Protein 6VK6 (pdb70)

Sequence (1070 aa):
DALKVNRAPVGVEPQEVHKWLQSFNWDFKENRTKYPTKYHMANETKEQFKVIAKEYARMMEAAKDERQFGTLLDGLTRLGAGNKVHPRWGETMKVISNFLEVGEYNAIAASAMLWDSSATTAAEQKNGYLAQVLDEIRHTHQCAFINHYYSKHYHDPAGHNDARRTRAIGPLWKGMKRVFADGFISGDAVECSSVNLQLVGEACFTNPLIVAVTEWASANGDEITPTVFLSVETDELRHMANGYQTVVSIANDPASAKFLNTDLNNAFWTQQKYFTPVLGYLFEYGSKFKVEPWVKTWNRWVYEDWGGIWWIGRLGKYGVESSPASLRDAKKRDAYWAHHDLALAAYAMWPLGFARLALPDEEDQAWFEANYPGWADHYGKIFNEWKKLGYEDPKSGFIPYQWLLANGHDVYIDRVSQVPFIPSSLAKGTGSLRVHEEFNGKKHSLTDDWGERQWLIEPERYECHNVFEQYEGRELSEVIAEGHGVRSDGKTLIAQPHTRGDNLWTLEDIKRAGCVFPDPLAKFVTKRGLTDPE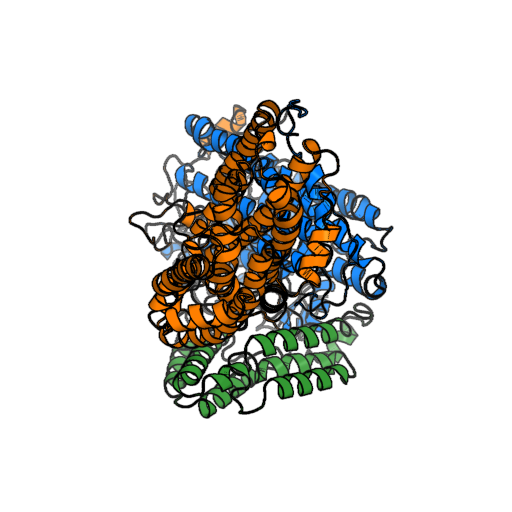RAAIIAAAVPDHALDTQRKYHYFIQPRWKRLSEYEQLSCYAQPNPDWIAGGLDWGDWTQKFHGGRPSWGNESTELRTTDWYRHRDPARRWHHPYVKDKSEEARYTQRFLAAYSSEGSIRTIDPYWRDEILNKYFGALLYSEYGLFNAHSSVGRDCLSDTIRQTAVFAALDKVDNAQMIQMERLFIAKLVPGFDASSTDVPKKIWTTDPIYSSGARATVQEIWQGVQDWNEILWAGHAVYDATFGQFARREFFQRLATVYGDTLTPFFTAQSQTYFQTTRRGAIDDLFVYCLANDSEFGAHNRRTFLNAWTEHYLASSVAALKDFVGLYAKVEKVAGATDRAGVSEALQRVFGDWKIDYYADKIGFRVDVDQKVDAVLAGYKNAKREPIHDNSIRTEWEAKIAKLTSVDQATKFIQDFRLAYTSPFRKSYDIDVDYQYIERKIEEKLSVLKTEKLPVADLITKATTGEDAAAVEATWIAKIKAAKSKYEAERIHIEFRQLYKPPVLPVNVFLRTDAALGTVLMEIIRNTDYYGTPLEGLRKERGVKVLHLQA

Structure (mmCIF, N/CA/C/O backbone):
data_6VK6
#
_entry.id   6VK6
#
_cell.length_a   63.071
_cell.length_b   292.634
_cell.length_c   141.786
_cell.angle_alpha   90.000
_cell.angle_beta   90.000
_cell.angle_gamma   90.000
#
_symmetry.space_group_name_H-M   'C 2 2 21'
#
loop_
_entity.id
_entity.type
_entity.pdbx_description
1 polymer 'Methane monooxygenase component A alpha chain'
2 polymer 'Methane monooxygenase'
3 polymer 'Methane monooxygenase'
4 non-polymer 'FE (III) ION'
5 non-polymer 1,2-ETHANEDIOL
6 non-polymer 'CHLORIDE ION'
7 water water
#
loop_
_atom_site.group_PDB
_atom_site.id
_atom_site.type_symbol
_atom_site.label_atom_id
_atom_site.label_alt_id
_atom_site.label_comp_id
_atom_site.label_asym_id
_atom_site.label_entity_id
_atom_site.label_seq_id
_atom_site.pdbx_PDB_ins_code
_atom_site.Cartn_x
_atom_site.Cartn_y
_atom_site.Cartn_z
_atom_site.occupancy
_atom_site.B_iso_or_equiv
_atom_site.auth_seq_id
_atom_site.auth_comp_id
_atom_site.auth_asym_id
_atom_site.auth_atom_id
_atom_site.pdbx_PDB_model_num
ATOM 1 N N . ASP A 1 12 ? 51.11459 -0.57280 35.40962 1.000 46.62323 12 ASP A N 1
ATOM 2 C CA . ASP A 1 12 ? 50.17730 -1.63585 35.75960 1.000 42.05249 12 ASP A CA 1
ATOM 3 C C . ASP A 1 12 ? 49.12012 -1.14002 36.74938 1.000 37.96222 12 ASP A C 1
ATOM 4 O O . ASP A 1 12 ? 48.80394 0.05193 36.78707 1.000 33.01597 12 ASP A O 1
ATOM 12 N N . ALA A 1 13 ? 48.55556 -2.06141 37.53017 1.000 33.00667 13 ALA A N 1
ATOM 13 C CA . ALA A 1 13 ? 47.49818 -1.71060 38.46948 1.000 32.63079 13 ALA A CA 1
ATOM 14 C C . ALA A 1 13 ? 48.02075 -1.02870 39.72714 1.000 25.75884 13 ALA A C 1
ATOM 15 O O . ALA A 1 13 ? 47.21227 -0.53389 40.52089 1.000 23.42757 13 ALA A O 1
ATOM 22 N N . LEU A 1 14 ? 49.33710 -0.98935 39.92759 1.000 25.35084 14 LEU A N 1
ATOM 23 C CA . LEU A 1 14 ? 49.93948 -0.31594 41.07223 1.000 23.11489 14 LEU A CA 1
ATOM 24 C C . LEU A 1 14 ? 50.75784 0.90856 40.69531 1.000 28.74526 14 LEU A C 1
ATOM 25 O O . LEU A 1 14 ? 50.76074 1.89381 41.43608 1.000 27.58442 14 LEU A O 1
ATOM 41 N N . LYS A 1 15 ? 51.44726 0.88316 39.56026 1.000 28.21409 15 LYS A N 1
ATOM 42 C CA . LYS A 1 15 ? 52.41090 1.91532 39.20849 1.000 34.17732 15 LYS A CA 1
ATOM 43 C C . LYS A 1 15 ? 51.85125 2.79060 38.09935 1.000 29.22137 15 LYS A C 1
ATOM 44 O O . LYS A 1 15 ? 51.33873 2.28223 37.09758 1.000 25.21573 15 LYS A O 1
ATOM 63 N N . VAL A 1 16 ? 51.95613 4.10604 38.28690 1.000 23.27127 16 VAL A N 1
ATOM 64 C CA . VAL A 1 16 ? 51.50890 5.07259 37.29483 1.000 20.48938 16 VAL A CA 1
ATOM 65 C C . VAL A 1 16 ? 52.13110 6.41096 37.65401 1.000 20.16339 16 VAL A C 1
ATOM 66 O O . VAL A 1 16 ? 52.39473 6.69190 38.82590 1.000 23.44974 16 VAL A O 1
ATOM 79 N N . ASN A 1 17 ? 52.37787 7.23528 36.63956 1.000 21.88303 17 ASN A N 1
ATOM 80 C CA . ASN A 1 17 ? 52.80992 8.60826 36.87119 1.000 19.52612 17 ASN A CA 1
ATOM 81 C C . ASN A 1 17 ? 51.62364 9.42086 37.38041 1.000 20.36798 17 ASN A C 1
ATOM 82 O O . ASN A 1 17 ? 50.61109 9.54781 36.68472 1.000 20.97139 17 ASN A O 1
ATOM 93 N N . ARG A 1 18 ? 51.73975 9.96664 38.59501 1.000 20.52255 18 ARG A N 1
ATOM 94 C CA . ARG A 1 18 ? 50.67148 10.75656 39.20060 1.000 19.20694 18 ARG A CA 1
ATOM 95 C C . ARG A 1 18 ? 50.96972 12.25661 39.19119 1.000 22.10716 18 ARG A C 1
ATOM 96 O O . ARG A 1 18 ? 50.37112 13.01046 39.96492 1.000 21.40602 18 ARG A O 1
ATOM 117 N N . ALA A 1 19 ? 51.87219 12.70787 38.32788 1.000 21.62448 19 ALA A N 1
ATOM 118 C CA . ALA A 1 19 ? 52.04636 14.14006 38.14472 1.000 21.78490 19 ALA A CA 1
ATOM 119 C C . ALA A 1 19 ? 50.74282 14.74202 37.62368 1.000 21.70308 19 ALA A C 1
ATOM 120 O O . ALA A 1 19 ? 50.06469 14.12769 36.78848 1.000 22.67773 19 ALA A O 1
ATOM 127 N N . PRO A 1 20 ? 50.35364 15.92737 38.09593 1.000 19.38267 20 PRO A N 1
ATOM 128 C CA . PRO A 1 20 ? 49.10862 16.54445 37.60969 1.000 18.47195 20 PRO A CA 1
ATOM 129 C C . PRO A 1 20 ? 49.28811 17.05897 36.18834 1.000 20.85736 20 PRO A C 1
ATOM 130 O O . PRO A 1 20 ? 50.17417 17.87270 35.91935 1.000 21.29929 20 PRO A O 1
ATOM 141 N N . VAL A 1 21 ? 48.43942 16.57731 35.28224 1.000 17.68382 21 VAL A N 1
ATOM 142 C CA . VAL A 1 21 ? 48.45338 17.00886 33.89155 1.000 19.20495 21 VAL A CA 1
ATOM 143 C C . VAL A 1 21 ? 47.01992 17.21630 33.42365 1.000 20.01369 21 VAL A C 1
ATOM 144 O O . VAL A 1 21 ? 46.08675 16.56593 33.90369 1.000 18.44815 21 VAL A O 1
ATOM 157 N N . GLY A 1 22 ? 46.85347 18.13352 32.47399 1.000 21.00899 22 GLY A N 1
ATOM 158 C CA . GLY A 1 22 ? 45.60968 18.25481 31.74201 1.000 18.82750 22 GLY A CA 1
ATOM 159 C C . GLY A 1 22 ? 45.88100 18.11368 30.25825 1.000 20.21792 22 GLY A C 1
ATOM 160 O O . GLY A 1 22 ? 46.83916 17.44112 29.86764 1.000 21.63505 22 GLY A O 1
ATOM 164 N N . VAL A 1 23 ? 45.06139 18.74136 29.41901 1.000 17.80372 23 VAL A N 1
ATOM 165 C CA . VAL A 1 23 ? 45.29114 18.77480 27.97828 1.000 17.32767 23 VAL A CA 1
ATOM 166 C C . VAL A 1 23 ? 45.00191 20.20010 27.52304 1.000 15.88310 23 VAL A C 1
ATOM 167 O O . VAL A 1 23 ? 43.85626 20.65658 27.60203 1.000 18.60715 23 VAL A O 1
ATOM 180 N N . GLU A 1 24 ? 46.02683 20.89703 27.04045 1.000 19.23870 24 GLU A N 1
ATOM 181 C CA . GLU A 1 24 ? 45.86923 22.28148 26.62996 1.000 21.01332 24 GLU A CA 1
ATOM 182 C C . GLU A 1 24 ? 45.21688 22.37070 25.25514 1.000 19.90039 24 GLU A C 1
ATOM 183 O O . GLU A 1 24 ? 45.25997 21.41902 24.46963 1.000 19.51214 24 GLU A O 1
ATOM 195 N N . PRO A 1 25 ? 44.62135 23.52207 24.92750 1.000 19.22068 25 PRO A N 1
ATOM 196 C CA . PRO A 1 25 ? 43.87014 23.60643 23.66184 1.000 21.34136 25 PRO A CA 1
ATOM 197 C C . PRO A 1 25 ? 44.71007 23.31490 22.43233 1.000 20.08033 25 PRO A C 1
ATOM 198 O O . PRO A 1 25 ? 44.22139 22.67185 21.49620 1.000 20.81659 25 PRO A O 1
ATOM 209 N N . GLN A 1 26 ? 45.96566 23.76571 22.40521 1.000 17.76016 26 GLN A N 1
ATOM 210 C CA . GLN A 1 26 ? 46.80842 23.53028 21.23793 1.000 20.00161 26 GLN A CA 1
ATOM 211 C C . GLN A 1 26 ? 47.15529 22.05482 21.06255 1.000 20.01238 26 GLN A C 1
ATOM 212 O O . GLN A 1 26 ? 47.41097 21.62424 19.93205 1.000 21.92472 26 GLN A O 1
ATOM 226 N N . GLU A 1 27 ? 47.14393 21.26722 22.14283 1.000 20.56464 27 GLU A N 1
ATOM 227 C CA . GLU A 1 27 ? 47.38771 19.83375 22.00783 1.000 19.40254 27 GLU A CA 1
ATOM 228 C C . GLU A 1 27 ? 46.25536 19.14899 21.24670 1.000 18.09440 27 GLU A C 1
ATOM 229 O O . GLU A 1 27 ? 46.49478 18.19772 20.49117 1.000 20.16347 27 GLU A O 1
ATOM 241 N N . VAL A 1 28 ? 45.01441 19.60754 21.44618 1.000 18.41975 28 VAL A N 1
ATOM 242 C CA . VAL A 1 28 ? 43.89227 19.08620 20.67132 1.000 17.32356 28 VAL A CA 1
ATOM 243 C C . VAL A 1 28 ? 43.92870 19.63804 19.25214 1.000 17.58418 28 VAL A C 1
ATOM 244 O O . VAL A 1 28 ? 43.68444 18.91597 18.27685 1.000 17.63846 28 VAL A O 1
ATOM 257 N N . HIS A 1 29 ? 44.20565 20.93491 19.11500 1.000 19.06818 29 HIS A N 1
ATOM 258 C CA . HIS A 1 29 ? 44.11624 21.56769 17.80629 1.000 18.10837 29 HIS A CA 1
ATOM 259 C C . HIS A 1 29 ? 45.07570 20.93136 16.81049 1.000 20.18213 29 HIS A C 1
ATOM 260 O O . HIS A 1 29 ? 44.78959 20.90310 15.60745 1.000 19.94246 29 HIS A O 1
ATOM 274 N N . LYS A 1 30 ? 46.21109 20.41680 17.29606 1.000 19.07486 30 LYS A N 1
ATOM 275 C CA . LYS A 1 30 ? 47.18651 19.73647 16.44778 1.000 22.56975 30 LYS A CA 1
ATOM 276 C C . LYS A 1 30 ? 46.54980 18.65430 15.59137 1.000 18.85742 30 LYS A C 1
ATOM 277 O O . LYS A 1 30 ? 47.02690 18.37904 14.48435 1.000 20.39158 30 LYS A O 1
ATOM 296 N N . TRP A 1 31 ? 45.46809 18.04815 16.07071 1.000 18.83220 31 TRP A N 1
ATOM 297 C CA . TRP A 1 31 ? 44.83726 16.90913 15.41883 1.000 19.33878 31 TRP A CA 1
ATOM 298 C C . TRP A 1 31 ? 43.60790 17.28562 14.60839 1.000 16.52431 31 TRP A C 1
ATOM 299 O O . TRP A 1 31 ? 43.03792 16.41840 13.93833 1.000 17.93448 31 TRP A O 1
ATOM 320 N N . LEU A 1 32 ? 43.21673 18.56080 14.61279 1.000 17.37783 32 LEU A N 1
ATOM 321 C CA . LEU A 1 32 ? 41.96885 18.95733 13.96979 1.000 15.76235 32 LEU A CA 1
ATOM 322 C C . LEU A 1 32 ? 42.02130 18.74954 12.46186 1.000 15.57993 32 LEU A C 1
ATOM 323 O O . LEU A 1 32 ? 41.03449 18.31136 11.86035 1.000 17.50454 32 LEU A O 1
ATOM 339 N N . GLN A 1 33 ? 43.15703 19.05646 11.83092 1.000 16.60559 33 GLN A N 1
ATOM 340 C CA . GLN A 1 33 ? 43.25347 18.88887 10.38333 1.000 16.12270 33 GLN A CA 1
ATOM 341 C C . GLN A 1 33 ? 42.92678 17.45831 9.96998 1.000 21.73765 33 GLN A C 1
ATOM 342 O O . GLN A 1 33 ? 42.32845 17.24339 8.90876 1.000 18.33271 33 GLN A O 1
ATOM 356 N N . SER A 1 34 ? 43.25798 16.47692 10.81319 1.000 18.93179 34 SER A N 1
ATOM 357 C CA . SER A 1 34 ? 43.00952 15.07363 10.50553 1.000 16.66473 34 SER A CA 1
ATOM 358 C C . SER A 1 34 ? 41.55328 14.66130 10.69639 1.000 18.59030 34 SER A C 1
ATOM 359 O O . SER A 1 34 ? 41.21698 13.50754 10.39967 1.000 19.08462 34 SER A O 1
ATOM 367 N N . PHE A 1 35 ? 40.68235 15.56559 11.16728 1.000 16.62182 35 PHE A N 1
ATOM 368 C CA . PHE A 1 35 ? 39.29912 15.17462 11.42633 1.000 15.53532 35 PHE A CA 1
ATOM 369 C C . PHE A 1 35 ? 38.47702 15.06342 10.13405 1.000 17.64978 35 PHE A C 1
ATOM 370 O O . PHE A 1 35 ? 37.47165 14.34708 10.10719 1.000 19.40261 35 PHE A O 1
ATOM 387 N N . ASN A 1 36 ? 38.83035 15.80131 9.07979 1.000 18.62659 36 ASN A N 1
ATOM 388 C CA . ASN A 1 36 ? 38.12340 15.65812 7.80698 1.000 18.49751 36 ASN A CA 1
ATOM 389 C C . ASN A 1 36 ? 38.62493 14.40140 7.09157 1.000 19.28790 36 ASN A C 1
ATOM 390 O O . ASN A 1 36 ? 39.71909 13.90341 7.36618 1.000 21.96180 36 ASN A O 1
ATOM 401 N N . TRP A 1 37 ? 37.79422 13.85805 6.19972 1.000 17.91171 37 TRP A N 1
ATOM 402 C CA . TRP A 1 37 ? 38.15258 12.64827 5.46575 1.000 16.94233 37 TRP A CA 1
ATOM 403 C C . TRP A 1 37 ? 37.70783 12.76725 4.01508 1.000 19.24752 37 TRP A C 1
ATOM 404 O O . TRP A 1 37 ? 36.86560 13.59682 3.66512 1.000 18.50055 37 TRP A O 1
ATOM 425 N N . ASP A 1 38 ? 38.28932 11.91601 3.17259 1.000 19.85017 38 ASP A N 1
ATOM 426 C CA . ASP A 1 38 ? 38.07910 11.98517 1.73364 1.000 18.78767 38 ASP A CA 1
ATOM 427 C C . ASP A 1 38 ? 36.84721 11.19143 1.32132 1.000 22.41755 38 ASP A C 1
ATOM 428 O O . ASP A 1 38 ? 36.70050 10.02102 1.68573 1.000 22.52811 38 ASP A O 1
ATOM 437 N N . PHE A 1 39 ? 35.96815 11.83275 0.55657 1.000 17.56510 39 PHE A N 1
ATOM 438 C CA . PHE A 1 39 ? 34.88491 11.13975 -0.12905 1.000 17.66471 39 PHE A CA 1
ATOM 439 C C . PHE A 1 39 ? 34.45237 11.99888 -1.30916 1.000 23.80522 39 PHE A C 1
ATOM 440 O O . PHE A 1 39 ? 34.66025 13.21431 -1.32650 1.000 19.56050 39 PHE A O 1
ATOM 457 N N . LYS A 1 40 ? 33.86503 11.33521 -2.30758 1.000 23.28035 40 LYS A N 1
ATOM 458 C CA . LYS A 1 40 ? 33.66807 11.96420 -3.61264 1.000 24.79879 40 LYS A CA 1
ATOM 459 C C . LYS A 1 40 ? 32.84406 13.24128 -3.51234 1.000 24.87937 40 LYS A C 1
ATOM 460 O O . LYS A 1 40 ? 33.12294 14.22195 -4.21429 1.000 24.19882 40 LYS A O 1
ATOM 479 N N . GLU A 1 41 ? 31.81172 13.23954 -2.67344 1.000 20.55992 41 GLU A N 1
ATOM 480 C CA . GLU A 1 41 ? 30.89033 14.36043 -2.56098 1.000 21.95531 41 GLU A CA 1
ATOM 481 C C . GLU A 1 41 ? 31.36483 15.43251 -1.58516 1.000 18.27800 41 GLU A C 1
ATOM 482 O O . GLU A 1 41 ? 30.61090 16.36960 -1.29937 1.000 19.47688 41 GLU A O 1
ATOM 494 N N . ASN A 1 42 ? 32.58676 15.32296 -1.06513 1.000 19.68161 42 ASN A N 1
ATOM 495 C CA . ASN A 1 42 ? 33.05993 16.24426 -0.03220 1.000 16.21221 42 ASN A CA 1
ATOM 496 C C . ASN A 1 42 ? 33.62643 17.49441 -0.70007 1.000 19.66813 42 ASN A C 1
ATOM 497 O O . ASN A 1 42 ? 34.83729 17.66738 -0.86165 1.000 20.82860 42 ASN A O 1
ATOM 508 N N . ARG A 1 43 ? 32.71120 18.38713 -1.07656 1.000 19.64123 43 ARG A N 1
ATOM 509 C CA . ARG A 1 43 ? 33.04887 19.63954 -1.73330 1.000 20.26126 43 ARG A CA 1
ATOM 510 C C . ARG A 1 43 ? 31.93521 20.64289 -1.47102 1.000 21.24113 43 ARG A C 1
ATOM 511 O O . ARG A 1 43 ? 30.80830 20.27353 -1.12980 1.000 19.71556 43 ARG A O 1
ATOM 532 N N . THR A 1 44 ? 32.25447 21.92129 -1.65944 1.000 17.26372 44 THR A N 1
ATOM 533 C CA . THR A 1 44 ? 31.31062 22.96751 -1.29542 1.000 16.15769 44 THR A CA 1
ATOM 534 C C . THR A 1 44 ? 30.03234 22.87702 -2.12191 1.000 15.95242 44 THR A C 1
ATOM 535 O O . THR A 1 44 ? 30.04001 22.46655 -3.28652 1.000 18.35573 44 THR A O 1
ATOM 546 N N . LYS A 1 45 ? 28.92742 23.30421 -1.50982 1.000 16.90665 45 LYS A N 1
ATOM 547 C CA . LYS A 1 45 ? 27.62608 23.31259 -2.15914 1.000 19.18165 45 LYS A CA 1
ATOM 548 C C . LYS A 1 45 ? 27.35117 24.58729 -2.94751 1.000 18.45641 45 LYS A C 1
ATOM 549 O O . LYS A 1 45 ? 26.39239 24.61919 -3.72525 1.000 17.56599 45 LYS A O 1
ATOM 568 N N . TYR A 1 46 ? 28.14356 25.61761 -2.76862 1.000 17.28869 46 TYR A N 1
ATOM 569 C CA . TYR A 1 46 ? 27.81914 26.94552 -3.26957 1.000 17.16476 46 TYR A CA 1
ATOM 570 C C . TYR A 1 46 ? 28.54555 27.23547 -4.57410 1.000 19.09447 46 TYR A C 1
ATOM 571 O O . TYR A 1 46 ? 29.62205 26.69030 -4.83082 1.000 21.08144 46 TYR A O 1
ATOM 589 N N . PRO A 1 47 ? 27.95527 28.07306 -5.42693 1.000 17.23806 47 PRO A N 1
ATOM 590 C CA . PRO A 1 47 ? 28.61503 28.41519 -6.69662 1.000 17.90385 47 PRO A CA 1
ATOM 591 C C . PRO A 1 47 ? 29.87723 29.22635 -6.44467 1.000 18.16669 47 PRO A C 1
ATOM 592 O O . PRO A 1 47 ? 29.86995 30.18272 -5.66492 1.000 17.22138 47 PRO A O 1
ATOM 603 N N . THR A 1 48 ? 30.96435 28.84418 -7.11415 1.000 17.67250 48 THR A N 1
ATOM 604 C CA . THR A 1 48 ? 32.23041 29.53505 -6.91398 1.000 16.36728 48 THR A CA 1
ATOM 605 C C . THR A 1 48 ? 33.16146 29.28564 -8.08983 1.000 18.01700 48 THR A C 1
ATOM 606 O O . THR A 1 48 ? 33.15566 28.21021 -8.69587 1.000 19.40565 48 THR A O 1
ATOM 617 N N . LYS A 1 49 ? 33.97058 30.29558 -8.39125 1.000 17.55773 49 LYS A N 1
ATOM 618 C CA . LYS A 1 49 ? 34.99490 30.18069 -9.41327 1.000 17.32560 49 LYS A CA 1
ATOM 619 C C . LYS A 1 49 ? 36.29161 29.59848 -8.87903 1.000 17.49574 49 LYS A C 1
ATOM 620 O O . LYS A 1 49 ? 37.19629 29.31003 -9.67030 1.000 19.31841 49 LYS A O 1
ATOM 639 N N . TYR A 1 50 ? 36.40527 29.42321 -7.56806 1.000 19.26899 50 TYR A N 1
ATOM 640 C CA . TYR A 1 50 ? 37.68202 29.14558 -6.94473 1.000 20.82636 50 TYR A CA 1
ATOM 641 C C . TYR A 1 50 ? 37.62186 27.85480 -6.13913 1.000 20.13168 50 TYR A C 1
ATOM 642 O O . TYR A 1 50 ? 36.54470 27.36810 -5.78557 1.000 20.87398 50 TYR A O 1
ATOM 660 N N . HIS A 1 51 ? 38.79999 27.31346 -5.82798 1.000 18.64973 51 HIS A N 1
ATOM 661 C CA . HIS A 1 51 ? 38.90767 26.15798 -4.94755 1.000 20.91264 51 HIS A CA 1
ATOM 662 C C . HIS A 1 51 ? 39.87359 26.47441 -3.81588 1.000 20.73271 51 HIS A C 1
ATOM 663 O O . HIS A 1 51 ? 41.06313 26.69369 -4.06199 1.000 20.30133 51 HIS A O 1
ATOM 677 N N . MET A 1 52 ? 39.37482 26.47290 -2.58169 1.000 18.62958 52 MET A N 1
ATOM 678 C CA . MET A 1 52 ? 40.22806 26.67859 -1.41822 1.000 19.29542 52 MET A CA 1
ATOM 679 C C . MET A 1 52 ? 41.01981 25.41083 -1.11998 1.000 19.26439 52 MET A C 1
ATOM 680 O O . MET A 1 52 ? 40.44590 24.32577 -0.99563 1.000 22.47913 52 MET A O 1
ATOM 694 N N . ALA A 1 53 ? 42.33507 25.55813 -0.97472 1.000 18.50840 53 ALA A N 1
ATOM 695 C CA . ALA A 1 53 ? 43.22449 24.40363 -0.91265 1.000 20.01008 53 ALA A CA 1
ATOM 696 C C . ALA A 1 53 ? 43.00703 23.57759 0.35142 1.000 19.68102 53 ALA A C 1
ATOM 697 O O . ALA A 1 53 ? 42.80321 24.11430 1.44461 1.000 21.19293 53 ALA A O 1
ATOM 704 N N . ASN A 1 54 ? 43.09300 22.25066 0.19298 1.000 20.01501 54 ASN A N 1
ATOM 705 C CA . ASN A 1 54 ? 42.75889 21.33051 1.27334 1.000 21.89004 54 ASN A CA 1
ATOM 706 C C . ASN A 1 54 ? 43.74128 21.38055 2.44390 1.000 25.68736 54 ASN A C 1
ATOM 707 O O . ASN A 1 54 ? 43.41372 20.87169 3.52087 1.000 28.76521 54 ASN A O 1
ATOM 718 N N . GLU A 1 55 ? 44.93201 21.95792 2.27551 1.000 22.53870 55 GLU A N 1
ATOM 719 C CA . GLU A 1 55 ? 45.93733 21.94656 3.33583 1.000 29.88131 55 GLU A CA 1
ATOM 720 C C . GLU A 1 55 ? 46.05001 23.27773 4.07599 1.000 30.14853 55 GLU A C 1
ATOM 721 O O . GLU A 1 55 ? 46.96568 23.45017 4.88690 1.000 25.45350 55 GLU A O 1
ATOM 733 N N . THR A 1 56 ? 45.12962 24.20679 3.83841 1.000 22.98235 56 THR A N 1
ATOM 734 C CA . THR A 1 56 ? 45.20458 25.51993 4.46423 1.000 19.97246 56 THR A CA 1
ATOM 735 C C . THR A 1 56 ? 45.13738 25.41252 5.98425 1.000 25.45929 56 THR A C 1
ATOM 736 O O . THR A 1 56 ? 44.36203 24.62760 6.53744 1.000 22.54696 56 THR A O 1
ATOM 747 N N . LYS A 1 57 ? 45.96535 26.21303 6.65403 1.000 22.86515 57 LYS A N 1
ATOM 748 C CA . LYS A 1 57 ? 46.02832 26.27199 8.10679 1.000 22.58793 57 LYS A CA 1
ATOM 749 C C . LYS A 1 57 ? 45.29411 27.51258 8.60861 1.000 29.40703 57 LYS A C 1
ATOM 750 O O . LYS A 1 57 ? 44.89848 28.38638 7.83562 1.000 34.59979 57 LYS A O 1
ATOM 769 N N . GLU A 1 58 ? 45.13660 27.60376 9.92544 1.000 24.33985 58 GLU A N 1
ATOM 770 C CA . GLU A 1 58 ? 44.56838 28.79995 10.52790 1.000 21.36055 58 GLU A CA 1
ATOM 771 C C . GLU A 1 58 ? 45.53900 29.38550 11.54786 1.000 24.99154 58 GLU A C 1
ATOM 772 O O . GLU A 1 58 ? 46.37312 28.68414 12.12577 1.000 26.87965 58 GLU A O 1
ATOM 784 N N . GLN A 1 59 ? 45.39871 30.69052 11.78631 1.000 23.96163 59 GLN A N 1
ATOM 785 C CA . GLN A 1 59 ? 46.37561 31.39956 12.60633 1.000 25.20828 59 GLN A CA 1
ATOM 786 C C . GLN A 1 59 ? 46.16777 31.16414 14.10023 1.000 27.12478 59 GLN A C 1
ATOM 787 O O . GLN A 1 59 ? 47.14418 31.05664 14.84902 1.000 27.59987 59 GLN A O 1
ATOM 801 N N . PHE A 1 60 ? 44.92211 31.08330 14.55784 1.000 29.15417 60 PHE A N 1
ATOM 802 C CA . PHE A 1 60 ? 44.60232 30.96673 15.97811 1.000 37.74013 60 PHE A CA 1
ATOM 803 C C . PHE A 1 60 ? 44.13762 29.54715 16.27770 1.000 34.85254 60 PHE A C 1
ATOM 804 O O . PHE A 1 60 ? 43.30005 28.99672 15.55718 1.000 41.22498 60 PHE A O 1
ATOM 821 N N . LYS A 1 61 ? 44.70541 28.94663 17.32435 1.000 36.65494 61 LYS A N 1
ATOM 822 C CA . LYS A 1 61 ? 44.51540 27.51726 17.57938 1.000 37.51449 61 LYS A CA 1
ATOM 823 C C . LYS A 1 61 ? 43.37327 27.26825 18.57151 1.000 21.07644 61 LYS A C 1
ATOM 824 O O . LYS A 1 61 ? 43.55684 26.65396 19.62050 1.000 40.34478 61 LYS A O 1
ATOM 843 N N . VAL A 1 62 ? 42.16974 27.71522 18.22115 1.000 27.59385 62 VAL A N 1
ATOM 844 C CA . VAL A 1 62 ? 41.06878 27.78208 19.18093 1.000 27.47980 62 VAL A CA 1
ATOM 845 C C . VAL A 1 62 ? 40.14985 26.57381 19.02659 1.000 24.29889 62 VAL A C 1
ATOM 846 O O . VAL A 1 62 ? 39.59204 26.34035 17.94760 1.000 32.40213 62 VAL A O 1
ATOM 859 N N . ILE A 1 63 ? 39.96404 25.82948 20.11213 1.000 20.27660 63 ILE A N 1
ATOM 860 C CA . ILE A 1 63 ? 38.96381 24.77384 20.17163 1.000 18.54163 63 ILE A CA 1
ATOM 861 C C . ILE A 1 63 ? 37.72761 25.29633 20.89640 1.000 17.08815 63 ILE A C 1
ATOM 862 O O . ILE A 1 63 ? 37.74646 26.35755 21.51886 1.000 16.90172 63 ILE A O 1
ATOM 878 N N . ALA A 1 64 ? 36.64203 24.52065 20.85260 1.000 16.55684 64 ALA A N 1
ATOM 879 C CA . ALA A 1 64 ? 35.34655 25.02540 21.30158 1.000 15.53393 64 ALA A CA 1
ATOM 880 C C . ALA A 1 64 ? 35.36101 25.40273 22.78079 1.000 15.41544 64 ALA A C 1
ATOM 881 O O . ALA A 1 64 ? 34.81985 26.44506 23.16904 1.000 17.34522 64 ALA A O 1
ATOM 888 N N . LYS A 1 65 ? 35.93538 24.54634 23.63253 1.000 15.91835 65 LYS A N 1
ATOM 889 C CA . LYS A 1 65 ? 35.93945 24.85050 25.06214 1.000 16.35525 65 LYS A CA 1
ATOM 890 C C . LYS A 1 65 ? 36.69444 26.14453 25.34391 1.000 17.24486 65 LYS A C 1
ATOM 891 O O . LYS A 1 65 ? 36.28157 26.94616 26.19007 1.000 16.19960 65 LYS A O 1
ATOM 910 N N . GLU A 1 66 ? 37.82226 26.34915 24.66084 1.000 15.72986 66 GLU A N 1
ATOM 911 C CA . GLU A 1 66 ? 38.62680 27.54666 24.88134 1.000 16.28710 66 GLU A CA 1
ATOM 912 C C . GLU A 1 66 ? 37.95991 28.77600 24.27615 1.000 16.24795 66 GLU A C 1
ATOM 913 O O . GLU A 1 66 ? 38.04249 29.87290 24.84636 1.000 17.38111 66 GLU A O 1
ATOM 925 N N . TYR A 1 67 ? 37.29775 28.61062 23.12431 1.000 14.89348 67 TYR A N 1
ATOM 926 C CA . TYR A 1 67 ? 36.48863 29.68906 22.56457 1.000 15.37845 67 TYR A CA 1
ATOM 927 C C . TYR A 1 67 ? 35.52667 30.22987 23.62108 1.000 16.28074 67 TYR A C 1
ATOM 928 O O . TYR A 1 67 ? 35.44964 31.44133 23.86716 1.000 15.80972 67 TYR A O 1
ATOM 946 N N . ALA A 1 68 ? 34.77924 29.33047 24.25853 1.000 15.79266 68 ALA A N 1
ATOM 947 C CA . ALA A 1 68 ? 33.78261 29.75446 25.23083 1.000 17.27050 68 ALA A CA 1
ATOM 948 C C . ALA A 1 68 ? 34.43713 30.39790 26.44223 1.000 16.02310 68 ALA A C 1
ATOM 949 O O . ALA A 1 68 ? 33.96074 31.42378 26.94027 1.000 16.88982 68 ALA A O 1
ATOM 956 N N . ARG A 1 69 ? 35.52857 29.81208 26.93476 1.000 16.30513 69 ARG A N 1
ATOM 957 C CA . ARG A 1 69 ? 36.19468 30.38140 28.09871 1.000 15.77923 69 ARG A CA 1
ATOM 958 C C . ARG A 1 69 ? 36.62257 31.81819 27.83038 1.000 15.50604 69 ARG A C 1
ATOM 959 O O . ARG A 1 69 ? 36.39423 32.71311 28.65092 1.000 17.65199 69 ARG A O 1
ATOM 980 N N A MET A 1 70 ? 37.21801 32.07168 26.66211 0.549 15.50719 70 MET A N 1
ATOM 981 N N B MET A 1 70 ? 37.26939 32.04958 26.68492 0.451 16.19078 70 MET A N 1
ATOM 982 C CA A MET A 1 70 ? 37.77161 33.39805 26.40652 0.549 15.67565 70 MET A CA 1
ATOM 983 C CA B MET A 1 70 ? 37.75744 33.38328 26.35690 0.451 15.95732 70 MET A CA 1
ATOM 984 C C A MET A 1 70 ? 36.67743 34.43942 26.18275 0.549 15.91708 70 MET A C 1
ATOM 985 C C B MET A 1 70 ? 36.61524 34.38647 26.29403 0.451 14.88169 70 MET A C 1
ATOM 986 O O A MET A 1 70 ? 36.82668 35.59343 26.60200 0.549 17.39734 70 MET A O 1
ATOM 987 O O B MET A 1 70 ? 36.67317 35.45523 26.91390 0.451 15.23500 70 MET A O 1
ATOM 1014 N N . GLU A 1 71 ? 35.56645 34.06066 25.54084 1.000 14.77821 71 GLU A N 1
ATOM 1015 C CA . GLU A 1 71 ? 34.50596 35.03432 25.29556 1.000 14.70148 71 GLU A CA 1
ATOM 1016 C C . GLU A 1 71 ? 33.66891 35.28484 26.54524 1.000 16.65419 71 GLU A C 1
ATOM 1017 O O . GLU A 1 71 ? 33.25205 36.42236 26.79826 1.000 16.75108 71 GLU A O 1
ATOM 1030 N N . ALA A 1 72 ? 33.41225 34.24093 27.33933 1.000 16.01617 72 ALA A N 1
ATOM 1031 C CA . ALA A 1 72 ? 32.64311 34.42915 28.56438 1.000 15.36957 72 ALA A CA 1
ATOM 1032 C C . ALA A 1 72 ? 33.35085 35.39376 29.50698 1.000 16.50202 72 ALA A C 1
ATOM 1033 O O . ALA A 1 72 ? 32.70467 36.21531 30.16614 1.000 18.63249 72 ALA A O 1
ATOM 1040 N N . ALA A 1 73 ? 34.68300 35.32182 29.56686 1.000 16.54117 73 ALA A N 1
ATOM 1041 C CA . ALA A 1 73 ? 35.43071 36.20638 30.45638 1.000 16.93563 73 ALA A CA 1
ATOM 1042 C C . ALA A 1 73 ? 35.28568 37.66254 30.03278 1.000 17.81684 73 ALA A C 1
ATOM 1043 O O . ALA A 1 73 ? 35.16287 38.55451 30.88148 1.000 18.57391 73 ALA A O 1
ATOM 1050 N N . LYS A 1 74 ? 35.29568 37.92379 28.72525 1.000 16.76771 74 LYS A N 1
ATOM 1051 C CA . LYS A 1 74 ? 35.06898 39.28037 28.24155 1.000 16.46858 74 LYS A CA 1
ATOM 1052 C C . LYS A 1 74 ? 33.65939 39.75040 28.57638 1.000 17.55276 74 LYS A C 1
ATOM 1053 O O . LYS A 1 74 ? 33.45752 40.90424 28.97714 1.000 17.90447 74 LYS A O 1
ATOM 1072 N N . ASP A 1 75 ? 32.67023 38.86569 28.41412 1.000 16.18558 75 ASP A N 1
ATOM 1073 C CA . ASP A 1 75 ? 31.28711 39.23655 28.68391 1.000 17.77365 75 ASP A CA 1
ATOM 1074 C C . ASP A 1 75 ? 31.10212 39.67181 30.13224 1.000 15.41119 75 ASP A C 1
ATOM 1075 O O . ASP A 1 75 ? 30.36478 40.62484 30.41443 1.000 16.96471 75 ASP A O 1
ATOM 1084 N N . GLU A 1 76 ? 31.69956 38.93593 31.07554 1.000 16.79802 76 GLU A N 1
ATOM 1085 C CA . GLU A 1 76 ? 31.44373 39.22972 32.48241 1.000 17.13595 76 GLU A CA 1
ATOM 1086 C C . GLU A 1 76 ? 31.92246 40.63101 32.83700 1.000 19.18985 76 GLU A C 1
ATOM 1087 O O . GLU A 1 76 ? 31.26793 41.34290 33.60828 1.000 18.42293 76 GLU A O 1
ATOM 1099 N N . ARG A 1 77 ? 33.06874 41.04342 32.28876 1.000 15.99072 77 ARG A N 1
ATOM 1100 C CA . ARG A 1 77 ? 33.57788 42.38408 32.55887 1.000 15.13486 77 ARG A CA 1
ATOM 1101 C C . ARG A 1 77 ? 32.66514 43.43990 31.94847 1.000 16.72069 77 ARG A C 1
ATOM 1102 O O . ARG A 1 77 ? 32.31173 44.42480 32.60867 1.000 17.19223 77 ARG A O 1
ATOM 1123 N N . GLN A 1 78 ? 32.24175 43.21698 30.70375 1.000 15.72913 78 GLN A N 1
ATOM 1124 C CA . GLN A 1 78 ? 31.34797 44.13899 30.01307 1.000 15.62930 78 GLN A CA 1
ATOM 1125 C C . GLN A 1 78 ? 30.01113 44.27924 30.72902 1.000 15.54365 78 GLN A C 1
ATOM 1126 O O . GLN A 1 78 ? 29.54411 45.39890 30.97270 1.000 15.24475 78 GLN A O 1
ATOM 1140 N N . PHE A 1 79 ? 29.35151 43.16065 31.03958 1.000 15.46769 79 PHE A N 1
ATOM 1141 C CA . PHE A 1 79 ? 28.03365 43.26831 31.66013 1.000 16.72356 79 PHE A CA 1
ATOM 1142 C C . PHE A 1 79 ? 28.11426 43.79925 33.08494 1.000 17.06645 79 PHE A C 1
ATOM 1143 O O . PHE A 1 79 ? 27.17075 44.44390 33.55337 1.000 20.16100 79 PHE A O 1
ATOM 1160 N N . GLY A 1 80 ? 29.21906 43.54893 33.78754 1.000 17.01501 80 GLY A N 1
ATOM 1161 C CA . GLY A 1 80 ? 29.41278 44.20194 35.07248 1.000 18.67024 80 GLY A CA 1
ATOM 1162 C C . GLY A 1 80 ? 29.40147 45.71171 34.95101 1.000 18.48010 80 GLY A C 1
ATOM 1163 O O . GLY A 1 80 ? 28.65743 46.40322 35.65109 1.000 21.27455 80 GLY A O 1
ATOM 1167 N N . THR A 1 81 ? 30.22440 46.24816 34.04905 1.000 16.29633 81 THR A N 1
ATOM 1168 C CA . THR A 1 81 ? 30.27282 47.69238 33.86116 1.000 17.57136 81 THR A CA 1
ATOM 1169 C C . THR A 1 81 ? 28.89715 48.25253 33.52762 1.000 20.14946 81 THR A C 1
ATOM 1170 O O . THR A 1 81 ? 28.47884 49.27495 34.08154 1.000 18.65458 81 THR A O 1
ATOM 1181 N N . LEU A 1 82 ? 28.18624 47.60534 32.60444 1.000 16.78505 82 LEU A N 1
ATOM 1182 C CA . LEU A 1 82 ? 26.91946 48.16042 32.14918 1.000 18.30138 82 LEU A CA 1
ATOM 1183 C C . LEU A 1 82 ? 25.86831 48.08784 33.24282 1.000 17.41113 82 LEU A C 1
ATOM 1184 O O . LEU A 1 82 ? 25.21102 49.08514 33.56391 1.000 16.68525 82 LEU A O 1
ATOM 1200 N N . LEU A 1 83 ? 25.67444 46.90357 33.80623 1.000 18.19298 83 LEU A N 1
ATOM 1201 C CA . LEU A 1 83 ? 24.51446 46.66059 34.64465 1.000 18.94166 83 LEU A CA 1
ATOM 1202 C C . LEU A 1 83 ? 24.73483 47.06995 36.08729 1.000 19.30303 83 LEU A C 1
ATOM 1203 O O . LEU A 1 83 ? 23.75707 47.32793 36.79529 1.000 20.44440 83 LEU A O 1
ATOM 1219 N N . ASP A 1 84 ? 25.98965 47.13214 36.52999 1.000 18.31061 84 ASP A N 1
ATOM 1220 C CA . ASP A 1 84 ? 26.33258 47.55161 37.88275 1.000 20.30209 84 ASP A CA 1
ATOM 1221 C C . ASP A 1 84 ? 26.78862 49.01002 37.86542 1.000 20.56900 84 ASP A C 1
ATOM 1222 O O . ASP A 1 84 ? 26.03325 49.89153 38.28433 1.000 20.50549 84 ASP A O 1
ATOM 1231 N N . GLY A 1 85 ? 27.97369 49.28673 37.31521 1.000 20.08774 85 GLY A N 1
ATOM 1232 C CA . GLY A 1 85 ? 28.57300 50.60682 37.48130 1.000 17.09016 85 GLY A CA 1
ATOM 1233 C C . GLY A 1 85 ? 27.84550 51.72662 36.75433 1.000 17.31266 85 GLY A C 1
ATOM 1234 O O . GLY A 1 85 ? 27.54669 52.76926 37.34462 1.000 18.88236 85 GLY A O 1
ATOM 1238 N N . LEU A 1 86 ? 27.59269 51.55870 35.45516 1.000 17.63755 86 LEU A N 1
ATOM 1239 C CA . LEU A 1 86 ? 26.99135 52.65946 34.70450 1.000 17.05739 86 LEU A CA 1
ATOM 1240 C C . LEU A 1 86 ? 25.56514 52.94724 35.15936 1.000 17.80141 86 LEU A C 1
ATOM 1241 O O . LEU A 1 86 ? 25.13520 54.10591 35.15132 1.000 19.00375 86 LEU A O 1
ATOM 1257 N N . THR A 1 87 ? 24.81631 51.91739 35.55379 1.000 18.72182 87 THR A N 1
ATOM 1258 C CA . THR A 1 87 ? 23.46673 52.14377 36.06229 1.000 17.50793 87 THR A CA 1
ATOM 1259 C C . THR A 1 87 ? 23.50274 52.95160 37.35508 1.000 17.89548 87 THR A C 1
ATOM 1260 O O . THR A 1 87 ? 22.71012 53.88377 37.53105 1.000 19.45370 87 THR A O 1
ATOM 1271 N N . ARG A 1 88 ? 24.45598 52.65258 38.24157 1.000 17.22128 88 ARG A N 1
ATOM 1272 C CA . ARG A 1 88 ? 24.60253 53.42357 39.47353 1.000 17.13163 88 ARG A CA 1
ATOM 1273 C C . ARG A 1 88 ? 24.92648 54.88647 39.19014 1.000 19.28941 88 ARG A C 1
ATOM 1274 O O . ARG A 1 88 ? 24.47124 55.77323 39.92299 1.000 19.55704 88 ARG A O 1
ATOM 1295 N N . LEU A 1 89 ? 25.68039 55.16246 38.12473 1.000 17.63399 89 LEU A N 1
ATOM 1296 C CA . LEU A 1 89 ? 26.01285 56.52960 37.75049 1.000 16.65300 89 LEU A CA 1
ATOM 1297 C C . LEU A 1 89 ? 24.90149 57.22959 36.97629 1.000 21.81810 89 LEU A C 1
ATOM 1298 O O . LEU A 1 89 ? 25.01227 58.43419 36.72133 1.000 20.95937 89 LEU A O 1
ATOM 1314 N N . GLY A 1 90 ? 23.84858 56.51684 36.58394 1.000 18.08053 90 GLY A N 1
ATOM 1315 C CA . GLY A 1 90 ? 22.85314 57.11056 35.70785 1.000 19.61899 90 GLY A CA 1
ATOM 1316 C C . GLY A 1 90 ? 23.41954 57.50778 34.36574 1.000 20.15530 90 GLY A C 1
ATOM 1317 O O . GLY A 1 90 ? 22.95115 58.47642 33.75547 1.000 19.22917 90 GLY A O 1
ATOM 1321 N N . ALA A 1 91 ? 24.42683 56.77540 33.88706 1.000 16.98102 91 ALA A N 1
ATOM 1322 C CA . ALA A 1 91 ? 25.16391 57.19883 32.70650 1.000 17.93928 91 ALA A CA 1
ATOM 1323 C C . ALA A 1 91 ? 24.32307 57.12736 31.44422 1.000 19.24425 91 ALA A C 1
ATOM 1324 O O . ALA A 1 91 ? 24.62283 57.82941 30.47346 1.000 18.47777 91 ALA A O 1
ATOM 1331 N N . GLY A 1 92 ? 23.27950 56.30000 31.43346 1.000 17.38270 92 GLY A N 1
ATOM 1332 C CA . GLY A 1 92 ? 22.48001 56.15364 30.23479 1.000 20.17039 92 GLY A CA 1
ATOM 1333 C C . GLY A 1 92 ? 21.77160 57.41733 29.81129 1.000 19.63773 92 GLY A C 1
ATOM 1334 O O . GLY A 1 92 ? 21.34360 57.51548 28.65563 1.000 22.49665 92 GLY A O 1
ATOM 1338 N N . ASN A 1 93 ? 21.62521 58.38397 30.71749 1.000 18.39868 93 ASN A N 1
ATOM 1339 C CA . ASN A 1 93 ? 20.98199 59.64610 30.37688 1.000 18.95396 93 ASN A CA 1
ATOM 1340 C C . ASN A 1 93 ? 21.93530 60.83382 30.48002 1.000 20.91044 93 ASN A C 1
ATOM 1341 O O . ASN A 1 93 ? 21.48471 61.98039 30.56528 1.000 20.40499 93 ASN A O 1
ATOM 1352 N N . LYS A 1 94 ? 23.24617 60.57972 30.46321 1.000 16.49936 94 LYS A N 1
ATOM 1353 C CA . LYS A 1 94 ? 24.27627 61.61398 30.49039 1.000 16.88987 94 LYS A CA 1
ATOM 1354 C C . LYS A 1 94 ? 24.97150 61.75442 29.14197 1.000 16.26251 94 LYS A C 1
ATOM 1355 O O . LYS A 1 94 ? 26.07785 62.29730 29.05781 1.000 17.66205 94 LYS A O 1
ATOM 1374 N N . VAL A 1 95 ? 24.29641 61.32434 28.08484 1.000 15.53067 95 VAL A N 1
ATOM 1375 C CA . VAL A 1 95 ? 24.78121 61.38565 26.71649 1.000 18.44035 95 VAL A CA 1
ATOM 1376 C C . VAL A 1 95 ? 24.19682 62.62098 26.05741 1.000 17.92052 95 VAL A C 1
ATOM 1377 O O . VAL A 1 95 ? 23.00497 62.91439 26.21418 1.000 17.21649 95 VAL A O 1
ATOM 1390 N N . HIS A 1 96 ? 25.01698 63.32962 25.29329 1.000 15.67901 96 HIS A N 1
ATOM 1391 C CA . HIS A 1 96 ? 24.47760 64.42140 24.50627 1.000 16.29881 96 HIS A CA 1
ATOM 1392 C C . HIS A 1 96 ? 23.37003 63.87574 23.60650 1.000 15.38406 96 HIS A C 1
ATOM 1393 O O . HIS A 1 96 ? 23.56499 62.83727 22.95639 1.000 17.06791 96 HIS A O 1
ATOM 1407 N N . PRO A 1 97 ? 22.20879 64.53285 23.53442 1.000 16.48453 97 PRO A N 1
ATOM 1408 C CA . PRO A 1 97 ? 21.11649 63.96437 22.72376 1.000 15.52630 97 PRO A CA 1
ATOM 1409 C C . PRO A 1 97 ? 21.49936 63.65526 21.28754 1.000 15.08250 97 PRO A C 1
ATOM 1410 O O . PRO A 1 97 ? 21.03069 62.65124 20.74202 1.000 15.85493 97 PRO A O 1
ATOM 1421 N N . ARG A 1 98 ? 22.32475 64.47704 20.63992 1.000 16.95684 98 ARG A N 1
ATOM 1422 C CA . ARG A 1 98 ? 22.65687 64.17187 19.25227 1.000 15.07214 98 ARG A CA 1
ATOM 1423 C C . ARG A 1 98 ? 23.29418 62.79653 19.13729 1.000 16.40844 98 ARG A C 1
ATOM 1424 O O . ARG A 1 98 ? 22.99111 62.03375 18.21112 1.000 17.58556 98 ARG A O 1
ATOM 1445 N N . TRP A 1 99 ? 24.20126 62.47480 20.06040 1.000 15.01242 99 TRP A N 1
ATOM 1446 C CA . TRP A 1 99 ? 24.91321 61.20916 19.99407 1.000 14.94862 99 TRP A CA 1
ATOM 1447 C C . TRP A 1 99 ? 24.02469 60.04176 20.41190 1.000 14.86834 99 TRP A C 1
ATOM 1448 O O . TRP A 1 99 ? 24.11008 58.95286 19.83135 1.000 14.79249 99 TRP A O 1
ATOM 1469 N N . GLY A 1 100 ? 23.18651 60.23976 21.43101 1.000 14.89490 100 GLY A N 1
ATOM 1470 C CA . GLY A 1 100 ? 22.24451 59.20347 21.80609 1.000 15.50095 100 GLY A CA 1
ATOM 1471 C C . GLY A 1 100 ? 21.32325 58.83034 20.66816 1.000 19.24107 100 GLY A C 1
ATOM 1472 O O . GLY A 1 100 ? 20.94654 57.66529 20.52536 1.000 16.17376 100 GLY A O 1
ATOM 1476 N N . GLU A 1 101 ? 20.96596 59.80615 19.83615 1.000 14.99438 101 GLU A N 1
ATOM 1477 C CA . GLU A 1 101 ? 20.16877 59.53471 18.64737 1.000 18.32745 101 GLU A CA 1
ATOM 1478 C C . GLU A 1 101 ? 20.98651 58.80909 17.58907 1.000 17.64670 101 GLU A C 1
ATOM 1479 O O . GLU A 1 101 ? 20.50405 57.85093 16.97271 1.000 16.17905 101 GLU A O 1
ATOM 1491 N N . THR A 1 102 ? 22.22531 59.24810 17.36838 1.000 14.72714 102 THR A N 1
ATOM 1492 C CA . THR A 1 102 ? 23.09514 58.58970 16.40043 1.000 14.92564 102 THR A CA 1
ATOM 1493 C C . THR A 1 102 ? 23.27050 57.11517 16.72590 1.000 14.62424 102 THR A C 1
ATOM 1494 O O . THR A 1 102 ? 23.33084 56.27590 15.82023 1.000 15.95279 102 THR A O 1
ATOM 1505 N N . MET A 1 103 ? 23.33378 56.77271 18.01263 1.000 15.01097 103 MET A N 1
ATOM 1506 C CA . MET A 1 103 ? 23.52826 55.37758 18.38651 1.000 14.81355 103 MET A CA 1
ATOM 1507 C C . MET A 1 103 ? 22.31388 54.50804 18.07710 1.000 16.39775 103 MET A C 1
ATOM 1508 O O . MET A 1 103 ? 22.46826 53.28705 17.96353 1.000 15.75516 103 MET A O 1
ATOM 1522 N N . LYS A 1 104 ? 21.11818 55.09260 17.92826 1.000 16.09421 104 LYS A N 1
ATOM 1523 C CA . LYS A 1 104 ? 19.99395 54.30896 17.42357 1.000 14.47843 104 LYS A CA 1
ATOM 1524 C C . LYS A 1 104 ? 20.35092 53.69476 16.07762 1.000 14.76579 104 LYS A C 1
ATOM 1525 O O . LYS A 1 104 ? 20.10634 52.50562 15.83193 1.000 15.32267 104 LYS A O 1
ATOM 1544 N N . VAL A 1 105 ? 20.96093 54.49952 15.20687 1.000 14.47036 105 VAL A N 1
ATOM 1545 C CA . VAL A 1 105 ? 21.29698 54.08668 13.84952 1.000 15.47883 105 VAL A CA 1
ATOM 1546 C C . VAL A 1 105 ? 22.57295 53.25904 13.83082 1.000 15.81031 105 VAL A C 1
ATOM 1547 O O . VAL A 1 105 ? 22.61517 52.18153 13.22466 1.000 16.49651 105 VAL A O 1
ATOM 1560 N N . ILE A 1 106 ? 23.63736 53.74682 14.47507 1.000 15.50050 106 ILE A N 1
ATOM 1561 C CA . ILE A 1 106 ? 24.91694 53.04391 14.40182 1.000 15.38485 106 ILE A CA 1
ATOM 1562 C C . ILE A 1 106 ? 24.77031 51.61752 14.91385 1.000 16.68586 106 ILE A C 1
ATOM 1563 O O . ILE A 1 106 ? 25.18767 50.65584 14.25620 1.000 17.08573 106 ILE A O 1
ATOM 1579 N N . SER A 1 107 ? 24.18503 51.45456 16.10165 1.000 14.93648 107 SER A N 1
ATOM 1580 C CA . SER A 1 107 ? 24.13701 50.12288 16.69113 1.000 14.35539 107 SER A CA 1
ATOM 1581 C C . SER A 1 107 ? 23.20801 49.20630 15.90411 1.000 17.72713 107 SER A C 1
ATOM 1582 O O . SER A 1 107 ? 23.55763 48.05210 15.63578 1.000 17.63120 107 SER A O 1
ATOM 1590 N N . ASN A 1 108 ? 22.04011 49.70475 15.48794 1.000 15.68192 108 ASN A N 1
ATOM 1591 C CA . ASN A 1 108 ? 21.11969 48.81146 14.79650 1.000 15.64843 108 ASN A CA 1
ATOM 1592 C C . ASN A 1 108 ? 21.59141 48.50777 13.37993 1.000 14.49969 108 ASN A C 1
ATOM 1593 O O . ASN A 1 108 ? 21.43792 47.37697 12.90169 1.000 16.09213 108 ASN A O 1
ATOM 1604 N N . PHE A 1 109 ? 22.15307 49.49742 12.68048 1.000 14.55058 109 PHE A N 1
ATOM 1605 C CA . PHE A 1 109 ? 22.66632 49.21458 11.34382 1.000 15.02925 109 PHE A CA 1
ATOM 1606 C C . PHE A 1 109 ? 23.85872 48.26076 11.41029 1.000 17.51120 109 PHE A C 1
ATOM 1607 O O . PHE A 1 109 ? 23.95402 47.32327 10.61077 1.000 18.08129 109 PHE A O 1
ATOM 1624 N N . LEU A 1 110 ? 24.78618 48.47813 12.35066 1.000 15.62077 110 LEU A N 1
ATOM 1625 C CA . LEU A 1 110 ? 25.89173 47.53280 12.48565 1.000 15.26737 110 LEU A CA 1
ATOM 1626 C C . LEU A 1 110 ? 25.38192 46.14871 12.86222 1.000 16.12784 110 LEU A C 1
ATOM 1627 O O . LEU A 1 110 ? 25.96569 45.13847 12.45458 1.000 16.58599 110 LEU A O 1
ATOM 1643 N N . GLU A 1 111 ? 24.29091 46.08873 13.63222 1.000 16.54522 111 GLU A N 1
ATOM 1644 C CA . GLU A 1 111 ? 23.71852 44.80714 14.02593 1.000 15.11342 111 GLU A CA 1
ATOM 1645 C C . GLU A 1 111 ? 23.41935 43.93351 12.81441 1.000 16.94944 111 GLU A C 1
ATOM 1646 O O . GLU A 1 111 ? 23.63222 42.71774 12.85628 1.000 16.15471 111 GLU A O 1
ATOM 1658 N N . VAL A 1 112 ? 22.91114 44.52398 11.72689 1.000 16.65678 112 VAL A N 1
ATOM 1659 C CA . VAL A 1 112 ? 22.59419 43.67835 10.57706 1.000 17.46918 112 VAL A CA 1
ATOM 1660 C C . VAL A 1 112 ? 23.87053 43.13560 9.94259 1.000 17.04570 112 VAL A C 1
ATOM 1661 O O . VAL A 1 112 ? 23.88634 42.01248 9.42394 1.000 16.25231 112 VAL A O 1
ATOM 1674 N N . GLY A 1 113 ? 24.95185 43.91701 9.95829 1.000 15.77367 113 GLY A N 1
ATOM 1675 C CA . GLY A 1 113 ? 26.22502 43.39520 9.49512 1.000 16.42605 113 GLY A CA 1
ATOM 1676 C C . GLY A 1 113 ? 26.72014 42.25210 10.35918 1.000 16.44879 113 GLY A C 1
ATOM 1677 O O . GLY A 1 113 ? 27.18977 41.23143 9.84918 1.000 17.66179 113 GLY A O 1
ATOM 1681 N N . GLU A 1 114 ? 26.62656 42.40570 11.68090 1.000 15.88300 114 GLU A N 1
ATOM 1682 C CA . GLU A 1 114 ? 26.97817 41.29248 12.55104 1.000 15.56682 114 GLU A CA 1
ATOM 1683 C C . GLU A 1 114 ? 26.13464 40.07824 12.20284 1.000 14.59133 114 GLU A C 1
ATOM 1684 O O . GLU A 1 114 ? 26.65098 38.96196 12.06390 1.000 15.78528 114 GLU A O 1
ATOM 1696 N N . TYR A 1 115 ? 24.83376 40.29061 12.01644 1.000 14.21115 115 TYR A N 1
ATOM 1697 C CA . TYR A 1 115 ? 23.93645 39.16977 11.79155 1.000 14.19627 115 TYR A CA 1
ATOM 1698 C C . TYR A 1 115 ? 24.23305 38.46693 10.47330 1.000 16.35632 115 TYR A C 1
ATOM 1699 O O . TYR A 1 115 ? 24.37793 37.24052 10.43482 1.000 14.83271 115 TYR A O 1
ATOM 1717 N N . ASN A 1 116 ? 24.29862 39.21667 9.37281 1.000 15.42846 116 ASN A N 1
ATOM 1718 C CA . ASN A 1 116 ? 24.57065 38.57687 8.08777 1.000 14.31135 116 ASN A CA 1
ATOM 1719 C C . ASN A 1 116 ? 25.96889 37.96879 8.04131 1.000 16.28683 116 ASN A C 1
ATOM 1720 O O . ASN A 1 116 ? 26.19344 37.00560 7.30045 1.000 15.96570 116 ASN A O 1
ATOM 1731 N N . ALA A 1 117 ? 26.91233 38.49780 8.82671 1.000 14.34057 117 ALA A N 1
ATOM 1732 C CA . ALA A 1 117 ? 28.25073 37.91368 8.86618 1.000 16.22746 117 ALA A CA 1
ATOM 1733 C C . ALA A 1 117 ? 28.24385 36.50834 9.46409 1.000 14.69805 117 ALA A C 1
ATOM 1734 O O . ALA A 1 117 ? 29.14919 35.71444 9.17880 1.000 16.33890 117 ALA A O 1
ATOM 1741 N N . ILE A 1 118 ? 27.25293 36.18324 10.30056 1.000 15.17358 118 ILE A N 1
ATOM 1742 C CA . ILE A 1 118 ? 27.10263 34.80654 10.76955 1.000 16.12458 118 ILE A CA 1
ATOM 1743 C C . ILE A 1 118 ? 26.91742 33.88208 9.57255 1.000 16.27764 118 ILE A C 1
ATOM 1744 O O . ILE A 1 118 ? 27.61469 32.87212 9.41219 1.000 15.51099 118 ILE A O 1
ATOM 1760 N N . ALA A 1 119 ? 25.92385 34.21106 8.74365 1.000 15.88711 119 ALA A N 1
ATOM 1761 C CA . ALA A 1 119 ? 25.59225 33.40614 7.57708 1.000 15.22519 119 ALA A CA 1
ATOM 1762 C C . ALA A 1 119 ? 26.72924 33.40179 6.56881 1.000 16.15279 119 ALA A C 1
ATOM 1763 O O . ALA A 1 119 ? 27.03355 32.36309 5.97264 1.000 14.92591 119 ALA A O 1
ATOM 1770 N N . ALA A 1 120 ? 27.36550 34.55542 6.35783 1.000 15.76314 120 ALA A N 1
ATOM 1771 C CA . ALA A 1 120 ? 28.49048 34.61037 5.43272 1.000 16.98727 120 ALA A CA 1
ATOM 1772 C C . ALA A 1 120 ? 29.61790 33.70185 5.89524 1.000 16.18768 120 ALA A C 1
ATOM 1773 O O . ALA A 1 120 ? 30.21442 32.97347 5.09266 1.000 17.45311 120 ALA A O 1
ATOM 1780 N N . SER A 1 121 ? 29.94199 33.75321 7.18709 1.000 16.71268 121 SER A N 1
ATOM 1781 C CA . SER A 1 121 ? 31.02669 32.93511 7.71198 1.000 15.24886 121 SER A CA 1
ATOM 1782 C C . SER A 1 121 ? 30.69129 31.45172 7.62819 1.000 16.08101 121 SER A C 1
ATOM 1783 O O . SER A 1 121 ? 31.59153 30.63173 7.41711 1.000 15.14895 121 SER A O 1
ATOM 1791 N N . ALA A 1 122 ? 29.40830 31.09244 7.75190 1.000 16.47545 122 ALA A N 1
ATOM 1792 C CA . ALA A 1 122 ? 29.01171 29.69589 7.58656 1.000 16.41445 122 ALA A CA 1
ATOM 1793 C C . ALA A 1 122 ? 29.17106 29.24983 6.13755 1.000 17.64193 122 ALA A C 1
ATOM 1794 O O . ALA A 1 122 ? 29.59633 28.11971 5.87106 1.000 16.70990 122 ALA A O 1
ATOM 1801 N N . MET A 1 123 ? 28.83281 30.12664 5.19099 1.000 16.31740 123 MET A N 1
ATOM 1802 C CA . MET A 1 123 ? 29.05667 29.83051 3.78001 1.000 16.00128 123 MET A CA 1
ATOM 1803 C C . MET A 1 123 ? 30.53978 29.64854 3.48853 1.000 16.47756 123 MET A C 1
ATOM 1804 O O . MET A 1 123 ? 30.91993 28.81643 2.65669 1.000 16.54777 123 MET A O 1
ATOM 1818 N N . LEU A 1 124 ? 31.39737 30.41784 4.15696 1.000 16.18605 124 LEU A N 1
ATOM 1819 C CA . LEU A 1 124 ? 32.83367 30.25441 3.95489 1.000 16.84061 124 LEU A CA 1
ATOM 1820 C C . LEU A 1 124 ? 33.33423 28.95596 4.58246 1.000 17.25855 124 LEU A C 1
ATOM 1821 O O . LEU A 1 124 ? 34.17884 28.26734 4.00200 1.000 16.74455 124 LEU A O 1
ATOM 1837 N N . TRP A 1 125 ? 32.82548 28.61070 5.76948 1.000 15.59128 125 TRP A N 1
ATOM 1838 C CA . TRP A 1 125 ? 33.04384 27.28439 6.35530 1.000 17.93776 125 TRP A CA 1
ATOM 1839 C C . TRP A 1 125 ? 32.66612 26.18253 5.37130 1.000 18.40177 125 TRP A C 1
ATOM 1840 O O . TRP A 1 125 ? 33.41778 25.21444 5.20465 1.000 16.70621 125 TRP A O 1
ATOM 1861 N N . ASP A 1 126 ? 31.56405 26.35789 4.63704 1.000 15.58555 126 ASP A N 1
ATOM 1862 C CA . ASP A 1 126 ? 31.19385 25.37664 3.62107 1.000 17.12281 126 ASP A CA 1
ATOM 1863 C C . ASP A 1 126 ? 32.17038 25.38199 2.44973 1.000 20.18128 126 ASP A C 1
ATOM 1864 O O . ASP A 1 126 ? 32.43696 24.32824 1.85675 1.000 18.85541 126 ASP A O 1
ATOM 1873 N N A SER A 1 127 ? 32.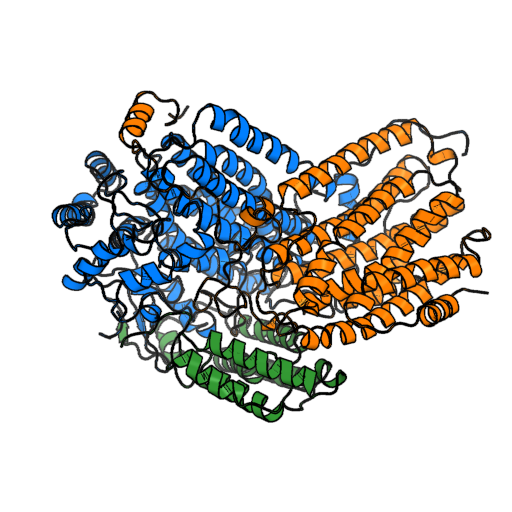70959 26.55783 2.10661 0.426 17.84926 127 SER A N 1
ATOM 1874 N N B SER A 1 127 ? 32.70171 26.55040 2.09895 0.574 17.81053 127 SER A N 1
ATOM 1875 C CA A SER A 1 127 ? 33.58406 26.69454 0.94404 0.426 16.39961 127 SER A CA 1
ATOM 1876 C CA B SER A 1 127 ? 33.58211 26.65135 0.94225 0.574 15.58413 127 SER A CA 1
ATOM 1877 C C A SER A 1 127 ? 34.95014 26.06543 1.18433 0.426 18.85335 127 SER A C 1
ATOM 1878 C C B SER A 1 127 ? 34.92932 25.99415 1.19708 0.574 18.96582 127 SER A C 1
ATOM 1879 O O A SER A 1 127 ? 35.58563 25.59003 0.23559 0.426 17.06050 127 SER A O 1
ATOM 1880 O O B SER A 1 127 ? 35.53027 25.43392 0.27252 0.574 20.08975 127 SER A O 1
ATOM 1895 N N . ALA A 1 128 ? 35.41382 26.05211 2.43039 1.000 17.15547 128 ALA A N 1
ATOM 1896 C CA . ALA A 1 128 ? 36.71633 25.50121 2.75811 1.000 15.36524 128 ALA A CA 1
ATOM 1897 C C . ALA A 1 128 ? 36.67366 23.98047 2.81200 1.000 18.88092 128 ALA A C 1
ATOM 1898 O O . ALA A 1 128 ? 35.64574 23.37705 3.13070 1.000 20.04777 128 ALA A O 1
ATOM 1906 N N A THR A 1 129 ? 37.79571 23.35653 2.47546 0.608 21.07794 129 THR A N 1
ATOM 1907 N N B THR A 1 129 ? 37.83127 23.36627 2.51510 0.392 20.59011 129 THR A N 1
ATOM 1908 C CA A THR A 1 129 ? 37.94085 21.92657 2.70812 0.608 20.75956 129 THR A CA 1
ATOM 1909 C CA B THR A 1 129 ? 38.01944 21.92318 2.60940 0.392 19.71373 129 THR A CA 1
ATOM 1910 C C A THR A 1 129 ? 38.77388 21.63009 3.94647 0.608 19.38143 129 THR A C 1
ATOM 1911 C C B THR A 1 129 ? 38.98456 21.49639 3.70660 0.392 16.85080 129 THR A C 1
ATOM 1912 O O A THR A 1 129 ? 38.43634 20.72072 4.71016 0.608 19.49646 129 THR A O 1
ATOM 1913 O O B THR A 1 129 ? 38.96856 20.32489 4.09677 0.392 20.34073 129 THR A O 1
ATOM 1934 N N . ALA A 1 130 ? 39.83363 22.39936 4.18682 1.000 16.43432 130 ALA A N 1
ATOM 1935 C CA . ALA A 1 130 ? 40.70299 22.11891 5.32024 1.000 16.82897 130 ALA A CA 1
ATOM 1936 C C . ALA A 1 130 ? 39.93696 22.32827 6.62001 1.000 19.18052 130 ALA A C 1
ATOM 1937 O O . ALA A 1 130 ? 39.29486 23.36639 6.81129 1.000 16.91063 130 ALA A O 1
ATOM 1945 N N . ALA A 1 131 ? 40.02607 21.35174 7.52568 1.000 17.84354 131 ALA A N 1
ATOM 1946 C CA . ALA A 1 131 ? 39.34346 21.47835 8.80940 1.000 18.35821 131 ALA A CA 1
ATOM 1947 C C . ALA A 1 131 ? 39.80502 22.71698 9.56824 1.000 16.50022 131 ALA A C 1
ATOM 1948 O O . ALA A 1 131 ? 39.00485 23.35843 10.26272 1.000 16.64719 131 ALA A O 1
ATOM 1955 N N . GLU A 1 132 ? 41.09252 23.06827 9.46065 1.000 18.77250 132 GLU A N 1
ATOM 1956 C CA . GLU A 1 132 ? 41.58539 24.24688 10.16913 1.000 17.83395 132 GLU A CA 1
ATOM 1957 C C . GLU A 1 132 ? 40.96594 25.52432 9.61507 1.000 18.71905 132 GLU A C 1
ATOM 1958 O O . GLU A 1 132 ? 40.60803 26.42958 10.37702 1.000 17.34886 132 GLU A O 1
ATOM 1970 N N . GLN A 1 133 ? 40.85907 25.62960 8.28918 1.000 16.35445 133 GLN A N 1
ATOM 1971 C CA . GLN A 1 133 ? 40.23573 26.80963 7.70187 1.000 19.12335 133 GLN A CA 1
ATOM 1972 C C . GLN A 1 133 ? 38.74878 26.85315 8.02943 1.000 18.68178 133 GLN A C 1
ATOM 1973 O O . GLN A 1 133 ? 38.21215 27.91950 8.35766 1.000 16.57908 133 GLN A O 1
ATOM 1987 N N . LYS A 1 134 ? 38.07091 25.70230 7.97236 1.000 16.24143 134 LYS A N 1
ATOM 1988 C CA . LYS A 1 134 ? 36.68650 25.65036 8.42805 1.000 16.72800 134 LYS A CA 1
ATOM 1989 C C . LYS A 1 134 ? 36.57242 26.17447 9.85442 1.000 17.48604 134 LYS A C 1
ATOM 1990 O O . LYS A 1 134 ? 35.64466 26.92303 10.18474 1.000 16.97759 134 LYS A O 1
ATOM 2009 N N . ASN A 1 135 ? 37.51520 25.78692 10.71550 1.000 15.22829 135 ASN A N 1
ATOM 2010 C CA . ASN A 1 135 ? 37.43094 26.13097 12.12943 1.000 15.82419 135 ASN A CA 1
ATOM 2011 C C . ASN A 1 135 ? 37.63382 27.62289 12.34950 1.000 18.58794 135 ASN A C 1
ATOM 2012 O O . ASN A 1 135 ? 37.00142 28.21664 13.23112 1.000 17.46213 135 ASN A O 1
ATOM 2023 N N . GLY A 1 136 ? 38.50437 28.24672 11.55647 1.000 16.84052 136 GLY A N 1
ATOM 2024 C CA . GLY A 1 136 ? 38.65998 29.68649 11.64865 1.000 16.59714 136 GLY A CA 1
ATOM 2025 C C . GLY A 1 136 ? 37.39723 30.42524 11.25941 1.000 17.92751 136 GLY A C 1
ATOM 2026 O O . GLY A 1 136 ? 36.99541 31.38458 11.92223 1.000 16.44337 136 GLY A O 1
ATOM 2030 N N . TYR A 1 137 ? 36.74437 29.98702 10.18405 1.000 15.31026 137 TYR A N 1
ATOM 2031 C CA . TYR A 1 137 ? 35.47637 30.60382 9.82372 1.000 16.43573 137 TYR A CA 1
ATOM 2032 C C . TYR A 1 137 ? 34.42363 30.34137 10.89733 1.000 17.37965 137 TYR A C 1
ATOM 2033 O O . TYR A 1 137 ? 33.59464 31.21179 11.18776 1.000 16.18235 137 TYR A O 1
ATOM 2051 N N . LEU A 1 138 ? 34.45542 29.15164 11.51195 1.000 15.96774 138 LEU A N 1
ATOM 2052 C CA . LEU A 1 138 ? 33.48610 28.82239 12.55450 1.000 17.19411 138 LEU A CA 1
ATOM 2053 C C . LEU A 1 138 ? 33.62457 29.74351 13.75844 1.000 14.95673 138 LEU A C 1
ATOM 2054 O O . LEU A 1 138 ? 32.61791 30.17532 14.33460 1.000 15.95680 138 LEU A O 1
ATOM 2070 N N . ALA A 1 139 ? 34.85861 30.03210 14.18137 1.000 17.32527 139 ALA A N 1
ATOM 2071 C CA . ALA A 1 139 ? 35.03323 30.97499 15.28108 1.000 16.28690 139 ALA A CA 1
ATOM 2072 C C . ALA A 1 139 ? 34.34557 32.29405 14.95932 1.000 18.27269 139 ALA A C 1
ATOM 2073 O O . ALA A 1 139 ? 33.70245 32.90018 15.82494 1.000 17.30058 139 ALA A O 1
ATOM 2080 N N . GLN A 1 140 ? 34.45875 32.74328 13.70723 1.000 14.59431 140 GLN A N 1
ATOM 2081 C CA . GLN A 1 140 ? 33.81025 33.98723 13.31134 1.000 15.75226 140 GLN A CA 1
ATOM 2082 C C . GLN A 1 140 ? 32.29202 33.84698 13.31135 1.000 16.63068 140 GLN A C 1
ATOM 2083 O O . GLN A 1 140 ? 31.58449 34.76560 13.74084 1.000 16.67520 140 GLN A O 1
ATOM 2097 N N . VAL A 1 141 ? 31.76638 32.70980 12.84502 1.000 16.00679 141 VAL A N 1
ATOM 2098 C CA . VAL A 1 141 ? 30.32904 32.46243 12.95385 1.000 14.38770 141 VAL A CA 1
ATOM 2099 C C . VAL A 1 141 ? 29.85569 32.75520 14.37560 1.000 14.88271 141 VAL A C 1
ATOM 2100 O O . VAL A 1 141 ? 28.87338 33.47606 14.59381 1.000 16.25574 141 VAL A O 1
ATOM 2113 N N . LEU A 1 142 ? 30.54560 32.17483 15.36230 1.000 16.94529 142 LEU A N 1
ATOM 2114 C CA . LEU A 1 142 ? 30.14603 32.34253 16.75532 1.000 16.05651 142 LEU A CA 1
ATOM 2115 C C . LEU A 1 142 ? 30.33543 33.78176 17.21736 1.000 16.57300 142 LEU A C 1
ATOM 2116 O O . LEU A 1 142 ? 29.47558 34.33039 17.91783 1.000 15.62405 142 LEU A O 1
ATOM 2132 N N . ASP A 1 143 ? 31.45192 34.40970 16.83361 1.000 15.32266 143 ASP A N 1
ATOM 2133 C CA . ASP A 1 143 ? 31.68850 35.79042 17.23913 1.000 15.17003 143 ASP A CA 1
ATOM 2134 C C . ASP A 1 143 ? 30.60726 36.71960 16.69900 1.000 14.34122 143 ASP A C 1
ATOM 2135 O O . ASP A 1 143 ? 30.23069 37.69577 17.35592 1.000 15.59930 143 ASP A O 1
ATOM 2144 N N . GLU A 1 144 ? 30.14048 36.47658 15.47055 1.000 14.87435 144 GLU A N 1
ATOM 2145 C CA . GLU A 1 144 ? 29.16906 37.39810 14.88733 1.000 14.28896 144 GLU A CA 1
ATOM 2146 C C . GLU A 1 144 ? 27.79920 37.24929 15.54347 1.000 16.42920 144 GLU A C 1
ATOM 2147 O O . GLU A 1 144 ? 27.03127 38.21807 15.58734 1.000 14.21382 144 GLU A O 1
ATOM 2159 N N . ILE A 1 145 ? 27.47874 36.06423 16.07645 1.000 15.09510 145 ILE A N 1
ATOM 2160 C CA . ILE A 1 145 ? 26.31871 35.95282 16.95760 1.000 14.19210 145 ILE A CA 1
ATOM 2161 C C . ILE A 1 145 ? 26.52606 36.82300 18.19127 1.000 14.20109 145 ILE A C 1
ATOM 2162 O O . ILE A 1 145 ? 25.64300 37.58906 18.59425 1.000 14.18520 145 ILE A O 1
ATOM 2178 N N . ARG A 1 146 ? 27.69936 36.70200 18.81696 1.000 14.23866 146 ARG A N 1
ATOM 2179 C CA . ARG A 1 146 ? 28.01184 37.51924 19.98351 1.000 14.26447 146 ARG A CA 1
ATOM 2180 C C . ARG A 1 146 ? 27.78393 38.99103 19.67681 1.000 14.26077 146 ARG A C 1
ATOM 2181 O O . ARG A 1 146 ? 27.13534 39.70972 20.44413 1.000 14.93244 146 ARG A O 1
ATOM 2202 N N . HIS A 1 147 ? 28.29540 39.44666 18.53270 1.000 14.26803 147 HIS A N 1
ATOM 2203 C CA . HIS A 1 147 ? 28.20992 40.86073 18.20001 1.000 17.71280 147 HIS A CA 1
ATOM 2204 C C . HIS A 1 147 ? 26.78622 41.28866 17.87394 1.000 15.20457 147 HIS A C 1
ATOM 2205 O O . HIS A 1 147 ? 26.41340 42.43292 18.15923 1.000 14.24008 147 HIS A O 1
ATOM 2219 N N . THR A 1 148 ? 25.98956 40.41341 17.24858 1.000 14.19953 148 THR A N 1
ATOM 2220 C CA . THR A 1 148 ? 24.58162 40.73653 17.03920 1.000 14.17275 148 THR A CA 1
ATOM 2221 C C . THR A 1 148 ? 23.92173 41.06507 18.36961 1.000 14.17516 148 THR A C 1
ATOM 2222 O O . THR A 1 148 ? 23.23903 42.08550 18.50925 1.000 14.99521 148 THR A O 1
ATOM 2233 N N . HIS A 1 149 ? 24.14576 40.21269 19.37130 1.000 14.18241 149 HIS A N 1
ATOM 2234 C CA . HIS A 1 149 ? 23.52390 40.40323 20.67605 1.000 14.19877 149 HIS A CA 1
ATOM 2235 C C . HIS A 1 149 ? 24.13179 41.58107 21.42119 1.000 14.97403 149 HIS A C 1
ATOM 2236 O O . HIS A 1 149 ? 23.44184 42.21636 22.22440 1.000 15.38542 149 HIS A O 1
ATOM 2250 N N . GLN A 1 150 ? 25.38886 41.92191 21.13055 1.000 15.38477 150 GLN A N 1
ATOM 2251 C CA . GLN A 1 150 ? 26.00825 43.08958 21.75181 1.000 16.40218 150 GLN A CA 1
ATOM 2252 C C . GLN A 1 150 ? 25.43062 44.39420 21.20584 1.000 16.00630 150 GLN A C 1
ATOM 2253 O O . GLN A 1 150 ? 25.14961 45.32325 21.97186 1.000 16.09872 150 GLN A O 1
ATOM 2267 N N . CYS A 1 151 ? 25.27955 44.50119 19.88197 1.000 16.09205 151 CYS A N 1
ATOM 2268 C CA . CYS A 1 151 ? 24.61316 45.67459 19.32120 1.000 15.50915 151 CYS A CA 1
ATOM 2269 C C . CYS A 1 151 ? 23.18161 45.76674 19.83019 1.000 15.54396 151 CYS A C 1
ATOM 2270 O O . CYS A 1 151 ? 22.70456 46.85089 20.18964 1.000 15.63478 151 CYS A O 1
ATOM 2278 N N . ALA A 1 152 ? 22.47956 44.63234 19.87333 1.000 14.30290 152 ALA A N 1
ATOM 2279 C CA . ALA A 1 152 ? 21.14235 44.62481 20.44721 1.000 15.03453 152 ALA A CA 1
ATOM 2280 C C . ALA A 1 152 ? 21.18168 45.13485 21.87762 1.000 14.40722 152 ALA A C 1
ATOM 2281 O O . ALA A 1 152 ? 20.33133 45.93334 22.28793 1.000 15.44789 152 ALA A O 1
ATOM 2288 N N . PHE A 1 153 ? 22.18820 44.70612 22.64199 1.000 14.30289 153 PHE A N 1
ATOM 2289 C CA . PHE A 1 153 ? 22.24322 45.07704 24.04904 1.000 14.49635 153 PHE A CA 1
ATOM 2290 C C . PHE A 1 153 ? 22.42547 46.58040 24.22372 1.000 16.23514 153 PHE A C 1
ATOM 2291 O O . PHE A 1 153 ? 21.84339 47.17449 25.13860 1.000 14.45413 153 PHE A O 1
ATOM 2308 N N . ILE A 1 154 ? 23.22400 47.21496 23.35836 1.000 14.89743 154 ILE A N 1
ATOM 2309 C CA . ILE A 1 154 ? 23.38408 48.66633 23.43386 1.000 14.53490 154 ILE A CA 1
ATOM 2310 C C . ILE A 1 154 ? 22.02390 49.35028 23.33693 1.000 14.97542 154 ILE A C 1
ATOM 2311 O O . ILE A 1 154 ? 21.67805 50.20714 24.15748 1.000 15.80981 154 ILE A O 1
ATOM 2327 N N . ASN A 1 155 ? 21.23222 48.98720 22.32356 1.000 14.66516 155 ASN A N 1
ATOM 2328 C CA . ASN A 1 155 ? 19.93815 49.64108 22.14430 1.000 14.41447 155 ASN A CA 1
ATOM 2329 C C . ASN A 1 155 ? 18.94432 49.22397 23.22322 1.000 15.13095 155 ASN A C 1
ATOM 2330 O O . ASN A 1 155 ? 18.07620 50.01513 23.60344 1.000 14.79127 155 ASN A O 1
ATOM 2341 N N . HIS A 1 156 ? 19.05844 47.99058 23.71897 1.000 14.42625 156 HIS A N 1
ATOM 2342 C CA . HIS A 1 156 ? 18.26577 47.53442 24.85837 1.000 16.33377 156 HIS A CA 1
ATOM 2343 C C . HIS A 1 156 ? 18.56116 48.36641 26.10102 1.000 17.87224 156 HIS A C 1
ATOM 2344 O O . HIS A 1 156 ? 17.63972 48.77050 26.82159 1.000 15.85460 156 HIS A O 1
ATOM 2358 N N . TYR A 1 157 ? 19.84206 48.64132 26.35674 1.000 15.92393 157 TYR A N 1
ATOM 2359 C CA . TYR A 1 157 ? 20.23357 49.43281 27.51877 1.000 14.64116 157 TYR A CA 1
ATOM 2360 C C . TYR A 1 157 ? 19.78524 50.88461 27.36847 1.000 15.32880 157 TYR A C 1
ATOM 2361 O O . TYR A 1 157 ? 19.22383 51.47588 28.29883 1.000 16.10113 157 TYR A O 1
ATOM 2379 N N . TYR A 1 158 ? 20.00388 51.47348 26.19422 1.000 14.64523 158 TYR A N 1
ATOM 2380 C CA . TYR A 1 158 ? 19.49388 52.81708 25.95130 1.000 16.08844 158 TYR A CA 1
ATOM 2381 C C . TYR A 1 158 ? 17.97292 52.87091 26.11416 1.000 14.71499 158 TYR A C 1
ATOM 2382 O O . TYR A 1 158 ? 17.43658 53.84685 26.65223 1.000 16.15509 158 TYR A O 1
ATOM 2400 N N . SER A 1 159 ? 17.25726 51.84100 25.64293 1.000 15.74200 159 SER A N 1
ATOM 2401 C CA . SER A 1 159 ? 15.80252 51.83391 25.79371 1.000 16.38867 159 SER A CA 1
ATOM 2402 C C . SER A 1 159 ? 15.40343 51.95369 27.25800 1.000 15.23455 159 SER A C 1
ATOM 2403 O O . SER A 1 159 ? 14.38258 52.57061 27.58851 1.000 16.12113 159 SER A O 1
ATOM 2411 N N . LYS A 1 160 ? 16.18888 51.34847 28.14841 1.000 16.00350 160 LYS A N 1
ATOM 2412 C CA . LYS A 1 160 ? 15.84228 51.34047 29.56113 1.000 15.77311 160 LYS A CA 1
ATOM 2413 C C . LYS A 1 160 ? 16.25799 52.61730 30.28221 1.000 20.00475 160 LYS A C 1
ATOM 2414 O O . LYS A 1 160 ? 15.59390 53.01376 31.24667 1.000 18.53082 160 LYS A O 1
ATOM 2433 N N . HIS A 1 161 ? 17.33486 53.27594 29.84472 1.000 16.30362 161 HIS A N 1
ATOM 2434 C CA . HIS A 1 161 ? 17.99263 54.27324 30.67551 1.000 15.60361 161 HIS A CA 1
ATOM 2435 C C . HIS A 1 161 ? 18.16187 55.65502 30.05578 1.000 15.09263 161 HIS A C 1
ATOM 2436 O O . HIS A 1 161 ? 18.57278 56.57748 30.76826 1.000 19.01867 161 HIS A O 1
ATOM 2450 N N . TYR A 1 162 ? 17.85305 55.83520 28.77794 1.000 15.20929 162 TYR A N 1
ATOM 2451 C CA . TYR A 1 162 ? 18.05061 57.09306 28.06279 1.000 17.96569 162 TYR A CA 1
ATOM 2452 C C . TYR A 1 162 ? 16.71641 57.80718 27.88269 1.000 15.06622 162 TYR A C 1
ATOM 2453 O O . TYR A 1 162 ? 15.65380 57.18273 27.86512 1.000 17.20245 162 TYR A O 1
ATOM 2471 N N . HIS A 1 163 ? 16.77914 59.13827 27.76957 1.000 15.13150 163 HIS A N 1
ATOM 2472 C CA . HIS A 1 163 ? 15.55111 59.92354 27.82481 1.000 15.20475 163 HIS A CA 1
ATOM 2473 C C . HIS A 1 163 ? 14.63590 59.69867 26.62658 1.000 17.36165 163 HIS A C 1
ATOM 2474 O O . HIS A 1 163 ? 13.44720 60.03161 26.70975 1.000 17.85249 163 HIS A O 1
ATOM 2488 N N . ASP A 1 164 ? 15.14619 59.17704 25.50932 1.000 16.76620 164 ASP A N 1
ATOM 2489 C CA . ASP A 1 164 ? 14.28692 58.85842 24.36999 1.000 14.98810 164 ASP A CA 1
ATOM 2490 C C . ASP A 1 164 ? 14.43748 57.41028 23.93309 1.000 14.88906 164 ASP A C 1
ATOM 2491 O O . ASP A 1 164 ? 15.27213 57.09299 23.06950 1.000 15.09085 164 ASP A O 1
ATOM 2500 N N . PRO A 1 165 ? 13.61030 56.50534 24.46051 1.000 14.89519 165 PRO A N 1
ATOM 2501 C CA . PRO A 1 165 ? 13.71276 55.09353 24.06213 1.000 16.38294 165 PRO A CA 1
ATOM 2502 C C . PRO A 1 165 ? 13.14445 54.78929 22.68749 1.000 15.84163 165 PRO A C 1
ATOM 2503 O O . PRO A 1 165 ? 13.45087 53.72322 22.13517 1.000 16.33218 165 PRO A O 1
ATOM 2514 N N . ALA A 1 166 ? 12.32148 55.66695 22.12192 1.000 15.93543 166 ALA A N 1
ATOM 2515 C CA . ALA A 1 166 ? 11.69888 55.36879 20.83961 1.000 14.77835 166 ALA A CA 1
ATOM 2516 C C . ALA A 1 166 ? 12.76333 55.32236 19.75204 1.000 15.19296 166 ALA A C 1
ATOM 2517 O O . ALA A 1 166 ? 13.61158 56.21292 19.66027 1.000 17.62174 166 ALA A O 1
ATOM 2524 N N . GLY A 1 167 ? 12.73040 54.28332 18.93039 1.000 14.75570 167 GLY A N 1
ATOM 2525 C CA . GLY A 1 167 ? 13.76548 54.08635 17.92896 1.000 15.69096 167 GLY A CA 1
ATOM 2526 C C . GLY A 1 167 ? 14.96336 53.28595 18.40657 1.000 18.35970 167 GLY A C 1
ATOM 2527 O O . GLY A 1 167 ? 15.53488 52.51525 17.63237 1.000 23.39025 167 GLY A O 1
ATOM 2531 N N . HIS A 1 168 ? 15.37825 53.47954 19.66466 1.000 14.54575 168 HIS A N 1
ATOM 2532 C CA . HIS A 1 168 ? 16.21756 52.47325 20.30663 1.000 14.50471 168 HIS A CA 1
ATOM 2533 C C . HIS A 1 168 ? 15.44215 51.18018 20.52067 1.000 15.13519 168 HIS A C 1
ATOM 2534 O O . HIS A 1 168 ? 16.03264 50.09432 20.56104 1.000 17.46125 168 HIS A O 1
ATOM 2548 N N . ASN A 1 169 ? 14.12278 51.27489 20.65814 1.000 14.52907 169 ASN A N 1
ATOM 2549 C CA . ASN A 1 169 ? 13.31393 50.15281 21.10483 1.000 14.53485 169 ASN A CA 1
ATOM 2550 C C . ASN A 1 169 ? 12.59711 49.41692 19.97970 1.000 16.17395 169 ASN A C 1
ATOM 2551 O O . ASN A 1 169 ? 11.89021 48.44445 20.26023 1.000 16.00360 169 ASN A O 1
ATOM 2562 N N . ASP A 1 170 ? 12.75925 49.83880 18.71729 1.000 14.93448 170 ASP A N 1
ATOM 2563 C CA . ASP A 1 170 ? 11.98007 49.17834 17.66129 1.000 16.13184 170 ASP A CA 1
ATOM 2564 C C . ASP A 1 170 ? 12.61648 49.27553 16.27778 1.000 15.64348 170 ASP A C 1
ATOM 2565 O O . ASP A 1 170 ? 11.90353 49.07171 15.28922 1.000 15.65871 170 ASP A O 1
ATOM 2574 N N . ALA A 1 171 ? 13.92218 49.52734 16.16756 1.000 15.96561 171 ALA A N 1
ATOM 2575 C CA . ALA A 1 171 ? 14.52520 49.74216 14.85667 1.000 14.90549 171 ALA A CA 1
ATOM 2576 C C . ALA A 1 171 ? 14.39598 48.52423 13.94535 1.000 15.88342 171 ALA A C 1
ATOM 2577 O O . ALA A 1 171 ? 14.38329 48.68049 12.72107 1.000 15.14100 171 ALA A O 1
ATOM 2584 N N . ARG A 1 172 ? 14.29927 47.30779 14.49824 1.000 15.20853 172 ARG A N 1
ATOM 2585 C CA . ARG A 1 172 ? 14.19423 46.14519 13.61506 1.000 14.59711 172 ARG A CA 1
ATOM 2586 C C . ARG A 1 172 ? 12.94260 46.18906 12.74533 1.000 16.95989 172 ARG A C 1
ATOM 2587 O O . ARG A 1 172 ? 12.87185 45.46907 11.74229 1.000 17.98260 172 ARG A O 1
ATOM 2608 N N . ARG A 1 173 ? 11.95194 47.00429 13.09651 1.000 15.91763 173 ARG A N 1
ATOM 2609 C CA . ARG A 1 173 ? 10.89007 47.30887 12.14433 1.000 17.20401 173 ARG A CA 1
ATOM 2610 C C . ARG A 1 173 ? 10.93165 48.73705 11.61370 1.000 14.52858 173 ARG A C 1
ATOM 2611 O O . ARG A 1 173 ? 10.68698 48.94480 10.42700 1.000 16.16690 173 ARG A O 1
ATOM 2632 N N . THR A 1 174 ? 11.28263 49.73773 12.42517 1.000 14.52480 174 THR A N 1
ATOM 2633 C CA . THR A 1 174 ? 11.18748 51.11505 11.93783 1.000 14.56884 174 THR A CA 1
ATOM 2634 C C . THR A 1 174 ? 12.28123 51.47746 10.93602 1.000 16.34841 174 THR A C 1
ATOM 2635 O O . THR A 1 174 ? 12.10132 52.43498 10.17374 1.000 16.16224 174 THR A O 1
ATOM 2646 N N . ARG A 1 175 ? 13.38579 50.72417 10.88733 1.000 15.48693 175 ARG A N 1
ATOM 2647 C CA . ARG A 1 175 ? 14.40914 50.99614 9.88125 1.000 14.47821 175 ARG A CA 1
ATOM 2648 C C . ARG A 1 175 ? 13.86987 50.81698 8.47007 1.000 14.71602 175 ARG A C 1
ATOM 2649 O O . ARG A 1 175 ? 14.39175 51.41669 7.52271 1.000 15.88621 175 ARG A O 1
ATOM 2670 N N . ALA A 1 176 ? 12.84002 49.98482 8.30829 1.000 14.71967 176 ALA A N 1
ATOM 2671 C CA . ALA A 1 176 ? 12.30532 49.68925 6.98584 1.000 16.43665 176 ALA A CA 1
ATOM 2672 C C . ALA A 1 176 ? 11.63288 50.89114 6.33937 1.000 20.28095 176 ALA A C 1
ATOM 2673 O O . ALA A 1 176 ? 11.39412 50.86659 5.12824 1.000 17.91028 176 ALA A O 1
ATOM 2680 N N . ILE A 1 177 ? 11.33891 51.94378 7.10209 1.000 15.65075 177 ILE A N 1
ATOM 2681 C CA . ILE A 1 177 ? 10.65448 53.09108 6.51850 1.000 14.77062 177 ILE A CA 1
ATOM 2682 C C . ILE A 1 177 ? 11.57648 53.86556 5.58453 1.000 17.48315 177 ILE A C 1
ATOM 2683 O O . ILE A 1 177 ? 11.12623 54.39985 4.56393 1.000 17.93798 177 ILE A O 1
ATOM 2699 N N . GLY A 1 178 ? 12.86947 53.93240 5.89822 1.000 16.75495 178 GLY A N 1
ATOM 2700 C CA . GLY A 1 178 ? 13.72321 54.95768 5.34574 1.000 17.17594 178 GLY A CA 1
ATOM 2701 C C . GLY A 1 178 ? 14.76174 54.51289 4.34064 1.000 16.95942 178 GLY A C 1
ATOM 2702 O O . GLY A 1 178 ? 15.16030 53.34617 4.27368 1.000 18.34828 178 GLY A O 1
ATOM 2706 N N . PRO A 1 179 ? 15.25213 55.47427 3.55686 1.000 17.86529 179 PRO A N 1
ATOM 2707 C CA . PRO A 1 179 ? 16.17115 55.13841 2.45998 1.000 15.89279 179 PRO A CA 1
ATOM 2708 C C . PRO A 1 179 ? 17.60288 54.79864 2.85803 1.000 16.13275 179 PRO A C 1
ATOM 2709 O O . PRO A 1 179 ? 18.27383 54.08039 2.11000 1.000 19.15078 179 PRO A O 1
ATOM 2720 N N . LEU A 1 180 ? 18.10742 55.28980 3.99357 1.000 16.41797 180 LEU A N 1
ATOM 2721 C CA . LEU A 1 180 ? 19.48783 54.95711 4.33930 1.000 16.73403 180 LEU A CA 1
ATOM 2722 C C . LEU A 1 180 ? 19.63667 53.49194 4.73099 1.000 14.64269 180 LEU A C 1
ATOM 2723 O O . LEU A 1 180 ? 20.73431 52.93405 4.61175 1.000 16.38770 180 LEU A O 1
ATOM 2739 N N . TRP A 1 181 ? 18.55216 52.85796 5.18350 1.000 15.55594 181 TRP A N 1
ATOM 2740 C CA . TRP A 1 181 ? 18.59983 51.43867 5.51878 1.000 15.27370 181 TRP A CA 1
ATOM 2741 C C . TRP A 1 181 ? 18.86546 50.57903 4.29020 1.000 16.45301 181 TRP A C 1
ATOM 2742 O O . TRP A 1 181 ? 19.57614 49.57390 4.37799 1.000 15.91240 181 TRP A O 1
ATOM 2763 N N . LYS A 1 182 ? 18.32216 50.95862 3.13056 1.000 17.38065 182 LYS A N 1
ATOM 2764 C CA . LYS A 1 182 ? 18.52343 50.13770 1.93833 1.000 15.71008 182 LYS A CA 1
ATOM 2765 C C . LYS A 1 182 ? 20.00235 50.02306 1.58321 1.000 14.70838 182 LYS A C 1
ATOM 2766 O O . LYS A 1 182 ? 20.47707 48.94877 1.19559 1.000 15.80355 182 LYS A O 1
ATOM 2785 N N . GLY A 1 183 ? 20.74294 51.12601 1.68822 1.000 15.45859 183 GLY A N 1
ATOM 2786 C CA . GLY A 1 183 ? 22.16404 51.07727 1.40423 1.000 17.48224 183 GLY A CA 1
ATOM 2787 C C . GLY A 1 183 ? 22.94526 50.26005 2.41123 1.000 15.25118 183 GLY A C 1
ATOM 2788 O O . GLY A 1 183 ? 23.92975 49.60671 2.05290 1.000 16.97291 183 GLY A O 1
ATOM 2792 N N . MET A 1 184 ? 22.53232 50.28861 3.68140 1.000 15.57807 184 MET A N 1
ATOM 2793 C CA . MET A 1 184 ? 23.20055 49.45114 4.67072 1.000 17.41382 184 MET A CA 1
ATOM 2794 C C . MET A 1 184 ? 23.01994 47.97987 4.33339 1.000 14.75638 184 MET A C 1
ATOM 2795 O O . MET A 1 184 ? 23.93094 47.16683 4.53767 1.000 16.32319 184 MET A O 1
ATOM 2809 N N . LYS A 1 185 ? 21.83860 47.61329 3.83482 1.000 15.09845 185 LYS A N 1
ATOM 2810 C CA . LYS A 1 185 ? 21.60515 46.22334 3.47256 1.000 14.98230 185 LYS A CA 1
ATOM 2811 C C . LYS A 1 185 ? 22.50749 45.78826 2.32888 1.000 18.17977 185 LYS A C 1
ATOM 2812 O O . LYS A 1 185 ? 22.92273 44.62705 2.28161 1.000 18.21631 185 LYS A O 1
ATOM 2831 N N . ARG A 1 186 ? 22.84368 46.69597 1.41050 1.000 16.61724 186 ARG A N 1
ATOM 2832 C CA . ARG A 1 186 ? 23.72612 46.30154 0.31640 1.000 16.95700 186 ARG A CA 1
ATOM 2833 C C . ARG A 1 186 ? 25.12016 45.96524 0.84229 1.000 16.56065 186 ARG A C 1
ATOM 2834 O O . ARG A 1 186 ? 25.67104 44.90605 0.52273 1.000 21.45023 186 ARG A O 1
ATOM 2855 N N . VAL A 1 187 ? 25.69998 46.83396 1.67822 1.000 15.16124 187 VAL A N 1
ATOM 2856 C CA . VAL A 1 187 ? 27.09599 46.62236 2.05871 1.000 17.92841 187 VAL A CA 1
ATOM 2857 C C . VAL A 1 187 ? 27.23200 45.53514 3.11793 1.000 20.16015 187 VAL A C 1
ATOM 2858 O O . VAL A 1 187 ? 28.14940 44.70940 3.05730 1.000 18.15519 187 VAL A O 1
ATOM 2871 N N . PHE A 1 188 ? 26.34428 45.52721 4.11204 1.000 16.89901 188 PHE A N 1
ATOM 2872 C CA . PHE A 1 188 ? 26.53150 44.71916 5.31192 1.000 17.33939 188 PHE A CA 1
ATOM 2873 C C . PHE A 1 188 ? 25.47322 43.63171 5.48474 1.000 17.35170 188 PHE A C 1
ATOM 2874 O O . PHE A 1 188 ? 25.43803 42.97724 6.53078 1.000 18.62031 188 PHE A O 1
ATOM 2891 N N . ALA A 1 189 ? 24.62162 43.39954 4.49122 1.000 17.36418 189 ALA A N 1
ATOM 2892 C CA . ALA A 1 189 ? 23.73321 42.24480 4.54518 1.000 16.56018 189 ALA A CA 1
ATOM 2893 C C . ALA A 1 189 ? 23.90402 41.44707 3.25741 1.000 17.35334 189 ALA A C 1
ATOM 2894 O O . ALA A 1 189 ? 24.58661 40.41813 3.24063 1.000 17.87286 189 ALA A O 1
ATOM 2901 N N . ASP A 1 190 ? 23.33164 41.94353 2.16080 1.000 15.53704 190 ASP A N 1
ATOM 2902 C CA . ASP A 1 190 ? 23.36025 41.19342 0.90930 1.000 16.56214 190 ASP A CA 1
ATOM 2903 C C . ASP A 1 190 ? 24.77688 41.04941 0.36430 1.000 19.03964 190 ASP A C 1
ATOM 2904 O O . ASP A 1 190 ? 25.13453 39.99404 -0.17115 1.000 17.50162 190 ASP A O 1
ATOM 2913 N N . GLY A 1 191 ? 25.59498 42.09628 0.47673 1.000 17.66213 191 GLY A N 1
ATOM 2914 C CA . GLY A 1 191 ? 26.96197 42.00684 -0.00376 1.000 19.30178 191 GLY A CA 1
ATOM 2915 C C . GLY A 1 191 ? 27.78891 40.97094 0.72217 1.000 16.86157 191 GLY A C 1
ATOM 2916 O O . GLY A 1 191 ? 28.78654 40.48333 0.17649 1.000 19.12288 191 GLY A O 1
ATOM 2920 N N . PHE A 1 192 ? 27.39903 40.62481 1.94593 1.000 16.59178 192 PHE A N 1
ATOM 2921 C CA . PHE A 1 192 ? 28.12798 39.62123 2.69571 1.000 20.67263 192 PHE A CA 1
ATOM 2922 C C . PHE A 1 192 ? 27.75580 38.19844 2.28842 1.000 19.06862 192 PHE A C 1
ATOM 2923 O O . PHE A 1 192 ? 28.55089 37.28024 2.52204 1.000 17.00086 192 PHE A O 1
ATOM 2940 N N . ILE A 1 193 ? 26.57287 37.98509 1.69822 1.000 15.93814 193 ILE A N 1
ATOM 2941 C CA . ILE A 1 193 ? 26.09022 36.61891 1.53742 1.000 16.80815 193 ILE A CA 1
ATOM 2942 C C . ILE A 1 193 ? 25.66169 36.21244 0.13339 1.000 16.24831 193 ILE A C 1
ATOM 2943 O O . ILE A 1 193 ? 25.42394 35.02450 -0.11822 1.000 16.21846 193 ILE A O 1
ATOM 2959 N N . SER A 1 194 ? 25.56826 37.16639 -0.78941 1.000 15.62424 194 SER A N 1
ATOM 2960 C CA . SER A 1 194 ? 24.97771 36.91201 -2.10379 1.000 15.72091 194 SER A CA 1
ATOM 2961 C C . SER A 1 194 ? 26.02701 37.03619 -3.20233 1.000 17.04119 194 SER A C 1
ATOM 2962 O O . SER A 1 194 ? 26.28841 38.12974 -3.71392 1.000 21.04066 194 SER A O 1
ATOM 2970 N N . GLY A 1 195 ? 26.59308 35.90426 -3.57755 1.000 17.11643 195 GLY A N 1
ATOM 2971 C CA . GLY A 1 195 ? 27.59583 35.84902 -4.62039 1.000 16.28470 195 GLY A CA 1
ATOM 2972 C C . GLY A 1 195 ? 28.54703 34.69646 -4.36583 1.000 16.52106 195 GLY A C 1
ATOM 2973 O O . GLY A 1 195 ? 28.35999 33.89518 -3.45383 1.000 19.01541 195 GLY A O 1
ATOM 2977 N N . ASP A 1 196 ? 29.56200 34.61624 -5.22585 1.000 17.13146 196 ASP A N 1
ATOM 2978 C CA . ASP A 1 196 ? 30.69955 33.73506 -4.98642 1.000 16.83404 196 ASP A CA 1
ATOM 2979 C C . ASP A 1 196 ? 31.19129 33.93312 -3.55981 1.000 18.02900 196 ASP A C 1
ATOM 2980 O O . ASP A 1 196 ? 31.34841 35.06577 -3.09425 1.000 17.70008 196 ASP A O 1
ATOM 2989 N N . ALA A 1 197 ? 31.40319 32.82284 -2.85156 1.000 17.75177 197 ALA A N 1
ATOM 2990 C CA . ALA A 1 197 ? 31.87257 32.91894 -1.47359 1.000 19.96524 197 ALA A CA 1
ATOM 2991 C C . ALA A 1 197 ? 33.12423 33.78072 -1.37284 1.000 16.66656 197 ALA A C 1
ATOM 2992 O O . ALA A 1 197 ? 33.32488 34.48585 -0.37673 1.000 17.87814 197 ALA A O 1
ATOM 2999 N N . VAL A 1 198 ? 33.98826 33.73217 -2.39028 1.000 16.22686 198 VAL A N 1
ATOM 3000 C CA . VAL A 1 198 ? 35.20311 34.53935 -2.35346 1.000 15.46381 198 VAL A CA 1
ATOM 3001 C C . VAL A 1 198 ? 34.87379 36.01742 -2.51566 1.000 18.39208 198 VAL A C 1
ATOM 3002 O O . VAL A 1 198 ? 35.48956 36.87291 -1.86978 1.000 17.92144 198 VAL A O 1
ATOM 3015 N N . GLU A 1 199 ? 33.92200 36.34887 -3.39553 1.000 17.02574 199 GLU A N 1
ATOM 3016 C CA . GLU A 1 199 ? 33.46698 37.73484 -3.47840 1.000 18.04031 199 GLU A CA 1
ATOM 3017 C C . GLU A 1 199 ? 32.88506 38.17710 -2.14323 1.000 19.57379 199 GLU A C 1
ATOM 3018 O O . GLU A 1 199 ? 33.13578 39.29686 -1.68296 1.000 18.30502 199 GLU A O 1
ATOM 3030 N N . CYS A 1 200 ? 32.11611 37.30075 -1.49628 1.000 17.46374 200 CYS A N 1
ATOM 3031 C CA . CYS A 1 200 ? 31.54385 37.64834 -0.20051 1.000 15.03223 200 CYS A CA 1
ATOM 3032 C C . CYS A 1 200 ? 32.63717 37.81825 0.84767 1.000 16.87479 200 CYS A C 1
ATOM 3033 O O . CYS A 1 200 ? 32.55546 38.71694 1.69551 1.000 18.06852 200 CYS A O 1
ATOM 3041 N N A SER A 1 201 ? 33.67258 36.97953 0.79900 0.850 18.81987 201 SER A N 1
ATOM 3042 N N B SER A 1 201 ? 33.65692 36.96113 0.80700 0.150 17.63853 201 SER A N 1
ATOM 3043 C CA A SER A 1 201 ? 34.77288 37.10710 1.74997 0.850 16.78347 201 SER A CA 1
ATOM 3044 C CA B SER A 1 201 ? 34.77546 37.10076 1.73048 0.150 18.18633 201 SER A CA 1
ATOM 3045 C C A SER A 1 201 ? 35.52167 38.42362 1.57060 0.850 18.08906 201 SER A C 1
ATOM 3046 C C B SER A 1 201 ? 35.44344 38.45910 1.57325 0.150 18.54546 201 SER A C 1
ATOM 3047 O O A SER A 1 201 ? 35.99748 39.01067 2.54854 0.850 18.43472 201 SER A O 1
ATOM 3048 O O B SER A 1 201 ? 35.76078 39.12138 2.56768 0.150 19.49219 201 SER A O 1
ATOM 3063 N N . VAL A 1 202 ? 35.66093 38.90157 0.33293 1.000 19.92319 202 VAL A N 1
ATOM 3064 C CA . VAL A 1 202 ? 36.31486 40.19375 0.14893 1.000 19.64357 202 VAL A CA 1
ATOM 3065 C C . VAL A 1 202 ? 35.41912 41.32989 0.64600 1.000 17.26554 202 VAL A C 1
ATOM 3066 O O . VAL A 1 202 ? 35.89945 42.27883 1.27827 1.000 20.99824 202 VAL A O 1
ATOM 3080 N N . ASN A 1 203 ? 34.10054 41.23142 0.42304 1.000 17.50706 203 ASN A N 1
ATOM 3081 C CA . ASN A 1 203 ? 33.18557 42.23360 0.97014 1.000 16.69483 203 ASN A CA 1
ATOM 3082 C C . ASN A 1 203 ? 33.20985 42.23225 2.49682 1.000 16.88832 203 ASN A C 1
ATOM 3083 O O . ASN A 1 203 ? 33.23127 43.29645 3.12850 1.000 18.51475 203 ASN A O 1
ATOM 3094 N N . LEU A 1 204 ? 33.21616 41.04578 3.10773 1.000 17.10581 204 LEU A N 1
ATOM 3095 C CA . LEU A 1 204 ? 33.12462 40.94519 4.56100 1.000 16.49594 204 LEU A CA 1
ATOM 3096 C C . LEU A 1 204 ? 34.47453 41.14740 5.24640 1.000 19.15066 204 LEU A C 1
ATOM 3097 O O . LEU A 1 204 ? 34.64812 42.08886 6.02718 1.000 20.07208 204 LEU A O 1
ATOM 3113 N N . GLN A 1 205 ? 35.43337 40.25693 4.98835 1.000 15.70584 205 GLN A N 1
ATOM 3114 C CA . GLN A 1 205 ? 36.67613 40.21396 5.75143 1.000 18.15795 205 GLN A CA 1
ATOM 3115 C C . GLN A 1 205 ? 37.76029 41.12761 5.19798 1.000 17.86084 205 GLN A C 1
ATOM 3116 O O . GLN A 1 205 ? 38.39307 41.87152 5.95593 1.000 18.67119 205 GLN A O 1
ATOM 3130 N N . LEU A 1 206 ? 38.00603 41.06704 3.89114 1.000 17.78047 206 LEU A N 1
ATOM 3131 C CA . LEU A 1 206 ? 39.15030 41.78577 3.34654 1.000 17.38573 206 LEU A CA 1
ATOM 3132 C C . LEU A 1 206 ? 38.88424 43.28314 3.26224 1.000 21.27553 206 LEU A C 1
ATOM 3133 O O . LEU A 1 206 ? 39.79805 44.08703 3.47181 1.000 20.79772 206 LEU A O 1
ATOM 3149 N N . VAL A 1 207 ? 37.64952 43.67939 2.96134 1.000 19.71912 207 VAL A N 1
ATOM 3150 C CA . VAL A 1 207 ? 37.26639 45.08861 2.90680 1.000 19.33244 207 VAL A CA 1
ATOM 3151 C C . VAL A 1 207 ? 36.42474 45.48435 4.11632 1.000 19.27944 207 VAL A C 1
ATOM 3152 O O . VAL A 1 207 ? 36.83339 46.32562 4.91829 1.000 19.38527 207 VAL A O 1
ATOM 3165 N N . GLY A 1 208 ? 35.23796 44.89065 4.25967 1.000 19.35651 208 GLY A N 1
ATOM 3166 C CA . GLY A 1 208 ? 34.33314 45.31123 5.31793 1.000 20.01523 208 GLY A CA 1
ATOM 3167 C C . GLY A 1 208 ? 35.01034 45.40801 6.66852 1.000 25.21731 208 GLY A C 1
ATOM 3168 O O . GLY A 1 208 ? 34.95768 46.44639 7.33219 1.000 23.99305 208 GLY A O 1
ATOM 3172 N N . GLU A 1 209 ? 35.68092 44.33195 7.08696 1.000 17.62046 209 GLU A N 1
ATOM 3173 C CA . GLU A 1 209 ? 36.28795 44.30109 8.41586 1.000 17.75157 209 GL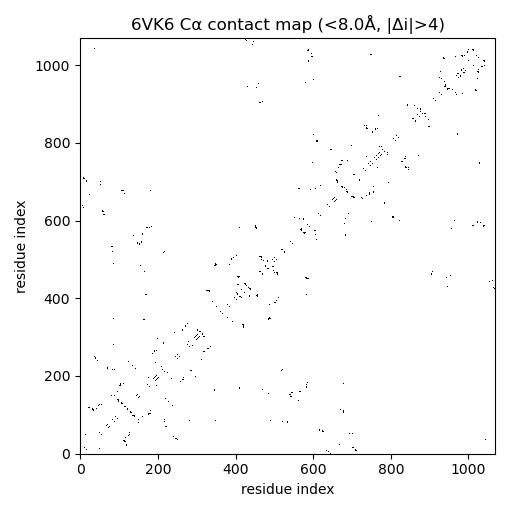U A CA 1
ATOM 3174 C C . GLU A 1 209 ? 37.67575 44.94076 8.44063 1.000 19.64280 209 GLU A C 1
ATOM 3175 O O . GLU A 1 209 ? 37.93548 45.82105 9.26674 1.000 20.89035 209 GLU A O 1
ATOM 3187 N N . ALA A 1 210 ? 38.58410 44.51862 7.55503 1.000 19.46409 210 ALA A N 1
ATOM 3188 C CA . ALA A 1 210 ? 39.94796 45.04525 7.60985 1.000 17.96098 210 ALA A CA 1
ATOM 3189 C C . ALA A 1 210 ? 39.99529 46.53195 7.26597 1.000 21.02629 210 ALA A C 1
ATOM 3190 O O . ALA A 1 210 ? 40.79970 47.27894 7.83836 1.000 22.96396 210 ALA A O 1
ATOM 3197 N N . CYS A 1 211 ? 39.14779 46.98705 6.33494 1.000 16.59226 211 CYS A N 1
ATOM 3198 C CA . CYS A 1 211 ? 39.18100 48.40008 5.95982 1.000 17.40803 211 CYS A CA 1
ATOM 3199 C C . CYS A 1 211 ? 38.30774 49.25452 6.88038 1.000 20.01706 211 CYS A C 1
ATOM 3200 O O . CYS A 1 211 ? 38.75625 50.29734 7.37015 1.000 21.93757 211 CYS A O 1
ATOM 3208 N N . PHE A 1 212 ? 37.06226 48.83560 7.13948 1.000 20.86298 212 PHE A N 1
ATOM 3209 C CA . PHE A 1 212 ? 36.09237 49.69765 7.81816 1.000 17.58762 212 PHE A CA 1
ATOM 3210 C C . PHE A 1 212 ? 35.77930 49.29960 9.25545 1.000 21.38571 212 PHE A C 1
ATOM 3211 O O . PHE A 1 212 ? 35.97861 50.11545 10.16021 1.000 21.12984 212 PHE A O 1
ATOM 3228 N N . THR A 1 213 ? 35.28185 48.08151 9.50399 1.000 21.10330 213 THR A N 1
ATOM 3229 C CA . THR A 1 213 ? 34.77655 47.74052 10.83595 1.000 20.47514 213 THR A CA 1
ATOM 3230 C C . THR A 1 213 ? 35.86453 47.84360 11.89808 1.000 21.31567 213 THR A C 1
ATOM 3231 O O . THR A 1 213 ? 35.62385 48.34542 13.00277 1.000 22.40150 213 THR A O 1
ATOM 3242 N N . ASN A 1 214 ? 37.05295 47.31669 11.60718 1.000 19.91198 214 ASN A N 1
ATOM 3243 C CA . ASN A 1 214 ? 38.11064 47.29830 12.61890 1.000 17.36642 214 ASN A CA 1
ATOM 3244 C C . ASN A 1 214 ? 38.39260 48.69521 13.15625 1.000 21.80107 214 ASN A C 1
ATOM 3245 O O . ASN A 1 214 ? 38.28432 48.90225 14.37665 1.000 22.86863 214 ASN A O 1
ATOM 3256 N N . PRO A 1 215 ? 38.72150 49.69219 12.32819 1.000 18.18472 215 PRO A N 1
ATOM 3257 C CA . PRO A 1 215 ? 38.89810 51.04381 12.88791 1.000 20.07876 215 PRO A CA 1
ATOM 3258 C C . PRO A 1 215 ? 37.59158 51.72052 13.26724 1.000 19.09400 215 PRO A C 1
ATOM 3259 O O . PRO A 1 215 ? 37.58219 52.53810 14.19608 1.000 19.41448 215 PRO A O 1
ATOM 3270 N N . LEU A 1 216 ? 36.48987 51.41007 12.57766 1.000 20.88430 216 LEU A N 1
ATOM 3271 C CA . LEU A 1 216 ? 35.23013 52.09321 12.85217 1.000 19.61104 216 LEU A CA 1
ATOM 3272 C C . LEU A 1 216 ? 34.73601 51.80477 14.26150 1.000 19.66370 216 LEU A C 1
ATOM 3273 O O . LEU A 1 216 ? 34.28458 52.71540 14.96628 1.000 20.78722 216 LEU A O 1
ATOM 3289 N N . ILE A 1 217 ? 34.78400 50.53881 14.67829 1.000 17.67900 217 ILE A N 1
ATOM 3290 C CA . ILE A 1 217 ? 34.30762 50.17767 16.01041 1.000 18.83264 217 ILE A CA 1
ATOM 3291 C C . ILE A 1 217 ? 35.03801 50.99458 17.06625 1.000 21.57586 217 ILE A C 1
ATOM 3292 O O . ILE A 1 217 ? 34.41979 51.53042 17.99410 1.000 21.90333 217 ILE A O 1
ATOM 3308 N N . VAL A 1 218 ? 36.35504 51.15242 16.90817 1.000 17.96805 218 VAL A N 1
ATOM 3309 C CA . VAL A 1 218 ? 37.13789 51.94833 17.84988 1.000 19.36699 218 VAL A CA 1
ATOM 3310 C C . VAL A 1 218 ? 36.77402 53.42687 17.74697 1.000 18.64094 218 VAL A C 1
ATOM 3311 O O . VAL A 1 218 ? 36.61055 54.11073 18.76311 1.000 20.17731 218 VAL A O 1
ATOM 3324 N N . ALA A 1 219 ? 36.68037 53.95199 16.52333 1.000 17.38543 219 ALA A N 1
ATOM 3325 C CA . ALA A 1 219 ? 36.34005 55.36310 16.36296 1.000 18.46903 219 ALA A CA 1
ATOM 3326 C C . ALA A 1 219 ? 34.97950 55.67416 16.97587 1.000 17.39353 219 ALA A C 1
ATOM 3327 O O . ALA A 1 219 ? 34.80023 56.72546 17.60348 1.000 16.95137 219 ALA A O 1
ATOM 3334 N N . VAL A 1 220 ? 34.00455 54.77865 16.80405 1.000 18.57175 220 VAL A N 1
ATOM 3335 C CA . VAL A 1 220 ? 32.69918 55.00801 17.41727 1.000 18.17292 220 VAL A CA 1
ATOM 3336 C C . VAL A 1 220 ? 32.85375 55.19889 18.91946 1.000 18.25233 220 VAL A C 1
ATOM 3337 O O . VAL A 1 220 ? 32.19016 56.05280 19.52042 1.000 17.97721 220 VAL A O 1
ATOM 3350 N N . THR A 1 221 ? 33.73835 54.41934 19.55208 1.000 17.20165 221 THR A N 1
ATOM 3351 C CA . THR A 1 221 ? 33.89928 54.56455 20.99676 1.000 17.29298 221 THR A CA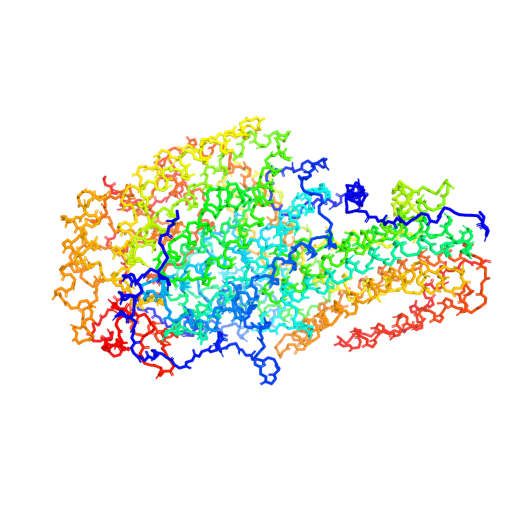 1
ATOM 3352 C C . THR A 1 221 ? 34.50439 55.91692 21.35673 1.000 18.93790 221 THR A C 1
ATOM 3353 O O . THR A 1 221 ? 34.21858 56.45238 22.43232 1.000 17.43178 221 THR A O 1
ATOM 3364 N N . GLU A 1 222 ? 35.33546 56.48016 20.47580 1.000 17.38613 222 GLU A N 1
ATOM 3365 C CA . GLU A 1 222 ? 35.95322 57.77340 20.75664 1.000 16.64800 222 GLU A CA 1
ATOM 3366 C C . GLU A 1 222 ? 34.94428 58.90377 20.62217 1.000 15.34339 222 GLU A C 1
ATOM 3367 O O . GLU A 1 222 ? 34.91286 59.82259 21.45215 1.000 16.90746 222 GLU A O 1
ATOM 3379 N N . TRP A 1 223 ? 34.12121 58.86451 19.57606 1.000 15.25430 223 TRP A N 1
ATOM 3380 C CA . TRP A 1 223 ? 33.04681 59.83943 19.45941 1.000 15.23535 223 TRP A CA 1
ATOM 3381 C C . TRP A 1 223 ? 32.04294 59.67821 20.59359 1.000 15.18816 223 TRP A C 1
ATOM 3382 O O . TRP A 1 223 ? 31.54390 60.66998 21.13515 1.000 15.85974 223 TRP A O 1
ATOM 3403 N N . ALA A 1 224 ? 31.74749 58.43233 20.97509 1.000 15.62110 224 ALA A N 1
ATOM 3404 C CA . ALA A 1 224 ? 30.80874 58.18788 22.06590 1.000 15.07170 224 ALA A CA 1
ATOM 3405 C C . ALA A 1 224 ? 31.31050 58.79516 23.36977 1.000 15.18303 224 ALA A C 1
ATOM 3406 O O . ALA A 1 224 ? 30.59988 59.57068 24.02172 1.000 15.65144 224 ALA A O 1
ATOM 3413 N N . SER A 1 225 ? 32.53798 58.46025 23.77279 1.000 15.25345 225 SER A N 1
ATOM 3414 C CA . SER A 1 225 ? 33.03360 58.96636 25.05004 1.000 16.62363 225 SER A CA 1
ATOM 3415 C C . SER A 1 225 ? 33.14959 60.48714 25.03087 1.000 17.58344 225 SER A C 1
ATOM 3416 O O . SER A 1 225 ? 32.86038 61.14999 26.03363 1.000 17.53326 225 SER A O 1
ATOM 3424 N N . ALA A 1 226 ? 33.53314 61.06392 23.88887 1.000 15.48973 226 ALA A N 1
ATOM 3425 C CA . ALA A 1 226 ? 33.58951 62.51906 23.79042 1.000 17.60070 226 ALA A CA 1
ATOM 3426 C C . ALA A 1 226 ? 32.22703 63.15633 24.03695 1.000 15.72230 226 ALA A C 1
ATOM 3427 O O . ALA A 1 226 ? 32.14846 64.28007 24.54792 1.000 16.34830 226 ALA A O 1
ATOM 3434 N N . ASN A 1 227 ? 31.14743 62.46114 23.67873 1.000 15.73274 227 ASN A N 1
ATOM 3435 C CA . ASN A 1 227 ? 29.79364 62.98987 23.76346 1.000 15.38932 227 ASN A CA 1
ATOM 3436 C C . ASN A 1 227 ? 29.00879 62.42739 24.94418 1.000 15.36572 227 ASN A C 1
ATOM 3437 O O . ASN A 1 227 ? 27.78099 62.56401 24.98774 1.000 16.93930 227 ASN A O 1
ATOM 3448 N N . GLY A 1 228 ? 29.69778 61.81577 25.90893 1.000 15.40597 228 GLY A N 1
ATOM 3449 C CA . GLY A 1 228 ? 29.10215 61.42597 27.17068 1.000 15.42023 228 GLY A CA 1
ATOM 3450 C C . GLY A 1 228 ? 28.60060 59.99919 27.25929 1.000 17.46141 228 GLY A C 1
ATOM 3451 O O . GLY A 1 228 ? 28.03768 59.62537 28.29669 1.000 18.75421 228 GLY A O 1
ATOM 3455 N N . ASP A 1 229 ? 28.79807 59.19096 26.22080 1.000 16.49801 229 ASP A N 1
ATOM 3456 C CA . ASP A 1 229 ? 28.28430 57.82460 26.13845 1.000 15.62279 229 ASP A CA 1
ATOM 3457 C C . ASP A 1 229 ? 29.39141 56.86102 26.54500 1.000 16.26374 229 ASP A C 1
ATOM 3458 O O . ASP A 1 229 ? 30.37825 56.69682 25.82364 1.000 16.17333 229 ASP A O 1
ATOM 3467 N N . GLU A 1 230 ? 29.22374 56.22071 27.69854 1.000 16.10292 230 GLU A N 1
ATOM 3468 C CA . GLU A 1 230 ? 30.14885 55.19718 28.16593 1.000 16.40670 230 GLU A CA 1
ATOM 3469 C C . GLU A 1 230 ? 29.59505 53.79380 27.98241 1.000 18.14355 230 GLU A C 1
ATOM 3470 O O . GLU A 1 230 ? 30.29514 52.81648 28.27116 1.000 16.66344 230 GLU A O 1
ATOM 3482 N N . ILE A 1 231 ? 28.35968 53.68760 27.49427 1.000 16.11433 231 ILE A N 1
ATOM 3483 C CA . ILE A 1 231 ? 27.76444 52.39798 27.16248 1.000 19.07681 231 ILE A CA 1
ATOM 3484 C C . ILE A 1 231 ? 28.46727 51.79471 25.95713 1.000 17.15450 231 ILE A C 1
ATOM 3485 O O . ILE A 1 231 ? 28.93659 50.65049 25.98460 1.000 16.65888 231 ILE A O 1
ATOM 3501 N N . THR A 1 232 ? 28.52066 52.55668 24.86920 1.000 15.00333 232 THR A N 1
ATOM 3502 C CA . THR A 1 232 ? 29.08973 52.04983 23.62754 1.000 15.42570 232 THR A CA 1
ATOM 3503 C C . THR A 1 232 ? 30.56268 51.69471 23.75219 1.000 19.53382 232 THR A C 1
ATOM 3504 O O . THR A 1 232 ? 30.95941 50.64922 23.21240 1.000 17.30688 232 THR A O 1
ATOM 3515 N N . PRO A 1 233 ? 31.41293 52.48240 24.41890 1.000 15.87119 233 PRO A N 1
ATOM 3516 C CA . PRO A 1 233 ? 32.80124 52.02049 24.60878 1.000 16.65335 233 PRO A CA 1
ATOM 3517 C C . PRO A 1 233 ? 32.88977 50.68849 25.33475 1.000 14.94799 233 PRO A C 1
ATOM 3518 O O . PRO A 1 233 ? 33.70650 49.83243 24.97131 1.000 17.15104 233 PRO A O 1
ATOM 3529 N N . THR A 1 234 ? 32.05955 50.49122 26.35974 1.000 15.22602 234 THR A N 1
ATOM 3530 C CA . THR A 1 234 ? 32.08598 49.24129 27.11017 1.000 16.65500 234 THR A CA 1
ATOM 3531 C C . THR A 1 234 ? 31.84394 48.04529 26.20083 1.000 18.24269 234 THR A C 1
ATOM 3532 O O . THR A 1 234 ? 32.53748 47.02616 26.30327 1.000 16.92796 234 THR A O 1
ATOM 3543 N N . VAL A 1 235 ? 30.87163 48.15725 25.29844 1.000 15.33025 235 VAL A N 1
ATOM 3544 C CA . VAL A 1 235 ? 30.51193 47.04380 24.43011 1.000 18.38311 235 VAL A CA 1
ATOM 3545 C C . VAL A 1 235 ? 31.43912 46.97428 23.22131 1.000 15.21967 235 VAL A C 1
ATOM 3546 O O . VAL A 1 235 ? 32.01882 45.92302 22.92809 1.000 14.94549 235 VAL A O 1
ATOM 3559 N N . PHE A 1 236 ? 31.60221 48.08959 22.50449 1.000 15.79871 236 PHE A N 1
ATOM 3560 C CA . PHE A 1 236 ? 32.36335 48.04200 21.25900 1.000 17.68118 236 PHE A CA 1
ATOM 3561 C C . PHE A 1 236 ? 33.84279 47.74233 21.49251 1.000 16.62412 236 PHE A C 1
ATOM 3562 O O . PHE A 1 236 ? 34.47941 47.10497 20.64526 1.000 18.29787 236 PHE A O 1
ATOM 3579 N N . LEU A 1 237 ? 34.42124 48.18738 22.61229 1.000 16.40711 237 LEU A N 1
ATOM 3580 C CA . LEU A 1 237 ? 35.81357 47.82592 22.86201 1.000 17.75368 237 LEU A CA 1
ATOM 3581 C C . LEU A 1 237 ? 35.96097 46.32675 23.07794 1.000 21.96762 237 LEU A C 1
ATOM 3582 O O . LEU A 1 237 ? 37.03419 45.77274 22.81840 1.000 21.21961 237 LEU A O 1
ATOM 3598 N N . SER A 1 238 ? 34.89812 45.65755 23.52865 1.000 21.23415 238 SER A N 1
ATOM 3599 C CA . SER A 1 238 ? 34.94167 44.20588 23.65095 1.000 16.70840 238 SER A CA 1
ATOM 3600 C C . SER A 1 238 ? 34.73850 43.53396 22.29675 1.000 17.57690 238 SER A C 1
ATOM 3601 O O . SER A 1 238 ? 35.44147 42.57234 21.97008 1.000 20.49212 238 SER A O 1
ATOM 3609 N N . VAL A 1 239 ? 33.78953 44.03097 21.49699 1.000 17.79962 239 VAL A N 1
ATOM 3610 C CA . VAL A 1 239 ? 33.63618 43.55309 20.12380 1.000 16.85663 239 VAL A CA 1
ATOM 3611 C C . VAL A 1 239 ? 34.97636 43.58991 19.40238 1.000 21.23108 239 VAL A C 1
ATOM 3612 O O . VAL A 1 239 ? 35.34274 42.65440 18.67899 1.000 20.74202 239 VAL A O 1
ATOM 3625 N N . GLU A 1 240 ? 35.73458 44.67179 19.59789 1.000 16.74940 240 GLU A N 1
ATOM 3626 C CA . GLU A 1 240 ? 36.95176 44.87734 18.82326 1.000 21.15207 240 GLU A CA 1
ATOM 3627 C C . GLU A 1 240 ? 37.98253 43.79093 19.08337 1.000 19.87609 240 GLU A C 1
ATOM 3628 O O . GLU A 1 240 ? 38.79363 43.48548 18.20045 1.000 20.48288 240 GLU A O 1
ATOM 3640 N N . THR A 1 241 ? 37.98433 43.21024 20.28700 1.000 18.48214 241 THR A N 1
ATOM 3641 C CA . THR A 1 241 ? 38.97133 42.18495 20.60060 1.000 20.46609 241 THR A CA 1
ATOM 3642 C C . THR A 1 241 ? 38.79538 40.93100 19.75122 1.000 20.83220 241 THR A C 1
ATOM 3643 O O . THR A 1 241 ? 39.72055 40.11578 19.67758 1.000 22.11475 241 THR A O 1
ATOM 3654 N N . ASP A 1 242 ? 37.63215 40.75018 19.12327 1.000 19.05490 242 ASP A N 1
ATOM 3655 C CA . ASP A 1 242 ? 37.38176 39.58519 18.28626 1.000 18.64387 242 ASP A CA 1
ATOM 3656 C C . ASP A 1 242 ? 37.77679 39.79770 16.82678 1.000 19.05141 242 ASP A C 1
ATOM 3657 O O . ASP A 1 242 ? 37.86655 38.81928 16.07474 1.000 19.42615 242 ASP A O 1
ATOM 3666 N N . GLU A 1 243 ? 38.01122 41.04331 16.40501 1.000 17.72823 243 GLU A N 1
ATOM 3667 C CA . GLU A 1 243 ? 38.02294 41.33825 14.97657 1.000 18.43510 243 GLU A CA 1
ATOM 3668 C C . GLU A 1 243 ? 39.28522 40.85000 14.27911 1.000 20.93143 243 GLU A C 1
ATOM 3669 O O . GLU A 1 243 ? 39.23987 40.53354 13.08486 1.000 19.23368 243 GLU A O 1
ATOM 3681 N N . LEU A 1 244 ? 40.41863 40.80418 14.98155 1.000 19.81966 244 LEU A N 1
ATOM 3682 C CA . LEU A 1 244 ? 41.65686 40.39883 14.32577 1.000 22.84684 244 LEU A CA 1
ATOM 3683 C C . LEU A 1 244 ? 41.55094 38.98183 13.78062 1.000 25.14413 244 LEU A C 1
ATOM 3684 O O . LEU A 1 244 ? 42.11052 38.68206 12.71985 1.000 21.21821 244 LEU A O 1
ATOM 3700 N N . ARG A 1 245 ? 40.82877 38.10432 14.48555 1.000 21.33233 245 ARG A N 1
ATOM 3701 C CA . ARG A 1 245 ? 40.59809 36.75620 13.98467 1.000 21.99025 245 ARG A CA 1
ATOM 3702 C C . ARG A 1 245 ? 39.83570 36.76555 12.66850 1.000 20.18864 245 ARG A C 1
ATOM 3703 O O . ARG A 1 245 ? 40.04902 35.88771 11.82224 1.000 20.59088 245 ARG A O 1
ATOM 3724 N N . HIS A 1 246 ? 38.92482 37.72262 12.48840 1.000 18.78702 246 HIS A N 1
ATOM 3725 C CA . HIS A 1 246 ? 38.13560 37.76589 11.26414 1.000 15.57798 246 HIS A CA 1
ATOM 3726 C C . HIS A 1 246 ? 38.95249 38.32913 10.11148 1.000 17.48542 246 HIS A C 1
ATOM 3727 O O . HIS A 1 246 ? 38.84915 37.84904 8.97759 1.000 18.10847 246 HIS A O 1
ATOM 3741 N N . MET A 1 247 ? 39.75426 39.35880 10.37915 1.000 17.75113 247 MET A N 1
ATOM 3742 C CA . MET A 1 247 ? 40.68289 39.84602 9.36780 1.000 19.63824 247 MET A CA 1
ATOM 3743 C C . MET A 1 247 ? 41.62951 38.73790 8.93248 1.000 21.06754 247 MET A C 1
ATOM 3744 O O . MET A 1 247 ? 41.94023 38.61102 7.74304 1.000 20.64920 247 MET A O 1
ATOM 3758 N N . ALA A 1 248 ? 42.06140 37.90022 9.87799 1.000 18.77474 248 ALA A N 1
ATOM 3759 C CA . ALA A 1 248 ? 42.91194 36.76546 9.53411 1.000 19.74877 248 ALA A CA 1
ATOM 3760 C C . ALA A 1 248 ? 42.17061 35.76537 8.65242 1.000 20.34045 248 ALA A C 1
ATOM 3761 O O . ALA A 1 248 ? 42.76591 35.17975 7.73971 1.000 20.97944 248 ALA A O 1
ATOM 3768 N N . ASN A 1 249 ? 40.87270 35.55296 8.90615 1.000 17.31548 249 ASN A N 1
ATOM 3769 C CA . ASN A 1 249 ? 40.08605 34.69962 8.01902 1.000 16.13896 249 ASN A CA 1
ATOM 3770 C C . ASN A 1 249 ? 40.13526 35.21299 6.58605 1.000 18.12654 249 ASN A C 1
ATOM 3771 O O . ASN A 1 249 ? 40.22938 34.42681 5.63572 1.000 20.91296 249 ASN A O 1
ATOM 3782 N N . GLY A 1 250 ? 40.04334 36.53161 6.41041 1.000 18.13530 250 GLY A N 1
ATOM 3783 C CA . GLY A 1 250 ? 40.10879 37.08977 5.07161 1.000 18.32825 250 GLY A CA 1
ATOM 3784 C C . GLY A 1 250 ? 41.46736 36.87823 4.43505 1.000 17.97147 250 GLY A C 1
ATOM 3785 O O . GLY A 1 250 ? 41.56329 36.52716 3.25565 1.000 19.45326 250 GLY A O 1
ATOM 3789 N N . TYR A 1 251 ? 42.53246 37.08213 5.21300 1.000 18.59547 251 TYR A N 1
ATOM 3790 C CA . TYR A 1 251 ? 43.88418 36.79404 4.74388 1.000 22.14840 251 TYR A CA 1
ATOM 3791 C C . TYR A 1 251 ? 43.99174 35.34559 4.29242 1.000 22.30082 251 TYR A C 1
ATOM 3792 O O . TYR A 1 251 ? 44.50234 35.05557 3.20277 1.000 21.45862 251 TYR A O 1
ATOM 3810 N N . GLN A 1 252 ? 43.48034 34.42047 5.10886 1.000 19.00682 252 GLN A N 1
ATOM 3811 C CA . GLN A 1 252 ? 43.57380 33.00273 4.78222 1.000 20.61286 252 GLN A CA 1
ATOM 3812 C C . GLN A 1 252 ? 42.68762 32.62120 3.59978 1.000 21.88077 252 GLN A C 1
ATOM 3813 O O . GLN A 1 252 ? 43.01196 31.66820 2.88282 1.000 21.97916 252 GLN A O 1
ATOM 3827 N N . THR A 1 253 ? 41.58034 33.33462 3.36432 1.000 19.95121 253 THR A N 1
ATOM 3828 C CA . THR A 1 253 ? 40.83908 33.10257 2.12756 1.000 17.89814 253 THR A CA 1
ATOM 3829 C C . THR A 1 253 ? 41.76354 33.27628 0.92819 1.000 17.85770 253 THR A C 1
ATOM 3830 O O . THR A 1 253 ? 41.81531 32.42529 0.03072 1.000 18.59589 253 THR A O 1
ATOM 3841 N N . VAL A 1 254 ? 42.51433 34.38061 0.91144 1.000 17.66307 254 VAL A N 1
ATOM 3842 C CA . VAL A 1 254 ? 43.40511 34.67034 -0.20682 1.000 16.04642 254 VAL A CA 1
ATOM 3843 C C . VAL A 1 254 ? 44.53324 33.64999 -0.27449 1.000 22.22004 254 VAL A C 1
ATOM 3844 O O . VAL A 1 254 ? 44.88628 33.16988 -1.35804 1.000 21.05558 254 VAL A O 1
ATOM 3857 N N . VAL A 1 255 ? 45.12226 33.30704 0.87300 1.000 19.23858 255 VAL A N 1
ATOM 3858 C CA . VAL A 1 255 ? 46.15584 32.27715 0.88700 1.000 23.65984 255 VAL A CA 1
ATOM 3859 C C . VAL A 1 255 ? 45.62238 30.98294 0.29086 1.000 22.41518 255 VAL A C 1
ATOM 3860 O O . VAL A 1 255 ? 46.30597 30.30993 -0.49137 1.000 21.68734 255 VAL A O 1
ATOM 3873 N N . SER A 1 256 ? 44.39444 30.60845 0.65882 1.000 20.10630 256 SER A N 1
ATOM 3874 C CA . SER A 1 256 ? 43.86125 29.30102 0.29925 1.000 18.97405 256 SER A CA 1
ATOM 3875 C C . SER A 1 256 ? 43.59702 29.15233 -1.19435 1.000 21.98168 256 SER A C 1
ATOM 3876 O O . SER A 1 256 ? 43.54985 28.01823 -1.68278 1.000 20.64642 256 SER A O 1
ATOM 3884 N N . ILE A 1 257 ? 43.43699 30.25321 -1.93008 1.000 18.08007 257 ILE A N 1
ATOM 3885 C CA . ILE A 1 257 ? 43.18599 30.20298 -3.36842 1.000 18.26300 257 ILE A CA 1
ATOM 3886 C C . ILE A 1 257 ? 44.39677 30.61356 -4.19856 1.000 24.53024 257 ILE A C 1
ATOM 3887 O O . ILE A 1 257 ? 44.30472 30.63424 -5.43683 1.000 22.50425 257 ILE A O 1
ATOM 3903 N N . ALA A 1 258 ? 45.53296 30.92110 -3.56761 1.000 22.86530 258 ALA A N 1
ATOM 3904 C CA . ALA A 1 258 ? 46.63397 31.54341 -4.29891 1.000 25.95701 258 ALA A CA 1
ATOM 3905 C C . ALA A 1 258 ? 47.21283 30.62894 -5.37238 1.000 32.15489 258 ALA A C 1
ATOM 3906 O O . ALA A 1 258 ? 47.74740 31.11811 -6.37411 1.000 29.56758 258 ALA A O 1
ATOM 3913 N N . ASN A 1 259 ? 47.14181 29.31630 -5.18103 1.000 25.05929 259 ASN A N 1
ATOM 3914 C CA . ASN A 1 259 ? 47.64556 28.37177 -6.16923 1.000 28.72991 259 ASN A CA 1
ATOM 3915 C C . ASN A 1 259 ? 46.58165 27.92112 -7.16426 1.000 30.89831 259 ASN A C 1
ATOM 3916 O O . ASN A 1 259 ? 46.87966 27.09820 -8.03382 1.000 31.15296 259 ASN A O 1
ATOM 3927 N N . ASP A 1 260 ? 45.36148 28.42044 -7.05768 1.000 25.39516 260 ASP A N 1
ATOM 3928 C CA . ASP A 1 260 ? 44.34655 28.15345 -8.07311 1.000 21.90695 260 ASP A CA 1
ATOM 3929 C C . ASP A 1 260 ? 44.53837 29.12740 -9.22890 1.000 21.26118 260 ASP A C 1
ATOM 3930 O O . ASP A 1 260 ? 44.60546 30.33995 -9.00118 1.000 22.43860 260 ASP A O 1
ATOM 3939 N N . PRO A 1 261 ? 44.66245 28.64576 -10.47513 1.000 24.36783 261 PRO A N 1
ATOM 3940 C CA . PRO A 1 261 ? 44.77360 29.58550 -11.60282 1.000 27.96432 261 PRO A CA 1
ATOM 3941 C C . PRO A 1 261 ? 43.62989 30.59235 -11.63332 1.000 24.48035 261 PRO A C 1
ATOM 3942 O O . PRO A 1 261 ? 43.76653 31.68789 -12.18844 1.000 25.16210 261 PRO A O 1
ATOM 3953 N N . ALA A 1 262 ? 42.49589 30.23354 -11.02558 1.000 22.58790 262 ALA A N 1
ATOM 3954 C CA . ALA A 1 262 ? 41.35104 31.13744 -11.01122 1.000 22.14470 262 ALA A CA 1
ATOM 3955 C C . ALA A 1 262 ? 41.64786 32.42925 -10.25667 1.000 25.25712 262 ALA A C 1
ATOM 3956 O O . ALA A 1 262 ? 41.02777 33.46205 -10.53265 1.000 26.87334 262 ALA A O 1
ATOM 3963 N N . SER A 1 263 ? 42.56354 32.39269 -9.28677 1.000 21.92951 263 SER A N 1
ATOM 3964 C CA . SER A 1 263 ? 42.86811 33.59569 -8.51470 1.000 19.22150 263 SER A CA 1
ATOM 3965 C C . SER A 1 263 ? 43.44497 34.68691 -9.41145 1.000 23.78737 263 SER A C 1
ATOM 3966 O O . SER A 1 263 ? 42.99545 35.83799 -9.37495 1.000 21.63836 263 SER A O 1
ATOM 3974 N N . ALA A 1 264 ? 44.41794 34.33572 -10.25592 1.000 25.20670 264 ALA A N 1
ATOM 3975 C CA . ALA A 1 264 ? 44.97744 35.31933 -11.17741 1.000 24.18604 264 ALA A CA 1
ATOM 3976 C C . ALA A 1 264 ? 43.93418 35.83461 -12.16285 1.000 22.35481 264 ALA A C 1
ATOM 3977 O O . ALA A 1 264 ? 44.00294 36.99499 -12.58603 1.000 26.06226 264 ALA A O 1
ATOM 3984 N N . LYS A 1 265 ? 42.96644 34.99568 -12.54485 1.000 21.60078 265 LYS A N 1
ATOM 3985 C CA . LYS A 1 265 ? 41.95537 35.44235 -13.49570 1.000 21.90579 265 LYS A CA 1
ATOM 3986 C C . LYS A 1 265 ? 40.96151 36.40772 -12.85588 1.000 21.95803 265 LYS A C 1
ATOM 3987 O O . LYS A 1 265 ? 40.50603 37.35705 -13.50504 1.000 22.48280 265 LYS A O 1
ATOM 4006 N N . PHE A 1 266 ? 40.58859 36.16900 -11.59435 1.000 19.94667 266 PHE A N 1
ATOM 4007 C CA . PHE A 1 266 ? 39.34631 36.69286 -11.04987 1.000 17.30887 266 PHE A CA 1
ATOM 4008 C C . PHE A 1 266 ? 39.47838 37.48281 -9.75710 1.000 21.50626 266 PHE A C 1
ATOM 4009 O O . PHE A 1 266 ? 38.62087 38.33604 -9.50216 1.000 20.55302 266 PHE A O 1
ATOM 4026 N N . LEU A 1 267 ? 40.48418 37.22054 -8.92348 1.000 18.75027 267 LEU A N 1
ATOM 4027 C CA . LEU A 1 267 ? 40.43954 37.72083 -7.55294 1.000 16.47544 267 LEU A CA 1
ATOM 4028 C C . LEU A 1 267 ? 40.44682 39.24217 -7.50622 1.000 17.69978 267 LEU A C 1
ATOM 4029 O O . LEU A 1 267 ? 39.68496 39.84947 -6.74466 1.000 18.37122 267 LEU A O 1
ATOM 4045 N N . ASN A 1 268 ? 41.30167 39.88211 -8.30029 1.000 19.94570 268 ASN A N 1
ATOM 4046 C CA . ASN A 1 268 ? 41.39618 41.33576 -8.22019 1.000 19.07555 268 ASN A CA 1
ATOM 4047 C C . ASN A 1 268 ? 40.13444 42.01418 -8.73093 1.000 19.20805 268 ASN A C 1
ATOM 4048 O O . ASN A 1 268 ? 39.81423 43.12416 -8.29344 1.000 19.46650 268 ASN A O 1
ATOM 4059 N N . THR A 1 269 ? 39.38858 41.35577 -9.61800 1.000 18.79939 269 THR A N 1
ATOM 4060 C CA . THR A 1 269 ? 38.08963 41.88117 -10.02131 1.000 17.22662 269 THR A CA 1
ATOM 4061 C C . THR A 1 269 ? 37.09144 41.80682 -8.87343 1.000 17.51891 269 THR A C 1
ATOM 4062 O O . THR A 1 269 ? 36.40179 42.78861 -8.57570 1.000 19.15112 269 THR A O 1
ATOM 4073 N N . ASP A 1 270 ? 36.99036 40.64614 -8.21731 1.000 18.61398 270 ASP A N 1
ATOM 4074 C CA . ASP A 1 270 ? 36.07812 40.54141 -7.08332 1.000 17.03268 270 ASP A CA 1
ATOM 4075 C C . ASP A 1 270 ? 36.46330 41.53763 -5.99205 1.000 18.65871 270 ASP A C 1
ATOM 4076 O O . ASP A 1 270 ? 35.59480 42.18189 -5.39218 1.000 18.51526 270 ASP A O 1
ATOM 4085 N N . LEU A 1 271 ? 37.76648 41.69550 -5.74043 1.000 18.27520 271 LEU A N 1
ATOM 4086 C CA . LEU A 1 271 ? 38.22019 42.61791 -4.70259 1.000 16.37458 271 LEU A CA 1
ATOM 4087 C C . LEU A 1 271 ? 37.89412 44.06460 -5.06069 1.000 15.93576 271 LEU A C 1
ATOM 4088 O O . LEU A 1 271 ? 37.39605 44.82398 -4.22303 1.000 17.45746 271 LEU A O 1
ATOM 4104 N N . ASN A 1 272 ? 38.16687 44.47220 -6.29978 1.000 18.60153 272 ASN A N 1
ATOM 4105 C CA . ASN A 1 272 ? 37.84527 45.84394 -6.67734 1.000 19.85140 272 ASN A CA 1
ATOM 4106 C C . ASN A 1 272 ? 36.34678 46.11068 -6.58831 1.000 20.26027 272 ASN A C 1
ATOM 4107 O O . ASN A 1 272 ? 35.92494 47.17003 -6.10761 1.000 17.48266 272 ASN A O 1
ATOM 4118 N N . ASN A 1 273 ? 35.52251 45.17639 -7.06969 1.000 17.85668 273 ASN A N 1
ATOM 4119 C CA . ASN A 1 273 ? 34.07818 45.36826 -6.98293 1.000 16.72175 273 ASN A CA 1
ATOM 4120 C C . ASN A 1 273 ? 33.62919 45.48037 -5.53085 1.000 17.03881 273 ASN A C 1
ATOM 4121 O O . ASN A 1 273 ? 32.78101 46.31574 -5.19650 1.000 17.07251 273 ASN A O 1
ATOM 4132 N N . ALA A 1 274 ? 34.19499 44.64809 -4.65271 1.000 16.61367 274 ALA A N 1
ATOM 4133 C CA . ALA A 1 274 ? 33.82157 44.68243 -3.24347 1.000 17.79699 274 ALA A CA 1
ATOM 4134 C C . ALA A 1 274 ? 34.30584 45.96020 -2.58024 1.000 18.91002 274 ALA A C 1
ATOM 4135 O O . ALA A 1 274 ? 33.58169 46.56499 -1.77630 1.000 16.79237 274 ALA A O 1
ATOM 4142 N N . PHE A 1 275 ? 35.52444 46.39424 -2.90313 1.000 16.90468 275 PHE A N 1
ATOM 4143 C CA . PHE A 1 275 ? 35.98995 47.64775 -2.33462 1.000 15.81219 275 PHE A CA 1
ATOM 4144 C C . PHE A 1 275 ? 35.05426 48.79090 -2.71281 1.000 19.18663 275 PHE A C 1
ATOM 4145 O O . PHE A 1 275 ? 34.65089 49.58958 -1.85919 1.000 18.17476 275 PHE A O 1
ATOM 4162 N N . TRP A 1 276 ? 34.70931 48.89920 -4.00027 1.000 16.90039 276 TRP A N 1
ATOM 4163 C CA . TRP A 1 276 ? 33.80735 49.96598 -4.41675 1.000 16.49150 276 TRP A CA 1
ATOM 4164 C C . TRP A 1 276 ? 32.46713 49.86030 -3.69459 1.000 16.79145 276 TRP A C 1
ATOM 4165 O O . TRP A 1 276 ? 31.92432 50.86811 -3.21990 1.000 16.27347 276 TRP A O 1
ATOM 4186 N N . THR A 1 277 ? 31.93051 48.63899 -3.59315 1.000 16.76337 277 THR A N 1
ATOM 4187 C CA . THR A 1 277 ? 30.67043 48.40719 -2.89506 1.000 16.96851 277 THR A CA 1
ATOM 4188 C C . THR A 1 277 ? 30.71066 48.97282 -1.48211 1.000 15.31507 277 THR A C 1
ATOM 4189 O O . THR A 1 277 ? 29.83748 49.75050 -1.08302 1.000 17.37682 277 THR A O 1
ATOM 4200 N N . GLN A 1 278 ? 31.71817 48.58350 -0.70274 1.000 15.47435 278 GLN A N 1
ATOM 4201 C CA . GLN A 1 278 ? 31.74826 48.98514 0.69885 1.000 16.01635 278 GLN A CA 1
ATOM 4202 C C . GLN A 1 278 ? 31.92193 50.49153 0.83613 1.000 19.13968 278 GLN A C 1
ATOM 4203 O O . GLN A 1 278 ? 31.20485 51.14134 1.60698 1.000 17.55208 278 GLN A O 1
ATOM 4217 N N . GLN A 1 279 ? 32.86979 51.06983 0.09594 1.000 17.48741 279 GLN A N 1
ATOM 4218 C CA . GLN A 1 279 ? 33.15312 52.49024 0.26586 1.000 17.11757 279 GLN A CA 1
ATOM 4219 C C . GLN A 1 279 ? 32.00634 53.36282 -0.23188 1.000 16.32403 279 GLN A C 1
ATOM 4220 O O . GLN A 1 279 ? 31.81078 54.46826 0.28199 1.000 15.82821 279 GLN A O 1
ATOM 4234 N N . LYS A 1 280 ? 31.24344 52.89683 -1.22372 1.000 15.38295 280 LYS A N 1
ATOM 4235 C CA . LYS A 1 280 ? 30.16218 53.71712 -1.76607 1.000 15.70514 280 LYS A CA 1
ATOM 4236 C C . LYS A 1 280 ? 29.17274 54.12007 -0.68134 1.000 15.32724 280 LYS A C 1
ATOM 4237 O O . LYS A 1 280 ? 28.63245 55.23306 -0.71806 1.000 17.33782 280 LYS A O 1
ATOM 4256 N N . TYR A 1 281 ? 28.92836 53.23709 0.28894 1.000 15.95692 281 TYR A N 1
ATOM 4257 C CA . TYR A 1 281 ? 28.04559 53.54322 1.40665 1.000 14.99787 281 TYR A CA 1
ATOM 4258 C C . TYR A 1 281 ? 28.79306 54.21113 2.55891 1.000 17.14940 281 TYR A C 1
ATOM 4259 O O . TYR A 1 281 ? 28.36482 55.25808 3.05358 1.000 16.84337 281 TYR A O 1
ATOM 4277 N N . PHE A 1 282 ? 29.91112 53.62534 3.00023 1.000 15.74261 282 PHE A N 1
ATOM 4278 C CA . PHE A 1 282 ? 30.53366 54.10274 4.23396 1.000 15.98204 282 PHE A CA 1
ATOM 4279 C C . PHE A 1 282 ? 31.18474 55.46915 4.06963 1.000 17.37959 282 PHE A C 1
ATOM 4280 O O . PHE A 1 282 ? 31.22090 56.24695 5.02895 1.000 18.53170 282 PHE A O 1
ATOM 4297 N N . THR A 1 283 ? 31.69778 55.78999 2.88405 1.000 15.25222 283 THR A N 1
ATOM 4298 C CA . THR A 1 283 ? 32.32351 57.09788 2.70087 1.000 18.00528 283 THR A CA 1
ATOM 4299 C C . THR A 1 283 ? 31.35126 58.22528 3.00812 1.000 21.75927 283 THR A C 1
ATOM 4300 O O . THR A 1 283 ? 31.67717 59.08562 3.84399 1.000 20.07821 283 THR A O 1
ATOM 4311 N N . PRO A 1 284 ? 30.15494 58.27165 2.41493 1.000 17.70257 284 PRO A N 1
ATOM 4312 C CA . PRO A 1 284 ? 29.20417 59.32749 2.80452 1.000 16.06905 284 PRO A CA 1
ATOM 4313 C C . PRO A 1 284 ? 28.54681 59.10803 4.15678 1.000 17.95805 284 PRO A C 1
ATOM 4314 O O . PRO A 1 284 ? 28.34956 60.07341 4.90606 1.000 18.29965 284 PRO A O 1
ATOM 4325 N N . VAL A 1 285 ? 28.18928 57.87248 4.49920 1.000 15.81427 285 VAL A N 1
ATOM 4326 C CA . VAL A 1 285 ? 27.31043 57.68715 5.64936 1.000 15.88260 285 VAL A CA 1
ATOM 4327 C C . VAL A 1 285 ? 28.06147 57.84772 6.96481 1.000 18.14046 285 VAL A C 1
ATOM 4328 O O . VAL A 1 285 ? 27.54540 58.45270 7.90972 1.000 16.19237 285 VAL A O 1
ATOM 4341 N N . LEU A 1 286 ? 29.27653 57.30947 7.06577 1.000 16.56972 286 LEU A N 1
ATOM 4342 C CA . LEU A 1 286 ? 29.98710 57.40254 8.33717 1.000 18.96387 286 LEU A CA 1
ATOM 4343 C C . LEU A 1 286 ? 30.34392 58.84577 8.66394 1.000 17.95243 286 LEU A C 1
ATOM 4344 O O . LEU A 1 286 ? 30.22412 59.27721 9.81646 1.000 18.91276 286 LEU A O 1
ATOM 4360 N N . GLY A 1 287 ? 30.79314 59.60783 7.66945 1.000 16.32200 287 GLY A N 1
ATOM 4361 C CA . GLY A 1 287 ? 31.12203 60.99762 7.92690 1.000 16.60829 287 GLY A CA 1
ATOM 4362 C C . GLY A 1 287 ? 29.90867 61.80176 8.34657 1.000 16.87935 287 GLY A C 1
ATOM 4363 O O . GLY A 1 287 ? 30.00820 62.70174 9.18602 1.000 17.05283 287 GLY A O 1
ATOM 4367 N N . TYR A 1 288 ? 28.74999 61.49220 7.75815 1.000 16.29265 288 TYR A N 1
ATOM 4368 C CA . TYR A 1 288 ? 27.50758 62.15184 8.14428 1.000 15.09146 288 TYR A CA 1
ATOM 4369 C C . TYR A 1 288 ? 27.15885 61.83891 9.59885 1.000 16.62758 288 TYR A C 1
ATOM 4370 O O . TYR A 1 288 ? 26.93620 62.75052 10.40372 1.000 15.83920 288 TYR A O 1
ATOM 4388 N N . LEU A 1 289 ? 27.14672 60.55579 9.96719 1.000 16.07002 289 LEU A N 1
ATOM 4389 C CA . LEU A 1 289 ? 26.77662 60.19402 11.33512 1.000 16.76489 289 LEU A CA 1
ATOM 4390 C C . LEU A 1 289 ? 27.73486 60.80997 12.35342 1.000 17.01885 289 LEU A C 1
ATOM 4391 O O . LEU A 1 289 ? 27.29848 61.35446 13.37576 1.000 17.13549 289 LEU A O 1
ATOM 4407 N N . PHE A 1 290 ? 29.04459 60.74205 12.09510 1.000 15.00905 290 PHE A N 1
ATOM 4408 C CA . PHE A 1 290 ? 30.01872 61.28171 13.04373 1.000 15.15635 290 PHE A CA 1
ATOM 4409 C C . PHE A 1 290 ? 29.87952 62.80082 13.18008 1.000 17.96150 290 PHE A C 1
ATOM 4410 O O . PHE A 1 290 ? 29.73367 63.33302 14.28647 1.000 17.04923 290 PHE A O 1
ATOM 4427 N N . GLU A 1 291 ? 29.93644 63.52513 12.05767 1.000 16.15866 291 GLU A N 1
ATOM 4428 C CA . GLU A 1 291 ? 30.06968 64.97978 12.12444 1.000 15.75600 291 GLU A CA 1
ATOM 4429 C C . GLU A 1 291 ? 28.74717 65.68271 12.41327 1.000 18.55277 291 GLU A C 1
ATOM 4430 O O . GLU A 1 291 ? 28.72835 66.70294 13.11055 1.000 18.57667 291 GLU A O 1
ATOM 4442 N N . TYR A 1 292 ? 27.63949 65.16950 11.89038 1.000 15.22751 292 TYR A N 1
ATOM 4443 C CA . TYR A 1 292 ? 26.34543 65.79903 12.11569 1.000 15.21682 292 TYR A CA 1
ATOM 4444 C C . TYR A 1 292 ? 25.59742 65.19740 13.29327 1.000 15.62179 292 TYR A C 1
ATOM 4445 O O . TYR A 1 292 ? 24.72609 65.86627 13.86379 1.000 17.13783 292 TYR A O 1
ATOM 4463 N N . GLY A 1 293 ? 25.94125 63.97126 13.68188 1.000 17.59034 293 GLY A N 1
ATOM 4464 C CA . GLY A 1 293 ? 25.30012 63.29428 14.78981 1.000 17.73192 293 GLY A CA 1
ATOM 4465 C C . GLY A 1 293 ? 26.04111 63.43310 16.10224 1.000 18.52236 293 GLY A C 1
ATOM 4466 O O . GLY A 1 293 ? 25.84496 62.63125 17.02079 1.000 18.29574 293 GLY A O 1
ATOM 4470 N N . SER A 1 294 ? 26.88577 64.45548 16.20292 1.000 16.24697 294 SER A N 1
ATOM 4471 C CA . SER A 1 294 ? 27.67912 64.70714 17.39169 1.000 15.22005 294 SER A CA 1
ATOM 4472 C C . SER A 1 294 ? 27.57440 66.17717 17.76693 1.000 17.56345 294 SER A C 1
ATOM 4473 O O . SER A 1 294 ? 27.26057 67.03095 16.93503 1.000 18.44933 294 SER A O 1
ATOM 4481 N N . LYS A 1 295 ? 27.83804 66.46811 19.03862 1.000 16.86851 295 LYS A N 1
ATOM 4482 C CA . LYS A 1 295 ? 28.17170 67.82996 19.43932 1.000 16.63362 295 LYS A CA 1
ATOM 4483 C C . LYS A 1 295 ? 29.68827 68.00601 19.45166 1.000 20.30932 295 LYS A C 1
ATOM 4484 O O . LYS A 1 295 ? 30.24078 68.81443 18.69890 1.000 20.95860 295 LYS A O 1
ATOM 4503 N N . PHE A 1 296 ? 30.36916 67.23560 20.29153 1.000 16.65709 296 PHE A N 1
ATOM 4504 C CA . PHE A 1 296 ? 31.81391 67.32617 20.43990 1.000 15.71000 296 PHE A CA 1
ATOM 4505 C C . PHE A 1 296 ? 32.48030 66.50720 19.34880 1.000 18.33293 296 PHE A C 1
ATOM 4506 O O . PHE A 1 296 ? 32.09225 65.36534 19.09057 1.000 17.82468 296 PHE A O 1
ATOM 4523 N N . LYS A 1 297 ? 33.44664 67.12000 18.67298 1.000 17.35564 297 LYS A N 1
ATOM 4524 C CA . LYS A 1 297 ? 34.06454 66.55114 17.48524 1.000 19.13085 297 LYS A CA 1
ATOM 4525 C C . LYS A 1 297 ? 35.40949 65.92700 17.83617 1.000 20.69066 297 LYS A C 1
ATOM 4526 O O . LYS A 1 297 ? 36.17650 66.48580 18.62510 1.000 23.77274 297 LYS A O 1
ATOM 4545 N N . VAL A 1 298 ? 35.70571 64.78200 17.22969 1.000 16.86891 298 VAL A N 1
ATOM 4546 C CA . VAL A 1 298 ? 36.97840 64.09574 17.44907 1.000 15.79496 298 VAL A CA 1
ATOM 4547 C C . VAL A 1 298 ? 37.99859 64.43354 16.36482 1.000 18.82753 298 VAL A C 1
ATOM 4548 O O . VAL A 1 298 ? 39.13420 64.80101 16.66238 1.000 21.34689 298 VAL A O 1
ATOM 4561 N N . GLU A 1 299 ? 37.61408 64.31242 15.10756 1.000 20.52585 299 GLU A N 1
ATOM 4562 C CA . GLU A 1 299 ? 38.52501 64.47276 13.98131 1.000 18.92738 299 GLU A CA 1
ATOM 4563 C C . GLU A 1 299 ? 37.67770 64.63712 12.72533 1.000 18.65405 299 GLU A C 1
ATOM 4564 O O . GLU A 1 299 ? 36.63481 63.98439 12.59978 1.000 19.06239 299 GLU A O 1
ATOM 4576 N N . PRO A 1 300 ? 38.08248 65.46776 11.76621 1.000 18.24898 300 PRO A N 1
ATOM 4577 C CA . PRO A 1 300 ? 37.31396 65.55504 10.51643 1.000 17.21579 300 PRO A CA 1
ATOM 4578 C C . PRO A 1 300 ? 37.39438 64.25648 9.72816 1.000 18.94165 300 PRO A C 1
ATOM 4579 O O . PRO A 1 300 ? 38.46525 63.66191 9.58148 1.000 18.28022 300 PRO A O 1
ATOM 4590 N N . TRP A 1 301 ? 36.24337 63.84524 9.18913 1.000 18.12180 301 TRP A N 1
ATOM 4591 C CA . TRP A 1 301 ? 36.13443 62.57291 8.47992 1.000 17.56454 301 TRP A CA 1
ATOM 4592 C C . TRP A 1 301 ? 37.08416 62.49635 7.28780 1.000 20.23771 301 TRP A C 1
ATOM 4593 O O . TRP A 1 301 ? 37.61179 61.42066 6.98240 1.000 17.69991 301 TRP A O 1
ATOM 4614 N N . VAL A 1 302 ? 37.32353 63.61741 6.60625 1.000 18.77186 302 VAL A N 1
ATOM 4615 C CA . VAL A 1 302 ? 38.22917 63.59106 5.45751 1.000 18.90392 302 VAL A CA 1
ATOM 4616 C C . VAL A 1 302 ? 39.60969 63.09091 5.87226 1.000 21.87007 302 VAL A C 1
ATOM 4617 O O . VAL A 1 302 ? 40.24771 62.31893 5.14508 1.000 21.91955 302 VAL A O 1
ATOM 4630 N N . LYS A 1 303 ? 40.09155 63.51069 7.04521 1.000 19.03830 303 LYS A N 1
ATOM 4631 C CA . LYS A 1 303 ? 41.39117 63.03331 7.51108 1.000 19.98939 303 LYS A CA 1
ATOM 4632 C C . LYS A 1 303 ? 41.32579 61.56543 7.91101 1.000 18.47566 303 LYS A C 1
ATOM 4633 O O . LYS A 1 303 ? 42.22433 60.78238 7.57663 1.000 20.14473 303 LYS A O 1
ATOM 4652 N N . THR A 1 304 ? 40.26268 61.17622 8.61776 1.000 18.83294 304 THR A N 1
ATOM 4653 C CA . THR A 1 304 ? 40.10809 59.79367 9.05391 1.000 18.44362 304 THR A CA 1
ATOM 4654 C C . THR A 1 304 ? 40.07211 58.84685 7.86663 1.000 21.72836 304 THR A C 1
ATOM 4655 O O . THR A 1 304 ? 40.71248 57.78910 7.87690 1.000 19.88968 304 THR A O 1
ATOM 4666 N N . TRP A 1 305 ? 39.28604 59.19749 6.85079 1.000 19.62735 305 TRP A N 1
ATOM 4667 C CA . TRP A 1 305 ? 39.13322 58.33497 5.68698 1.000 20.56723 305 TRP A CA 1
ATOM 4668 C C . TRP A 1 305 ? 40.47945 58.06793 5.03588 1.000 19.56275 305 TRP A C 1
ATOM 4669 O O . TRP A 1 305 ? 40.81106 56.92072 4.71108 1.000 18.84475 305 TRP A O 1
ATOM 4690 N N . ASN A 1 306 ? 41.27023 59.12133 4.83263 1.000 17.94877 306 ASN A N 1
ATOM 4691 C CA . ASN A 1 306 ? 42.56203 58.94036 4.18641 1.000 19.05509 306 ASN A CA 1
ATOM 4692 C C . ASN A 1 306 ? 43.44890 58.00690 4.99765 1.000 21.70482 306 ASN A C 1
ATOM 4693 O O . ASN A 1 306 ? 44.14274 57.15437 4.43397 1.000 21.78720 306 ASN A O 1
ATOM 4704 N N . ARG A 1 307 ? 43.42737 58.13496 6.32442 1.000 18.98934 307 ARG A N 1
ATOM 4705 C CA . ARG A 1 307 ? 44.25569 57.25845 7.14542 1.000 20.33619 307 ARG A CA 1
ATOM 4706 C C . ARG A 1 307 ? 43.75581 55.81764 7.09077 1.000 19.43556 307 ARG A C 1
ATOM 4707 O O . ARG A 1 307 ? 44.54456 54.88738 6.88155 1.000 21.23259 307 ARG A O 1
ATOM 4728 N N . TRP A 1 308 ? 42.44835 55.61146 7.26953 1.000 18.34037 308 TRP A N 1
ATOM 4729 C CA . TRP A 1 308 ? 41.91374 54.25413 7.28929 1.000 17.01467 308 TRP A CA 1
ATOM 4730 C C . TRP A 1 308 ? 42.06350 53.57697 5.93165 1.000 19.09261 308 TRP A C 1
ATOM 4731 O O . TRP A 1 308 ? 42.56216 52.44998 5.82842 1.000 18.89091 308 TRP A O 1
ATOM 4752 N N . VAL A 1 309 ? 41.55202 54.21997 4.88659 1.000 19.34801 309 VAL A N 1
ATOM 4753 C CA . VAL A 1 309 ? 41.34879 53.55209 3.60566 1.000 21.40685 309 VAL A CA 1
ATOM 4754 C C . VAL A 1 309 ? 42.59047 53.62731 2.73441 1.000 24.16714 309 VAL A C 1
ATOM 4755 O O . VAL A 1 309 ? 43.03452 52.62513 2.16904 1.000 22.34190 309 VAL A O 1
ATOM 4768 N N . TYR A 1 310 ? 43.15549 54.81987 2.59106 1.000 21.86094 310 TYR A N 1
ATOM 4769 C CA . TYR A 1 310 ? 44.23948 55.00061 1.63756 1.000 23.94908 310 TYR A CA 1
ATOM 4770 C C . TYR A 1 310 ? 45.56740 54.53861 2.21958 1.000 26.70275 310 TYR A C 1
ATOM 4771 O O . TYR A 1 310 ? 46.32268 53.81633 1.56116 1.000 30.60686 310 TYR A O 1
ATOM 4789 N N . GLU A 1 311 ? 45.85577 54.91527 3.46282 1.000 23.44122 311 GLU A N 1
ATOM 4790 C CA . GLU A 1 311 ? 47.14207 54.58964 4.06911 1.000 26.79233 311 GLU A CA 1
ATOM 4791 C C . GLU A 1 311 ? 47.13412 53.21698 4.73803 1.000 24.35465 311 GLU A C 1
ATOM 4792 O O . GLU A 1 311 ? 47.86877 52.31591 4.32055 1.000 26.49512 311 GLU A O 1
ATOM 4804 N N . ASP A 1 312 ? 46.30588 53.04920 5.77342 1.000 21.26285 312 ASP A N 1
ATOM 4805 C CA . ASP A 1 312 ? 46.35885 51.83789 6.58748 1.000 22.61770 312 ASP A CA 1
ATOM 4806 C C . ASP A 1 312 ? 45.97432 50.60748 5.77555 1.000 24.20763 312 ASP A C 1
ATOM 4807 O O . ASP A 1 312 ? 46.64540 49.56890 5.83400 1.000 25.38549 312 ASP A O 1
ATOM 4816 N N . TRP A 1 313 ? 44.85729 50.68970 5.05540 1.000 18.97507 313 TRP A N 1
ATOM 4817 C CA . TRP A 1 313 ? 44.32080 49.53278 4.34924 1.000 18.67884 313 TRP A CA 1
ATOM 4818 C C . TRP A 1 313 ? 44.90312 49.41129 2.94427 1.000 21.15368 313 TRP A C 1
ATOM 4819 O O . TRP A 1 313 ? 45.52525 48.39883 2.60695 1.000 21.33661 313 TRP A O 1
ATOM 4840 N N . GLY A 1 314 ? 44.69387 50.43676 2.11440 1.000 20.74829 314 GLY A N 1
ATOM 4841 C CA . GLY A 1 314 ? 45.13504 50.36891 0.73315 1.000 23.81820 314 GLY A CA 1
ATOM 4842 C C . GLY A 1 314 ? 46.63786 50.27641 0.59577 1.000 27.98790 314 GLY A C 1
ATOM 4843 O O . GLY A 1 314 ? 47.14455 49.69944 -0.37087 1.000 32.53452 314 GLY A O 1
ATOM 4847 N N . GLY A 1 315 ? 47.36910 50.84044 1.54728 1.000 26.65631 315 GLY A N 1
ATOM 4848 C CA . GLY A 1 315 ? 48.80773 50.71500 1.54105 1.000 30.57526 315 GLY A CA 1
ATOM 4849 C C . GLY A 1 315 ? 49.26960 49.47616 2.27501 1.000 30.58302 315 GLY A C 1
ATOM 4850 O O . GLY A 1 315 ? 49.64261 48.47378 1.65747 1.000 32.86027 315 GLY A O 1
ATOM 4854 N N . ILE A 1 316 ? 49.20130 49.52550 3.60421 1.000 25.71383 316 ILE A N 1
ATOM 4855 C CA . ILE A 1 316 ? 49.88047 48.53042 4.42736 1.000 27.84897 316 ILE A CA 1
ATOM 4856 C C . ILE A 1 316 ? 49.16820 47.18564 4.36209 1.000 33.62994 316 ILE A C 1
ATOM 4857 O O . ILE A 1 316 ? 49.76612 46.16440 4.00657 1.000 26.57097 316 ILE A O 1
ATOM 4873 N N A TRP A 1 317 ? 47.87733 47.17027 4.68085 0.601 23.25153 317 TRP A N 1
ATOM 4874 N N B TRP A 1 317 ? 47.89037 47.15220 4.75365 0.399 24.79367 317 TRP A N 1
ATOM 4875 C CA A TRP A 1 317 ? 47.20236 45.89683 4.89570 0.601 26.71288 317 TRP A CA 1
ATOM 4876 C CA B TRP A 1 317 ? 47.20028 45.87118 4.88321 0.399 26.26690 317 TRP A CA 1
ATOM 4877 C C A TRP A 1 317 ? 47.06481 45.10254 3.59963 0.601 25.07360 317 TRP A C 1
ATOM 4878 C C B TRP A 1 317 ? 47.19316 45.12142 3.55787 0.399 25.61662 317 TRP A C 1
ATOM 4879 O O A TRP A 1 317 ? 47.32178 43.89305 3.57981 0.601 30.68133 317 TRP A O 1
ATOM 4880 O O B TRP A 1 317 ? 47.64158 43.97178 3.47100 0.399 29.36089 317 TRP A O 1
ATOM 4921 N N . ILE A 1 318 ? 46.68103 45.76181 2.50391 1.000 25.03264 318 ILE A N 1
ATOM 4922 C CA . ILE A 1 318 ? 46.61175 45.08907 1.21022 1.000 26.03436 318 ILE A CA 1
ATOM 4923 C C . ILE A 1 318 ? 48.00859 44.78095 0.68554 1.000 28.84421 318 ILE A C 1
ATOM 4924 O O . ILE A 1 318 ? 48.20898 43.77904 -0.01112 1.000 30.30393 318 ILE A O 1
ATOM 4941 N N . GLY A 1 319 ? 48.99682 45.61318 1.02104 1.000 28.11641 319 GLY A N 1
ATOM 4942 C CA . GLY A 1 319 ? 50.35897 45.32953 0.60351 1.000 29.13473 319 GLY A CA 1
ATOM 4943 C C . GLY A 1 319 ? 50.85665 43.97762 1.07295 1.000 23.81661 319 GLY A C 1
ATOM 4944 O O . GLY A 1 319 ? 51.62945 43.31717 0.37157 1.000 26.50238 319 GLY A O 1
ATOM 4948 N N . ARG A 1 320 ? 50.42098 43.54159 2.25566 1.000 27.27248 320 ARG A N 1
ATOM 4949 C CA . ARG A 1 320 ? 50.85390 42.24689 2.75754 1.000 28.89827 320 ARG A CA 1
ATOM 4950 C C . ARG A 1 320 ? 50.30184 41.08440 1.94384 1.000 36.82820 320 ARG A C 1
ATOM 4951 O O . ARG A 1 320 ? 50.75234 39.94936 2.13275 1.000 31.22894 320 ARG A O 1
ATOM 4972 N N . LEU A 1 321 ? 49.31375 41.32305 1.08703 1.000 23.43249 321 LEU A N 1
ATOM 4973 C CA . LEU A 1 321 ? 48.76704 40.28320 0.23015 1.000 26.03143 321 LEU A CA 1
ATOM 4974 C C . LEU A 1 321 ? 49.35266 40.31835 -1.17073 1.000 18.05847 321 LEU A C 1
ATOM 4975 O O . LEU A 1 321 ? 48.93609 39.52921 -2.02541 1.000 21.60006 321 LEU A O 1
ATOM 4991 N N . GLY A 1 322 ? 50.29940 41.22042 -1.42752 1.000 21.35605 322 GLY A N 1
ATOM 4992 C CA . GLY A 1 322 ? 50.96789 41.22774 -2.71324 1.000 21.58169 322 GLY A CA 1
ATOM 4993 C C . GLY A 1 322 ? 51.65961 39.91858 -3.02652 1.000 23.58334 322 GLY A C 1
ATOM 4994 O O . GLY A 1 322 ? 51.79869 39.55135 -4.19600 1.000 23.28106 322 GLY A O 1
ATOM 4998 N N . LYS A 1 323 ? 52.10837 39.19825 -1.99759 1.000 20.34282 323 LYS A N 1
ATOM 4999 C CA . LYS A 1 323 ? 52.77116 37.92385 -2.24376 1.000 21.14511 323 LYS A CA 1
ATOM 5000 C C . LYS A 1 323 ? 51.79908 36.84757 -2.70630 1.000 28.29371 323 LYS A C 1
ATOM 5001 O O . LYS A 1 323 ? 52.24404 35.76337 -3.10041 1.000 25.57894 323 LYS A O 1
ATOM 5020 N N . TYR A 1 324 ? 50.49274 37.12336 -2.65855 1.000 21.05156 324 TYR A N 1
ATOM 5021 C CA . TYR A 1 324 ? 49.45897 36.23072 -3.16764 1.000 21.69326 324 TYR A CA 1
ATOM 5022 C C . TYR A 1 324 ? 48.73720 36.82008 -4.37352 1.000 29.15564 324 TYR A C 1
ATOM 5023 O O . TYR A 1 324 ? 47.62496 36.39001 -4.69554 1.000 34.40329 324 TYR A O 1
ATOM 5041 N N . GLY A 1 325 ? 49.34110 37.80829 -5.03320 1.000 25.58534 325 GLY A N 1
ATOM 5042 C CA . GLY A 1 325 ? 48.81572 38.34259 -6.27486 1.000 27.89288 325 GLY A CA 1
ATOM 5043 C C . GLY A 1 325 ? 47.78248 39.43336 -6.13880 1.000 26.01685 325 GLY A C 1
ATOM 5044 O O . GLY A 1 325 ? 47.23346 39.87401 -7.15467 1.000 27.19044 325 GLY A O 1
ATOM 5048 N N . VAL A 1 326 ? 47.50328 39.88795 -4.92883 1.000 24.03980 326 VAL A N 1
ATOM 5049 C CA . VAL A 1 326 ? 46.49544 40.91649 -4.71552 1.000 24.07803 326 VAL A CA 1
ATOM 5050 C C . VAL A 1 326 ? 47.08074 42.28147 -5.04062 1.000 28.71013 326 VAL A C 1
ATOM 5051 O O . VAL A 1 326 ? 48.21821 42.60017 -4.66836 1.000 22.22975 326 VAL A O 1
ATOM 5064 N N . GLU A 1 327 ? 46.28922 43.08825 -5.74142 1.000 24.32487 327 GLU A N 1
ATOM 5065 C CA . GLU A 1 327 ? 46.62008 44.45982 -6.08091 1.000 25.54714 327 GLU A CA 1
ATOM 5066 C C . GLU A 1 327 ? 45.66324 45.40257 -5.36281 1.000 26.43221 327 GLU A C 1
ATOM 5067 O O . GLU A 1 327 ? 44.50705 45.05950 -5.10155 1.000 26.71413 327 GLU A O 1
ATOM 5079 N N A SER A 1 328 ? 46.15442 46.58723 -5.03094 0.611 27.22778 328 SER A N 1
ATOM 5080 N N B SER A 1 328 ? 46.15598 46.59618 -5.04859 0.389 27.12632 328 SER A N 1
ATOM 5081 C CA A SER A 1 328 ? 45.27636 47.59640 -4.46396 0.611 28.20158 328 SER A CA 1
ATOM 5082 C CA B SER A 1 328 ? 45.29352 47.62712 -4.49136 0.389 28.25424 328 SER A CA 1
ATOM 5083 C C A SER A 1 328 ? 44.16907 47.91128 -5.46918 0.611 23.46203 328 SER A C 1
ATOM 5084 C C B SER A 1 328 ? 44.16952 47.92742 -5.48172 0.389 23.88182 328 SER A C 1
ATOM 5085 O O A SER A 1 328 ? 44.41735 47.92125 -6.68124 0.611 23.67789 328 SER A O 1
ATOM 5086 O O B SER A 1 328 ? 44.40430 47.94213 -6.69675 0.389 23.55049 328 SER A O 1
ATOM 5101 N N . PRO A 1 329 ? 42.94298 48.14698 -5.01052 1.000 24.49206 329 PRO A N 1
ATOM 5102 C CA . PRO A 1 329 ? 41.82457 48.32974 -5.95147 1.000 22.95801 329 PRO A CA 1
ATOM 5103 C C . PRO A 1 329 ? 42.04264 49.45023 -6.96066 1.000 21.71072 329 PRO A C 1
ATOM 5104 O O . PRO A 1 329 ? 42.42078 50.56903 -6.60787 1.000 22.86906 329 PRO A O 1
ATOM 5115 N N . ALA A 1 330 ? 41.74715 49.14334 -8.22795 1.000 19.46631 330 ALA A N 1
ATOM 5116 C CA . ALA A 1 330 ? 41.84853 50.14098 -9.28810 1.000 22.19401 330 ALA A CA 1
ATOM 5117 C C . ALA A 1 330 ? 40.96647 51.35343 -9.01711 1.000 22.25575 330 ALA A C 1
ATOM 5118 O O . ALA A 1 330 ? 41.27117 52.45790 -9.48264 1.000 23.68257 330 ALA A O 1
ATOM 5125 N N . SER A 1 331 ? 39.88142 51.17531 -8.26890 1.000 21.08351 331 SER A N 1
ATOM 5126 C CA . SER A 1 331 ? 38.92903 52.24521 -8.00405 1.000 19.43835 331 SER A CA 1
ATOM 5127 C C . SER A 1 331 ? 39.26314 53.06183 -6.75890 1.000 19.80151 331 SER A C 1
ATOM 5128 O O . SER A 1 331 ? 38.48588 53.95200 -6.39900 1.000 19.48405 331 SER A O 1
ATOM 5136 N N . LEU A 1 332 ? 40.40429 52.79891 -6.11430 1.000 20.05471 332 LEU A N 1
ATOM 5137 C CA . LEU A 1 332 ? 40.77875 53.51852 -4.89712 1.000 22.02428 332 LEU A CA 1
ATOM 5138 C C . LEU A 1 332 ? 40.92060 55.01941 -5.14201 1.000 21.86952 332 LEU A C 1
ATOM 5139 O O . LEU A 1 332 ? 40.44242 55.83370 -4.34478 1.000 20.59809 332 LEU A O 1
ATOM 5155 N N . ARG A 1 333 ? 41.59150 55.41131 -6.22632 1.000 22.07428 333 ARG A N 1
ATOM 5156 C CA . ARG A 1 333 ? 41.77531 56.83978 -6.47560 1.000 28.69991 333 ARG A CA 1
ATOM 5157 C C . ARG A 1 333 ? 40.43265 57.53870 -6.66911 1.000 25.03278 333 ARG A C 1
ATOM 5158 O O . ARG A 1 333 ? 40.22718 58.65283 -6.17149 1.000 22.33985 333 ARG A O 1
ATOM 5179 N N . ASP A 1 334 ? 39.49775 56.89187 -7.37191 1.000 23.79337 334 ASP A N 1
ATOM 5180 C CA . ASP A 1 334 ? 38.16964 57.47359 -7.53714 1.000 21.24747 334 ASP A CA 1
ATOM 5181 C C . ASP A 1 334 ? 37.45577 57.60521 -6.19798 1.000 21.60196 334 ASP A C 1
ATOM 5182 O O . ASP A 1 334 ? 36.76260 58.59904 -5.94845 1.000 21.55826 334 ASP A O 1
ATOM 5191 N N . ALA A 1 335 ? 37.57837 56.59250 -5.33425 1.000 19.16151 335 ALA A N 1
ATOM 5192 C CA . ALA A 1 335 ? 36.94254 56.67352 -4.02469 1.000 20.20568 335 ALA A CA 1
ATOM 5193 C C . ALA A 1 335 ? 37.49694 57.85236 -3.23377 1.000 21.50055 335 ALA A C 1
ATOM 5194 O O . ALA A 1 335 ? 36.73979 58.59402 -2.59673 1.000 20.01749 335 ALA A O 1
ATOM 5201 N N A LYS A 1 336 ? 38.81558 58.04890 -3.27317 0.304 22.58243 336 LYS A N 1
ATOM 5202 N N B LYS A 1 336 ? 38.81747 58.04350 -3.28379 0.696 22.20777 336 LYS A N 1
ATOM 5203 C CA A LYS A 1 336 ? 39.41168 59.14222 -2.51179 0.304 20.95614 336 LYS A CA 1
ATOM 5204 C CA B LYS A 1 336 ? 39.44144 59.13434 -2.54266 0.696 19.74884 336 LYS A CA 1
ATOM 5205 C C A LYS A 1 336 ? 38.96353 60.50330 -3.03254 0.304 20.99673 336 LYS A C 1
ATOM 5206 C C B LYS A 1 336 ? 38.94506 60.48893 -3.03268 0.696 20.65665 336 LYS A C 1
ATOM 5207 O O A LYS A 1 336 ? 38.80385 61.44216 -2.24395 0.304 23.26035 336 LYS A O 1
ATOM 5208 O O B LYS A 1 336 ? 38.72867 61.40532 -2.23095 0.696 24.06071 336 LYS A O 1
ATOM 5245 N N . ARG A 1 337 ? 38.74536 60.63122 -4.34325 1.000 22.02998 337 ARG A N 1
ATOM 5246 C CA . ARG A 1 337 ? 38.25307 61.89549 -4.88315 1.000 27.73883 337 ARG A CA 1
ATOM 5247 C C . ARG A 1 337 ? 36.86869 62.24019 -4.33922 1.000 31.87868 337 ARG A C 1
ATOM 5248 O O . ARG A 1 337 ? 36.56070 63.41730 -4.11975 1.000 30.62729 337 ARG A O 1
ATOM 5270 N N . ASP A 1 338 ? 36.01728 61.23519 -4.11365 1.000 27.10034 338 ASP A N 1
ATOM 5271 C CA . ASP A 1 338 ? 34.67613 61.49979 -3.59705 1.000 22.54781 338 ASP A CA 1
ATOM 5272 C C . ASP A 1 338 ? 34.64750 61.69214 -2.08140 1.000 23.92475 338 ASP A C 1
ATOM 5273 O O . ASP A 1 338 ? 33.65429 62.21010 -1.56166 1.000 30.28264 338 ASP A O 1
ATOM 5282 N N . ALA A 1 339 ? 35.70552 61.31532 -1.35758 1.000 23.96943 339 ALA A N 1
ATOM 5283 C CA . ALA A 1 339 ? 35.64144 61.37472 0.10384 1.000 19.42971 339 ALA A CA 1
ATOM 5284 C C . ALA A 1 339 ? 35.73875 62.80021 0.66986 1.000 27.63660 339 ALA A C 1
ATOM 5285 O O . ALA A 1 339 ? 35.57587 62.96861 1.88292 1.000 38.56702 339 ALA A O 1
ATOM 5292 N N . TYR A 1 340 ? 35.96000 63.82850 -0.15151 1.000 30.10327 340 TYR A N 1
ATOM 5293 C CA . TYR A 1 340 ? 36.07502 65.18327 0.38634 1.000 25.22066 340 TYR A CA 1
ATOM 5294 C C . TYR A 1 340 ? 34.71287 65.73796 0.79903 1.000 23.55302 340 TYR A C 1
ATOM 5295 O O . TYR A 1 340 ? 34.57273 66.30816 1.89018 1.000 26.80609 340 TYR A O 1
ATOM 5313 N N . TRP A 1 341 ? 33.69184 65.56044 -0.04643 1.000 16.58898 341 TRP A N 1
ATOM 5314 C CA . TRP A 1 341 ? 32.39127 66.17846 0.16519 1.000 15.97096 341 TRP A CA 1
ATOM 5315 C C . TRP A 1 341 ? 31.22026 65.20403 0.23144 1.000 16.49470 341 TRP A C 1
ATOM 5316 O O . TRP A 1 341 ? 30.09690 65.64015 0.51055 1.000 16.75382 341 TRP A O 1
ATOM 5337 N N . ALA A 1 342 ? 31.43854 63.90932 -0.00407 1.000 16.19006 342 ALA A N 1
ATOM 5338 C CA . ALA A 1 342 ? 30.31095 62.99325 -0.15491 1.000 18.67323 342 ALA A CA 1
ATOM 5339 C C . ALA A 1 342 ? 29.41865 62.96516 1.08218 1.000 15.52675 342 ALA A C 1
ATOM 5340 O O . ALA A 1 342 ? 28.19294 62.83827 0.96473 1.000 15.62913 342 ALA A O 1
ATOM 5347 N N . HIS A 1 343 ? 30.00611 63.04306 2.27984 1.000 15.49856 343 HIS A N 1
ATOM 5348 C CA . HIS A 1 343 ? 29.18084 62.94902 3.48183 1.000 15.38828 343 HIS A CA 1
ATOM 5349 C C . HIS A 1 343 ? 28.38021 64.22337 3.72289 1.000 15.44895 343 HIS A C 1
ATOM 5350 O O . HIS A 1 343 ? 27.29550 64.16797 4.31351 1.000 15.34915 343 HIS A O 1
ATOM 5364 N N . HIS A 1 344 ? 28.88827 65.37321 3.27619 1.000 15.53505 344 HIS A N 1
ATOM 5365 C CA . HIS A 1 344 ? 28.10089 66.59972 3.35687 1.000 16.37591 344 HIS A CA 1
ATOM 5366 C C . HIS A 1 344 ? 26.94136 66.56822 2.36904 1.000 15.65986 344 HIS A C 1
ATOM 5367 O O . HIS A 1 344 ? 25.83154 67.00622 2.69299 1.000 15.53492 344 HIS A O 1
ATOM 5381 N N . ASP A 1 345 ? 27.18132 66.05037 1.16171 1.000 16.17992 345 ASP A N 1
ATOM 5382 C CA . ASP A 1 345 ? 26.09755 65.85334 0.20582 1.000 17.75827 345 ASP A CA 1
ATOM 5383 C C . ASP A 1 345 ? 25.00761 64.96823 0.80560 1.000 15.47153 345 ASP A C 1
ATOM 5384 O O . ASP A 1 345 ? 23.80981 65.24588 0.66550 1.000 18.45787 345 ASP A O 1
ATOM 5393 N N . LEU A 1 346 ? 25.41169 63.86697 1.44682 1.000 15.38240 346 LEU A N 1
ATOM 5394 C CA . LEU A 1 346 ? 24.45225 62.95504 2.06072 1.000 16.67429 346 LEU A CA 1
ATOM 5395 C C . LEU A 1 346 ? 23.69551 63.64173 3.18403 1.000 16.30694 346 LEU A C 1
ATOM 5396 O O . LEU A 1 346 ? 22.48994 63.42712 3.35143 1.000 15.86111 346 LEU A O 1
ATOM 5412 N N . ALA A 1 347 ? 24.38141 64.49319 3.94929 1.000 15.40180 347 ALA A N 1
ATOM 5413 C CA . ALA A 1 347 ? 23.71068 65.22132 5.01947 1.000 16.24432 347 ALA A CA 1
ATOM 5414 C C . ALA A 1 347 ? 22.51136 66.00155 4.49512 1.000 16.40769 347 ALA A C 1
ATOM 5415 O O . ALA A 1 347 ? 21.46486 66.05541 5.14873 1.000 16.07394 347 ALA A O 1
ATOM 5422 N N . LEU A 1 348 ? 22.63847 66.61479 3.31524 1.000 15.76076 348 LEU A N 1
ATOM 5423 C CA . LEU A 1 348 ? 21.50804 67.33699 2.73940 1.000 17.20897 348 LEU A CA 1
ATOM 5424 C C . LEU A 1 348 ? 20.29894 66.42451 2.57928 1.000 15.78475 348 LEU A C 1
ATOM 5425 O O . LEU A 1 348 ? 19.17061 66.79707 2.92289 1.000 16.70504 348 LEU A O 1
ATOM 5441 N N . ALA A 1 349 ? 20.51804 65.22092 2.04726 1.000 16.09492 349 ALA A N 1
ATOM 5442 C CA . ALA A 1 349 ? 19.41442 64.28831 1.85595 1.000 18.31409 349 ALA A CA 1
ATOM 5443 C C . ALA A 1 349 ? 18.85168 63.81214 3.18876 1.000 17.52184 349 ALA A C 1
ATOM 5444 O O . ALA A 1 349 ? 17.62890 63.72370 3.35430 1.000 17.08322 349 ALA A O 1
ATOM 5451 N N . ALA A 1 350 ? 19.72774 63.48392 4.14487 1.000 18.22555 350 ALA A N 1
ATOM 5452 C CA . ALA A 1 350 ? 19.26610 62.96673 5.42959 1.000 17.36984 350 ALA A CA 1
ATOM 5453 C C . ALA A 1 350 ? 18.44661 64.00597 6.18515 1.000 16.95676 350 ALA A C 1
ATOM 5454 O O . ALA A 1 350 ? 17.38785 63.68942 6.73883 1.000 17.32166 350 ALA A O 1
ATOM 5461 N N . TYR A 1 351 ? 18.91278 65.25452 6.22448 1.000 15.14860 351 TYR A N 1
ATOM 5462 C CA . TYR A 1 351 ? 18.12645 66.27566 6.90658 1.000 15.19469 351 TYR A CA 1
ATOM 5463 C C . TYR A 1 351 ? 16.82606 66.56203 6.16095 1.000 15.24289 351 TYR A C 1
ATOM 5464 O O . TYR A 1 351 ? 15.78875 66.80677 6.78707 1.000 15.25310 351 TYR A O 1
ATOM 5482 N N . ALA A 1 352 ? 16.85895 66.53124 4.82345 1.000 16.32527 352 ALA A N 1
ATOM 5483 C CA . ALA A 1 352 ? 15.67596 66.89306 4.04888 1.000 15.67230 352 ALA A CA 1
ATOM 5484 C C . ALA A 1 352 ? 14.58384 65.83750 4.15304 1.000 15.35285 352 ALA A C 1
ATOM 5485 O O . ALA A 1 352 ? 13.39579 66.15567 4.01723 1.000 15.90016 352 ALA A O 1
ATOM 5492 N N . MET A 1 353 ? 14.96188 64.58036 4.36877 1.000 16.62061 353 MET A N 1
ATOM 5493 C CA . MET A 1 353 ? 14.01995 63.47193 4.43244 1.000 16.10422 353 MET A CA 1
ATOM 5494 C C . MET A 1 353 ? 13.88146 62.93592 5.85462 1.000 15.08720 353 MET A C 1
ATOM 5495 O O . MET A 1 353 ? 13.52523 61.77231 6.05308 1.000 16.97211 353 MET A O 1
ATOM 5509 N N . TRP A 1 354 ? 14.10297 63.80463 6.84589 1.000 15.09992 354 TRP A N 1
ATOM 5510 C CA . TRP A 1 354 ? 14.10698 63.38092 8.24711 1.000 15.04032 354 TRP A CA 1
ATOM 5511 C C . TRP A 1 354 ? 12.88507 62.56360 8.66577 1.000 15.18998 354 TRP A C 1
ATOM 5512 O O . TRP A 1 354 ? 13.05640 61.64617 9.49346 1.000 14.95009 354 TRP A O 1
ATOM 5533 N N . PRO A 1 355 ? 11.66037 62.81139 8.18522 1.000 15.08634 355 PRO A N 1
ATOM 5534 C CA . PRO A 1 355 ? 10.50885 62.05338 8.71165 1.000 15.08164 355 PRO A CA 1
ATOM 5535 C C . PRO A 1 355 ? 10.54094 60.56783 8.39196 1.000 15.92976 355 PRO A C 1
ATOM 5536 O O . PRO A 1 355 ? 9.77335 59.81111 9.00215 1.000 16.37350 355 PRO A O 1
ATOM 5547 N N . LEU A 1 356 ? 11.38339 60.12595 7.45964 1.000 16.33590 356 LEU A N 1
ATOM 5548 C CA . LEU A 1 356 ? 11.46955 58.71270 7.11701 1.000 16.79243 356 LEU A CA 1
ATOM 5549 C C . LEU A 1 356 ? 12.45448 57.94906 7.99184 1.000 16.28382 356 LEU A C 1
ATOM 5550 O O . LEU A 1 356 ? 12.55524 56.72427 7.85896 1.000 15.73104 356 LEU A O 1
ATOM 5566 N N . GLY A 1 357 ? 13.16883 58.63483 8.88362 1.000 17.91537 357 GLY A N 1
ATOM 5567 C CA . GLY A 1 357 ? 14.12076 57.99917 9.76862 1.000 16.23525 357 GLY A CA 1
ATOM 5568 C C . GLY A 1 357 ? 13.49055 57.53315 11.06931 1.000 18.55913 357 GLY A C 1
ATOM 5569 O O . GLY A 1 357 ? 12.27028 57.47492 11.22557 1.000 17.61291 357 GLY A O 1
ATOM 5573 N N . PHE A 1 358 ? 14.35960 57.15895 12.01369 1.000 16.43089 358 PHE A N 1
ATOM 5574 C CA . PHE A 1 358 ? 13.92606 56.77001 13.35361 1.000 16.21288 358 PHE A CA 1
ATOM 5575 C C . PHE A 1 358 ? 14.76593 57.46948 14.42120 1.000 17.60482 358 PHE A C 1
ATOM 5576 O O . PHE A 1 358 ? 14.85828 56.98420 15.55366 1.000 19.37585 358 PHE A O 1
ATOM 5593 N N . ALA A 1 359 ? 15.35664 58.61719 14.08010 1.000 17.54836 359 ALA A N 1
ATOM 5594 C CA . ALA A 1 359 ? 16.21973 59.36862 14.97689 1.000 19.52851 359 ALA A CA 1
ATOM 5595 C C . ALA A 1 359 ? 15.86740 60.84994 14.92836 1.000 19.38665 359 ALA A C 1
ATOM 5596 O O . ALA A 1 359 ? 15.28836 61.34510 13.95796 1.000 19.23738 359 ALA A O 1
ATOM 5603 N N . ARG A 1 360 ? 16.24067 61.55897 15.99164 1.000 16.54971 360 ARG A N 1
ATOM 5604 C CA . ARG A 1 360 ? 16.00329 62.99171 16.11820 1.000 15.60791 360 ARG A CA 1
ATOM 5605 C C . ARG A 1 360 ? 17.27983 63.73388 15.73021 1.000 19.33778 360 ARG A C 1
ATOM 5606 O O . ARG A 1 360 ? 18.34693 63.48154 16.29987 1.000 19.37924 360 ARG A O 1
ATOM 5627 N N . LEU A 1 361 ? 17.16826 64.63113 14.75186 1.000 18.36452 361 LEU A N 1
ATOM 5628 C CA . LEU A 1 361 ? 18.31457 65.30923 14.16335 1.000 16.32253 361 LEU A CA 1
ATOM 5629 C C . LEU A 1 361 ? 18.47022 66.71912 14.72472 1.000 18.72792 361 LEU A C 1
ATOM 5630 O O . LEU A 1 361 ? 17.53037 67.30829 15.26348 1.000 19.53034 361 LEU A O 1
ATOM 5646 N N . ALA A 1 362 ? 19.68281 67.25995 14.58636 1.000 16.75843 362 ALA A N 1
ATOM 5647 C CA . ALA A 1 362 ? 19.98751 68.61799 15.02202 1.000 15.52099 362 ALA A CA 1
ATOM 5648 C C . ALA A 1 362 ? 20.75568 69.34292 13.92846 1.000 15.46439 362 ALA A C 1
ATOM 5649 O O . ALA A 1 362 ? 21.85548 68.92205 13.55566 1.000 17.96268 362 ALA A O 1
ATOM 5656 N N . LEU A 1 363 ? 20.19427 70.43903 13.43213 1.000 15.42141 363 LEU A N 1
ATOM 5657 C CA . LEU A 1 363 ? 20.93473 71.26231 12.49498 1.000 16.70669 363 LEU A CA 1
ATOM 5658 C C . LEU A 1 363 ? 22.19475 71.80148 13.16778 1.000 18.25119 363 LEU A C 1
ATOM 5659 O O . LEU A 1 363 ? 22.19251 72.09984 14.36800 1.000 18.26079 363 LEU A O 1
ATOM 5675 N N . PRO A 1 364 ? 23.28557 71.94527 12.42173 1.000 17.65223 364 PRO A N 1
ATOM 5676 C CA . PRO A 1 364 ? 24.50729 72.51077 13.01094 1.000 18.24130 364 PRO A CA 1
ATOM 5677 C C . PRO A 1 364 ? 24.25395 73.89863 13.59147 1.000 18.35960 364 PRO A C 1
ATOM 5678 O O . PRO A 1 364 ? 23.69279 74.77314 12.92907 1.000 19.46492 364 PRO A O 1
ATOM 5689 N N . ASP A 1 365 ? 24.66083 74.08946 14.84748 1.000 19.69086 365 ASP A N 1
ATOM 5690 C CA . ASP A 1 365 ? 24.55695 75.39056 15.49883 1.000 19.29196 365 ASP A CA 1
ATOM 5691 C C . ASP A 1 365 ? 25.74466 76.26785 15.09748 1.000 19.61603 365 ASP A C 1
ATOM 5692 O O . ASP A 1 365 ? 26.58395 75.88658 14.27833 1.000 19.04073 365 ASP A O 1
ATOM 5701 N N . GLU A 1 366 ? 25.81315 77.47554 15.66063 1.000 20.76547 366 GLU A N 1
ATOM 5702 C CA . GLU A 1 366 ? 26.83706 78.41947 15.21889 1.000 21.39128 366 GLU A CA 1
ATOM 5703 C C . GLU A 1 366 ? 28.24363 77.86723 15.43214 1.000 18.49634 366 GLU A C 1
ATOM 5704 O O . GLU A 1 366 ? 29.12390 78.04633 14.58229 1.000 19.93952 366 GLU A O 1
ATOM 5716 N N . GLU A 1 367 ? 28.47817 77.20547 16.56556 1.000 19.88120 367 GLU A N 1
ATOM 5717 C CA . GLU A 1 367 ? 29.78922 76.62575 16.84076 1.000 21.25915 367 GLU A CA 1
ATOM 5718 C C . GLU A 1 367 ? 30.09179 75.46977 15.89549 1.000 21.72910 367 GLU A C 1
ATOM 5719 O O . GLU A 1 367 ? 31.23010 75.32268 15.43212 1.000 19.24978 367 GLU A O 1
ATOM 5731 N N . ASP A 1 368 ? 29.08878 74.63696 15.60380 1.000 18.43754 368 ASP A N 1
ATOM 5732 C CA . ASP A 1 368 ? 29.28589 73.55844 14.64104 1.000 17.92015 368 ASP A CA 1
ATOM 5733 C C . ASP A 1 368 ? 29.60004 74.12078 13.25963 1.000 19.26792 368 ASP A C 1
ATOM 5734 O O . ASP A 1 368 ? 30.49227 73.62250 12.56102 1.000 17.01897 368 ASP A O 1
ATOM 5743 N N . GLN A 1 369 ? 28.84989 75.14486 12.83998 1.000 17.24441 369 GLN A N 1
ATOM 5744 C CA . GLN A 1 369 ? 29.08394 75.75887 11.53767 1.000 16.42642 369 GLN A CA 1
ATOM 5745 C C . GLN A 1 369 ? 30.51084 76.27531 11.42198 1.000 18.01118 369 GLN A C 1
ATOM 5746 O O . GLN A 1 369 ? 31.14160 76.15021 10.36598 1.000 17.01155 369 GLN A O 1
ATOM 5760 N N . ALA A 1 370 ? 31.03662 76.87129 12.49301 1.000 17.24782 370 ALA A N 1
ATOM 5761 C CA . ALA A 1 370 ? 32.41497 77.34509 12.45491 1.000 17.67534 370 ALA A CA 1
ATOM 5762 C C . ALA A 1 370 ? 33.38534 76.18014 12.29604 1.000 17.49081 370 ALA A C 1
ATOM 5763 O O . ALA A 1 370 ? 34.37912 76.28522 11.56829 1.000 18.87484 370 ALA A O 1
ATOM 5770 N N . TRP A 1 371 ? 33.10189 75.05529 12.96201 1.000 16.50998 371 TRP A N 1
ATOM 5771 C CA . TRP A 1 371 ? 33.95625 73.87653 12.84484 1.000 16.32266 371 TRP A CA 1
ATOM 5772 C C . TRP A 1 371 ? 33.92357 73.31664 11.43025 1.000 16.27387 371 TRP A C 1
ATOM 5773 O O . TRP A 1 371 ? 34.96485 72.93762 10.87869 1.000 17.36279 371 TRP A O 1
ATOM 5794 N N . PHE A 1 372 ? 32.73566 73.25443 10.82671 1.000 16.18240 372 PHE A N 1
ATOM 5795 C CA . PHE A 1 372 ? 32.63268 72.75228 9.46198 1.000 16.81455 372 PHE A CA 1
ATOM 5796 C C . PHE A 1 372 ? 33.40264 73.63895 8.48870 1.000 17.59628 372 PHE A C 1
ATOM 5797 O O . PHE A 1 372 ? 34.11660 73.13779 7.61316 1.000 16.33387 372 PHE A O 1
ATOM 5814 N N . GLU A 1 373 ? 33.26947 74.96153 8.61851 1.000 16.78242 373 GLU A N 1
ATOM 5815 C CA . GLU A 1 373 ? 33.95112 75.84887 7.67840 1.000 18.77417 373 GLU A CA 1
ATOM 5816 C C . GLU A 1 373 ? 35.45890 75.84693 7.89962 1.000 19.22723 373 GLU A C 1
ATOM 5817 O O . GLU A 1 373 ? 36.22103 76.01665 6.94206 1.000 21.18725 373 GLU A O 1
ATOM 5829 N N . ALA A 1 374 ? 35.91022 75.64322 9.13914 1.000 17.86402 374 ALA A N 1
ATOM 5830 C CA . ALA A 1 374 ? 37.34545 75.59501 9.39503 1.000 19.88750 374 ALA A CA 1
ATOM 5831 C C . ALA A 1 374 ? 37.97611 74.35776 8.77054 1.000 20.60521 374 ALA A C 1
ATOM 5832 O O . ALA A 1 374 ? 39.08281 74.42276 8.22268 1.000 20.85566 374 ALA A O 1
ATOM 5839 N N . ASN A 1 375 ? 37.28878 73.22346 8.84691 1.000 17.57591 375 ASN A N 1
ATOM 5840 C CA . ASN A 1 375 ? 37.83774 71.95707 8.38825 1.000 16.57130 375 ASN A CA 1
ATOM 5841 C C . ASN A 1 375 ? 37.44856 71.61687 6.96280 1.000 17.90957 375 ASN A C 1
ATOM 5842 O O . ASN A 1 375 ? 38.12162 70.78917 6.33682 1.000 18.83956 375 ASN A O 1
ATOM 5853 N N . TYR A 1 376 ? 36.41271 72.26119 6.43090 1.000 17.95109 376 TYR A N 1
ATOM 5854 C CA . TYR A 1 376 ? 35.96343 72.05301 5.05579 1.000 16.83580 376 TYR A CA 1
ATOM 5855 C C . TYR A 1 376 ? 35.65991 73.41416 4.44621 1.000 17.37097 376 TYR A C 1
ATOM 5856 O O . TYR A 1 376 ? 34.49590 73.76309 4.21459 1.000 17.29530 376 TYR A O 1
ATOM 5874 N N . PRO A 1 377 ? 36.68562 74.22761 4.19503 1.000 17.80786 377 PRO A N 1
ATOM 5875 C CA . PRO A 1 377 ? 36.43605 75.54603 3.59456 1.000 20.24648 377 PRO A CA 1
ATOM 5876 C C . PRO A 1 377 ? 35.62251 75.40380 2.31731 1.000 16.86052 377 PRO A C 1
ATOM 5877 O O . PRO A 1 377 ? 35.92846 74.58125 1.45156 1.000 19.33867 377 PRO A O 1
ATOM 5888 N N . GLY A 1 378 ? 34.57384 76.21316 2.20605 1.000 16.84917 378 GLY A N 1
ATOM 5889 C CA . GLY A 1 378 ? 33.56527 76.06266 1.18258 1.000 18.23445 378 GLY A CA 1
ATOM 5890 C C . GLY A 1 378 ? 32.24531 75.55987 1.71675 1.000 16.62541 378 GLY A C 1
ATOM 5891 O O . GLY A 1 378 ? 31.21533 75.73360 1.05521 1.000 17.30293 378 GLY A O 1
ATOM 5895 N N . TRP A 1 379 ? 32.24655 74.97209 2.91321 1.000 16.51594 379 TRP A N 1
ATOM 5896 C CA . TRP A 1 379 ? 31.01785 74.44631 3.49900 1.000 16.53752 379 TRP A CA 1
ATOM 5897 C C . TRP A 1 379 ? 30.02107 75.56266 3.78297 1.000 16.38271 379 TRP A C 1
ATOM 5898 O O . TRP A 1 379 ? 28.82807 75.42687 3.48566 1.000 16.31156 379 TRP A O 1
ATOM 5919 N N . ALA A 1 380 ? 30.49388 76.67514 4.34730 1.000 16.49559 380 ALA A N 1
ATOM 5920 C CA . ALA A 1 380 ? 29.58613 77.73370 4.77570 1.000 16.52565 380 ALA A CA 1
ATOM 5921 C C . ALA A 1 380 ? 28.79305 78.29604 3.60389 1.000 16.75490 380 ALA A C 1
ATOM 5922 O O . ALA A 1 380 ? 27.59154 78.56802 3.73011 1.000 18.36464 380 ALA A O 1
ATOM 5929 N N . ASP A 1 381 ? 29.44798 78.47854 2.45520 1.000 16.75339 381 ASP A N 1
ATOM 5930 C CA . ASP A 1 381 ? 28.82020 79.12287 1.31015 1.000 18.69290 381 ASP A CA 1
ATOM 5931 C C . ASP A 1 381 ? 27.84452 78.21437 0.57625 1.000 20.33759 381 ASP A C 1
ATOM 5932 O O . ASP A 1 381 ? 27.07615 78.70161 -0.25996 1.000 19.29220 381 ASP A O 1
ATOM 5941 N N . HIS A 1 382 ? 27.85318 76.91818 0.87112 1.000 16.97303 382 HIS A N 1
ATOM 5942 C CA . HIS A 1 382 ? 26.95234 75.96794 0.23451 1.000 16.56781 382 HIS A CA 1
ATOM 5943 C C . HIS A 1 382 ? 26.02194 75.34932 1.27358 1.000 18.96042 382 HIS A C 1
ATOM 5944 O O . HIS A 1 382 ? 24.89791 75.83039 1.45707 1.000 19.97960 382 HIS A O 1
ATOM 5958 N N . TYR A 1 383 ? 26.48486 74.30828 1.97531 1.000 16.16121 383 TYR A N 1
ATOM 5959 C CA . TYR A 1 383 ? 25.63510 73.62402 2.94793 1.000 16.02309 383 TYR A CA 1
ATOM 5960 C C . TYR A 1 383 ? 25.18790 74.55653 4.06888 1.000 17.31137 383 TYR A C 1
ATOM 5961 O O . TYR A 1 383 ? 24.03175 74.50592 4.50351 1.000 16.95789 383 TYR A O 1
ATOM 5979 N N . GLY A 1 384 ? 26.09191 75.39225 4.57493 1.000 16.76846 384 GLY A N 1
ATOM 5980 C CA . GLY A 1 384 ? 25.71535 76.27976 5.66268 1.000 16.16328 384 GLY A CA 1
ATOM 5981 C C . GLY A 1 384 ? 24.55850 77.18773 5.29569 1.000 18.81760 384 GLY A C 1
ATOM 5982 O O . GLY A 1 384 ? 23.63611 77.39171 6.09064 1.000 16.93673 384 GLY A O 1
ATOM 5986 N N . LYS A 1 385 ? 24.59413 77.75323 4.08915 1.000 16.91141 385 LYS A N 1
ATOM 5987 C CA . LYS A 1 385 ? 23.50675 78.62293 3.66078 1.000 18.28436 385 LYS A CA 1
ATOM 5988 C C . LYS A 1 385 ? 22.21821 77.83522 3.46935 1.000 16.46729 385 LYS A C 1
ATOM 5989 O O . LYS A 1 385 ? 21.12808 78.33744 3.76715 1.000 16.28570 385 LYS A O 1
ATOM 6008 N N . ILE A 1 386 ? 22.31903 76.60598 2.96245 1.000 16.18053 386 ILE A N 1
ATOM 6009 C CA . ILE A 1 386 ? 21.12304 75.78936 2.77565 1.000 16.09059 386 ILE A CA 1
ATOM 6010 C C . ILE A 1 386 ? 20.49440 75.46188 4.12362 1.000 18.30412 386 ILE A C 1
ATOM 6011 O O . ILE A 1 386 ? 19.28627 75.63185 4.32140 1.000 18.44412 386 ILE A O 1
ATOM 6027 N N . PHE A 1 387 ? 21.30690 74.99382 5.07633 1.000 16.00409 387 PHE A N 1
ATOM 6028 C CA . PHE A 1 387 ? 20.76402 74.63252 6.38348 1.000 15.86001 387 PHE A CA 1
ATOM 6029 C C . PHE A 1 387 ? 20.16231 75.84366 7.08798 1.000 19.67912 387 PHE A C 1
ATOM 6030 O O . PHE A 1 387 ? 19.10520 75.74006 7.72147 1.000 17.42569 387 PHE A O 1
ATOM 6047 N N . ASN A 1 388 ? 20.81811 77.00332 6.99103 1.000 17.03569 388 ASN A N 1
ATOM 6048 C CA . ASN A 1 388 ? 20.28405 78.20156 7.63413 1.000 18.57239 388 ASN A CA 1
ATOM 6049 C C . ASN A 1 388 ? 18.97104 78.63781 6.99088 1.000 19.02503 388 ASN A C 1
ATOM 6050 O O . ASN A 1 388 ? 18.05920 79.10395 7.68461 1.000 19.21114 388 ASN A O 1
ATOM 6061 N N . GLU A 1 389 ? 18.84801 78.48377 5.67031 1.000 17.73935 389 GLU A N 1
ATOM 6062 C CA . GLU A 1 389 ? 17.58009 78.78043 5.00835 1.000 19.98477 389 GLU A CA 1
ATOM 6063 C C . GLU A 1 389 ? 16.48097 77.82738 5.47223 1.000 18.59330 389 GLU A C 1
ATOM 6064 O O . GLU A 1 389 ? 15.35573 78.25855 5.74860 1.000 17.83516 389 GLU A O 1
ATOM 6076 N N . TRP A 1 390 ? 16.79027 76.53023 5.58335 1.000 17.96829 390 TRP A N 1
ATOM 6077 C CA . TRP A 1 390 ? 15.78786 75.58118 6.06432 1.000 17.05432 390 TRP A CA 1
ATOM 6078 C C . TRP A 1 390 ? 15.32675 75.94128 7.47080 1.000 15.94684 390 TRP A C 1
ATOM 6079 O O . TRP A 1 390 ? 14.13169 75.86531 7.78182 1.000 16.51414 390 TRP A O 1
ATOM 6100 N N . LYS A 1 391 ? 16.25665 76.33834 8.33911 1.000 17.25716 391 LYS A N 1
ATOM 6101 C CA . LYS A 1 391 ? 15.85240 76.73676 9.68121 1.000 18.55022 391 LYS A CA 1
ATOM 6102 C C . LYS A 1 391 ? 14.92512 77.94683 9.63649 1.000 17.50965 391 LYS A C 1
ATOM 6103 O O . LYS A 1 391 ? 13.90728 77.98453 10.33837 1.000 17.98050 391 LYS A O 1
ATOM 6122 N N . LYS A 1 392 ? 15.25424 78.93980 8.80387 1.000 18.00018 392 LYS A N 1
ATOM 6123 C CA . LYS A 1 392 ? 14.41218 80.12508 8.68849 1.000 17.94881 392 LYS A CA 1
ATOM 6124 C C . LYS A 1 392 ? 13.03336 79.79090 8.13596 1.000 19.25758 392 LYS A C 1
ATOM 6125 O O . LYS A 1 392 ? 12.05161 80.47287 8.45714 1.000 18.87510 392 LYS A O 1
ATOM 6144 N N . LEU A 1 393 ? 12.94607 78.77326 7.27916 1.000 19.02309 393 LEU A N 1
ATOM 6145 C CA . LEU A 1 393 ? 11.67950 78.35290 6.69811 1.000 18.71646 393 LEU A CA 1
ATOM 6146 C C . LEU A 1 393 ? 10.85338 77.48650 7.63706 1.000 18.37975 393 LEU A C 1
ATOM 6147 O O . LEU A 1 393 ? 9.71901 77.13806 7.29237 1.000 20.26450 393 LEU A O 1
ATOM 6163 N N . GLY A 1 394 ? 11.38289 77.13337 8.79760 1.000 18.36024 394 GLY A N 1
ATOM 6164 C CA . GLY A 1 394 ? 10.63885 76.40815 9.79699 1.000 18.16471 394 GLY A CA 1
ATOM 6165 C C . GLY A 1 394 ? 11.00698 74.95050 9.97629 1.000 17.86112 394 GLY A C 1
ATOM 6166 O O . GLY A 1 394 ? 10.16988 74.18249 10.46921 1.000 17.17028 394 GLY A O 1
ATOM 6170 N N . TYR A 1 395 ? 12.22605 74.55252 9.60796 1.000 18.16751 395 TYR A N 1
ATOM 6171 C CA . TYR A 1 395 ? 12.65657 73.16300 9.71865 1.000 16.04327 395 TYR A CA 1
ATOM 6172 C C . TYR A 1 395 ? 12.26120 72.51297 11.03726 1.000 16.17009 395 TYR A C 1
ATOM 6173 O O . TYR A 1 395 ? 11.78206 71.37350 11.06402 1.000 15.94860 395 TYR A O 1
ATOM 6191 N N . GLU A 1 396 ? 12.47998 73.21474 12.14632 1.000 15.72843 396 GLU A N 1
ATOM 6192 C CA . GLU A 1 396 ? 12.27981 72.62597 13.46200 1.000 15.69004 396 GLU A CA 1
ATOM 6193 C C . GLU A 1 396 ? 10.86157 72.79343 13.98504 1.000 15.75699 396 GLU A C 1
ATOM 6194 O O . GLU A 1 396 ? 10.49396 72.12837 14.96036 1.000 16.84879 396 GLU A O 1
ATOM 6206 N N . ASP A 1 397 ? 10.05950 73.65193 13.35607 1.000 17.93911 397 ASP A N 1
ATOM 6207 C CA . ASP A 1 397 ? 8.81248 74.13311 13.93181 1.000 17.16907 397 ASP A CA 1
ATOM 6208 C C . ASP A 1 397 ? 7.65245 73.30471 13.41530 1.000 17.18539 397 ASP A C 1
ATOM 6209 O O . ASP A 1 397 ? 7.32454 73.39440 12.22113 1.000 17.86028 397 ASP A O 1
ATOM 6218 N N . PRO A 1 398 ? 6.98411 72.52488 14.26692 1.000 16.34804 398 PRO A N 1
ATOM 6219 C CA . PRO A 1 398 ? 5.90644 71.64906 13.77552 1.000 17.39611 398 PRO A CA 1
ATOM 6220 C C . PRO A 1 398 ? 4.70640 72.38856 13.21146 1.000 20.22989 398 PRO A C 1
ATOM 6221 O O . PRO A 1 398 ? 3.87932 71.76694 12.53282 1.000 23.66715 398 PRO A O 1
ATOM 6232 N N . LYS A 1 399 ? 4.56250 73.68145 13.48249 1.000 17.93893 399 LYS A N 1
ATOM 6233 C CA . LYS A 1 399 ? 3.45462 74.42842 12.90864 1.000 23.08079 399 LYS A CA 1
ATOM 6234 C C . LYS A 1 399 ? 3.72494 74.88347 11.48127 1.000 21.93736 399 LYS A C 1
ATOM 6235 O O . LYS A 1 399 ? 2.81016 75.40433 10.83310 1.000 22.40991 399 LYS A O 1
ATOM 6254 N N . SER A 1 400 ? 4.94179 74.67408 10.97094 1.000 20.44594 400 SER A N 1
ATOM 6255 C CA . SER A 1 400 ? 5.38329 75.34871 9.75736 1.000 20.12792 400 SER A CA 1
ATOM 6256 C C . SER A 1 400 ? 4.85820 74.72184 8.47401 1.000 19.21162 400 SER A C 1
ATOM 6257 O O . SER A 1 400 ? 4.79542 75.41238 7.44960 1.000 19.91560 400 SER A O 1
ATOM 6265 N N . GLY A 1 401 ? 4.50467 73.43970 8.49578 1.000 19.82398 401 GLY A N 1
ATOM 6266 C CA . GLY A 1 401 ? 4.22145 72.72864 7.26461 1.000 21.52797 401 GLY A CA 1
ATOM 6267 C C . GLY A 1 401 ? 5.40063 72.61575 6.32577 1.000 21.71658 401 GLY A C 1
ATOM 6268 O O . GLY A 1 401 ? 5.20422 72.41641 5.12225 1.000 23.17776 401 GLY A O 1
ATOM 6272 N N . PHE A 1 402 ? 6.62607 72.72781 6.84317 1.000 17.49444 402 PHE A N 1
ATOM 6273 C CA . PHE A 1 402 ? 7.82934 72.78801 6.02223 1.000 17.48160 402 PHE A CA 1
ATOM 6274 C C . PHE A 1 402 ? 8.67949 71.54126 6.23741 1.000 18.32948 402 PHE A C 1
ATOM 6275 O O . PHE A 1 402 ? 9.10380 71.26721 7.36544 1.000 17.88466 402 PHE A O 1
ATOM 6292 N N . ILE A 1 403 ? 8.95000 70.81039 5.15449 1.000 17.49822 403 ILE A N 1
ATOM 6293 C CA . ILE A 1 403 ? 9.85835 69.66243 5.14368 1.000 16.19229 403 ILE A CA 1
ATOM 6294 C C . ILE A 1 403 ? 10.79427 69.86634 3.95501 1.000 16.95755 403 ILE A C 1
ATOM 6295 O O . ILE A 1 403 ? 10.30615 70.08046 2.83483 1.000 17.59249 403 ILE A O 1
ATOM 6311 N N . PRO A 1 404 ? 12.12245 69.81508 4.12054 1.000 15.62732 404 PRO A N 1
ATOM 6312 C CA . PRO A 1 404 ? 12.99114 70.29503 3.03134 1.000 15.67906 404 PRO A CA 1
ATOM 6313 C C . PRO A 1 404 ? 12.97854 69.43962 1.78366 1.000 15.67550 404 PRO A C 1
ATOM 6314 O O . PRO A 1 404 ? 13.35451 69.95068 0.72387 1.000 15.75419 404 PRO A O 1
ATOM 6325 N N . TYR A 1 405 ? 12.55682 68.17557 1.84702 1.000 16.15186 405 TYR A N 1
ATOM 6326 C CA . TYR A 1 405 ? 12.43222 67.41529 0.60698 1.000 15.61803 405 TYR A CA 1
ATOM 6327 C C . TYR A 1 405 ? 11.53668 68.15142 -0.39133 1.000 17.49864 405 TYR A C 1
ATOM 6328 O O . TYR A 1 405 ? 11.81615 68.17306 -1.59604 1.000 17.66931 405 TYR A O 1
ATOM 6346 N N . GLN A 1 406 ? 10.48074 68.80311 0.09460 1.000 16.44412 406 GLN A N 1
ATOM 6347 C CA . GLN A 1 406 ? 9.62035 69.57732 -0.79506 1.000 19.20518 406 GLN A CA 1
ATOM 6348 C C . GLN A 1 406 ? 10.31409 70.82238 -1.32733 1.000 17.18323 406 GLN A C 1
ATOM 6349 O O . GLN A 1 406 ? 10.07801 71.21375 -2.47567 1.000 17.48593 406 GLN A O 1
ATOM 6363 N N . TRP A 1 407 ? 11.16615 71.44938 -0.51860 1.000 17.01610 407 TRP A N 1
ATOM 6364 C CA . TRP A 1 407 ? 11.96433 72.57235 -0.99806 1.000 18.22332 407 TRP A CA 1
ATOM 6365 C C . TRP A 1 407 ? 12.93103 72.12364 -2.07875 1.000 16.20546 407 TRP A C 1
ATOM 6366 O O . TRP A 1 407 ? 13.12824 72.82917 -3.07615 1.000 17.82214 407 TRP A O 1
ATOM 6387 N N . LEU A 1 408 ? 13.54444 70.95615 -1.89759 1.000 15.97208 408 LEU A N 1
ATOM 6388 C CA . LEU A 1 408 ? 14.41198 70.41276 -2.93295 1.000 15.98484 408 LEU A CA 1
ATOM 6389 C C . LEU A 1 408 ? 13.66371 70.28843 -4.25478 1.000 18.67142 408 LEU A C 1
ATOM 6390 O O . LEU A 1 408 ? 14.14250 70.74907 -5.29695 1.000 19.23154 408 LEU A O 1
ATOM 6406 N N . LEU A 1 409 ? 12.47763 69.67830 -4.23208 1.000 17.32734 409 LEU A N 1
ATOM 6407 C CA . LEU A 1 409 ? 11.72513 69.50510 -5.47011 1.000 16.17872 409 LEU A CA 1
ATOM 6408 C C . LEU A 1 409 ? 11.33116 70.84963 -6.07217 1.000 16.69685 409 LEU A C 1
ATOM 6409 O O . LEU A 1 409 ? 11.43305 71.04583 -7.28899 1.000 19.58093 409 LEU A O 1
ATOM 6425 N N . ALA A 1 410 ? 10.87451 71.78612 -5.23724 1.000 16.34247 410 ALA A N 1
ATOM 6426 C CA . ALA A 1 410 ? 10.39184 73.06131 -5.75783 1.000 17.74835 410 ALA A CA 1
ATOM 6427 C C . ALA A 1 410 ? 11.49810 73.84199 -6.44789 1.000 18.72033 410 ALA A C 1
ATOM 6428 O O . ALA A 1 410 ? 11.22373 74.67260 -7.32348 1.000 23.78149 410 ALA A O 1
ATOM 6435 N N . ASN A 1 411 ? 12.74664 73.60696 -6.05677 1.000 18.01430 411 ASN A N 1
ATOM 6436 C CA . ASN A 1 411 ? 13.88794 74.35091 -6.56661 1.000 16.75926 411 ASN A CA 1
ATOM 6437 C C . ASN A 1 411 ? 14.73165 73.52047 -7.51915 1.000 18.42271 411 ASN A C 1
ATOM 6438 O O . ASN A 1 411 ? 15.87210 73.88791 -7.81869 1.000 21.35328 411 ASN A O 1
ATOM 6449 N N . GLY A 1 412 ? 14.17423 72.41953 -8.01652 1.000 19.06130 412 GLY A N 1
ATOM 6450 C CA . GLY A 1 412 ? 14.82649 71.61868 -9.02783 1.000 21.20715 412 GLY A CA 1
ATOM 6451 C C . GLY A 1 412 ? 15.96473 70.76306 -8.53915 1.000 23.41935 412 GLY A C 1
ATOM 6452 O O . GLY A 1 412 ? 16.81088 70.36626 -9.34663 1.000 22.56838 412 GLY A O 1
ATOM 6456 N N . HIS A 1 413 ? 16.01286 70.45663 -7.24578 1.000 19.32556 413 HIS A N 1
ATOM 6457 C CA . HIS A 1 413 ? 17.09831 69.65719 -6.68698 1.000 18.92088 413 HIS A CA 1
ATOM 6458 C C . HIS A 1 413 ? 16.61169 68.24054 -6.39269 1.000 18.42265 413 HIS A C 1
ATOM 6459 O O . HIS A 1 413 ? 16.56227 67.78718 -5.24829 1.000 17.01751 413 HIS A O 1
ATOM 6473 N N . ASP A 1 414 ? 16.28636 67.52573 -7.46360 1.000 18.62184 414 ASP A N 1
ATOM 6474 C CA . ASP A 1 414 ? 15.71357 66.19658 -7.32504 1.000 18.02976 414 ASP A CA 1
ATOM 6475 C C . ASP A 1 414 ? 16.67729 65.23543 -6.63838 1.000 17.29066 414 ASP A C 1
ATOM 6476 O O . ASP A 1 414 ? 17.89928 65.32813 -6.78837 1.000 17.62137 414 ASP A O 1
ATOM 6485 N N . VAL A 1 415 ? 16.09676 64.27682 -5.91086 1.000 17.45457 415 VAL A N 1
ATOM 6486 C CA . VAL A 1 415 ? 16.82625 63.19754 -5.25356 1.000 16.00820 415 VAL A CA 1
ATOM 6487 C C . VAL A 1 415 ? 16.62596 61.92034 -6.06188 1.000 17.07989 415 VAL A C 1
ATOM 6488 O O . VAL A 1 415 ? 15.48740 61.55200 -6.37960 1.000 17.69388 415 VAL A O 1
ATOM 6501 N N . TYR A 1 416 ? 17.72613 61.23155 -6.36865 1.000 15.68835 416 TYR A N 1
ATOM 6502 C CA . TYR A 1 416 ? 17.71887 59.95424 -7.06904 1.000 16.01471 416 TYR A CA 1
ATOM 6503 C C . TYR A 1 416 ? 18.31714 58.87822 -6.17357 1.000 15.67625 416 TYR A C 1
ATOM 6504 O O . TYR A 1 416 ? 19.05502 59.17147 -5.23096 1.000 17.44199 416 TYR A O 1
ATOM 6522 N N . ILE A 1 417 ? 17.99078 57.62081 -6.47291 1.000 15.86746 417 ILE A N 1
ATOM 6523 C CA . ILE A 1 417 ? 18.51735 56.47147 -5.74322 1.000 15.77652 417 ILE A CA 1
ATOM 6524 C C . ILE A 1 417 ? 19.29534 55.59725 -6.72384 1.000 15.70568 417 ILE A C 1
ATOM 6525 O O . ILE A 1 417 ? 18.74579 55.16803 -7.74255 1.000 16.41182 417 ILE A O 1
ATOM 6541 N N . ASP A 1 418 ? 20.56143 55.32040 -6.40811 1.000 16.40303 418 ASP A N 1
ATOM 6542 C CA . ASP A 1 418 ? 21.37012 54.41806 -7.22843 1.000 16.04408 418 ASP A CA 1
ATOM 6543 C C . ASP A 1 418 ? 20.76770 53.01628 -7.19173 1.000 15.90343 418 ASP A C 1
ATOM 6544 O O . ASP A 1 418 ? 20.54955 52.45593 -6.11549 1.000 16.49293 418 ASP A O 1
ATOM 6553 N N . ARG A 1 419 ? 20.48193 52.45545 -8.37620 1.000 16.31109 419 ARG A N 1
ATOM 6554 C CA . ARG A 1 419 ? 19.86410 51.12948 -8.44402 1.000 15.70069 419 ARG A CA 1
ATOM 6555 C C . ARG A 1 419 ? 20.76313 50.04899 -7.85212 1.000 15.63280 419 ARG A C 1
ATOM 6556 O O . ARG A 1 419 ? 20.26740 49.00790 -7.40098 1.000 17.80048 419 ARG A O 1
ATOM 6577 N N . VAL A 1 420 ? 22.07663 50.26142 -7.85888 1.000 16.88829 420 VAL A N 1
ATOM 6578 C CA . VAL A 1 420 ? 23.02075 49.27375 -7.34654 1.000 15.43272 420 VAL A CA 1
ATOM 6579 C C . VAL A 1 420 ? 23.26688 49.48765 -5.85487 1.000 15.89125 420 VAL A C 1
ATOM 6580 O O . VAL A 1 420 ? 22.96754 48.60327 -5.04557 1.000 16.48602 420 VAL A O 1
ATOM 6593 N N . SER A 1 421 ? 23.78329 50.66089 -5.46674 1.000 15.29623 421 SER A N 1
ATOM 6594 C CA . SER A 1 421 ? 24.18324 50.86014 -4.07411 1.000 15.84483 421 SER A CA 1
ATOM 6595 C C . SER A 1 421 ? 23.04911 51.32736 -3.16392 1.000 15.92676 421 SER A C 1
ATOM 6596 O O . SER A 1 421 ? 23.18643 51.25503 -1.93724 1.000 17.20261 421 SER A O 1
ATOM 6604 N N . GLN A 1 422 ? 21.94932 51.82150 -3.72301 1.000 15.14138 422 GLN A N 1
ATOM 6605 C CA . GLN A 1 422 ? 20.84228 52.42225 -2.98290 1.000 15.08670 422 GLN A CA 1
ATOM 6606 C C . GLN A 1 422 ? 21.20243 53.75561 -2.33148 1.000 16.71908 422 GLN A C 1
ATOM 6607 O O . GLN A 1 422 ? 20.39631 54.29860 -1.56531 1.000 16.72441 422 GLN A O 1
ATOM 6621 N N . VAL A 1 423 ? 22.37500 54.30941 -2.60514 1.000 16.20195 423 VAL A N 1
ATOM 6622 C CA . VAL A 1 423 ? 22.76724 55.56823 -1.96861 1.000 16.63808 423 VAL A CA 1
ATOM 6623 C C . VAL A 1 423 ? 22.07521 56.72693 -2.68557 1.000 17.05279 423 VAL A C 1
ATOM 6624 O O . VAL A 1 423 ? 22.07182 56.76184 -3.92907 1.000 16.83334 423 VAL A O 1
ATOM 6637 N N . PRO A 1 424 ? 21.50100 57.67580 -1.95117 1.000 16.27667 424 PRO A N 1
ATOM 6638 C CA . PRO A 1 424 ? 20.86597 58.832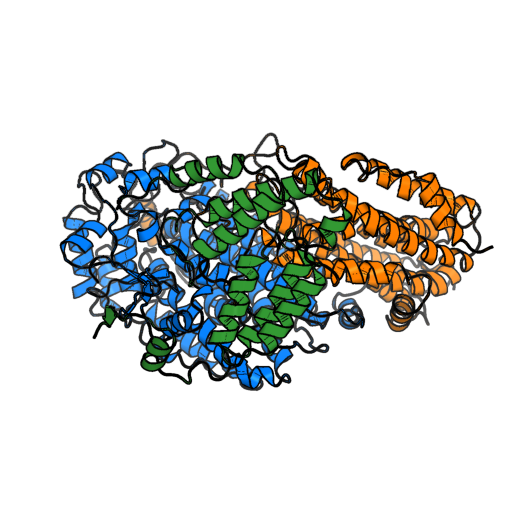22 -2.59399 1.000 15.28243 424 PRO A CA 1
ATOM 6639 C C . PRO A 1 424 ? 21.88245 59.74585 -3.26334 1.000 18.10163 424 PRO A C 1
ATOM 6640 O O . PRO A 1 424 ? 23.05550 59.80671 -2.88800 1.000 18.70948 424 PRO A O 1
ATOM 6651 N N . PHE A 1 425 ? 21.39225 60.50250 -4.24676 1.000 15.49148 425 PHE A N 1
ATOM 6652 C CA . PHE A 1 425 ? 22.22232 61.41533 -5.02387 1.000 15.90167 425 PHE A CA 1
ATOM 6653 C C . PHE A 1 425 ? 21.38561 62.62044 -5.42896 1.000 18.24711 425 PHE A C 1
ATOM 6654 O O . PHE A 1 425 ? 20.27812 62.46180 -5.95107 1.000 15.91239 425 PHE A O 1
ATOM 6671 N N . ILE A 1 426 ? 21.91245 63.81330 -5.16120 1.000 15.74300 426 ILE A N 1
ATOM 6672 C CA . ILE A 1 426 ? 21.27620 65.07515 -5.53789 1.000 15.88631 426 ILE A CA 1
ATOM 6673 C C . ILE A 1 426 ? 22.23072 65.80400 -6.47618 1.000 17.15268 426 ILE A C 1
ATOM 6674 O O . ILE A 1 426 ? 23.00944 66.66071 -6.02849 1.000 17.75726 426 ILE A O 1
ATOM 6690 N N . PRO A 1 427 ? 22.21410 65.50249 -7.77621 1.000 16.28596 427 PRO A N 1
ATOM 6691 C CA . PRO A 1 427 ? 23.25886 66.04824 -8.65956 1.000 18.95538 427 PRO A CA 1
ATOM 6692 C C . PRO A 1 427 ? 23.34390 67.56345 -8.67183 1.000 21.79742 427 PRO A C 1
ATOM 6693 O O . PRO A 1 427 ? 24.43917 68.11046 -8.85452 1.000 18.98403 427 PRO A O 1
ATOM 6704 N N A SER A 1 428 ? 22.23016 68.27317 -8.49605 0.683 18.31514 428 SER A N 1
ATOM 6705 N N B SER A 1 428 ? 22.21788 68.25194 -8.46814 0.317 18.35912 428 SER A N 1
ATOM 6706 C CA A SER A 1 428 ? 22.29226 69.72406 -8.61406 0.683 17.48482 428 SER A CA 1
ATOM 6707 C CA B SER A 1 428 ? 22.18088 69.70502 -8.56454 0.317 17.28409 428 SER A CA 1
ATOM 6708 C C A SER A 1 428 ? 22.94824 70.38382 -7.40737 0.683 16.96597 428 SER A C 1
ATOM 6709 C C B SER A 1 428 ? 22.85684 70.39240 -7.38729 0.317 18.24644 428 SER A C 1
ATOM 6710 O O A SER A 1 428 ? 23.39371 71.53030 -7.51898 0.683 19.01714 428 SER A O 1
ATOM 6711 O O B SER A 1 428 ? 23.23957 71.56045 -7.50870 0.317 19.79855 428 SER A O 1
ATOM 6726 N N . LEU A 1 429 ? 23.01239 69.70201 -6.26023 1.000 17.80638 429 LEU A N 1
ATOM 6727 C CA . LEU A 1 429 ? 23.63743 70.26895 -5.07327 1.000 19.02237 429 LEU A CA 1
ATOM 6728 C C . LEU A 1 429 ? 24.91739 69.55629 -4.66599 1.000 18.64635 429 LEU A C 1
ATOM 6729 O O . LEU A 1 429 ? 25.62407 70.04473 -3.77709 1.000 20.71093 429 LEU A O 1
ATOM 6746 N N . ALA A 1 430 ? 25.24131 68.43244 -5.29086 1.000 16.46778 430 ALA A N 1
ATOM 6747 C CA . ALA A 1 430 ? 26.37344 67.62998 -4.85636 1.000 17.03318 430 ALA A CA 1
ATOM 6748 C C . ALA A 1 430 ? 27.69376 68.30224 -5.21011 1.000 21.10611 430 ALA A C 1
ATOM 6749 O O . ALA A 1 430 ? 27.88592 68.77060 -6.33650 1.000 21.26851 430 ALA A O 1
ATOM 6756 N N . LYS A 1 431 ? 28.60403 68.35436 -4.23606 1.000 18.78016 431 LYS A N 1
ATOM 6757 C CA . LYS A 1 431 ? 29.99417 68.71355 -4.48763 1.000 18.40139 431 LYS A CA 1
ATOM 6758 C C . LYS A 1 431 ? 30.88446 67.49310 -4.72198 1.000 20.24372 431 LYS A C 1
ATOM 6759 O O . LYS A 1 431 ? 32.01964 67.65981 -5.17826 1.000 22.93462 431 LYS A O 1
ATOM 6778 N N . GLY A 1 432 ? 30.39149 66.28215 -4.46333 1.000 20.13388 432 GLY A N 1
ATOM 6779 C CA . GLY A 1 432 ? 31.12767 65.06525 -4.74978 1.000 20.60133 432 GLY A CA 1
ATOM 6780 C C . GLY A 1 432 ? 31.15825 64.74689 -6.24100 1.000 22.07056 432 GLY A C 1
ATOM 6781 O O . GLY A 1 432 ? 30.76343 65.54346 -7.09093 1.000 23.76172 432 GLY A O 1
ATOM 6785 N N . THR A 1 433 ? 31.61943 63.52884 -6.55265 1.000 21.42093 433 THR A N 1
ATOM 6786 C CA . THR A 1 433 ? 31.99313 63.17805 -7.92079 1.000 22.44753 433 THR A CA 1
ATOM 6787 C C . THR A 1 433 ? 30.98199 62.29816 -8.65758 1.000 27.03958 433 THR A C 1
ATOM 6788 O O . THR A 1 433 ? 31.23911 61.92359 -9.80772 1.000 24.02592 433 THR A O 1
ATOM 6799 N N . GLY A 1 434 ? 29.86270 61.93737 -8.03931 1.000 22.62649 434 GLY A N 1
ATOM 6800 C CA . GLY A 1 434 ? 28.86585 61.15503 -8.74577 1.000 21.98934 434 GLY A CA 1
ATOM 6801 C C . GLY A 1 434 ? 28.33446 61.87826 -9.96915 1.000 20.28231 434 GLY A C 1
ATOM 6802 O O . GLY A 1 434 ? 28.42906 63.09871 -10.09910 1.000 19.41558 434 GLY A O 1
ATOM 6806 N N . SER A 1 435 ? 27.77219 61.10365 -10.89550 1.000 18.72924 435 SER A N 1
ATOM 6807 C CA . SER A 1 435 ? 27.10464 61.67906 -12.05484 1.000 17.82204 435 SER A CA 1
ATOM 6808 C C . SER A 1 435 ? 25.99728 60.73205 -12.49094 1.000 17.07727 435 SER A C 1
ATOM 6809 O O . SER A 1 435 ? 26.17073 59.50987 -12.47477 1.000 19.96968 435 SER A O 1
ATOM 6817 N N . LEU A 1 436 ? 24.87100 61.30796 -12.89508 1.000 18.64135 436 LEU A N 1
ATOM 6818 C CA . LEU A 1 436 ? 23.66057 60.53930 -13.13502 1.000 18.53733 436 LEU A CA 1
ATOM 6819 C C . LEU A 1 436 ? 23.67196 59.91855 -14.52479 1.000 18.68181 436 LEU A C 1
ATOM 6820 O O . LEU A 1 436 ? 23.96135 60.59357 -15.51643 1.000 19.61779 436 LEU A O 1
ATOM 6836 N N . ARG A 1 437 ? 23.35697 58.62732 -14.58888 1.000 17.84909 437 ARG A N 1
ATOM 6837 C CA . ARG A 1 437 ? 23.04067 57.93886 -15.83264 1.000 17.12191 437 ARG A CA 1
ATOM 6838 C C . ARG A 1 437 ? 21.64509 57.34835 -15.67867 1.000 19.94077 437 ARG A C 1
ATOM 6839 O O . ARG A 1 437 ? 21.35327 56.70309 -14.66745 1.000 19.40041 437 ARG A O 1
ATOM 6860 N N . VAL A 1 438 ? 20.77480 57.58511 -16.65466 1.000 16.96592 438 VAL A N 1
ATOM 6861 C CA . VAL A 1 438 ? 19.41717 57.05275 -16.62250 1.000 18.50205 438 VAL A CA 1
ATOM 6862 C C . VAL A 1 438 ? 19.21501 56.23154 -17.88424 1.000 17.76390 438 VAL A C 1
ATOM 6863 O O . VAL A 1 438 ? 19.37993 56.74303 -18.99846 1.000 19.29385 438 VAL A O 1
ATOM 6876 N N . HIS A 1 439 ? 18.87143 54.96243 -17.70599 1.000 17.11814 439 HIS A N 1
ATOM 6877 C CA . HIS A 1 439 ? 18.66494 54.04580 -18.80903 1.000 18.63297 439 HIS A CA 1
ATOM 6878 C C . HIS A 1 439 ? 17.27313 53.44844 -18.70765 1.000 22.22595 439 HIS A C 1
ATOM 6879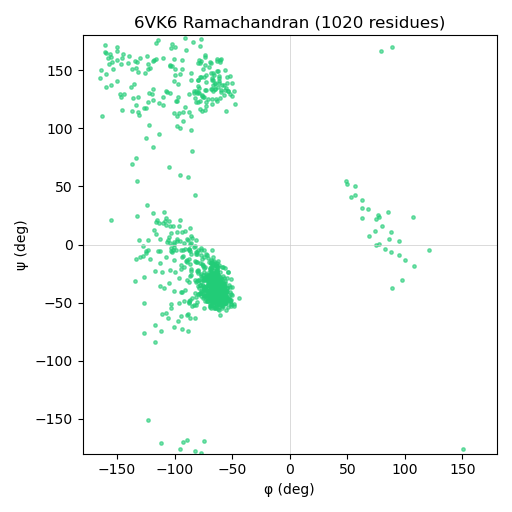 O O . HIS A 1 439 ? 16.74491 53.25703 -17.61009 1.000 20.88582 439 HIS A O 1
ATOM 6893 N N A GLU A 1 440 ? 16.68657 53.13547 -19.85478 0.502 19.48826 440 GLU A N 1
ATOM 6894 N N B GLU A 1 440 ? 16.66864 53.16984 -19.86228 0.498 19.10059 440 GLU A N 1
ATOM 6895 C CA A GLU A 1 440 ? 15.47917 52.32880 -19.90105 0.502 18.99332 440 GLU A CA 1
ATOM 6896 C CA B GLU A 1 440 ? 15.48112 52.32800 -19.93270 0.498 19.13090 440 GLU A CA 1
ATOM 6897 C C A GLU A 1 440 ? 15.85080 50.95260 -20.43067 0.502 21.24049 440 GLU A C 1
ATOM 6898 C C B GLU A 1 440 ? 15.91929 50.94576 -20.39595 0.498 20.47964 440 GLU A C 1
ATOM 6899 O O A GLU A 1 440 ? 16.51407 50.84166 -21.46779 0.502 22.87205 440 GLU A O 1
ATOM 6900 O O B GLU A 1 440 ? 16.69134 50.82469 -21.35375 0.498 21.28863 440 GLU A O 1
ATOM 6923 N N . PHE A 1 441 ? 15.44154 49.91158 -19.71264 1.000 18.96342 441 PHE A N 1
ATOM 6924 C CA . PHE A 1 441 ? 15.67320 48.54130 -20.14014 1.000 17.81243 441 PHE A CA 1
ATOM 6925 C C . PHE A 1 441 ? 14.38384 47.75963 -19.97077 1.000 21.02086 441 PHE A C 1
ATOM 6926 O O . PHE A 1 441 ? 13.86492 47.64409 -18.85639 1.000 21.02834 441 PHE A O 1
ATOM 6944 N N . ASN A 1 442 ? 13.86312 47.23801 -21.07448 1.000 21.78879 442 ASN A N 1
ATOM 6945 C CA . ASN A 1 442 ? 12.71596 46.34143 -21.02872 1.000 21.21866 442 ASN A CA 1
ATOM 6946 C C . ASN A 1 442 ? 11.54609 46.95295 -20.26088 1.000 23.07112 442 ASN A C 1
ATOM 6947 O O . ASN A 1 442 ? 10.86730 46.28275 -19.48042 1.000 25.42018 442 ASN A O 1
ATOM 6958 N N . GLY A 1 443 ? 11.30583 48.23988 -20.48056 1.000 24.89577 443 GLY A N 1
ATOM 6959 C CA . GLY A 1 443 ? 10.13655 48.88868 -19.92738 1.000 29.05780 443 GLY A CA 1
ATOM 6960 C C . GLY A 1 443 ? 10.29366 49.46664 -18.54082 1.000 32.40024 443 GLY A C 1
ATOM 6961 O O . GLY A 1 443 ? 9.29025 49.86282 -17.93695 1.000 34.30365 443 GLY A O 1
ATOM 6965 N N . LYS A 1 444 ? 11.50884 49.54096 -18.01883 1.000 23.28773 444 LYS A N 1
ATOM 6966 C CA . LYS A 1 444 ? 11.75401 50.07529 -16.68979 1.000 22.73341 444 LYS A CA 1
ATOM 6967 C C . LYS A 1 444 ? 12.94704 51.01026 -16.75586 1.000 20.20792 444 LYS A C 1
ATOM 6968 O O . LYS A 1 444 ? 13.94472 50.70822 -17.41522 1.000 19.61646 444 LYS A O 1
ATOM 6987 N N . LYS A 1 445 ? 12.84548 52.13696 -16.06322 1.000 21.33981 445 LYS A N 1
ATOM 6988 C CA . LYS A 1 445 ? 13.92757 53.10395 -16.01053 1.000 17.33528 445 LYS A CA 1
ATOM 6989 C C . LYS A 1 445 ? 14.77032 52.87031 -14.76573 1.000 18.65191 445 LYS A C 1
ATOM 6990 O O . LYS A 1 445 ? 14.25620 52.49447 -13.70784 1.000 19.50275 445 LYS A O 1
ATOM 7009 N N . HIS A 1 446 ? 16.07112 53.13396 -14.90079 1.000 18.36102 446 HIS A N 1
ATOM 7010 C CA . HIS A 1 446 ? 17.04440 52.89045 -13.85194 1.000 18.89753 446 HIS A CA 1
ATOM 7011 C C . HIS A 1 446 ? 18.02501 54.04511 -13.76999 1.000 17.74066 446 HIS A C 1
ATOM 7012 O O . HIS A 1 446 ? 18.53368 54.50497 -14.79480 1.000 19.20726 446 HIS A O 1
ATOM 7026 N N . SER A 1 447 ? 18.32115 54.48141 -12.54956 1.000 17.21503 447 SER A N 1
ATOM 7027 C CA . SER A 1 447 ? 19.29931 55.53299 -12.31455 1.000 18.34816 447 SER A CA 1
ATOM 7028 C C . SER A 1 447 ? 20.53671 54.93528 -11.66212 1.000 16.77366 447 SER A C 1
ATOM 7029 O O . SER A 1 447 ? 20.43580 54.24871 -10.63960 1.000 17.30331 447 SER A O 1
ATOM 7037 N N . LEU A 1 448 ? 21.69373 55.19531 -12.26461 1.000 16.09120 448 LEU A N 1
ATOM 7038 C CA . LEU A 1 448 ? 23.00009 54.80838 -11.76042 1.000 16.04328 448 LEU A CA 1
ATOM 7039 C C . LEU A 1 448 ? 23.80241 56.08235 -11.52169 1.000 16.07425 448 LEU A C 1
ATOM 7040 O O . LEU A 1 448 ? 23.50688 57.13144 -12.10330 1.000 17.33314 448 LEU A O 1
ATOM 7056 N N . THR A 1 449 ? 24.82755 56.00158 -10.66119 1.000 16.22366 449 THR A N 1
ATOM 7057 C CA . THR A 1 449 ? 25.51960 57.21722 -10.24901 1.000 16.51842 449 THR A CA 1
ATOM 7058 C C . THR A 1 449 ? 27.04480 57.20069 -10.32422 1.000 17.56053 449 THR A C 1
ATOM 7059 O O . THR A 1 449 ? 27.66784 58.19173 -9.92416 1.000 20.42750 449 THR A O 1
ATOM 7070 N N . ASP A 1 450 ? 27.66657 56.13340 -10.81666 1.000 16.78470 450 ASP A N 1
ATOM 7071 C CA . ASP A 1 450 ? 29.11454 56.12007 -10.99353 1.000 17.73807 450 ASP A CA 1
ATOM 7072 C C . ASP A 1 450 ? 29.47564 55.01912 -11.98190 1.000 17.09187 450 ASP A C 1
ATOM 7073 O O . ASP A 1 450 ? 28.65828 54.14890 -12.29823 1.000 16.45293 450 ASP A O 1
ATOM 7082 N N . ASP A 1 451 ? 30.72600 55.07485 -12.46394 1.000 17.37390 451 ASP A N 1
ATOM 7083 C CA . ASP A 1 451 ? 31.17503 54.18160 -13.52733 1.000 18.66964 451 ASP A CA 1
ATOM 7084 C C . ASP A 1 451 ? 31.26442 52.72987 -13.06474 1.000 16.48540 451 ASP A C 1
ATOM 7085 O O . ASP A 1 451 ? 31.06227 51.80713 -13.86574 1.000 18.54270 451 ASP A O 1
ATOM 7094 N N . TRP A 1 452 ? 31.63572 52.51172 -11.79955 1.000 19.24248 452 TRP A N 1
ATOM 7095 C CA . TRP A 1 452 ? 31.88574 51.16957 -11.28149 1.000 18.11710 452 TRP A CA 1
ATOM 7096 C C . TRP A 1 452 ? 30.57655 50.43576 -11.03904 1.000 18.48637 452 TRP A C 1
ATOM 7097 O O . TRP A 1 452 ? 30.41504 49.27919 -11.44445 1.000 17.68360 452 TRP A O 1
ATOM 7118 N N . GLY A 1 453 ? 29.62072 51.11355 -10.40566 1.000 18.34719 453 GLY A N 1
ATOM 7119 C CA . GLY A 1 453 ? 28.31023 50.52362 -10.22083 1.000 16.42648 453 GLY A CA 1
ATOM 7120 C C . GLY A 1 453 ? 27.54300 50.37280 -11.51939 1.000 17.86840 453 GLY A C 1
ATOM 7121 O O . GLY A 1 453 ? 26.79237 49.40858 -11.69154 1.000 16.55625 453 GLY A O 1
ATOM 7125 N N . GLU A 1 454 ? 27.69551 51.32931 -12.44300 1.000 18.77774 454 GLU A N 1
ATOM 7126 C CA . GLU A 1 454 ? 27.01381 51.18377 -13.72464 1.000 19.07137 454 GLU A CA 1
ATOM 7127 C C . GLU A 1 454 ? 27.49253 49.92543 -14.43866 1.000 16.62651 454 GLU A C 1
ATOM 7128 O O . GLU A 1 454 ? 26.69133 49.19340 -15.03384 1.000 17.53824 454 GLU A O 1
ATOM 7140 N N . ARG A 1 455 ? 28.80124 49.65508 -14.38441 1.000 17.27877 455 ARG A N 1
ATOM 7141 C CA . ARG A 1 455 ? 29.32007 48.42654 -14.97835 1.000 16.53415 455 ARG A CA 1
ATOM 7142 C C . ARG A 1 455 ? 28.69539 47.20394 -14.31779 1.000 16.79611 455 ARG A C 1
ATOM 7143 O O . ARG A 1 455 ? 28.28355 46.26278 -15.00448 1.000 20.29066 455 ARG A O 1
ATOM 7164 N N . GLN A 1 456 ? 28.60997 47.20010 -12.98531 1.000 16.22085 456 GLN A N 1
ATOM 7165 C CA . GLN A 1 456 ? 28.00153 46.06618 -12.29687 1.000 19.40711 456 GLN A CA 1
ATOM 7166 C C . GLN A 1 456 ? 26.56937 45.84819 -12.77012 1.000 19.71703 456 GLN A C 1
ATOM 7167 O O . GLN A 1 456 ? 26.15676 44.70809 -13.01950 1.000 17.76416 456 GLN A O 1
ATOM 7181 N N . TRP A 1 457 ? 25.80519 46.93511 -12.92719 1.000 16.50466 457 TRP A N 1
ATOM 7182 C CA . TRP A 1 457 ? 24.41124 46.80999 -13.33910 1.000 16.11204 457 TRP A CA 1
ATOM 7183 C C . TRP A 1 457 ? 24.30253 46.35121 -14.79252 1.000 16.50137 457 TRP A C 1
ATOM 7184 O O . TRP A 1 457 ? 23.44476 45.52310 -15.12694 1.000 17.15443 457 TRP A O 1
ATOM 7205 N N . LEU A 1 458 ? 25.16247 46.87775 -15.66981 1.000 16.78145 458 LEU A N 1
ATOM 7206 C CA . LEU A 1 458 ? 25.09489 46.51054 -17.08215 1.000 17.48215 458 LEU A CA 1
ATOM 7207 C C . LEU A 1 458 ? 25.45529 45.04404 -17.28701 1.000 17.50704 458 LEU A C 1
ATOM 7208 O O . LEU A 1 458 ? 24.83789 44.35823 -18.10949 1.000 18.28940 458 LEU A O 1
ATOM 7224 N N . ILE A 1 459 ? 26.44019 44.54220 -16.54033 1.000 17.70931 459 ILE A N 1
ATOM 7225 C CA . ILE A 1 459 ? 26.85695 43.15128 -16.69773 1.000 18.83934 459 ILE A CA 1
ATOM 7226 C C . ILE A 1 459 ? 25.92879 42.19703 -15.94387 1.000 17.90677 459 ILE A C 1
ATOM 7227 O O . ILE A 1 459 ? 25.70667 41.06630 -16.39537 1.000 18.58215 459 ILE A O 1
ATOM 7243 N N . GLU A 1 460 ? 25.35204 42.62909 -14.81173 1.000 16.31474 460 GLU A N 1
ATOM 7244 C CA . GLU A 1 460 ? 24.65913 41.72073 -13.88952 1.000 17.22460 460 GLU A CA 1
ATOM 7245 C C . GLU A 1 460 ? 23.29748 42.27368 -13.47711 1.000 16.09004 460 GLU A C 1
ATOM 7246 O O . GLU A 1 460 ? 22.98669 42.37810 -12.28725 1.000 16.69992 460 GLU A O 1
ATOM 7258 N N . PRO A 1 461 ? 22.43687 42.60809 -14.43905 1.000 16.20366 461 PRO A N 1
ATOM 7259 C CA . PRO A 1 461 ? 21.17432 43.27937 -14.07890 1.000 16.14157 461 PRO A CA 1
ATOM 7260 C C . PRO A 1 461 ? 20.28368 42.46122 -13.15930 1.000 16.43378 461 PRO A C 1
ATOM 7261 O O . PRO A 1 461 ? 19.55164 43.03660 -12.34169 1.000 18.39982 461 PRO A O 1
ATOM 7272 N N . GLU A 1 462 ? 20.31937 41.13452 -13.27037 1.000 17.32778 462 GLU A N 1
ATOM 7273 C CA . GLU A 1 462 ? 19.47677 40.28122 -12.44416 1.000 15.94103 462 GLU A CA 1
ATOM 7274 C C . GLU A 1 462 ? 19.96806 40.19429 -11.00781 1.000 17.16328 462 GLU A C 1
ATOM 7275 O O . GLU A 1 462 ? 19.23759 39.68306 -10.15298 1.000 20.15005 462 GLU A O 1
ATOM 7287 N N . ARG A 1 463 ? 21.17425 40.68385 -10.71992 1.000 15.72872 463 ARG A N 1
ATOM 7288 C CA . ARG A 1 463 ? 21.61585 40.77295 -9.33714 1.000 15.57103 463 ARG A CA 1
ATOM 7289 C C . ARG A 1 463 ? 21.09382 42.02217 -8.63627 1.000 15.48617 463 ARG A C 1
ATOM 7290 O O . ARG A 1 463 ? 21.17329 42.09982 -7.40536 1.000 15.75768 463 ARG A O 1
ATOM 7311 N N . TYR A 1 464 ? 20.57211 43.00263 -9.38826 1.000 15.87694 464 TYR A N 1
ATOM 7312 C CA . TYR A 1 464 ? 20.32797 44.35778 -8.88561 1.000 16.12184 464 TYR A CA 1
ATOM 7313 C C . TYR A 1 464 ? 18.92528 44.80870 -9.29541 1.000 18.36679 464 TYR A C 1
ATOM 7314 O O . TYR A 1 464 ? 18.74981 45.64197 -10.18668 1.000 18.27019 464 TYR A O 1
ATOM 7332 N N . GLU A 1 465 ? 17.91742 44.25159 -8.61853 1.000 17.10214 465 GLU A N 1
ATOM 7333 C CA . GLU A 1 465 ? 16.52455 44.58406 -8.88646 1.000 18.91298 465 GLU A CA 1
ATOM 7334 C C . GLU A 1 465 ? 15.83492 45.19799 -7.67342 1.000 18.76182 465 GLU A C 1
ATOM 7335 O O . GLU A 1 465 ? 14.61122 45.08211 -7.53904 1.000 22.05488 465 GLU A O 1
ATOM 7347 N N . CYS A 1 466 ? 16.58535 45.84366 -6.79140 1.000 16.38108 466 CYS A N 1
ATOM 7348 C CA . CYS A 1 466 ? 16.01791 46.36749 -5.55856 1.000 18.02250 466 CYS A CA 1
ATOM 7349 C C . CYS A 1 466 ? 15.04853 47.51096 -5.82702 1.000 19.21475 466 CYS A C 1
ATOM 7350 O O . CYS A 1 466 ? 15.42061 48.51796 -6.43356 1.000 19.74828 466 CYS A O 1
ATOM 7358 N N . HIS A 1 467 ? 13.82104 47.37586 -5.32133 1.000 18.58887 467 HIS A N 1
ATOM 7359 C CA . HIS A 1 467 ? 12.86105 48.47413 -5.33232 1.000 17.75300 467 HIS A CA 1
ATOM 7360 C C . HIS A 1 467 ? 13.35538 49.61577 -4.45042 1.000 18.97867 467 HIS A C 1
ATOM 7361 O O . HIS A 1 467 ? 13.87279 49.38223 -3.35830 1.000 19.44265 467 HIS A O 1
ATOM 7375 N N . ASN A 1 468 ? 13.18067 50.85845 -4.90320 1.000 16.27864 468 ASN A N 1
ATOM 7376 C CA . ASN A 1 468 ? 13.57775 52.01422 -4.09935 1.000 16.55049 468 ASN A CA 1
ATOM 7377 C C . ASN A 1 468 ? 12.35756 52.68273 -3.45428 1.000 15.46267 468 ASN A C 1
ATOM 7378 O O . ASN A 1 468 ? 11.20553 52.36102 -3.76020 1.000 16.52983 468 ASN A O 1
ATOM 7389 N N . VAL A 1 469 ? 12.62827 53.60960 -2.52210 1.000 16.76513 469 VAL A N 1
ATOM 7390 C CA . VAL A 1 469 ? 11.54453 54.21517 -1.74508 1.000 16.59130 469 VAL A CA 1
ATOM 7391 C C . VAL A 1 469 ? 10.57087 54.96799 -2.64701 1.000 17.11028 469 VAL A C 1
ATOM 7392 O O . VAL A 1 469 ? 9.36662 55.02175 -2.36978 1.000 15.87539 469 VAL A O 1
ATOM 7405 N N . PHE A 1 470 ? 11.07170 55.59972 -3.71452 1.000 18.67194 470 PHE A N 1
ATOM 7406 C CA . PHE A 1 470 ? 10.16833 56.32975 -4.60438 1.000 20.50675 470 PHE A CA 1
ATOM 7407 C C . PHE A 1 470 ? 9.26373 55.38020 -5.37423 1.000 21.19598 470 PHE A C 1
ATOM 7408 O O . PHE A 1 470 ? 8.10020 55.70248 -5.63412 1.000 21.11091 470 PHE A O 1
ATOM 7425 N N . GLU A 1 471 ? 9.77030 54.20400 -5.73074 1.000 17.86724 471 GLU A N 1
ATOM 7426 C CA . GLU A 1 471 ? 8.93851 53.22845 -6.42321 1.000 18.78503 471 GLU A CA 1
ATOM 7427 C C . GLU A 1 471 ? 7.85881 52.66852 -5.50407 1.000 20.00775 471 GLU A C 1
ATOM 7428 O O . GLU A 1 471 ? 6.70131 52.53043 -5.91602 1.000 20.25427 471 GLU A O 1
ATOM 7440 N N . GLN A 1 472 ? 8.20403 52.37184 -4.24813 1.000 19.27682 472 GLN A N 1
ATOM 7441 C CA . GLN A 1 472 ? 7.22057 51.80678 -3.32698 1.000 17.90117 472 GLN A CA 1
ATOM 7442 C C . GLN A 1 472 ? 6.22521 52.85969 -2.85140 1.000 15.52699 472 GLN A C 1
ATOM 7443 O O . GLN A 1 472 ? 5.03886 52.55978 -2.66796 1.000 18.56471 472 GLN A O 1
ATOM 7457 N N . TYR A 1 473 ? 6.68514 54.08958 -2.63129 1.000 16.04572 473 TYR A N 1
ATOM 7458 C CA . TYR A 1 473 ? 5.85460 55.12416 -2.03295 1.000 15.59930 473 TYR A CA 1
ATOM 7459 C C . TYR A 1 473 ? 5.23611 56.06691 -3.05959 1.000 18.95206 473 TYR A C 1
ATOM 7460 O O . TYR A 1 473 ? 4.58558 57.04017 -2.66618 1.000 17.82801 473 TYR A O 1
ATOM 7478 N N . GLU A 1 474 ? 5.42629 55.81094 -4.35406 1.000 17.69160 474 GLU A N 1
ATOM 7479 C CA . GLU A 1 474 ? 4.99091 56.74314 -5.38773 1.000 17.97933 474 GLU A CA 1
ATOM 7480 C C . GLU A 1 474 ? 3.54057 57.16983 -5.18521 1.000 17.96772 474 GLU A C 1
ATOM 7481 O O . GLU A 1 474 ? 2.64401 56.33454 -5.03892 1.000 17.97200 474 GLU A O 1
ATOM 7493 N N . GLY A 1 475 ? 3.31937 58.48430 -5.17820 1.000 18.40728 475 GLY A N 1
ATOM 7494 C CA . GLY A 1 475 ? 1.99005 59.04542 -5.08264 1.000 20.01862 475 GLY A CA 1
ATOM 7495 C C . GLY A 1 475 ? 1.34632 58.97685 -3.71816 1.000 19.40860 475 GLY A C 1
ATOM 7496 O O . GLY A 1 475 ? 0.20695 59.43574 -3.56690 1.000 17.62193 475 GLY A O 1
ATOM 7500 N N . ARG A 1 476 ? 2.02059 58.41542 -2.72399 1.000 16.81033 476 ARG A N 1
ATOM 7501 C CA . ARG A 1 476 ? 1.46012 58.32772 -1.38730 1.000 17.67713 476 ARG A CA 1
ATOM 7502 C C . ARG A 1 476 ? 1.91405 59.52200 -0.55879 1.000 19.14458 476 ARG A C 1
ATOM 7503 O O . ARG A 1 476 ? 2.99146 60.08385 -0.77678 1.000 18.26778 476 ARG A O 1
ATOM 7524 N N . GLU A 1 477 ? 1.07813 59.90535 0.39898 1.000 17.95716 477 GLU A N 1
ATOM 7525 C CA . GLU A 1 477 ? 1.39045 61.00949 1.29311 1.000 19.57491 477 GLU A CA 1
ATOM 7526 C C . GLU A 1 477 ? 2.21739 60.51108 2.47464 1.000 17.79557 477 GLU A C 1
ATOM 7527 O O . GLU A 1 477 ? 1.98962 59.41888 3.00316 1.000 18.24532 477 GLU A O 1
ATOM 7539 N N . LEU A 1 478 ? 3.17735 61.34115 2.88425 1.000 18.03408 478 LEU A N 1
ATOM 7540 C CA . LEU A 1 478 ? 4.22295 60.91732 3.81065 1.000 15.90358 478 LEU A CA 1
ATOM 7541 C C . LEU A 1 478 ? 3.67206 60.43647 5.14945 1.000 15.98922 478 LEU A C 1
ATOM 7542 O O . LEU A 1 478 ? 4.15155 59.43135 5.68829 1.000 16.87798 478 LEU A O 1
ATOM 7558 N N . SER A 1 479 ? 2.69273 61.14112 5.72487 1.000 16.24791 479 SER A N 1
ATOM 7559 C CA . SER A 1 479 ? 2.20538 60.71734 7.03748 1.000 16.10551 479 SER A CA 1
ATOM 7560 C C . SER A 1 479 ? 1.55388 59.33895 6.97269 1.000 18.72336 479 SER A C 1
ATOM 7561 O O . SER A 1 479 ? 1.59234 58.58642 7.95316 1.000 17.21081 479 SER A O 1
ATOM 7569 N N . GLU A 1 480 ? 0.95893 58.98299 5.83229 1.000 17.06416 480 GLU A N 1
ATOM 7570 C CA . GLU A 1 480 ? 0.38474 57.64735 5.69812 1.000 17.67379 480 GLU A CA 1
ATOM 7571 C C . GLU A 1 480 ? 1.47724 56.57965 5.66951 1.000 17.40794 480 GLU A C 1
ATOM 7572 O O . GLU A 1 480 ? 1.32084 55.50780 6.26688 1.000 16.86538 480 GLU A O 1
ATOM 7584 N N . VAL A 1 481 ? 2.59110 56.86233 4.98849 1.000 16.67398 481 VAL A N 1
ATOM 7585 C CA . VAL A 1 481 ? 3.71538 55.92676 4.94151 1.000 15.84194 481 VAL A CA 1
ATOM 7586 C C . VAL A 1 481 ? 4.27916 55.70364 6.33901 1.000 18.28458 481 VAL A C 1
ATOM 7587 O O . VAL A 1 481 ? 4.52231 54.56357 6.75542 1.000 17.71161 481 VAL A O 1
ATOM 7600 N N . ILE A 1 482 ? 4.48688 56.79168 7.08412 1.000 16.53378 482 ILE A N 1
ATOM 7601 C CA . ILE A 1 482 ? 5.07249 56.69130 8.41998 1.000 16.44359 482 ILE A CA 1
ATOM 7602 C C . ILE A 1 482 ? 4.15952 55.89393 9.34285 1.000 17.50698 482 ILE A C 1
ATOM 7603 O O . ILE A 1 482 ? 4.61427 55.01538 10.08636 1.000 16.54669 482 ILE A O 1
ATOM 7619 N N . ALA A 1 483 ? 2.86013 56.20537 9.32795 1.000 16.29212 483 ALA A N 1
ATOM 7620 C CA . ALA A 1 483 ? 1.92313 55.50545 10.20349 1.000 19.25912 483 ALA A CA 1
ATOM 7621 C C . ALA A 1 483 ? 1.87014 54.01681 9.87927 1.000 16.58935 483 ALA A C 1
ATOM 7622 O O . ALA A 1 483 ? 1.88531 53.17483 10.78426 1.000 18.58043 483 ALA A O 1
ATOM 7629 N N . GLU A 1 484 ? 1.81062 53.67359 8.59311 1.000 15.84374 484 GLU A N 1
ATOM 7630 C CA . GLU A 1 484 ? 1.78054 52.26990 8.19464 1.000 17.79385 484 GLU A CA 1
ATOM 7631 C C . GLU A 1 484 ? 3.03101 51.53172 8.65519 1.000 21.54870 484 GLU A C 1
ATOM 7632 O O . GLU A 1 484 ? 2.96723 50.34846 9.01476 1.000 18.75238 484 GLU A O 1
ATOM 7644 N N . GLY A 1 485 ? 4.17732 52.19930 8.62720 1.000 16.81237 485 GLY A N 1
ATOM 7645 C CA . GLY A 1 485 ? 5.43599 51.60935 9.02210 1.000 17.76189 485 GLY A CA 1
ATOM 7646 C C . GLY A 1 485 ? 5.72450 51.66034 10.50366 1.000 15.72501 485 GLY A C 1
ATOM 7647 O O . GLY A 1 485 ? 6.82618 51.28976 10.92249 1.000 16.78824 485 GLY A O 1
ATOM 7651 N N . HIS A 1 486 ? 4.76931 52.12342 11.30978 1.000 16.00259 486 HIS A N 1
ATOM 7652 C CA . HIS A 1 486 ? 4.89564 52.17892 12.76477 1.000 17.66112 486 HIS A CA 1
ATOM 7653 C C . HIS A 1 486 ? 5.93996 53.18948 13.23296 1.000 17.90482 486 HIS A C 1
ATOM 7654 O O . HIS A 1 486 ? 6.54975 53.00962 14.29098 1.000 17.37686 486 HIS A O 1
ATOM 7668 N N . GLY A 1 487 ? 6.13472 54.26735 12.47521 1.000 16.15039 487 GLY A N 1
ATOM 7669 C CA . GLY A 1 487 ? 7.11752 55.27825 12.81977 1.000 16.17632 487 GLY A CA 1
ATOM 7670 C C . GLY A 1 487 ? 6.63947 56.28724 13.84063 1.000 17.16943 487 GLY A C 1
ATOM 7671 O O . GLY A 1 487 ? 6.89515 57.49163 13.71561 1.000 16.49784 487 GLY A O 1
ATOM 7675 N N . VAL A 1 488 ? 5.95134 55.79514 14.86901 1.000 16.02388 488 VAL A N 1
ATOM 7676 C CA . VAL A 1 488 ? 5.36746 56.64494 15.89211 1.000 15.86725 488 VAL A CA 1
ATOM 7677 C C . VAL A 1 488 ? 5.75560 56.12662 17.26840 1.000 15.13945 488 VAL A C 1
ATOM 7678 O O . VAL A 1 488 ? 6.13152 54.96527 17.44816 1.000 16.67655 488 VAL A O 1
ATOM 7691 N N . ARG A 1 489 ? 5.63784 57.02505 18.24162 1.000 15.22743 489 ARG A N 1
ATOM 7692 C CA . ARG A 1 489 ? 5.82886 56.75848 19.65611 1.000 15.14120 489 ARG A CA 1
ATOM 7693 C C . ARG A 1 489 ? 4.59894 56.04377 20.21128 1.000 18.28670 489 ARG A C 1
ATOM 7694 O O . ARG A 1 489 ? 3.63363 55.75762 19.49817 1.000 18.53930 489 ARG A O 1
ATOM 7715 N N . SER A 1 490 ? 4.63042 55.74012 21.50684 1.000 20.16250 490 SER A N 1
ATOM 7716 C CA . SER A 1 490 ? 3.59459 54.88353 22.07029 1.000 20.44313 490 SER A CA 1
ATOM 7717 C C . SER A 1 490 ? 2.22475 55.55305 22.10114 1.000 22.46352 490 SER A C 1
ATOM 7718 O O . SER A 1 490 ? 1.21856 54.85436 22.26259 1.000 21.95193 490 SER A O 1
ATOM 7726 N N . ASP A 1 491 ? 2.15336 56.87477 21.93739 1.000 19.16798 491 ASP A N 1
ATOM 7727 C CA . ASP A 1 491 ? 0.86536 57.55654 21.83654 1.000 21.27148 491 ASP A CA 1
ATOM 7728 C C . ASP A 1 491 ? 0.21119 57.38626 20.46888 1.000 21.61002 491 ASP A C 1
ATOM 7729 O O . ASP A 1 491 ? -0.92585 57.83528 20.28438 1.000 22.47555 491 ASP A O 1
ATOM 7738 N N . GLY A 1 492 ? 0.89299 56.74667 19.51828 1.000 19.73567 492 GLY A N 1
ATOM 7739 C CA . GLY A 1 492 ? 0.34168 56.48159 18.20855 1.000 20.24439 492 GLY A CA 1
ATOM 7740 C C . GLY A 1 492 ? 0.31808 57.66043 17.26673 1.000 21.21403 492 GLY A C 1
ATOM 7741 O O . GLY A 1 492 ? -0.13107 57.50366 16.12078 1.000 21.04774 492 GLY A O 1
ATOM 7745 N N . LYS A 1 493 ? 0.79780 58.82942 17.69770 1.000 18.14166 493 LYS A N 1
ATOM 7746 C CA . LYS A 1 493 ? 0.68857 60.01954 16.86522 1.000 16.96550 493 LYS A CA 1
ATOM 7747 C C . LYS A 1 493 ? 1.95846 60.85964 16.77342 1.000 18.56987 493 LYS A C 1
ATOM 7748 O O . LYS A 1 493 ? 2.19753 61.48243 15.73529 1.000 18.96943 493 LYS A O 1
ATOM 7767 N N . THR A 1 494 ? 2.77952 60.90044 17.81825 1.000 16.40472 494 THR A N 1
ATOM 7768 C CA . THR A 1 494 ? 4.01803 61.67187 17.75706 1.000 16.36458 494 THR A CA 1
ATOM 7769 C C . THR A 1 494 ? 5.08648 60.86347 17.02628 1.000 15.32819 494 THR A C 1
ATOM 7770 O O . THR A 1 494 ? 5.30758 59.68792 17.33298 1.000 17.54566 494 THR A O 1
ATOM 7781 N N . LEU A 1 495 ? 5.74342 61.48594 16.05062 1.000 15.29820 495 LEU A N 1
ATOM 7782 C CA . LEU A 1 495 ? 6.74125 60.76116 15.27552 1.000 15.18490 495 LEU A CA 1
ATOM 7783 C C . LEU A 1 495 ? 7.93098 60.36509 16.14671 1.000 15.10065 495 LEU A C 1
ATOM 7784 O O . LEU A 1 495 ? 8.33569 61.09578 17.05557 1.000 15.12847 495 LEU A O 1
ATOM 7800 N N . ILE A 1 496 ? 8.50832 59.19784 15.84435 1.000 16.14647 496 ILE A N 1
ATOM 7801 C CA . ILE A 1 496 ? 9.81705 58.85277 16.39975 1.000 14.92636 496 ILE A CA 1
ATOM 7802 C C . ILE A 1 496 ? 10.85622 59.86655 15.93725 1.000 16.12792 496 ILE A C 1
ATOM 7803 O O . ILE A 1 496 ? 11.55113 60.49525 16.74099 1.000 15.86983 496 ILE A O 1
ATOM 7819 N N . ALA A 1 497 ? 10.98498 60.02070 14.62434 1.000 15.95047 497 ALA A N 1
ATOM 7820 C CA . ALA A 1 497 ? 11.92332 60.97118 14.05165 1.000 15.99370 497 ALA A CA 1
ATOM 7821 C C . ALA A 1 497 ? 11.51413 62.40442 14.38076 1.000 15.88931 497 ALA A C 1
ATOM 7822 O O . ALA A 1 497 ? 10.32773 62.71995 14.49950 1.000 16.99496 497 ALA A O 1
ATOM 7829 N N . GLN A 1 498 ? 12.51067 63.27556 14.52585 1.000 15.39709 498 GLN A N 1
ATOM 7830 C CA . GLN A 1 498 ? 12.26693 64.69062 14.76626 1.000 15.12673 498 GLN A CA 1
ATOM 7831 C C . GLN A 1 498 ? 13.36015 65.52482 14.09165 1.000 15.14056 498 GLN A C 1
ATOM 7832 O O . GLN A 1 498 ? 14.47569 65.01475 13.88594 1.000 17.90326 498 GLN A O 1
ATOM 7846 N N . PRO A 1 499 ? 13.07575 66.76153 13.76041 1.000 15.90923 499 PRO A N 1
ATOM 7847 C CA . PRO A 1 499 ? 14.09289 67.67197 13.18219 1.000 16.91732 499 PRO A CA 1
ATOM 7848 C C . PRO A 1 499 ? 14.81382 68.54239 14.20048 1.000 16.52859 499 PRO A C 1
ATOM 7849 O O . PRO A 1 499 ? 15.49527 69.49225 13.80166 1.000 16.19703 499 PRO A O 1
ATOM 7860 N N . HIS A 1 500 ? 14.64100 68.27364 15.48997 1.000 15.55749 500 HIS A N 1
ATOM 7861 C CA . HIS A 1 500 ? 15.40363 68.92238 16.54221 1.000 16.21044 500 HIS A CA 1
ATOM 7862 C C . HIS A 1 500 ? 15.50592 67.92369 17.68549 1.000 16.61339 500 HIS A C 1
ATOM 7863 O O . HIS A 1 500 ? 14.80252 66.90785 17.71152 1.000 17.25933 500 HIS A O 1
ATOM 7877 N N . THR A 1 501 ? 16.39490 68.21793 18.63554 1.000 16.31434 501 THR A N 1
ATOM 7878 C CA . THR A 1 501 ? 16.64712 67.32052 19.75550 1.000 16.03454 501 THR A CA 1
ATOM 7879 C C . THR A 1 501 ? 16.10377 67.85363 21.07923 1.000 21.22720 501 THR A C 1
ATOM 7880 O O . THR A 1 501 ? 16.54277 67.40458 22.14328 1.000 20.65154 501 THR A O 1
ATOM 7891 N N . ARG A 1 502 ? 15.15835 68.79088 21.04198 1.000 17.29685 502 ARG A N 1
ATOM 7892 C CA . ARG A 1 502 ? 14.62450 69.36032 22.26988 1.000 19.46677 502 ARG A CA 1
ATOM 7893 C C . ARG A 1 502 ? 13.41685 68.56581 22.76825 1.000 16.83060 502 ARG A C 1
ATOM 7894 O O . ARG A 1 502 ? 12.82930 67.75346 22.05182 1.000 19.76555 502 ARG A O 1
ATOM 7915 N N . GLY A 1 503 ? 13.02021 68.84107 24.01006 1.000 19.86800 503 GLY A N 1
ATOM 7916 C CA . GLY A 1 503 ? 11.92297 68.11168 24.61256 1.000 18.49252 503 GLY A CA 1
ATOM 7917 C C . GLY A 1 503 ? 10.54079 68.65668 24.35621 1.000 21.88993 503 GLY A C 1
ATOM 7918 O O . GLY A 1 503 ? 9.55650 68.02753 24.75966 1.000 29.81934 503 GLY A O 1
ATOM 7922 N N . ASP A 1 504 ? 10.44769 69.80623 23.69136 1.000 22.26346 504 ASP A N 1
ATOM 7923 C CA . ASP A 1 504 ? 9.19841 70.49447 23.42191 1.000 22.27286 504 ASP A CA 1
ATOM 7924 C C . ASP A 1 504 ? 8.95745 70.54339 21.91872 1.000 19.96035 504 ASP A C 1
ATOM 7925 O O . ASP A 1 504 ? 9.88675 70.41179 21.11854 1.000 21.65092 504 ASP A O 1
ATOM 7934 N N . ASN A 1 505 ? 7.69375 70.75435 21.54247 1.000 20.94182 505 ASN A N 1
ATOM 7935 C CA . ASN A 1 505 ? 7.30739 70.97630 20.14609 1.000 19.40202 505 ASN A CA 1
ATOM 7936 C C . ASN A 1 505 ? 7.74044 69.82338 19.24219 1.000 20.78640 505 ASN A C 1
ATOM 7937 O O . ASN A 1 505 ? 8.35101 70.01432 18.18649 1.000 19.88467 505 ASN A O 1
ATOM 7948 N N . LEU A 1 506 ? 7.39275 68.61128 19.66302 1.000 18.02014 506 LEU A N 1
ATOM 7949 C CA . LEU A 1 506 ? 7.63660 67.43058 18.85112 1.000 19.01238 506 LEU A CA 1
ATOM 7950 C C . LEU A 1 506 ? 6.56076 67.30702 17.77999 1.000 19.09670 506 LEU A C 1
ATOM 7951 O O . LEU A 1 506 ? 5.38047 67.58701 18.01351 1.000 20.88430 506 LEU A O 1
ATOM 7967 N N . TRP A 1 507 ? 6.98458 66.88775 16.59955 1.000 15.54681 507 TRP A N 1
ATOM 7968 C CA . TRP A 1 507 ? 6.09143 66.76448 15.46476 1.000 15.57769 507 TRP A CA 1
ATOM 7969 C C . TRP A 1 507 ? 5.24168 65.50385 15.55219 1.000 16.86688 507 TRP A C 1
ATOM 7970 O O . TRP A 1 507 ? 5.70327 64.45032 16.00452 1.000 16.45151 507 TRP A O 1
ATOM 7991 N N . THR A 1 508 ? 3.99872 65.61654 15.08614 1.000 15.64927 508 THR A N 1
ATOM 7992 C CA . THR A 1 508 ? 3.06193 64.50865 15.02145 1.000 15.65657 508 THR A CA 1
ATOM 7993 C C . THR A 1 508 ? 2.71282 64.20602 13.56807 1.000 16.92237 508 THR A C 1
ATOM 7994 O O . THR A 1 508 ? 3.06997 64.94806 12.64973 1.000 16.56753 508 THR A O 1
ATOM 8005 N N . LEU A 1 509 ? 1.95630 63.11901 13.37780 1.000 16.45230 509 LEU A N 1
ATOM 8006 C CA . LEU A 1 509 ? 1.46926 62.76789 12.04584 1.000 17.01563 509 LEU A CA 1
ATOM 8007 C C . LEU A 1 509 ? 0.66794 63.90937 11.42798 1.000 17.81973 509 LEU A C 1
ATOM 8008 O O . LEU A 1 509 ? 0.76994 64.16930 10.22280 1.000 18.59711 509 LEU A O 1
ATOM 8024 N N . GLU A 1 510 ? -0.15101 64.59047 12.23309 1.000 17.54789 510 GLU A N 1
ATOM 8025 C CA . GLU A 1 510 ? -0.92248 65.72070 11.72458 1.000 18.41941 510 GLU A CA 1
ATOM 8026 C C . GLU A 1 510 ? -0.01086 66.83898 11.23074 1.000 19.21329 510 GLU A C 1
ATOM 8027 O O . GLU A 1 510 ? -0.31106 67.49086 10.22162 1.000 18.40535 510 GLU A O 1
ATOM 8039 N N . ASP A 1 511 ? 1.10238 67.08339 11.93302 1.000 15.96619 511 ASP A N 1
ATOM 8040 C CA . ASP A 1 511 ? 2.04487 68.11253 11.49983 1.000 16.16456 511 ASP A CA 1
ATOM 8041 C C . ASP A 1 511 ? 2.70432 67.73990 10.17691 1.000 18.15138 511 ASP A C 1
ATOM 8042 O O . ASP A 1 511 ? 2.97497 68.61057 9.34083 1.000 18.10375 511 ASP A O 1
ATOM 8051 N N . ILE A 1 512 ? 2.99757 66.45473 9.97858 1.000 17.23926 512 ILE A N 1
ATOM 8052 C CA . ILE A 1 512 ? 3.52902 66.00152 8.69599 1.000 17.22643 512 ILE A CA 1
ATOM 8053 C C . ILE A 1 512 ? 2.47963 66.17057 7.60230 1.000 17.86496 512 ILE A C 1
ATOM 8054 O O . ILE A 1 512 ? 2.77156 66.67428 6.50998 1.000 16.95269 512 ILE A O 1
ATOM 8070 N N . LYS A 1 513 ? 1.24294 65.74427 7.88121 1.000 16.97111 513 LYS A N 1
ATOM 8071 C CA . LYS A 1 513 ? 0.16424 65.82728 6.89713 1.000 16.04242 513 LYS A CA 1
ATOM 8072 C C . LYS A 1 513 ? -0.03003 67.25581 6.40281 1.000 17.00222 513 LYS A C 1
ATOM 8073 O O . LYS A 1 513 ? -0.34308 67.47393 5.22560 1.000 18.84787 513 LYS A O 1
ATOM 8092 N N . ARG A 1 514 ? 0.15012 68.23894 7.28967 1.000 16.71951 514 ARG A N 1
ATOM 8093 C CA . ARG A 1 514 ? -0.00436 69.64261 6.91513 1.000 18.13719 514 ARG A CA 1
ATOM 8094 C C . ARG A 1 514 ? 0.90798 70.02006 5.75599 1.000 21.05113 514 ARG A C 1
ATOM 8095 O O . ARG A 1 514 ? 0.55241 70.88227 4.94413 1.000 19.95128 514 ARG A O 1
ATOM 8116 N N . ALA A 1 515 ? 2.07554 69.38310 5.65255 1.000 17.48755 515 ALA A N 1
ATOM 8117 C CA . ALA A 1 515 ? 3.01429 69.68718 4.58028 1.000 19.32296 515 ALA A CA 1
ATOM 8118 C C . ALA A 1 515 ? 2.57428 69.13022 3.23327 1.000 19.93093 515 ALA A C 1
ATOM 8119 O O . ALA A 1 515 ? 2.99383 69.65498 2.19498 1.000 20.69236 515 ALA A O 1
ATOM 8126 N N . GLY A 1 516 ? 1.74945 68.08862 3.22501 1.000 16.94729 516 GLY A N 1
ATOM 8127 C CA . GLY A 1 516 ? 1.28843 67.51450 1.97029 1.000 19.51133 516 GLY A CA 1
ATOM 8128 C C . GLY A 1 516 ? 2.39112 66.94295 1.10861 1.000 19.49867 516 GLY A C 1
ATOM 8129 O O . GLY A 1 516 ? 2.34758 67.07410 -0.12173 1.000 18.34098 516 GLY A O 1
ATOM 8133 N N . CYS A 1 517 ? 3.37967 66.30299 1.72434 1.000 18.08719 517 CYS A N 1
ATOM 8134 C CA . CYS A 1 517 ? 4.48151 65.70672 0.98138 1.000 15.90103 517 CYS A CA 1
ATOM 8135 C C . CYS A 1 517 ? 3.99777 64.41523 0.33325 1.000 17.07555 517 CYS A C 1
ATOM 8136 O O . CYS A 1 517 ? 3.66173 63.44992 1.02785 1.000 19.23757 517 CYS A O 1
ATOM 8144 N N . VAL A 1 518 ? 3.97081 64.39854 -0.99726 1.000 18.64202 518 VAL A N 1
ATOM 8145 C CA . VAL A 1 518 ? 3.54684 63.25233 -1.79213 1.000 19.40642 518 VAL A CA 1
ATOM 8146 C C . VAL A 1 518 ? 4.72113 62.84341 -2.66951 1.000 18.17711 518 VAL A C 1
ATOM 8147 O O . VAL A 1 518 ? 5.29865 63.68323 -3.36902 1.000 21.43627 518 VAL A O 1
ATOM 8160 N N . PHE A 1 519 ? 5.06230 61.56324 -2.65217 1.000 16.87633 519 PHE A N 1
ATOM 8161 C CA . PHE A 1 519 ? 6.28033 61.13196 -3.32690 1.000 19.25002 519 PHE A CA 1
ATOM 8162 C C . PHE A 1 519 ? 6.12058 61.14163 -4.84160 1.000 19.96713 519 PHE A C 1
ATOM 8163 O O . PHE A 1 519 ? 5.12018 60.63375 -5.36409 1.000 20.98534 519 PHE A O 1
ATOM 8180 N N . PRO A 1 520 ? 7.08696 61.69941 -5.57396 1.000 18.94629 520 PRO A N 1
ATOM 8181 C CA . PRO A 1 520 ? 7.03373 61.66009 -7.03943 1.000 22.59527 520 PRO A CA 1
ATOM 8182 C C . PRO A 1 520 ? 7.75317 60.44047 -7.59350 1.000 24.90906 520 PRO A C 1
ATOM 8183 O O . PRO A 1 520 ? 8.32337 59.65712 -6.82660 1.000 23.16748 520 PRO A O 1
ATOM 8194 N N . ASP A 1 521 ? 7.73370 60.28249 -8.92920 1.000 24.48587 521 ASP A N 1
ATOM 8195 C CA . ASP A 1 521 ? 8.60277 59.38312 -9.68001 1.000 23.33063 521 ASP A CA 1
ATOM 8196 C C . ASP A 1 521 ? 9.74938 60.22915 -10.21927 1.000 17.57952 521 ASP A C 1
ATOM 8197 O O . ASP A 1 521 ? 9.56351 60.95432 -11.20993 1.000 20.37357 521 ASP A O 1
ATOM 8206 N N . PRO A 1 522 ? 10.94259 60.18657 -9.61708 1.000 17.02823 522 PRO A N 1
ATOM 8207 C CA . PRO A 1 522 ? 12.01831 61.08455 -10.07365 1.000 19.24093 522 PRO A CA 1
ATOM 8208 C C . PRO A 1 522 ? 12.46043 60.85747 -11.50509 1.000 18.43326 522 PRO A C 1
ATOM 8209 O O . PRO A 1 522 ? 13.10568 61.74234 -12.07988 1.000 20.79376 522 PRO A O 1
ATOM 8220 N N . LEU A 1 523 ? 12.18131 59.69760 -12.09019 1.000 17.06004 523 LEU A N 1
ATOM 8221 C CA . LEU A 1 523 ? 12.61929 59.41071 -13.44897 1.000 19.32490 523 LEU A CA 1
ATOM 8222 C C . LEU A 1 523 ? 11.54667 59.70896 -14.48697 1.000 21.95414 523 LEU A C 1
ATOM 8223 O O . LEU A 1 523 ? 11.77587 59.48055 -15.67843 1.000 20.93979 523 LEU A O 1
ATOM 8239 N N . ALA A 1 524 ? 10.39388 60.23620 -14.06848 1.000 21.47506 524 ALA A N 1
ATOM 8240 C CA . ALA A 1 524 ? 9.33152 60.53151 -15.02337 1.000 20.68729 524 ALA A CA 1
ATOM 8241 C C . ALA A 1 524 ? 9.79418 61.51237 -16.09090 1.000 23.27289 524 ALA A C 1
ATOM 8242 O O . ALA A 1 524 ? 9.36548 61.41459 -17.24731 1.000 29.26955 524 ALA A O 1
ATOM 8249 N N . LYS A 1 525 ? 10.68061 62.44779 -15.73025 1.000 22.51251 525 LYS A N 1
ATOM 8250 C CA . LYS A 1 525 ? 11.10177 63.49085 -16.65788 1.000 23.93358 525 LYS A CA 1
ATOM 8251 C C . LYS A 1 525 ? 11.98116 62.96390 -17.78547 1.000 25.29469 525 LYS A C 1
ATOM 8252 O O . LYS A 1 525 ? 12.18091 63.67412 -18.77719 1.000 28.95845 525 LYS A O 1
ATOM 8271 N N . PHE A 1 526 ? 12.51818 61.75440 -17.65822 1.000 21.41651 526 PHE A N 1
ATOM 8272 C CA . PHE A 1 526 ? 13.50776 61.27271 -18.61502 1.000 24.89079 526 PHE A CA 1
ATOM 8273 C C . PHE A 1 526 ? 12.90363 60.38778 -19.68912 1.000 30.31569 526 PHE A C 1
ATOM 8274 O O . PHE A 1 526 ? 13.44604 60.29790 -20.79234 1.000 31.43850 526 PHE A O 1
ATOM 8292 N N . VAL B 2 9 ? 45.45029 61.90655 27.48719 1.000 49.80026 9 VAL B N 1
ATOM 8293 C CA . VAL B 2 9 ? 44.13831 61.60776 28.04561 1.000 50.14163 9 VAL B CA 1
ATOM 8294 C C . VAL B 2 9 ? 43.06908 62.48135 27.39370 1.000 43.17564 9 VAL B C 1
ATOM 8295 O O . VAL B 2 9 ? 43.14274 63.70776 27.44886 1.000 40.85911 9 VAL B O 1
ATOM 8307 N N . THR B 2 10 ? 42.07001 61.85356 26.78396 1.000 33.14495 10 THR B N 1
ATOM 8308 C CA . THR B 2 10 ? 41.00708 62.59516 26.12409 1.000 32.03984 10 THR B CA 1
ATOM 8309 C C . THR B 2 10 ? 39.92219 62.97455 27.12408 1.000 28.26422 10 THR B C 1
ATOM 8310 O O . THR B 2 10 ? 39.66073 62.25421 28.09274 1.000 28.68484 10 THR B O 1
ATOM 8321 N N . LYS B 2 11 ? 39.30251 64.12853 26.88624 1.000 25.69441 11 LYS B N 1
ATOM 8322 C CA . LYS B 2 11 ? 38.14248 64.52278 27.67007 1.000 23.45860 11 LYS B CA 1
ATOM 8323 C C . LYS B 2 11 ? 36.97930 63.58555 27.37678 1.000 21.83696 11 LYS B C 1
ATOM 8324 O O . LYS B 2 11 ? 36.76635 63.17094 26.23366 1.000 22.72194 11 LYS B O 1
ATOM 8343 N N . ARG B 2 12 ? 36.21992 63.25844 28.41623 1.000 20.16798 12 ARG B N 1
ATOM 8344 C CA . ARG B 2 12 ? 35.02838 62.43013 28.30085 1.000 19.83495 12 ARG B CA 1
ATOM 8345 C C . ARG B 2 12 ? 33.83274 63.24975 28.76138 1.000 19.23116 12 ARG B C 1
ATOM 8346 O O . ARG B 2 12 ? 33.89273 63.91162 29.80153 1.000 18.75539 12 ARG B O 1
ATOM 8367 N N . GLY B 2 13 ? 32.75314 63.21107 27.97978 1.000 16.88668 13 GLY B N 1
ATOM 8368 C CA . GLY B 2 13 ? 31.57270 63.99318 28.29975 1.000 17.50610 13 GLY B CA 1
ATOM 8369 C C . GLY B 2 13 ? 30.93135 63.65394 29.62985 1.000 18.43908 13 GLY B C 1
ATOM 8370 O O . GLY B 2 13 ? 30.22633 64.49544 30.19797 1.000 19.20261 13 GLY B O 1
ATOM 8374 N N . LEU B 2 14 ? 31.14640 62.43806 30.13930 1.000 16.47005 14 LEU B N 1
ATOM 8375 C CA . LEU B 2 14 ? 30.53913 62.06578 31.41275 1.000 16.97459 14 LEU B CA 1
ATOM 8376 C C . LEU B 2 14 ? 31.22626 62.74901 32.58806 1.000 19.94175 14 LEU B C 1
ATOM 8377 O O . LEU B 2 14 ? 30.58272 63.01557 33.60964 1.000 19.99008 14 LEU B O 1
ATOM 8393 N N . THR B 2 15 ? 32.52275 63.04145 32.46971 1.000 17.69590 15 THR B N 1
ATOM 8394 C CA . THR B 2 15 ? 33.30492 63.51774 33.60060 1.000 17.99894 15 THR B CA 1
ATOM 8395 C C . THR B 2 15 ? 33.86709 64.92036 33.43899 1.000 23.00130 15 THR B C 1
ATOM 8396 O O . THR B 2 15 ? 34.16876 65.55822 34.45470 1.000 23.79644 15 THR B O 1
ATOM 8407 N N . ASP B 2 16 ? 34.02355 65.41379 32.21841 1.000 19.45458 16 ASP B N 1
ATOM 8408 C CA . ASP B 2 16 ? 34.58452 66.74267 32.02200 1.000 18.36655 16 ASP B CA 1
ATOM 8409 C C . ASP B 2 16 ? 33.57051 67.78831 32.46270 1.000 17.22380 16 ASP B C 1
ATOM 8410 O O . ASP B 2 16 ? 32.43632 67.78152 31.96684 1.000 18.35661 16 ASP B O 1
ATOM 8419 N N . PRO B 2 17 ? 33.91966 68.70048 33.37136 1.000 17.59939 17 PRO B N 1
ATOM 8420 C CA . PRO B 2 17 ? 32.88452 69.61473 33.88946 1.000 19.32035 17 PRO B CA 1
ATOM 8421 C C . PRO B 2 17 ? 32.16622 70.41623 32.81803 1.000 20.24897 17 PRO B C 1
ATOM 8422 O O . PRO B 2 17 ? 30.93026 70.49033 32.83375 1.000 21.18889 17 PRO B O 1
ATOM 8433 N N . GLU B 2 18 ? 32.90176 71.02997 31.88875 1.000 17.74746 18 GLU B N 1
ATOM 8434 C CA . GLU B 2 18 ? 32.25256 71.88432 30.90047 1.000 18.33400 18 GLU B CA 1
ATOM 8435 C C . GLU B 2 18 ? 31.32872 71.07295 30.00137 1.000 19.23769 18 GLU B C 1
ATOM 8436 O O . GLU B 2 18 ? 30.20508 71.49270 29.69999 1.000 20.55821 18 GLU B O 1
ATOM 8448 N N . ARG B 2 19 ? 31.80297 69.91880 29.52532 1.000 18.44209 19 ARG B N 1
ATOM 8449 C CA . ARG B 2 19 ? 30.98383 69.11348 28.62757 1.000 18.43225 19 ARG B CA 1
ATOM 8450 C C . ARG B 2 19 ? 29.77476 68.54514 29.35414 1.000 16.53718 19 ARG B C 1
ATOM 8451 O O . ARG B 2 19 ? 28.67424 68.48762 28.79304 1.000 19.26711 19 ARG B O 1
ATOM 8472 N N . ALA B 2 20 ? 29.95914 68.11227 30.60208 1.000 16.77612 20 ALA B N 1
ATOM 8473 C CA . ALA B 2 20 ? 28.83297 67.56996 31.34956 1.000 18.63195 20 ALA B CA 1
ATOM 8474 C C . ALA B 2 20 ? 27.76895 68.63225 31.58227 1.000 16.46972 20 ALA B C 1
ATOM 8475 O O . ALA B 2 20 ? 26.57270 68.32198 31.56930 1.000 18.11862 20 ALA B O 1
ATOM 8482 N N . ALA B 2 21 ? 28.18085 69.88870 31.78044 1.000 17.56724 21 ALA B N 1
ATOM 8483 C CA . ALA B 2 21 ? 27.20971 70.96809 31.92810 1.000 17.99118 21 ALA B CA 1
ATOM 8484 C C . ALA B 2 21 ? 26.48287 71.24642 30.61493 1.000 18.78219 21 ALA B C 1
ATOM 8485 O O . ALA B 2 21 ? 25.26863 71.47987 30.61312 1.000 19.78823 21 ALA B O 1
ATOM 8492 N N . ILE B 2 22 ? 27.21032 71.22960 29.49045 1.000 18.16052 22 ILE B N 1
ATOM 8493 C CA . ILE B 2 22 ? 26.58427 71.39996 28.17749 1.000 17.97265 22 ILE B CA 1
ATOM 8494 C C . ILE B 2 22 ? 25.58123 70.28668 27.92048 1.000 20.89686 22 ILE B C 1
ATOM 8495 O O . ILE B 2 22 ? 24.46281 70.52327 27.44675 1.000 18.52613 22 ILE B O 1
ATOM 8511 N N . ILE B 2 23 ? 25.97621 69.04543 28.20729 1.000 18.19590 23 ILE B N 1
ATOM 8512 C CA . ILE B 2 23 ? 25.07680 67.91669 28.00406 1.000 18.98062 23 ILE B CA 1
ATOM 8513 C C . ILE B 2 23 ? 23.84638 68.05602 28.88883 1.000 18.57178 23 ILE B C 1
ATOM 8514 O O . ILE B 2 23 ? 22.71070 67.87629 28.43615 1.000 18.77521 23 ILE B O 1
ATOM 8530 N N . ALA B 2 24 ? 24.05309 68.38492 30.16715 1.000 18.45829 24 ALA B N 1
ATOM 8531 C CA . ALA B 2 24 ? 22.92326 68.52497 31.07977 1.000 22.46026 24 ALA B CA 1
ATOM 8532 C C . ALA B 2 24 ? 21.93258 69.57148 30.57858 1.000 23.23853 24 ALA B C 1
ATOM 8533 O O . ALA B 2 24 ? 20.71660 69.40277 30.72426 1.000 22.56555 24 ALA B O 1
ATOM 8540 N N . ALA B 2 25 ? 22.43218 70.65531 29.97652 1.000 23.33527 25 ALA B N 1
ATOM 8541 C CA . ALA B 2 25 ? 21.53727 71.68823 29.46262 1.000 22.39003 25 ALA B CA 1
ATOM 8542 C C . ALA B 2 25 ? 20.77794 71.21409 28.23043 1.000 25.68504 25 ALA B C 1
ATOM 8543 O O . ALA B 2 25 ? 19.67552 71.70507 27.95518 1.000 27.89331 25 ALA B O 1
ATOM 8550 N N . ALA B 2 26 ? 21.35295 70.26697 27.48073 1.000 18.69373 26 ALA B N 1
ATOM 8551 C CA . ALA B 2 26 ? 20.73712 69.80200 26.24269 1.000 18.26670 26 ALA B CA 1
ATOM 8552 C C . ALA B 2 26 ? 19.72374 68.68591 26.47852 1.000 21.55414 26 ALA B C 1
ATOM 8553 O O . ALA B 2 26 ? 18.79786 68.51993 25.67775 1.000 21.71374 26 ALA B O 1
ATOM 8560 N N . VAL B 2 27 ? 19.87424 67.91840 27.54807 1.000 21.65486 27 VAL B N 1
ATOM 8561 C CA . VAL B 2 27 ? 19.01737 66.75136 27.77729 1.000 22.03168 27 VAL B CA 1
ATOM 8562 C C . VAL B 2 27 ? 17.64464 67.22723 28.25391 1.000 24.77071 27 VAL B C 1
ATOM 8563 O O . VAL B 2 27 ? 17.56784 67.97730 29.23924 1.000 23.16473 27 VAL B O 1
ATOM 8576 N N . PRO B 2 28 ? 16.55483 66.80663 27.60255 1.000 25.70076 28 PRO B N 1
ATOM 8577 C CA . PRO B 2 28 ? 15.21953 67.20408 28.07516 1.000 25.89426 28 PRO B CA 1
ATOM 8578 C C . PRO B 2 28 ? 14.97954 66.80610 29.52365 1.000 26.96116 28 PRO B C 1
ATOM 8579 O O . PRO B 2 28 ? 15.50390 65.80395 30.01414 1.000 27.96409 28 PRO B O 1
ATOM 8590 N N . ASP B 2 29 ? 14.15115 67.59322 30.20848 1.000 29.49596 29 ASP B N 1
ATOM 8591 C CA . ASP B 2 29 ? 13.89139 67.34128 31.62062 1.000 30.55158 29 ASP B CA 1
ATOM 8592 C C . ASP B 2 29 ? 12.85112 66.25133 31.86217 1.000 28.26812 29 ASP B C 1
ATOM 8593 O O . ASP B 2 29 ? 12.50321 66.00128 33.01987 1.000 31.95630 29 ASP B O 1
ATOM 8602 N N . HIS B 2 30 ? 12.34659 65.60279 30.81588 1.000 23.41317 30 HIS B N 1
ATOM 8603 C CA . HIS B 2 30 ? 11.41245 64.49649 30.96708 1.000 23.56366 30 HIS B CA 1
ATOM 8604 C C . HIS B 2 30 ? 11.68864 63.50431 29.84597 1.000 22.44828 30 HIS B C 1
ATOM 8605 O O . HIS B 2 30 ? 12.30151 63.84714 28.83210 1.000 22.65630 30 HIS B O 1
ATOM 8619 N N . ALA B 2 31 ? 11.22629 62.26976 30.03091 1.000 20.41458 31 ALA B N 1
ATOM 8620 C CA . ALA B 2 31 ? 11.38282 61.25171 28.99967 1.000 20.35440 31 ALA B CA 1
ATOM 8621 C C . ALA B 2 31 ? 10.44052 61.53761 27.83325 1.000 16.89906 31 ALA B C 1
ATOM 8622 O O . ALA B 2 31 ? 9.33328 62.04984 28.01411 1.000 20.80213 31 ALA B O 1
ATOM 8629 N N . LEU B 2 32 ? 10.88899 61.21030 26.62192 1.000 15.89156 32 LEU B N 1
ATOM 8630 C CA . LEU B 2 32 ? 10.12781 61.51981 25.41538 1.000 17.55643 32 LEU B CA 1
ATOM 8631 C C . LEU B 2 32 ? 9.24591 60.36520 24.95226 1.000 19.86166 32 LEU B C 1
ATOM 8632 O O . LEU B 2 32 ? 8.48980 60.52397 23.98861 1.000 19.33731 32 LEU B O 1
ATOM 8648 N N . ASP B 2 33 ? 9.33877 59.21141 25.60294 1.000 16.94078 33 ASP B N 1
ATOM 8649 C CA . ASP B 2 33 ? 8.35590 58.14987 25.46322 1.000 18.67309 33 ASP B CA 1
ATOM 8650 C C . ASP B 2 33 ? 8.48148 57.28443 26.70444 1.000 20.71296 33 ASP B C 1
ATOM 8651 O O . ASP B 2 33 ? 9.50987 57.30201 27.38646 1.000 21.63186 33 ASP B O 1
ATOM 8660 N N . THR B 2 34 ? 7.42882 56.51792 26.98032 1.000 20.24948 34 THR B N 1
ATOM 8661 C CA . THR B 2 34 ? 7.37114 55.66083 28.15508 1.000 22.04612 34 THR B CA 1
ATOM 8662 C C . THR B 2 34 ? 7.62436 54.19343 27.83873 1.000 22.59649 34 THR B C 1
ATOM 8663 O O . THR B 2 34 ? 7.70620 53.38354 28.76755 1.000 20.28766 34 THR B O 1
ATOM 8674 N N . GLN B 2 35 ? 7.73859 53.82977 26.56374 1.000 20.23273 35 GLN B N 1
ATOM 8675 C CA . GLN B 2 35 ? 7.88211 52.43162 26.16205 1.000 18.26499 35 GLN B CA 1
ATOM 8676 C C . GLN B 2 35 ? 9.35946 52.07200 26.22445 1.000 17.43160 35 GLN B C 1
ATOM 8677 O O . GLN B 2 35 ? 10.11901 52.35308 25.29564 1.000 18.07538 35 GLN B O 1
ATOM 8691 N N . ARG B 2 36 ? 9.77264 51.43717 27.31648 1.000 16.98222 36 ARG B N 1
ATOM 8692 C CA . ARG B 2 36 ? 11.17946 51.13700 27.53445 1.000 16.95441 36 ARG B CA 1
ATOM 8693 C C . ARG B 2 36 ? 11.52621 49.67576 27.30311 1.000 17.19379 36 ARG B C 1
ATOM 8694 O O . ARG B 2 36 ? 12.67151 49.27877 27.53943 1.000 17.83741 36 ARG B O 1
ATOM 8715 N N . LYS B 2 37 ? 10.58076 48.87752 26.81824 1.000 18.00625 37 LYS B N 1
ATOM 8716 C CA . LYS B 2 37 ? 10.82332 47.46815 26.53416 1.000 16.48250 37 LYS B CA 1
ATOM 8717 C C . LYS B 2 37 ? 11.37214 47.34108 25.11727 1.000 16.77953 37 LYS B C 1
ATOM 8718 O O . LYS B 2 37 ? 10.66772 47.62166 24.14157 1.000 17.31687 37 LYS B O 1
ATOM 8737 N N . TYR B 2 38 ? 12.62885 46.90950 25.01206 1.000 16.52215 38 TYR B N 1
ATOM 8738 C CA . TYR B 2 38 ? 13.27958 46.72524 23.71827 1.000 14.53545 38 TYR B CA 1
ATOM 8739 C C . TYR B 2 38 ? 12.52556 45.69176 22.89051 1.000 16.14869 38 TYR B C 1
ATOM 8740 O O . TYR B 2 38 ? 12.27873 44.56919 23.34495 1.000 17.66032 38 TYR B O 1
ATOM 8758 N N . HIS B 2 39 ? 12.15292 46.09115 21.67259 1.000 14.73680 39 HIS B N 1
ATOM 8759 C CA . HIS B 2 39 ? 11.36149 45.27233 20.75216 1.000 16.60228 39 HIS B CA 1
ATOM 8760 C C . HIS B 2 39 ? 10.12484 44.68839 21.41369 1.000 15.09936 39 HIS B C 1
ATOM 8761 O O . HIS B 2 39 ? 9.78618 43.50764 21.28713 1.000 15.02464 39 HIS B O 1
ATOM 8775 N N . TYR B 2 40 ? 9.39207 45.62201 22.03259 1.000 15.01624 40 TYR B N 1
ATOM 8776 C CA . TYR B 2 40 ? 8.13797 45.37509 22.72174 1.000 16.74534 40 TYR B CA 1
ATOM 8777 C C . TYR B 2 40 ? 7.08312 44.71161 21.85001 1.000 16.37656 40 TYR B C 1
ATOM 8778 O O . TYR B 2 40 ? 6.12744 44.14712 22.39179 1.000 20.59069 40 TYR B O 1
ATOM 8796 N N . PHE B 2 41 ? 7.20128 44.78681 20.52371 1.000 15.81567 41 PHE B N 1
ATOM 8797 C CA . PHE B 2 41 ? 6.18496 44.22776 19.63769 1.000 16.82649 41 PHE B CA 1
ATOM 8798 C C . PHE B 2 41 ? 6.39942 42.74714 19.32771 1.000 19.53823 41 PHE B C 1
ATOM 8799 O O . PHE B 2 41 ? 5.54341 42.14313 18.67084 1.000 19.28448 41 PHE B O 1
ATOM 8816 N N . ILE B 2 42 ? 7.50472 42.14584 19.78062 1.000 17.35030 42 ILE B N 1
ATOM 8817 C CA . ILE B 2 42 ? 7.68931 40.71086 19.59436 1.000 17.16316 42 ILE B CA 1
ATOM 8818 C C . ILE B 2 42 ? 6.58815 39.96241 20.33788 1.000 17.46376 42 ILE B C 1
ATOM 8819 O O . ILE B 2 42 ? 6.28506 40.26018 21.50114 1.000 18.14812 42 ILE B O 1
ATOM 8835 N N . GLN B 2 43 ? 6.00538 38.96347 19.68798 1.000 17.94225 43 GLN B N 1
ATOM 8836 C CA . GLN B 2 43 ? 5.00563 38.13272 20.35724 1.000 18.22420 43 GLN B CA 1
ATOM 8837 C C . GLN B 2 43 ? 5.70003 37.20444 21.34395 1.000 17.37617 43 GLN B C 1
ATOM 8838 O O . GLN B 2 43 ? 6.48453 36.34319 20.91970 1.000 19.21497 43 GLN B O 1
ATOM 8852 N N . PRO B 2 44 ? 5.45635 37.32515 22.64943 1.000 17.17277 44 PRO B N 1
ATOM 8853 C CA . PRO B 2 44 ? 6.16479 36.45554 23.59557 1.000 18.69751 44 PRO B CA 1
ATOM 8854 C C . PRO B 2 44 ? 5.64902 35.02700 23.53763 1.000 18.48203 44 PRO B C 1
ATOM 8855 O O . PRO B 2 44 ? 4.44680 34.78099 23.41925 1.000 20.19554 44 PRO B O 1
ATOM 8866 N N . ARG B 2 45 ? 6.57982 34.07803 23.62398 1.000 16.75083 45 ARG B N 1
ATOM 8867 C CA . ARG B 2 45 ? 6.18465 32.67921 23.71220 1.000 17.42440 45 ARG B CA 1
ATOM 8868 C C . ARG B 2 45 ? 5.69899 32.32830 25.11356 1.000 17.78194 45 ARG B C 1
ATOM 8869 O O . ARG B 2 45 ? 4.80970 31.48450 25.26516 1.000 22.04627 45 ARG B O 1
ATOM 8890 N N . TRP B 2 46 ? 6.25724 32.96814 26.13579 1.000 19.10949 46 TRP B N 1
ATOM 8891 C CA . TRP B 2 46 ? 6.01611 32.66865 27.53980 1.000 20.44464 46 TRP B CA 1
ATOM 8892 C C . TRP B 2 46 ? 5.24994 33.82593 28.17693 1.000 21.83825 46 TRP B C 1
ATOM 8893 O O . TRP B 2 46 ? 4.73571 34.71191 27.48584 1.000 24.54865 46 TRP B O 1
ATOM 8914 N N . LYS B 2 47 ? 5.12331 33.79794 29.50288 1.000 23.33913 47 LYS B N 1
ATOM 8915 C CA . LYS B 2 47 ? 4.22638 34.75306 30.14804 1.000 29.00860 47 LYS B CA 1
ATOM 8916 C C . LYS B 2 47 ? 4.73126 36.18370 29.99414 1.000 29.40774 47 LYS B C 1
ATOM 8917 O O . LYS B 2 47 ? 3.93320 37.11442 29.82970 1.000 34.06280 47 LYS B O 1
ATOM 8936 N N . ARG B 2 48 ? 6.04672 36.37678 30.03931 1.000 25.24892 48 ARG B N 1
ATOM 8937 C CA . ARG B 2 48 ? 6.66189 37.67461 29.81858 1.000 26.02429 48 ARG B CA 1
ATOM 8938 C C . ARG B 2 48 ? 7.70445 37.53871 28.71877 1.000 20.33824 48 ARG B C 1
ATOM 8939 O O . ARG B 2 48 ? 8.34486 36.49425 28.58122 1.000 20.94107 48 ARG B O 1
ATOM 8960 N N . LEU B 2 49 ? 7.88033 38.60408 27.94183 1.000 18.69926 49 LEU B N 1
ATOM 8961 C CA . LEU B 2 49 ? 8.92818 38.61779 26.92808 1.000 18.17701 49 LEU B CA 1
ATOM 8962 C C . LEU B 2 49 ? 10.29271 38.42923 27.58348 1.000 20.72644 49 LEU B C 1
ATOM 8963 O O . LEU B 2 49 ? 10.61928 39.10113 28.56622 1.000 20.12214 49 LEU B O 1
ATOM 8979 N N . SER B 2 50 ? 11.09435 37.51557 27.03562 1.000 17.07473 50 SER B N 1
ATOM 8980 C CA . SER B 2 50 ? 12.38970 37.19774 27.61972 1.000 18.62648 50 SER B CA 1
ATOM 8981 C C . SER B 2 50 ? 13.51043 38.01965 26.98528 1.000 16.86711 50 SER B C 1
ATOM 8982 O O . SER B 2 50 ? 13.40142 38.50639 25.85834 1.000 16.73319 50 SER B O 1
ATOM 8990 N N . GLU B 2 51 ? 14.62038 38.13813 27.72038 1.000 16.25713 51 GLU B N 1
ATOM 8991 C CA . GLU B 2 51 ? 15.80478 38.78362 27.16075 1.000 16.39131 51 GLU B CA 1
ATOM 8992 C C . GLU B 2 51 ? 16.31494 38.03071 25.93342 1.000 17.40673 51 GLU B C 1
ATOM 8993 O O . GLU B 2 51 ? 16.73267 38.64909 24.94826 1.000 17.16367 51 GLU B O 1
ATOM 9005 N N . TYR B 2 52 ? 16.28019 36.69567 25.97233 1.000 16.56168 52 TYR B N 1
ATOM 9006 C CA . TYR B 2 52 ? 16.62943 35.88707 24.80389 1.000 14.36031 52 TYR B CA 1
ATOM 9007 C C . TYR B 2 52 ? 15.85568 36.33688 23.56875 1.000 15.92337 52 TYR B C 1
ATOM 9008 O O . TYR B 2 52 ? 16.43798 36.54884 22.49637 1.000 16.46327 52 TYR B O 1
ATOM 9026 N N . GLU B 2 53 ? 14.53881 36.49436 23.70303 1.000 15.04731 53 GLU B N 1
ATOM 9027 C CA . GLU B 2 53 ? 13.72714 36.92595 22.57035 1.000 14.86877 53 GLU B CA 1
ATOM 9028 C C . GLU B 2 53 ? 14.06330 38.35504 22.17002 1.000 14.84445 53 GLU B C 1
ATOM 9029 O O . GLU B 2 53 ? 14.21049 38.66150 20.98146 1.000 16.23617 53 GLU B O 1
ATOM 9041 N N . GLN B 2 54 ? 14.18815 39.24822 23.14973 1.000 15.09786 54 GLN B N 1
ATOM 9042 C CA . GLN B 2 54 ? 14.45125 40.64391 22.82860 1.000 15.28475 54 GLN B CA 1
ATOM 9043 C C . GLN B 2 54 ? 15.72969 40.79169 22.02205 1.000 15.75367 54 GLN B C 1
ATOM 9044 O O . GLN B 2 54 ? 15.78096 41.56027 21.05459 1.000 16.69629 54 GLN B O 1
ATOM 9058 N N . LEU B 2 55 ? 16.77981 40.07601 22.41147 1.000 16.18640 55 LEU B N 1
ATOM 9059 C CA . LEU B 2 55 ? 18.06712 40.25646 21.76230 1.000 15.39419 55 LEU B CA 1
ATOM 9060 C C . LEU B 2 55 ? 18.15733 39.51865 20.43592 1.000 17.04438 55 LEU B C 1
ATOM 9061 O O . LEU B 2 55 ? 18.95081 39.92059 19.57845 1.000 16.34532 55 LEU B O 1
ATOM 9077 N N . SER B 2 56 ? 17.34445 38.47850 20.23498 1.000 17.30428 56 SER B N 1
ATOM 9078 C CA . SER B 2 56 ? 17.45968 37.62672 19.05681 1.000 16.84729 56 SER B CA 1
ATOM 9079 C C . SER B 2 56 ? 16.44558 37.93740 17.96083 1.000 18.38133 56 SER B C 1
ATOM 9080 O O . SER B 2 56 ? 16.79617 37.89723 16.77712 1.000 16.98809 56 SER B O 1
ATOM 9088 N N . CYS B 2 57 ? 15.19707 38.23495 18.32242 1.000 16.62819 57 CYS B N 1
ATOM 9089 C CA . CYS B 2 57 ? 14.08227 38.15524 17.38437 1.000 17.26058 57 CYS B CA 1
ATOM 9090 C C . CYS B 2 57 ? 13.99534 39.36309 16.45527 1.000 17.98446 57 CYS B C 1
ATOM 9091 O O . CYS B 2 57 ? 14.01569 40.51465 16.90244 1.000 17.39128 57 CYS B O 1
ATOM 9099 N N . TYR B 2 58 ? 13.84805 39.07894 15.15689 1.000 15.73705 58 TYR B N 1
ATOM 9100 C CA . TYR B 2 58 ? 13.78978 40.04268 14.05922 1.000 16.42647 58 TYR B CA 1
ATOM 9101 C C . TYR B 2 58 ? 15.14690 40.65426 13.72370 1.000 18.87735 58 TYR B C 1
ATOM 9102 O O . TYR B 2 58 ? 15.20553 41.62732 12.95943 1.000 17.26354 58 TYR B O 1
ATOM 9120 N N . ALA B 2 59 ? 16.24609 40.11313 14.26141 1.000 16.49709 59 ALA B N 1
ATOM 9121 C CA . ALA B 2 59 ? 17.55982 40.53356 13.78454 1.000 17.14595 59 ALA B CA 1
ATOM 9122 C C . ALA B 2 59 ? 17.71306 40.24711 12.29470 1.000 16.62465 59 ALA B C 1
ATOM 9123 O O . ALA B 2 59 ? 18.34475 41.02811 11.57402 1.000 18.67010 59 ALA B O 1
ATOM 9130 N N . GLN B 2 60 ? 17.12547 39.14981 11.81051 1.000 15.79624 60 GLN B N 1
ATOM 9131 C CA . GLN B 2 60 ? 17.21957 38.82308 10.39115 1.000 16.08016 60 GLN B CA 1
ATOM 9132 C C . GLN B 2 60 ? 16.30252 39.74080 9.58927 1.000 18.01093 60 GLN B C 1
ATOM 9133 O O . GLN B 2 60 ? 15.11214 39.84580 9.90300 1.000 17.62488 60 GLN B O 1
ATOM 9147 N N . PRO B 2 61 ? 16.81345 40.41822 8.55908 1.000 15.38207 61 PRO B N 1
ATOM 9148 C CA . PRO B 2 61 ? 16.03360 41.47374 7.88389 1.000 16.78536 61 PRO B CA 1
ATOM 9149 C C . PRO B 2 61 ? 15.15547 40.95870 6.73826 1.000 17.07441 61 PRO B C 1
ATOM 9150 O O . PRO B 2 61 ? 15.25193 41.42369 5.59808 1.000 18.66611 61 PRO B O 1
ATOM 9161 N N . ASN B 2 62 ? 14.25372 40.01411 7.05231 1.000 16.10884 62 ASN B N 1
ATOM 9162 C CA . ASN B 2 62 ? 13.46604 39.40291 5.98536 1.000 16.39107 62 ASN B CA 1
ATOM 9163 C C . ASN B 2 62 ? 12.34243 40.33428 5.53609 1.000 15.27752 62 ASN B C 1
ATOM 9164 O O . ASN B 2 62 ? 11.73672 41.02717 6.35950 1.000 16.01596 62 ASN B O 1
ATOM 9175 N N . PRO B 2 63 ? 12.03636 40.34142 4.24223 1.000 14.75825 63 PRO B N 1
ATOM 9176 C CA . PRO B 2 63 ? 10.87182 41.07255 3.73211 1.000 17.02744 63 PRO B CA 1
ATOM 9177 C C . PRO B 2 63 ? 9.59668 40.24523 3.86977 1.000 17.47507 63 PRO B C 1
ATOM 9178 O O . PRO B 2 63 ? 9.62575 39.06796 4.23278 1.000 16.10363 63 PRO B O 1
ATOM 9189 N N . ASP B 2 64 ? 8.46536 40.88537 3.53257 1.000 16.90336 64 ASP B N 1
ATOM 9190 C CA . ASP B 2 64 ? 7.15378 40.26095 3.71254 1.000 18.43581 64 ASP B CA 1
ATOM 9191 C C . ASP B 2 64 ? 6.96092 39.01243 2.85586 1.000 20.63319 64 ASP B C 1
ATOM 9192 O O . ASP B 2 64 ? 6.07586 38.20251 3.14865 1.000 20.21943 64 ASP B O 1
ATOM 9201 N N . TRP B 2 65 ? 7.76122 38.82326 1.81685 1.000 16.89037 65 TRP B N 1
ATOM 9202 C CA . TRP B 2 65 ? 7.60158 37.65941 0.95747 1.000 16.35813 65 TRP B CA 1
ATOM 9203 C C . TRP B 2 65 ? 8.35283 36.43212 1.45878 1.000 17.01774 65 TRP B C 1
ATOM 9204 O O . TRP B 2 65 ? 8.28555 35.37688 0.81891 1.000 18.19302 65 TRP B O 1
ATOM 9225 N N . ILE B 2 66 ? 9.03902 36.54063 2.59298 1.000 17.22432 66 ILE B N 1
ATOM 9226 C CA . ILE B 2 66 ? 9.48526 35.39463 3.37732 1.000 18.93953 66 ILE B CA 1
ATOM 9227 C C . ILE B 2 66 ? 8.65315 35.39802 4.65566 1.000 17.90235 66 ILE B C 1
ATOM 9228 O O . ILE B 2 66 ? 8.69729 36.36277 5.42803 1.000 16.79735 66 ILE B O 1
ATOM 9244 N N . ALA B 2 67 ? 7.90304 34.32233 4.88002 1.000 17.34317 67 ALA B N 1
ATOM 9245 C CA . ALA B 2 67 ? 6.87883 34.29186 5.92036 1.000 15.74293 67 ALA B CA 1
ATOM 9246 C C . ALA B 2 67 ? 7.37400 34.83047 7.25447 1.000 16.69709 67 ALA B C 1
ATOM 9247 O O . ALA B 2 67 ? 8.31116 34.28904 7.85038 1.000 17.78531 67 ALA B O 1
ATOM 9254 N N . GLY B 2 68 ? 6.69588 35.87537 7.73912 1.000 19.19951 68 GLY B N 1
ATOM 9255 C CA . GLY B 2 68 ? 7.00255 36.50025 9.00654 1.000 15.49335 68 GLY B CA 1
ATOM 9256 C C . GLY B 2 68 ? 7.81058 37.77611 8.90727 1.000 18.65331 68 GLY B C 1
ATOM 9257 O O . GLY B 2 68 ? 7.89486 38.51408 9.89695 1.000 17.78089 68 GLY B O 1
ATOM 9261 N N . GLY B 2 69 ? 8.39726 38.06238 7.74880 1.000 17.06639 69 GLY B N 1
ATOM 9262 C CA . GLY B 2 69 ? 9.27185 39.21213 7.63581 1.000 15.24467 69 GLY B CA 1
ATOM 9263 C C . GLY B 2 69 ? 8.52071 40.52448 7.75178 1.000 16.52515 69 GLY B C 1
ATOM 9264 O O . GLY B 2 69 ? 7.36940 40.65245 7.33502 1.000 17.84767 69 GLY B O 1
ATOM 9268 N N . LEU B 2 70 ? 9.20124 41.52395 8.31848 1.000 16.44919 70 LEU B N 1
ATOM 9269 C CA . LEU B 2 70 ? 8.60658 42.83453 8.54267 1.000 19.31326 70 LEU B CA 1
ATOM 9270 C C . LEU B 2 70 ? 9.06211 43.89468 7.54658 1.000 21.44987 70 LEU B C 1
ATOM 9271 O O . LEU B 2 70 ? 8.53748 45.01287 7.57748 1.000 19.72000 70 LEU B O 1
ATOM 9287 N N . ASP B 2 71 ? 10.01292 43.57856 6.67383 1.000 16.21732 71 ASP B N 1
ATOM 9288 C CA . ASP B 2 71 ? 10.55984 44.52807 5.71543 1.000 14.65190 71 ASP B CA 1
ATOM 9289 C C . ASP B 2 71 ? 9.78395 44.41265 4.40152 1.000 14.75032 71 ASP B C 1
ATOM 9290 O O . ASP B 2 71 ? 8.74258 43.75390 4.32435 1.000 16.56700 71 ASP B O 1
ATOM 9299 N N . TRP B 2 72 ? 10.27858 45.06651 3.35346 1.000 14.86898 72 TRP B N 1
ATOM 9300 C CA . TRP B 2 72 ? 9.60762 45.05513 2.06189 1.000 15.55642 72 TRP B CA 1
ATOM 9301 C C . TRP B 2 72 ? 10.65108 45.18668 0.96196 1.000 16.47643 72 TRP B C 1
ATOM 9302 O O . TRP B 2 72 ? 11.76385 45.67175 1.18782 1.000 16.14387 72 TRP B O 1
ATOM 9323 N N . GLY B 2 73 ? 10.26909 44.75163 -0.23734 1.000 18.72954 73 GLY B N 1
ATOM 9324 C CA . GLY B 2 73 ? 11.08761 44.91866 -1.41789 1.000 17.23061 73 GLY B CA 1
ATOM 9325 C C . GLY B 2 73 ? 12.05114 43.76906 -1.64163 1.000 18.83755 73 GLY B C 1
ATOM 9326 O O . GLY B 2 73 ? 12.24680 42.89191 -0.79939 1.000 18.00885 73 GLY B O 1
ATOM 9330 N N . ASP B 2 74 ? 12.66628 43.77998 -2.81798 1.000 17.12232 74 ASP B N 1
ATOM 9331 C CA . ASP B 2 74 ? 13.66716 42.77547 -3.13305 1.000 15.80426 74 ASP B CA 1
ATOM 9332 C C . ASP B 2 74 ? 14.95020 43.06463 -2.36103 1.000 15.81477 74 ASP B C 1
ATOM 9333 O O . ASP B 2 74 ? 15.16299 44.16218 -1.83763 1.000 17.54248 74 ASP B O 1
ATOM 9342 N N . TRP B 2 75 ? 15.80830 42.05360 -2.28637 1.000 16.01604 75 TRP B N 1
ATOM 9343 C CA . TRP B 2 75 ? 17.14557 42.25165 -1.75499 1.000 16.45861 75 TRP B CA 1
ATOM 9344 C C . TRP B 2 75 ? 17.92151 43.22750 -2.63869 1.000 16.17838 75 TRP B C 1
ATOM 9345 O O . TRP B 2 75 ? 17.61009 43.42150 -3.81771 1.000 17.97228 75 TRP B O 1
ATOM 9366 N N . THR B 2 76 ? 18.95358 43.84696 -2.05406 1.000 14.87514 76 THR B N 1
ATOM 9367 C CA . THR B 2 76 ? 19.70814 44.85820 -2.78917 1.000 16.54785 76 THR B CA 1
ATOM 9368 C C . THR B 2 76 ? 20.70066 44.23884 -3.77162 1.000 17.73027 76 THR B C 1
ATOM 9369 O O . THR B 2 76 ? 21.00328 44.84705 -4.80514 1.000 17.82536 76 THR B O 1
ATOM 9380 N N . GLN B 2 77 ? 21.22287 43.05158 -3.45833 1.000 15.09620 77 GLN B N 1
ATOM 9381 C CA . GLN B 2 77 ? 22.20644 42.35643 -4.28059 1.000 15.15227 77 GLN B CA 1
ATOM 9382 C C . GLN B 2 77 ? 21.93803 40.86411 -4.14053 1.000 16.70213 77 GLN B C 1
ATOM 9383 O O . GLN B 2 77 ? 21.86332 40.35374 -3.02001 1.000 17.34067 77 GLN B O 1
ATOM 9397 N N . LYS B 2 78 ? 21.77831 40.17410 -5.26536 1.000 15.47037 78 LYS B N 1
ATOM 9398 C CA . LYS B 2 78 ? 21.50470 38.74297 -5.30521 1.000 16.19657 78 LYS B CA 1
ATOM 9399 C C . LYS B 2 78 ? 22.68875 38.02335 -5.95076 1.000 15.24209 78 LYS B C 1
ATOM 9400 O O . LYS B 2 78 ? 23.66648 38.64899 -6.37507 1.000 16.52273 78 LYS B O 1
ATOM 9419 N N . PHE B 2 79 ? 22.61280 36.69163 -5.98500 1.000 15.69313 79 PHE B N 1
ATOM 9420 C CA . PHE B 2 79 ? 23.62137 35.90581 -6.67855 1.000 16.51746 79 PHE B CA 1
ATOM 9421 C C . PHE B 2 79 ? 23.50026 36.12609 -8.19116 1.000 15.51042 79 PHE B C 1
ATOM 9422 O O . PHE B 2 79 ? 22.43558 36.48519 -8.70608 1.000 16.09226 79 PHE B O 1
ATOM 9439 N N . HIS B 2 80 ? 24.59506 35.87751 -8.91421 1.000 17.26640 80 HIS B N 1
ATOM 9440 C CA . HIS B 2 80 ? 24.50497 35.77044 -10.36581 1.000 17.47785 80 HIS B CA 1
ATOM 9441 C C . HIS B 2 80 ? 23.43046 34.74458 -10.70884 1.000 15.93051 80 HIS B C 1
ATOM 9442 O O . HIS B 2 80 ? 23.40066 33.64836 -10.14107 1.000 16.84339 80 HIS B O 1
ATOM 9456 N N . GLY B 2 81 ? 22.53646 35.10308 -11.62718 1.000 15.97580 81 GLY B N 1
ATOM 9457 C CA . GLY B 2 81 ? 21.41725 34.26783 -11.98286 1.000 15.97640 81 GLY B CA 1
ATOM 9458 C C . GLY B 2 81 ? 20.12461 34.64090 -11.28886 1.000 18.37941 81 GLY B C 1
ATOM 9459 O O . GLY B 2 81 ? 19.04523 34.42798 -11.85400 1.000 17.56875 81 GLY B O 1
ATOM 9463 N N . GLY B 2 82 ? 20.20349 35.17229 -10.07498 1.000 18.20160 82 GLY B N 1
ATOM 9464 C CA . GLY B 2 82 ? 19.03380 35.65614 -9.37330 1.000 17.49820 82 GLY B CA 1
ATOM 9465 C C . GLY B 2 82 ? 18.74870 35.01455 -8.03157 1.000 17.56783 82 GLY B C 1
ATOM 9466 O O . GLY B 2 82 ? 17.79908 35.45290 -7.36203 1.000 19.72307 82 GLY B O 1
ATOM 9470 N N . ARG B 2 83 ? 19.50014 34.00256 -7.59479 1.000 17.04626 83 ARG B N 1
ATOM 9471 C CA . ARG B 2 83 ? 19.23202 33.40726 -6.29149 1.000 17.90509 83 ARG B CA 1
ATOM 9472 C C . ARG B 2 83 ? 19.17638 34.51346 -5.23606 1.000 17.02013 83 ARG B C 1
ATOM 9473 O O . ARG B 2 83 ? 20.09182 35.34385 -5.16580 1.000 16.43267 83 ARG B O 1
ATOM 9494 N N . PRO B 2 84 ? 18.13347 34.56081 -4.41196 1.000 16.23173 84 PRO B N 1
ATOM 9495 C CA . PRO B 2 84 ? 18.03286 35.61912 -3.40112 1.000 16.97436 84 PRO B CA 1
ATOM 9496 C C . PRO B 2 84 ? 18.94348 35.35940 -2.20765 1.000 16.81630 84 PRO B C 1
ATOM 9497 O O . PRO B 2 84 ? 19.34609 34.23059 -1.92754 1.000 17.57371 84 PRO B O 1
ATOM 9508 N N . SER B 2 85 ? 19.25984 36.44780 -1.49960 1.000 15.52710 85 SER B N 1
ATOM 9509 C CA . SER B 2 85 ? 20.10033 36.35347 -0.30791 1.000 15.51681 85 SER B CA 1
ATOM 9510 C C . SER B 2 85 ? 19.57884 35.28476 0.63956 1.000 17.29358 85 SER B C 1
ATOM 9511 O O . SER B 2 85 ? 20.33131 34.41736 1.09935 1.000 16.64983 85 SER B O 1
ATOM 9519 N N . TRP B 2 86 ? 18.29043 35.34817 0.95235 1.000 16.06758 86 TRP B N 1
ATOM 9520 C CA . TRP B 2 86 ? 17.55280 34.25442 1.55864 1.000 16.04062 86 TRP B CA 1
ATOM 9521 C C . TRP B 2 86 ? 16.26124 34.08470 0.77054 1.000 18.38442 86 TRP B C 1
ATOM 9522 O O . TRP B 2 86 ? 15.71492 35.05434 0.23403 1.000 16.30376 86 TRP B O 1
ATOM 9543 N N . GLY B 2 87 ? 15.77302 32.85119 0.69347 1.000 16.98178 87 GLY B N 1
ATOM 9544 C CA . GLY B 2 87 ? 14.58676 32.62582 -0.11228 1.000 19.21401 87 GLY B CA 1
ATOM 9545 C C . GLY B 2 87 ? 13.85035 31.35968 0.25222 1.000 18.42943 87 GLY B C 1
ATOM 9546 O O . GLY B 2 87 ? 14.36758 30.47829 0.94331 1.000 17.47730 87 GLY B O 1
ATOM 9550 N N . ASN B 2 88 ? 12.61180 31.28555 -0.23942 1.000 17.33295 88 ASN B N 1
ATOM 9551 C CA . ASN B 2 88 ? 11.74686 30.14367 0.02706 1.000 16.39474 88 ASN B CA 1
ATOM 9552 C C . ASN B 2 88 ? 12.23359 28.88743 -0.67226 1.000 16.69890 88 ASN B C 1
ATOM 9553 O O . ASN B 2 88 ? 11.88606 27.78010 -0.24563 1.000 18.50213 88 ASN B O 1
ATOM 9564 N N . GLU B 2 89 ? 13.05758 29.03627 -1.71049 1.000 15.26247 89 GLU B N 1
ATOM 9565 C CA . GLU B 2 89 ? 13.61081 27.89585 -2.42477 1.000 16.64818 89 GLU B CA 1
ATOM 9566 C C . GLU B 2 89 ? 14.59210 27.08672 -1.58631 1.000 17.25113 89 GLU B C 1
ATOM 9567 O O . GLU B 2 89 ? 15.04707 26.03642 -2.05050 1.000 17.77645 89 GLU B O 1
ATOM 9579 N N . SER B 2 90 ? 14.92013 27.53556 -0.37199 1.000 15.69292 90 SER B N 1
ATOM 9580 C CA . SER B 2 90 ? 15.95632 26.88933 0.42483 1.000 17.51147 90 SER B CA 1
ATOM 9581 C C . SER B 2 90 ? 15.46615 25.63679 1.14103 1.000 15.02300 90 SER B C 1
ATOM 9582 O O . SER B 2 90 ? 16.29582 24.85017 1.61571 1.000 16.58658 90 SER B O 1
ATOM 9590 N N . THR B 2 91 ? 14.15061 25.43444 1.23014 1.000 15.07224 91 THR B N 1
ATOM 9591 C CA . THR B 2 91 ? 13.59279 24.28252 1.92536 1.000 17.06005 91 THR B CA 1
ATOM 9592 C C . THR B 2 91 ? 12.22207 23.93811 1.35774 1.000 16.63110 91 THR B C 1
ATOM 9593 O O . THR B 2 91 ? 11.49569 24.80370 0.85849 1.000 16.19204 91 THR B O 1
ATOM 9604 N N . GLU B 2 92 ? 11.88417 22.64696 1.43919 1.000 16.85283 92 GLU B N 1
ATOM 9605 C CA . GLU B 2 92 ? 10.55117 22.20619 1.05453 1.000 17.52442 92 GLU B CA 1
ATOM 9606 C C . GLU B 2 92 ? 9.49833 22.62354 2.07676 1.000 16.36235 92 GLU B C 1
ATOM 9607 O O . GLU B 2 92 ? 8.32412 22.78050 1.72415 1.000 17.70083 92 GLU B O 1
ATOM 9619 N N . LEU B 2 93 ? 9.87502 22.76768 3.34529 1.000 15.26919 93 LEU B N 1
ATOM 9620 C CA . LEU B 2 93 ? 8.87320 23.01786 4.37292 1.000 15.83641 93 LEU B CA 1
ATOM 9621 C C . LEU B 2 93 ? 8.36051 24.45197 4.28343 1.000 15.23460 93 LEU B C 1
ATOM 9622 O O . LEU B 2 93 ? 9.03770 25.35296 3.77888 1.000 17.50245 93 LEU B O 1
ATOM 9638 N N . ARG B 2 94 ? 7.13770 24.65074 4.77076 1.000 15.36471 94 ARG B N 1
ATOM 9639 C CA . ARG B 2 94 ? 6.45652 25.93255 4.70252 1.000 15.28898 94 ARG B CA 1
ATOM 9640 C C . ARG B 2 94 ? 5.84363 26.24999 6.05877 1.000 18.66488 94 ARG B C 1
ATOM 9641 O O . ARG B 2 94 ? 5.50915 25.35311 6.83770 1.000 16.60395 94 ARG B O 1
ATOM 9662 N N . THR B 2 95 ? 5.70614 27.54050 6.34039 1.000 16.59236 95 THR B N 1
ATOM 9663 C CA . THR B 2 95 ? 5.20013 27.97218 7.63295 1.000 15.44134 95 THR B CA 1
ATOM 9664 C C . THR B 2 95 ? 4.56344 29.34089 7.47959 1.000 18.11572 95 THR B C 1
ATOM 9665 O O . THR B 2 95 ? 4.87137 30.09225 6.55029 1.000 16.24621 95 THR B O 1
ATOM 9676 N N . THR B 2 96 ? 3.66262 29.65761 8.41100 1.000 16.93616 96 THR B N 1
ATOM 9677 C CA . THR B 2 96 ? 3.09414 30.99683 8.43781 1.000 16.45999 96 THR B CA 1
ATOM 9678 C C . THR B 2 96 ? 4.06620 32.02882 9.01401 1.000 18.77121 96 THR B C 1
ATOM 9679 O O . THR B 2 96 ? 3.84443 33.22964 8.82096 1.000 19.27419 96 THR B O 1
ATOM 9690 N N . ASP B 2 97 ? 5.12837 31.60569 9.71493 1.000 16.45272 97 ASP B N 1
ATOM 9691 C CA . ASP B 2 97 ? 6.08647 32.56669 10.27535 1.000 16.64492 97 ASP B CA 1
ATOM 9692 C C . ASP B 2 97 ? 7.39441 31.87823 10.64827 1.000 18.72154 97 ASP B C 1
ATOM 9693 O O . ASP B 2 97 ? 7.44762 31.13846 11.63716 1.000 16.33099 97 ASP B O 1
ATOM 9702 N N . TRP B 2 98 ? 8.46451 32.16935 9.90019 1.000 16.15951 98 TRP B N 1
ATOM 9703 C CA . TRP B 2 98 ? 9.74267 31.52234 10.18114 1.000 15.12051 98 TRP B CA 1
ATOM 9704 C C . TRP B 2 98 ? 10.34450 31.96648 11.50800 1.000 16.57697 98 TRP B C 1
ATOM 9705 O O . TRP B 2 98 ? 11.25453 31.30215 12.01555 1.000 17.55460 98 TRP B O 1
ATOM 9726 N N . TYR B 2 99 ? 9.86041 33.06661 12.08149 1.000 15.96694 99 TYR B N 1
ATOM 9727 C CA . TYR B 2 99 ? 10.41643 33.58527 13.32453 1.000 14.50444 99 TYR B CA 1
ATOM 9728 C C . TYR B 2 99 ? 9.85240 32.90780 14.57161 1.000 16.77246 99 TYR B C 1
ATOM 9729 O O . TYR B 2 99 ? 10.31332 33.20809 15.67838 1.000 18.04162 99 TYR B O 1
ATOM 9747 N N . ARG B 2 100 ? 8.90462 31.97994 14.41241 1.000 17.16471 100 ARG B N 1
ATOM 9748 C CA . ARG B 2 100 ? 8.16819 31.41945 15.54590 1.000 15.60498 100 ARG B CA 1
ATOM 9749 C C . ARG B 2 100 ? 9.04937 30.61313 16.49622 1.000 15.99462 100 ARG B C 1
ATOM 9750 O O . ARG B 2 100 ? 8.78695 30.59589 17.70559 1.000 14.80788 100 ARG B O 1
ATOM 9771 N N . HIS B 2 101 ? 10.08540 29.94691 15.98147 1.000 15.99156 101 HIS B N 1
ATOM 9772 C CA . HIS B 2 101 ? 10.90448 29.04388 16.78744 1.000 14.57815 101 HIS B CA 1
ATOM 9773 C C . HIS B 2 101 ? 11.46952 29.72659 18.02828 1.000 14.97980 101 HIS B C 1
ATOM 9774 O O . HIS B 2 101 ? 11.92329 30.87598 17.98407 1.000 14.45629 101 HIS B O 1
ATOM 9788 N N . ARG B 2 102 ? 11.45089 28.98658 19.13917 1.000 14.53425 102 ARG B N 1
ATOM 9789 C CA . ARG B 2 102 ? 12.09700 29.39484 20.37735 1.000 17.86443 102 ARG B CA 1
ATOM 9790 C C . ARG B 2 102 ? 12.85049 28.21287 20.97042 1.000 17.07183 102 ARG B C 1
ATOM 9791 O O . ARG B 2 102 ? 12.26715 27.14673 21.19047 1.000 17.36261 102 ARG B O 1
ATOM 9812 N N . ASP B 2 103 ? 14.12892 28.41130 21.24841 1.000 17.46600 103 ASP B N 1
ATOM 9813 C CA . ASP B 2 103 ? 14.90410 27.44883 22.02638 1.000 18.41577 103 ASP B CA 1
ATOM 9814 C C . ASP B 2 103 ? 14.39149 27.43572 23.45857 1.000 15.58534 103 ASP B C 1
ATOM 9815 O O . ASP B 2 103 ? 14.39736 28.48571 24.11653 1.000 16.88204 103 ASP B O 1
ATOM 9824 N N . PRO B 2 104 ? 13.93173 26.29425 23.98263 1.000 14.74416 104 PRO B N 1
ATOM 9825 C CA . PRO B 2 104 ? 13.44344 26.28591 25.37038 1.000 16.38169 104 PRO B CA 1
ATOM 9826 C C . PRO B 2 104 ? 14.52050 26.60484 26.38406 1.000 17.91525 104 PRO B C 1
ATOM 9827 O O . PRO B 2 104 ? 14.19221 27.03171 27.49604 1.000 19.03420 104 PRO B O 1
ATOM 9838 N N . ALA B 2 105 ? 15.79443 26.41829 26.04022 1.000 16.93836 105 ALA B N 1
ATOM 9839 C CA . ALA B 2 105 ? 16.88126 26.83776 26.91538 1.000 16.58449 105 ALA B CA 1
ATOM 9840 C C . ALA B 2 105 ? 17.18448 28.32749 26.80061 1.000 18.07871 105 ALA B C 1
ATOM 9841 O O . ALA B 2 105 ? 17.99876 28.83752 27.57742 1.000 17.84021 105 ALA B O 1
ATOM 9848 N N . ARG B 2 106 ? 16.54936 29.03272 25.86184 1.000 16.73331 106 ARG B N 1
ATOM 9849 C CA . ARG B 2 106 ? 16.66503 30.48947 25.74996 1.000 15.77925 106 ARG B CA 1
ATOM 9850 C C . ARG B 2 106 ? 18.11573 30.93870 25.59793 1.000 17.28431 106 ARG B C 1
ATOM 9851 O O . ARG B 2 106 ? 18.54384 31.93336 26.18556 1.000 16.96881 106 ARG B O 1
ATOM 9872 N N . ARG B 2 107 ? 18.87895 30.23326 24.77352 1.000 16.76411 107 ARG B N 1
ATOM 9873 C CA . ARG B 2 107 ? 20.29608 30.53604 24.61991 1.000 16.19371 107 ARG B CA 1
ATOM 9874 C C . ARG B 2 107 ? 20.50120 31.62880 23.57787 1.000 17.07426 107 ARG B C 1
ATOM 9875 O O . ARG B 2 107 ? 20.29064 31.41314 22.38028 1.000 19.38783 107 ARG B O 1
ATOM 9896 N N . TRP B 2 108 ? 20.91597 32.79745 24.03570 1.000 16.50301 108 TRP B N 1
ATOM 9897 C CA . TRP B 2 108 ? 21.66427 33.73109 23.21579 1.000 16.04105 108 TRP B CA 1
ATOM 9898 C C . TRP B 2 108 ? 23.14611 33.49513 23.49197 1.000 16.01695 108 TRP B C 1
ATOM 9899 O O . TRP B 2 108 ? 23.52370 32.55993 24.20172 1.000 15.72013 108 TRP B O 1
ATOM 9920 N N . HIS B 2 109 ? 24.00792 34.30843 22.89174 1.000 15.98321 109 HIS B N 1
ATOM 9921 C CA . HIS B 2 109 ? 25.42174 33.94738 22.90327 1.000 14.26258 109 HIS B CA 1
ATOM 9922 C C . HIS B 2 109 ? 25.96681 33.88633 24.32460 1.000 15.41044 109 HIS B C 1
ATOM 9923 O O . HIS B 2 109 ? 26.69700 32.95200 24.67518 1.000 16.27252 109 HIS B O 1
ATOM 9937 N N . HIS B 2 110 ? 25.59125 34.84537 25.16767 1.000 15.33191 110 HIS B N 1
ATOM 9938 C CA . HIS B 2 110 ? 26.19787 34.92833 26.49449 1.000 15.37587 110 HIS B CA 1
ATOM 9939 C C . HIS B 2 110 ? 25.92697 33.70750 27.36819 1.000 14.43490 110 HIS B C 1
ATOM 9940 O O . HIS B 2 110 ? 26.89489 33.11768 27.87710 1.000 16.04377 110 HIS B O 1
ATOM 9954 N N . PRO B 2 111 ? 24.67826 33.29383 27.61201 1.000 16.34790 111 PRO B N 1
ATOM 9955 C CA . PRO B 2 111 ? 24.48212 32.06906 28.41429 1.000 17.34053 111 PRO B CA 1
ATOM 9956 C C . PRO B 2 111 ? 25.10709 30.83245 27.78618 1.000 16.52468 111 PRO B C 1
ATOM 9957 O O . PRO B 2 111 ? 25.55784 29.93525 28.51025 1.000 18.84391 111 PRO B O 1
ATOM 9968 N N . TYR B 2 112 ? 25.15873 30.76517 26.45529 1.000 15.24278 112 TYR B N 1
ATOM 9969 C CA . TYR B 2 112 ? 25.78158 29.62705 25.78924 1.000 16.84653 112 TYR B CA 1
ATOM 9970 C C . TYR B 2 112 ? 27.26623 29.53039 26.13432 1.000 17.75546 112 TYR B C 1
ATOM 9971 O O . TYR B 2 112 ? 27.74795 28.47061 26.55946 1.000 15.84884 112 TYR B O 1
ATOM 9989 N N . VAL B 2 113 ? 28.01076 30.62987 25.98402 1.000 14.44662 113 VAL B N 1
ATOM 9990 C CA . VAL B 2 113 ? 29.43770 30.55003 26.28639 1.000 14.50454 113 VAL B CA 1
ATOM 9991 C C . VAL B 2 113 ? 29.68706 30.50102 27.78997 1.000 14.57776 113 VAL B C 1
ATOM 9992 O O . VAL B 2 113 ? 30.67998 29.91644 28.23615 1.000 15.55574 113 VAL B O 1
ATOM 10005 N N . LYS B 2 114 ? 28.82695 31.12894 28.59568 1.000 15.41573 114 LYS B N 1
ATOM 10006 C CA . LYS B 2 114 ? 29.00615 31.03913 30.04240 1.000 16.99462 114 LYS B CA 1
ATOM 10007 C C . LYS B 2 114 ? 28.96611 29.58617 30.49356 1.000 20.02906 114 LYS B C 1
ATOM 10008 O O . LYS B 2 114 ? 29.82161 29.13313 31.26430 1.000 17.13911 114 LYS B O 1
ATOM 10027 N N . ASP B 2 115 ? 27.96911 28.83841 30.02203 1.000 15.74167 115 ASP B N 1
ATOM 10028 C CA . ASP B 2 115 ? 27.83982 27.44745 30.43171 1.000 14.77883 115 ASP B CA 1
ATOM 10029 C C . ASP B 2 115 ? 29.00463 26.61352 29.91146 1.000 17.01900 115 ASP B C 1
ATOM 10030 O O . ASP B 2 115 ? 29.55890 25.78647 30.64432 1.000 16.99974 115 ASP B O 1
ATOM 10039 N N . LYS B 2 116 ? 29.39256 26.80883 28.64889 1.000 14.65879 116 LYS B N 1
ATOM 10040 C CA . LYS B 2 116 ? 30.48553 26.00742 28.10809 1.000 15.03608 116 LYS B CA 1
ATOM 10041 C C . LYS B 2 116 ? 31.81491 26.36423 28.76588 1.000 14.76737 116 LYS B C 1
ATOM 10042 O O . LYS B 2 116 ? 32.67826 25.49327 28.92397 1.000 15.55292 116 LYS B O 1
ATOM 10061 N N . SER B 2 117 ? 31.99081 27.62569 29.17317 1.000 14.87205 117 SER B N 1
ATOM 10062 C CA . SER B 2 117 ? 33.19169 27.99788 29.91402 1.000 17.11824 117 SER B CA 1
ATOM 10063 C C . SER B 2 117 ? 33.28141 27.24776 31.23716 1.000 17.58867 117 SER B C 1
ATOM 10064 O O . SER B 2 117 ? 34.36895 26.81993 31.64447 1.000 15.98981 117 SER B O 1
ATOM 10072 N N . GLU B 2 118 ? 32.15412 27.10761 31.94060 1.000 14.99970 118 GLU B N 1
ATOM 10073 C CA . GLU B 2 118 ? 32.16023 26.35410 33.18960 1.000 15.03741 118 GLU B CA 1
ATOM 10074 C C . GLU B 2 118 ? 32.68980 24.94972 32.95763 1.000 15.07197 118 GLU B C 1
ATOM 10075 O O . GLU B 2 118 ? 33.53243 24.45775 33.71985 1.000 16.86714 118 GLU B O 1
ATOM 10087 N N . GLU B 2 119 ? 32.21018 24.30400 31.88993 1.000 14.99559 119 GLU B N 1
ATOM 10088 C CA . GLU B 2 119 ? 32.62553 22.95141 31.53853 1.000 15.02586 119 GLU B CA 1
ATOM 10089 C C . GLU B 2 119 ? 34.08623 22.91774 31.11604 1.000 15.07718 119 GLU B C 1
ATOM 10090 O O . GLU B 2 119 ? 34.81687 21.98001 31.45847 1.000 15.16194 119 GLU B O 1
ATOM 10102 N N . ALA B 2 120 ? 34.53254 23.94140 30.38833 1.000 15.40199 120 ALA B N 1
ATOM 10103 C CA . ALA B 2 120 ? 35.92195 24.00589 29.95465 1.000 15.13258 120 ALA B CA 1
ATOM 10104 C C . ALA B 2 120 ? 36.87644 24.02791 31.14139 1.000 16.01094 120 ALA B C 1
ATOM 10105 O O . ALA B 2 120 ? 37.87040 23.29377 31.16834 1.000 16.62612 120 ALA B O 1
ATOM 10112 N N . ARG B 2 121 ? 36.61038 24.89935 32.11696 1.000 15.29690 121 ARG B N 1
ATOM 10113 C CA . ARG B 2 121 ? 37.53138 25.07098 33.23463 1.000 15.77843 121 ARG B CA 1
ATOM 10114 C C . ARG B 2 121 ? 37.44355 23.90777 34.21117 1.000 16.84558 121 ARG B C 1
ATOM 10115 O O . ARG B 2 121 ? 38.47523 23.40702 34.67537 1.000 16.56032 121 ARG B O 1
ATOM 10136 N N . TYR B 2 122 ? 36.22505 23.45373 34.50945 1.000 15.40850 122 TYR B N 1
ATOM 10137 C CA . TYR B 2 122 ? 36.06577 22.29998 35.38698 1.000 15.48758 122 TYR B CA 1
ATOM 10138 C C . TYR B 2 122 ? 36.73551 21.06201 34.79475 1.000 15.51934 122 TYR B C 1
ATOM 10139 O O . TYR B 2 122 ? 37.36578 20.28666 35.52189 1.000 16.68275 122 TYR B O 1
ATOM 10157 N N . THR B 2 123 ? 36.64146 20.87321 33.47462 1.000 15.42854 123 THR B N 1
ATOM 10158 C CA . THR B 2 123 ? 37.28501 19.71398 32.85739 1.000 15.46708 123 THR B CA 1
ATOM 10159 C C . THR B 2 123 ? 38.78238 19.67949 33.15579 1.000 15.59615 123 THR B C 1
ATOM 10160 O O . THR B 2 123 ? 39.33294 18.62076 33.48205 1.000 15.92632 123 THR B O 1
ATOM 10171 N N . GLN B 2 124 ? 39.46806 20.81979 33.04027 1.000 15.61062 124 GLN B N 1
ATOM 10172 C CA . GLN B 2 124 ? 40.90833 20.80652 33.27810 1.000 15.82705 124 GLN B CA 1
ATOM 10173 C C . GLN B 2 124 ? 41.23491 20.56388 34.74532 1.000 15.88035 124 GLN B C 1
ATOM 10174 O O . GLN B 2 124 ? 42.22639 19.89017 35.04801 1.000 16.57148 124 GLN B O 1
ATOM 10188 N N . ARG B 2 125 ? 40.41959 21.08777 35.66493 1.000 15.86186 125 ARG B N 1
ATOM 10189 C CA . ARG B 2 125 ? 40.62266 20.77569 37.07523 1.000 15.99558 125 ARG B CA 1
ATOM 10190 C C . ARG B 2 125 ? 40.42193 19.28977 37.32747 1.000 17.48253 125 ARG B C 1
ATOM 10191 O O . ARG B 2 125 ? 41.20772 18.65878 38.04451 1.000 16.61119 125 ARG B O 1
ATOM 10212 N N . PHE B 2 126 ? 39.38316 18.70838 36.72672 1.000 16.48624 126 PHE B N 1
ATOM 10213 C CA . PHE B 2 126 ? 39.13436 17.28356 36.89941 1.000 17.01877 126 PHE B CA 1
ATOM 10214 C C . PHE B 2 126 ? 40.30731 16.45243 36.39029 1.000 16.04654 126 PHE B C 1
ATOM 10215 O O . PHE B 2 126 ? 40.73459 15.49439 37.04587 1.000 16.37714 126 PHE B O 1
ATOM 10232 N N . LEU B 2 127 ? 40.83467 16.79809 35.21247 1.000 15.99328 127 LEU B N 1
ATOM 10233 C CA . LEU B 2 127 ? 41.92738 16.01787 34.64033 1.000 16.07902 127 LEU B CA 1
ATOM 10234 C C . LEU B 2 127 ? 43.18725 16.11038 35.49459 1.000 16.74393 127 LEU B C 1
ATOM 10235 O O . LEU B 2 127 ? 43.88412 15.10757 35.69154 1.000 16.37268 127 LEU B O 1
ATOM 10251 N N . ALA B 2 128 ? 43.50831 17.30764 35.99829 1.000 16.33335 128 ALA B N 1
ATOM 10252 C CA . ALA B 2 128 ? 44.68038 17.45375 36.85712 1.000 16.45906 128 ALA B CA 1
ATOM 10253 C C . ALA B 2 128 ? 44.54181 16.60823 38.11802 1.000 18.60070 128 ALA B C 1
ATOM 10254 O O . ALA B 2 128 ? 45.52026 16.01965 38.59178 1.000 17.95107 128 ALA B O 1
ATOM 10261 N N . ALA B 2 129 ? 43.32882 16.51768 38.66559 1.000 16.49808 129 ALA B N 1
ATOM 10262 C CA . ALA B 2 129 ? 43.12030 15.70308 39.85853 1.000 18.66587 129 ALA B CA 1
ATOM 10263 C C . ALA B 2 129 ? 43.09308 14.21427 39.52603 1.000 16.63235 129 ALA B C 1
ATOM 10264 O O . ALA B 2 129 ? 43.64215 13.39939 40.27726 1.000 16.78411 129 ALA B O 1
ATOM 10271 N N . TYR B 2 130 ? 42.46792 13.84370 38.40499 1.000 16.49341 130 TYR B N 1
ATOM 10272 C CA . TYR B 2 130 ? 42.38265 12.43798 38.02354 1.000 16.51421 130 TYR B CA 1
ATOM 10273 C C . TYR B 2 130 ? 43.76509 11.85344 37.77398 1.000 16.65134 130 TYR B C 1
ATOM 10274 O O . TYR B 2 130 ? 44.05815 10.72517 38.18462 1.000 16.76503 130 TYR B O 1
ATOM 10292 N N . SER B 2 131 ? 44.62848 12.60790 37.09761 1.000 16.65263 131 SER B N 1
ATOM 10293 C CA . SER B 2 131 ? 46.00401 12.15940 36.93263 1.000 17.30469 131 SER B CA 1
ATOM 10294 C C . SER B 2 131 ? 46.71591 12.08690 38.27932 1.000 16.99228 131 SER B C 1
ATOM 10295 O O . SER B 2 131 ? 47.43988 11.12243 38.54574 1.000 18.10583 131 SER B O 1
ATOM 10303 N N . SER B 2 132 ? 46.48440 13.06334 39.16480 1.000 16.99829 132 SER B N 1
ATOM 10304 C CA . SER B 2 132 ? 47.10971 13.00246 40.48268 1.000 17.52086 132 SER B CA 1
ATOM 10305 C C . SER B 2 132 ? 46.60100 11.81525 41.29394 1.000 17.54332 132 SER B C 1
ATOM 10306 O O . SER B 2 132 ? 47.33590 11.27586 42.13298 1.000 17.89905 132 SER B O 1
ATOM 10314 N N . GLU B 2 133 ? 45.34480 11.41463 41.06991 1.000 17.80647 133 GLU B N 1
ATOM 10315 C CA . GLU B 2 133 ? 44.74644 10.33103 41.83846 1.000 19.50924 133 GLU B CA 1
ATOM 10316 C C . GLU B 2 133 ? 45.27637 8.96633 41.41973 1.000 19.38578 133 GLU B C 1
ATOM 10317 O O . GLU B 2 133 ? 45.29391 8.03527 42.23388 1.000 19.67128 133 GLU B O 1
ATOM 10329 N N . GLY B 2 134 ? 45.66586 8.81110 40.15639 1.000 17.77324 134 GLY B N 1
ATOM 10330 C CA . GLY B 2 134 ? 46.09137 7.51687 39.66028 1.000 17.35489 134 GLY B CA 1
ATOM 10331 C C . GLY B 2 134 ? 44.97356 6.56885 39.29348 1.000 19.29998 134 GLY B C 1
ATOM 10332 O O . GLY B 2 134 ? 45.22281 5.37067 39.12673 1.000 19.66376 134 GLY B O 1
ATOM 10336 N N . SER B 2 135 ? 43.75064 7.07653 39.13146 1.000 19.52525 135 SER B N 1
ATOM 10337 C CA . SER B 2 135 ? 42.57224 6.23067 38.98059 1.000 18.22884 135 SER B CA 1
ATOM 10338 C C . SER B 2 135 ? 42.55537 5.42754 37.68839 1.000 21.28266 135 SER B C 1
ATOM 10339 O O . SER B 2 135 ? 41.80276 4.45285 37.59628 1.000 20.16465 135 SER B O 1
ATOM 10347 N N . ILE B 2 136 ? 43.36523 5.78950 36.69686 1.000 19.03410 136 ILE B N 1
ATOM 10348 C CA . ILE B 2 136 ? 43.46648 4.98868 35.48861 1.000 19.94391 136 ILE B CA 1
ATOM 10349 C C . ILE B 2 136 ? 43.98705 3.58612 35.76001 1.000 19.80830 136 ILE B C 1
ATOM 10350 O O . ILE B 2 136 ? 43.85334 2.71010 34.90018 1.000 19.61492 136 ILE B O 1
ATOM 10366 N N . ARG B 2 137 ? 44.54648 3.34295 36.94865 1.000 18.28865 137 ARG B N 1
ATOM 10367 C CA . ARG B 2 137 ? 45.19863 2.06465 37.20961 1.000 18.58584 137 ARG B CA 1
ATOM 10368 C C . ARG B 2 137 ? 44.22829 0.88919 37.15726 1.000 20.31357 137 ARG B C 1
ATOM 10369 O O . ARG B 2 137 ? 44.65694 -0.24333 36.91093 1.000 22.56495 137 ARG B O 1
ATOM 10390 N N . THR B 2 138 ? 42.93140 1.11677 37.37560 1.000 17.92865 138 THR B N 1
ATOM 10391 C CA . THR B 2 138 ? 41.98856 0.00440 37.44459 1.000 17.62377 138 THR B CA 1
ATOM 10392 C C . THR B 2 138 ? 41.17740 -0.22461 36.16947 1.000 22.66870 138 THR B C 1
ATOM 10393 O O . THR B 2 138 ? 40.34280 -1.13355 36.14767 1.000 22.52086 138 THR B O 1
ATOM 10404 N N . ILE B 2 139 ? 41.40160 0.54548 35.10550 1.000 20.66343 139 ILE B N 1
ATOM 10405 C CA . ILE B 2 139 ? 40.66123 0.32180 33.86739 1.000 19.37997 139 ILE B CA 1
ATOM 10406 C C . ILE B 2 139 ? 41.07062 -1.01464 33.26046 1.000 20.11991 139 ILE B C 1
ATOM 10407 O O . ILE B 2 139 ? 42.23918 -1.41839 33.32855 1.000 24.24659 139 ILE B O 1
ATOM 10423 N N . ASP B 2 140 ? 40.11384 -1.71382 32.66517 1.000 17.53318 140 ASP B N 1
ATOM 10424 C CA . ASP B 2 140 ? 40.45374 -2.93401 31.94646 1.000 17.27231 140 ASP B CA 1
ATOM 10425 C C . ASP B 2 140 ? 41.36358 -2.58500 30.77248 1.000 19.85518 140 ASP B C 1
ATOM 10426 O O . ASP B 2 140 ? 40.98074 -1.75733 29.92940 1.000 18.23225 140 ASP B O 1
ATOM 10435 N N . PRO B 2 141 ? 42.55743 -3.18027 30.66736 1.000 20.82785 141 PRO B N 1
ATOM 10436 C CA . PRO B 2 141 ? 43.46936 -2.78498 29.57576 1.000 18.65226 141 PRO B CA 1
ATOM 10437 C C . PRO B 2 141 ? 42.94943 -3.08517 28.17876 1.000 20.90082 141 PRO B C 1
ATOM 10438 O O . PRO B 2 141 ? 43.20299 -2.30541 27.25139 1.000 21.98590 141 PRO B O 1
ATOM 10449 N N . TYR B 2 142 ? 42.24994 -4.20698 27.99266 1.000 18.25801 142 TYR B N 1
ATOM 10450 C CA . TYR B 2 142 ? 41.73221 -4.53613 26.66793 1.000 17.04131 142 TYR B CA 1
ATOM 10451 C C . TYR B 2 142 ? 40.66718 -3.53607 26.23051 1.000 16.85496 142 TYR B C 1
ATOM 10452 O O . TYR B 2 142 ? 40.67037 -3.07914 25.08100 1.000 18.82907 142 TYR B O 1
ATOM 10470 N N . TRP B 2 143 ? 39.75110 -3.17856 27.12959 1.000 17.98438 143 TRP B N 1
ATOM 10471 C CA . TRP B 2 143 ? 38.80103 -2.11603 26.81766 1.000 17.01008 143 TRP B CA 1
ATOM 10472 C C . TRP B 2 143 ? 39.53032 -0.83181 26.44949 1.000 17.11376 143 TRP B C 1
ATOM 10473 O O . TRP B 2 143 ? 39.23713 -0.20872 25.42400 1.000 16.44259 143 TRP B O 1
ATOM 10494 N N . ARG B 2 144 ? 40.50899 -0.43729 27.26498 1.000 17.55317 144 ARG B N 1
ATOM 10495 C CA . ARG B 2 144 ? 41.21802 0.81986 27.04411 1.000 17.08752 144 ARG B CA 1
ATOM 10496 C C . ARG B 2 144 ? 41.89496 0.84538 25.67972 1.000 19.43941 144 ARG B C 1
ATOM 10497 O O . ARG B 2 144 ? 41.78503 1.82882 24.93587 1.000 18.83789 144 ARG B O 1
ATOM 10518 N N . ASP B 2 145 ? 42.60244 -0.22972 25.33552 1.000 17.67815 145 ASP B N 1
ATOM 10519 C CA . ASP B 2 145 ? 43.50003 -0.22123 24.18888 1.000 18.11510 145 ASP B CA 1
ATOM 10520 C C . ASP B 2 145 ? 42.83758 -0.67222 22.89426 1.000 22.45881 145 ASP B C 1
ATOM 10521 O O . ASP B 2 145 ? 43.12349 -0.11002 21.83157 1.000 22.09807 145 ASP B O 1
ATOM 10530 N N . GLU B 2 146 ? 41.96980 -1.68269 22.95298 1.000 19.80490 146 GLU B N 1
ATOM 10531 C CA . GLU B 2 146 ? 41.42168 -2.27898 21.74271 1.000 19.28864 146 GLU B CA 1
ATOM 10532 C C . GLU B 2 146 ? 40.02741 -1.78754 21.38589 1.000 21.61284 146 GLU B C 1
ATOM 10533 O O . GLU B 2 146 ? 39.63626 -1.88422 20.21729 1.000 22.35721 146 GLU B O 1
ATOM 10545 N N . ILE B 2 147 ? 39.25603 -1.30028 22.34815 1.000 17.38574 147 ILE B N 1
ATOM 10546 C CA . ILE B 2 147 ? 37.88964 -0.85656 22.10290 1.000 18.17227 147 ILE B CA 1
ATOM 10547 C C . ILE B 2 147 ? 37.77117 0.65629 22.23963 1.000 21.76255 147 ILE B C 1
ATOM 10548 O O . ILE B 2 147 ? 37.42717 1.35082 21.28198 1.000 21.13040 147 ILE B O 1
ATOM 10564 N N . LEU B 2 148 ? 38.08482 1.19080 23.41900 1.000 18.81219 148 LEU B N 1
ATOM 10565 C CA . LEU B 2 148 ? 37.95990 2.62493 23.64748 1.000 19.77824 148 LEU B CA 1
ATOM 10566 C C . LEU B 2 148 ? 38.85229 3.41911 22.70012 1.000 20.29244 148 LEU B C 1
ATOM 10567 O O . LEU B 2 148 ? 38.36648 4.23950 21.91157 1.000 19.31098 148 LEU B O 1
ATOM 10583 N N . ASN B 2 149 ? 40.16811 3.19892 22.76554 1.000 20.89751 149 ASN B N 1
ATOM 10584 C CA . ASN B 2 149 ? 41.07827 4.01791 21.96971 1.000 19.14127 149 ASN B CA 1
ATOM 10585 C C . ASN B 2 149 ? 40.68787 3.99650 20.49445 1.000 20.21123 149 ASN B C 1
ATOM 10586 O O . ASN B 2 149 ? 40.62148 5.04171 19.83799 1.000 22.32866 149 ASN B O 1
ATOM 10597 N N . LYS B 2 150 ? 40.40279 2.80463 19.96572 1.000 18.03194 150 LYS B N 1
ATOM 10598 C CA . LYS B 2 150 ? 40.21079 2.61896 18.53045 1.000 17.95594 150 LYS B CA 1
ATOM 10599 C C . LYS B 2 150 ? 38.80816 3.01007 18.07222 1.000 20.24938 150 LYS B C 1
ATOM 10600 O O . LYS B 2 150 ? 38.65830 3.80603 17.13937 1.000 18.55944 150 LYS B O 1
ATOM 10619 N N . TYR B 2 151 ? 37.77082 2.47084 18.71469 1.000 18.08215 151 TYR B N 1
ATOM 10620 C CA . TYR B 2 151 ? 36.39552 2.65026 18.25259 1.000 19.37637 151 TYR B CA 1
ATOM 10621 C C . TYR B 2 151 ? 35.70305 3.88075 18.82901 1.000 18.06286 151 TYR B C 1
ATOM 10622 O O . TYR B 2 151 ? 34.85550 4.46578 18.14646 1.000 17.11632 151 TYR B O 1
ATOM 10640 N N . PHE B 2 152 ? 36.03549 4.30689 20.05089 1.000 17.00481 152 PHE B N 1
ATOM 10641 C CA . PHE B 2 152 ? 35.57939 5.61985 20.50901 1.000 15.70522 152 PHE B CA 1
ATOM 10642 C C . PHE B 2 152 ? 36.30551 6.72608 19.75440 1.000 17.01062 152 PHE B C 1
ATOM 10643 O O . PHE B 2 152 ? 35.69094 7.71953 19.35546 1.000 18.09239 152 PHE B O 1
ATOM 10660 N N . GLY B 2 153 ? 37.60959 6.55881 19.52691 1.000 18.63436 153 GLY B N 1
ATOM 10661 C CA . GLY B 2 153 ? 38.30662 7.46422 18.62818 1.000 19.00480 153 GLY B CA 1
ATOM 10662 C C . GLY B 2 153 ? 37.61677 7.58751 17.28468 1.000 18.45671 153 GLY B C 1
ATOM 10663 O O . GLY B 2 153 ? 37.38739 8.69195 16.78640 1.000 19.56959 153 GLY B O 1
ATOM 10667 N N . ALA B 2 154 ? 37.27205 6.44931 16.67206 1.000 18.29696 154 ALA B N 1
ATOM 10668 C CA . ALA B 2 154 ? 36.62838 6.50390 15.36176 1.000 15.76159 154 ALA B CA 1
ATOM 10669 C C . ALA B 2 154 ? 35.30317 7.25715 15.41855 1.000 16.44754 154 ALA B C 1
ATOM 10670 O O . ALA B 2 154 ? 34.92611 7.92007 14.44638 1.000 16.92566 154 ALA B O 1
ATOM 10677 N N . LEU B 2 155 ? 34.59135 7.18601 16.54688 1.000 16.03109 155 LEU B N 1
ATOM 10678 C CA . LEU B 2 155 ? 33.30916 7.87329 16.65751 1.000 16.26652 155 LEU B CA 1
ATOM 10679 C C . LEU B 2 155 ? 33.44852 9.38611 16.54651 1.000 18.15293 155 LEU B C 1
ATOM 10680 O O . LEU B 2 155 ? 32.46742 10.06357 16.21961 1.000 17.18843 155 LEU B O 1
ATOM 10696 N N . LEU B 2 156 ? 34.63472 9.94046 16.80799 1.000 15.38251 156 LEU B N 1
ATOM 10697 C CA . LEU B 2 156 ? 34.77852 11.38777 16.69504 1.000 16.59157 156 LEU B CA 1
ATOM 10698 C C . LEU B 2 156 ? 34.46574 11.85420 15.28031 1.000 15.28034 156 LEU B C 1
ATOM 10699 O O . LEU B 2 156 ? 33.99033 12.97874 15.08728 1.000 16.20322 156 LEU B O 1
ATOM 10715 N N . TYR B 2 157 ? 34.71004 10.99227 14.28574 1.000 17.17061 157 TYR B N 1
ATOM 10716 C CA . TYR B 2 157 ? 34.42396 11.31788 12.88956 1.000 16.37579 157 TYR B CA 1
ATOM 10717 C C . TYR B 2 157 ? 32.92903 11.42777 12.61999 1.000 17.32895 157 TYR B C 1
ATOM 10718 O O . TYR B 2 157 ? 32.51586 12.25388 11.79874 1.000 16.20263 157 TYR B O 1
ATOM 10736 N N . SER B 2 158 ? 32.10365 10.62396 13.29315 1.000 16.35641 158 SER B N 1
ATOM 10737 C CA . SER B 2 158 ? 30.65903 10.81257 13.19408 1.000 15.49562 158 SER B CA 1
ATOM 10738 C C . SER B 2 158 ? 30.26061 12.18692 13.71789 1.000 17.88871 158 SER B C 1
ATOM 10739 O O . SER B 2 158 ? 29.52298 12.93162 13.05990 1.000 17.48109 158 SER B O 1
ATOM 10747 N N . GLU B 2 159 ? 30.74534 12.53706 14.91223 1.000 16.05275 159 GLU B N 1
ATOM 10748 C CA . GLU B 2 159 ? 30.42253 13.83398 15.49375 1.000 16.99609 159 GLU B CA 1
ATOM 10749 C C . GLU B 2 159 ? 30.92873 14.96146 14.60713 1.000 16.98628 159 GLU B C 1
ATOM 10750 O O . GLU B 2 159 ? 30.24321 15.97637 14.42259 1.000 17.11654 159 GLU B O 1
ATOM 10762 N N . TYR B 2 160 ? 32.13293 14.79134 14.04716 1.000 16.02097 160 TYR B N 1
ATOM 10763 C CA . TYR B 2 160 ? 32.72146 15.81346 13.19095 1.000 16.87335 160 TYR B CA 1
ATOM 10764 C C . TYR B 2 160 ? 31.93828 15.96846 11.89001 1.000 17.79564 160 TYR B C 1
ATOM 10765 O O . TYR B 2 160 ? 31.76262 17.08763 11.39558 1.000 17.05004 160 TYR B O 1
ATOM 10783 N N . GLY B 2 161 ? 31.44949 14.86351 11.32472 1.000 15.89315 161 GLY B N 1
ATOM 10784 C CA . GLY B 2 161 ? 30.63077 14.96498 10.12736 1.000 15.07528 161 GLY B CA 1
ATOM 10785 C C . GLY B 2 161 ? 29.29736 15.63831 10.38493 1.000 15.30101 161 GLY B C 1
ATOM 10786 O O . GLY B 2 161 ? 28.82712 16.43697 9.56815 1.000 16.52204 161 GLY B O 1
ATOM 10790 N N . LEU B 2 162 ? 28.66211 15.31958 11.51661 1.000 14.93896 162 LEU B N 1
ATOM 10791 C CA . LEU B 2 162 ? 27.41411 15.98885 11.86286 1.000 17.10730 162 LEU B CA 1
ATOM 10792 C C . LEU B 2 162 ? 27.64834 17.47363 12.10690 1.000 16.97260 162 LEU B C 1
ATOM 10793 O O . LEU B 2 162 ? 26.81291 18.30970 11.74319 1.000 16.91355 162 LEU B O 1
ATOM 10809 N N . PHE B 2 163 ? 28.77442 17.81914 12.73820 1.000 15.66063 163 PHE B N 1
ATOM 10810 C CA . PHE B 2 163 ? 29.15605 19.22433 12.84380 1.000 14.84037 163 PHE B CA 1
ATOM 10811 C C . PHE B 2 163 ? 29.12500 19.88863 11.47047 1.000 14.72709 163 PHE B C 1
ATOM 10812 O O . PHE B 2 163 ? 28.44926 20.90567 11.26683 1.000 16.00881 163 PHE B O 1
ATOM 10829 N N . ASN B 2 164 ? 29.81962 19.29836 10.49921 1.000 15.95402 164 ASN B N 1
ATOM 10830 C CA . ASN B 2 164 ? 29.98056 19.95756 9.20986 1.000 17.42661 164 ASN B CA 1
ATOM 10831 C C . ASN B 2 164 ? 28.68238 20.02660 8.42343 1.000 15.17650 164 ASN B C 1
ATOM 10832 O O . ASN B 2 164 ? 28.52485 20.92049 7.58383 1.000 16.26786 164 ASN B O 1
ATOM 10843 N N . ALA B 2 165 ? 27.74757 19.10581 8.66926 1.000 14.82962 165 ALA B N 1
ATOM 10844 C CA . ALA B 2 165 ? 26.44741 19.19783 8.01788 1.000 16.96830 165 ALA B CA 1
ATOM 10845 C C . ALA B 2 165 ? 25.80121 20.55746 8.24848 1.000 16.32858 165 ALA B C 1
ATOM 10846 O O . ALA B 2 165 ? 24.97493 20.99107 7.43847 1.000 17.61259 165 ALA B O 1
ATOM 10853 N N . HIS B 2 166 ? 26.17790 21.25382 9.31930 1.000 16.02731 166 HIS B N 1
ATOM 10854 C CA . HIS B 2 166 ? 25.54501 22.52111 9.64568 1.000 15.89318 166 HIS B CA 1
ATOM 10855 C C . HIS B 2 166 ? 26.07012 23.70884 8.84520 1.000 14.58967 166 HIS B C 1
ATOM 10856 O O . HIS B 2 166 ? 25.49732 24.79788 8.96215 1.000 17.29849 166 HIS B O 1
ATOM 10870 N N . SER B 2 167 ? 27.13483 23.55298 8.05169 1.000 14.81994 167 SER B N 1
ATOM 10871 C CA . SER B 2 167 ? 27.69665 24.71678 7.36580 1.000 15.40767 167 SER B CA 1
ATOM 10872 C C . SER B 2 167 ? 26.66797 25.36425 6.44319 1.000 14.92376 167 SER B C 1
ATOM 10873 O O . SER B 2 167 ? 26.43967 26.57919 6.50306 1.000 15.41405 167 SER B O 1
ATOM 10881 N N . SER B 2 168 ? 26.02095 24.57288 5.58524 1.000 14.84341 168 SER B N 1
ATOM 10882 C CA . SER B 2 168 ? 25.01919 25.16727 4.70572 1.000 14.83852 168 SER B CA 1
ATOM 10883 C C . SER B 2 168 ? 23.77136 25.58916 5.47628 1.000 15.94271 168 SER B C 1
ATOM 10884 O O . SER B 2 168 ? 23.09958 26.54593 5.08026 1.000 16.07122 168 SER B O 1
ATOM 10892 N N . VAL B 2 169 ? 23.44516 24.90628 6.57628 1.000 14.61550 169 VAL B N 1
ATOM 10893 C CA . VAL B 2 169 ? 22.31462 25.33418 7.39759 1.000 14.55675 169 VAL B CA 1
ATOM 10894 C C . VAL B 2 169 ? 22.55166 26.74268 7.92733 1.000 14.48684 169 VAL B C 1
ATOM 10895 O O . VAL B 2 169 ? 21.65275 27.59228 7.91669 1.000 16.44490 169 VAL B O 1
ATOM 10908 N N . GLY B 2 170 ? 23.76228 26.99543 8.43096 1.000 16.17512 170 GLY B N 1
ATOM 10909 C CA . GLY B 2 170 ? 24.06507 28.29938 8.99240 1.000 14.98581 170 GLY B CA 1
ATOM 10910 C C . GLY B 2 170 ? 23.97424 29.41221 7.97262 1.000 14.42067 170 GLY B C 1
ATOM 10911 O O . GLY B 2 170 ? 23.66969 30.55567 8.32255 1.000 15.74675 170 GLY B O 1
ATOM 10915 N N . ARG B 2 171 ? 24.22242 29.09345 6.70073 1.000 14.48811 171 ARG B N 1
ATOM 10916 C CA . ARG B 2 171 ? 24.07542 30.08085 5.63854 1.000 15.82473 171 ARG B CA 1
ATOM 10917 C C . ARG B 2 171 ? 22.62542 30.21640 5.18256 1.000 14.92604 171 ARG B C 1
ATOM 10918 O O . ARG B 2 171 ? 22.14656 31.33501 4.96717 1.000 16.08874 171 ARG B O 1
ATOM 10939 N N . ASP B 2 172 ? 21.91069 29.09637 5.03690 1.000 14.55767 172 ASP B N 1
ATOM 10940 C CA . ASP B 2 172 ? 20.65790 29.08278 4.29252 1.000 15.58976 172 ASP B CA 1
ATOM 10941 C C . ASP B 2 172 ? 19.40515 29.32090 5.13752 1.000 15.23349 172 ASP B C 1
ATOM 10942 O O . ASP B 2 172 ? 18.35636 29.65498 4.57370 1.000 17.43477 172 ASP B O 1
ATOM 10951 N N . CYS B 2 173 ? 19.45458 29.12932 6.45251 1.000 15.76218 173 CYS B N 1
ATOM 10952 C CA . CYS B 2 173 ? 18.20474 29.05358 7.20543 1.000 17.88486 173 CYS B CA 1
ATOM 10953 C C . CYS B 2 173 ? 17.55852 30.43192 7.35139 1.000 20.57251 173 CYS B C 1
ATOM 10954 O O . CYS B 2 173 ? 18.19715 31.47716 7.18312 1.000 16.77613 173 CYS B O 1
ATOM 10962 N N . LEU B 2 174 ? 16.26129 30.42357 7.66280 1.000 17.22043 174 LEU B N 1
ATOM 10963 C CA . LEU B 2 174 ? 15.41480 31.57446 7.37528 1.000 17.01943 174 LEU B CA 1
ATOM 10964 C C . LEU B 2 174 ? 15.03113 32.42148 8.58366 1.000 17.75958 174 LEU B C 1
ATOM 10965 O O . LEU B 2 174 ? 14.27286 33.38324 8.41619 1.000 18.04786 174 LEU B O 1
ATOM 10981 N N . SER B 2 175 ? 15.53385 32.13278 9.78214 1.000 15.24826 175 SER B N 1
ATOM 10982 C CA . SER B 2 175 ? 15.32019 33.08170 10.86607 1.000 16.19669 175 SER B CA 1
ATOM 10983 C C . SER B 2 175 ? 16.46358 33.05525 11.87328 1.000 16.93315 175 SER B C 1
ATOM 10984 O O . SER B 2 175 ? 17.31963 32.16466 11.86281 1.000 15.79638 175 SER B O 1
ATOM 10992 N N . ASP B 2 176 ? 16.42520 34.05141 12.77170 1.000 15.93987 176 ASP B N 1
ATOM 10993 C CA . ASP B 2 176 ? 17.49413 34.29142 13.73614 1.000 15.54386 176 ASP B CA 1
ATOM 10994 C C . ASP B 2 176 ? 17.52430 33.22862 14.83294 1.000 15.89412 176 ASP B C 1
ATOM 10995 O O . ASP B 2 176 ? 18.59078 32.68691 15.14734 1.000 16.33301 176 ASP B O 1
ATOM 11004 N N . THR B 2 177 ? 16.37363 32.91589 15.43940 1.000 16.32166 177 THR B N 1
ATOM 11005 C CA . THR B 2 177 ? 16.37539 31.88243 16.47555 1.000 14.25485 177 THR B CA 1
ATOM 11006 C C . THR B 2 177 ? 16.75148 30.51718 15.90482 1.000 14.27161 177 THR B C 1
ATOM 11007 O O . THR B 2 177 ? 17.41074 29.72136 16.58284 1.000 17.28955 177 THR B O 1
ATOM 11018 N N . ILE B 2 178 ? 16.35240 30.22762 14.66661 1.000 14.40931 178 ILE B N 1
ATOM 11019 C CA . ILE B 2 178 ? 16.77896 28.98192 14.03798 1.000 14.32265 178 ILE B CA 1
ATOM 11020 C C . ILE B 2 178 ? 18.29029 28.97940 13.81506 1.000 14.29066 178 ILE B C 1
ATOM 11021 O O . ILE B 2 178 ? 18.96604 27.97222 14.06166 1.000 14.48131 178 ILE B O 1
ATOM 11037 N N . ARG B 2 179 ? 18.84157 30.09130 13.32012 1.000 14.30670 179 ARG B N 1
ATOM 11038 C CA . ARG B 2 179 ? 20.28012 30.16477 13.07209 1.000 14.24764 179 ARG B CA 1
ATOM 11039 C C . ARG B 2 179 ? 21.07387 29.95225 14.35704 1.000 14.67702 179 ARG B C 1
ATOM 11040 O O . ARG B 2 179 ? 22.08109 29.23570 14.35877 1.000 15.65189 179 ARG B O 1
ATOM 11061 N N . GLN B 2 180 ? 20.62492 30.54442 15.46431 1.000 15.31531 180 GLN B N 1
ATOM 11062 C CA . GLN B 2 180 ? 21.31425 30.34804 16.73712 1.000 17.14867 180 GLN B CA 1
ATOM 11063 C C . GLN B 2 180 ? 21.24709 28.89086 17.17448 1.000 15.95490 180 GLN B C 1
ATOM 11064 O O . GLN B 2 180 ? 22.26589 28.29675 17.55056 1.000 15.92095 180 GLN B O 1
ATOM 11078 N N . THR B 2 181 ? 20.05780 28.29188 17.11316 1.000 15.53341 181 THR B N 1
ATOM 11079 C CA . THR B 2 181 ? 19.92233 26.87932 17.44907 1.000 16.57209 181 THR B CA 1
ATOM 11080 C C . THR B 2 181 ? 20.86845 26.02943 16.61174 1.000 17.84506 181 THR B C 1
ATOM 11081 O O . THR B 2 181 ? 21.53901 25.12796 17.12830 1.000 16.23534 181 THR B O 1
ATOM 11092 N N . ALA B 2 182 ? 20.93402 26.30503 15.30720 1.000 14.62427 182 ALA B N 1
ATOM 11093 C CA . ALA B 2 182 ? 21.76308 25.49803 14.41883 1.000 14.34041 182 ALA B CA 1
ATOM 11094 C C . ALA B 2 182 ? 23.24672 25.67258 14.71881 1.000 16.44631 182 ALA B C 1
ATOM 11095 O O . ALA B 2 182 ? 24.00036 24.69173 14.73450 1.000 16.08327 182 ALA B O 1
ATOM 11102 N N . VAL B 2 183 ? 23.69491 26.91164 14.93910 1.000 14.29558 183 VAL B N 1
ATOM 11103 C CA . VAL B 2 183 ? 25.11711 27.14182 15.17075 1.000 14.33859 183 VAL B CA 1
ATOM 11104 C C . VAL B 2 183 ? 25.55082 26.54468 16.50610 1.000 14.31309 183 VAL B C 1
ATOM 11105 O O . VAL B 2 183 ? 26.61934 25.93279 16.60938 1.000 16.47121 183 VAL B O 1
ATOM 11118 N N . PHE B 2 184 ? 24.74800 26.73368 17.55509 1.000 14.29392 184 PHE B N 1
ATOM 11119 C CA . PHE B 2 184 ? 25.10182 26.15446 18.84628 1.000 15.67936 184 PHE B CA 1
ATOM 11120 C C . PHE B 2 184 ? 25.09813 24.62922 18.77938 1.000 16.69190 184 PHE B C 1
ATOM 11121 O O . PHE B 2 184 ? 25.94147 23.97291 19.40069 1.000 14.63135 184 PHE B O 1
ATOM 11138 N N . ALA B 2 185 ? 24.16197 24.04481 18.02469 1.000 15.64962 185 ALA B N 1
ATOM 11139 C CA . ALA B 2 185 ? 24.18785 22.59797 17.82526 1.000 17.22772 185 ALA B CA 1
ATOM 11140 C C . ALA B 2 185 ? 25.47688 22.16982 17.13898 1.000 15.65683 185 ALA B C 1
ATOM 11141 O O . ALA B 2 185 ? 26.08007 21.15162 17.50211 1.000 16.27414 185 ALA B O 1
ATOM 11148 N N . ALA B 2 186 ? 25.90648 22.93258 16.13130 1.000 14.81494 186 ALA B N 1
ATOM 11149 C CA . ALA B 2 186 ? 27.11887 22.59242 15.39880 1.000 16.46208 186 ALA B CA 1
ATOM 11150 C C . ALA B 2 186 ? 28.33913 22.66583 16.30203 1.000 17.40332 186 ALA B C 1
ATOM 11151 O O . ALA B 2 186 ? 29.18969 21.76752 16.29390 1.000 15.95994 186 ALA B O 1
ATOM 11158 N N . LEU B 2 187 ? 28.45807 23.74337 17.07961 1.000 15.38239 187 LEU B N 1
ATOM 11159 C CA . LEU B 2 187 ? 29.63295 23.86741 17.93158 1.000 16.90978 187 LEU B CA 1
ATOM 11160 C C . LEU B 2 187 ? 29.66688 22.75229 18.96882 1.000 15.51427 187 LEU B C 1
ATOM 11161 O O . LEU B 2 187 ? 30.74095 22.24190 19.30172 1.000 16.33785 187 LEU B O 1
ATOM 11177 N N . ASP B 2 188 ? 28.50164 22.35700 19.48739 1.000 16.77109 188 ASP B N 1
ATOM 11178 C CA . ASP B 2 188 ? 28.47212 21.24963 20.43678 1.000 16.03244 188 ASP B CA 1
ATOM 11179 C C . ASP B 2 188 ? 28.97046 19.95931 19.79100 1.000 17.72530 188 ASP B C 1
ATOM 11180 O O . ASP B 2 188 ? 29.66366 19.16705 20.43643 1.000 16.00782 188 ASP B O 1
ATOM 11189 N N . LYS B 2 189 ? 28.66145 19.74388 18.50599 1.000 16.39599 189 LYS B N 1
ATOM 11190 C CA . LYS B 2 189 ? 29.11798 18.52432 17.83933 1.000 15.77868 189 LYS B CA 1
ATOM 11191 C C . LYS B 2 189 ? 30.63083 18.52298 17.62955 1.000 16.29126 189 LYS B C 1
ATOM 11192 O O . LYS B 2 189 ? 31.28773 17.49610 17.84367 1.000 16.34862 189 LYS B O 1
ATOM 11211 N N . VAL B 2 190 ? 31.20684 19.64841 17.19050 1.000 15.47590 190 VAL B N 1
ATOM 11212 C CA . VAL B 2 190 ? 32.65984 19.68377 17.03800 1.000 15.51142 190 VAL B CA 1
ATOM 11213 C C . VAL B 2 190 ? 33.32686 19.60827 18.40837 1.000 15.84405 190 VAL B C 1
ATOM 11214 O O . VAL B 2 190 ? 34.40311 19.01732 18.55569 1.000 14.89389 190 VAL B O 1
ATOM 11227 N N . ASP B 2 191 ? 32.68610 20.17373 19.43449 1.000 17.00952 191 ASP B N 1
ATOM 11228 C CA . ASP B 2 191 ? 33.17012 20.01290 20.80253 1.000 17.11067 191 ASP B CA 1
ATOM 11229 C C . ASP B 2 191 ? 33.24186 18.53406 21.18008 1.000 15.30133 191 ASP B C 1
ATOM 11230 O O . ASP B 2 191 ? 34.26678 18.06745 21.68809 1.000 16.50195 191 ASP B O 1
ATOM 11239 N N . ASN B 2 192 ? 32.17804 17.77141 20.89664 1.000 16.71723 192 ASN B N 1
ATOM 11240 C CA . ASN B 2 192 ? 32.20407 16.33377 21.16833 1.000 15.94018 192 ASN B CA 1
ATOM 11241 C C . ASN B 2 192 ? 33.42160 15.66777 20.52385 1.000 16.42057 192 ASN B C 1
ATOM 11242 O O . ASN B 2 192 ? 34.10738 14.85144 21.15174 1.000 17.33222 192 ASN B O 1
ATOM 11253 N N . ALA B 2 193 ? 33.67447 15.96550 19.24523 1.000 14.97654 193 ALA B N 1
ATOM 11254 C CA . ALA B 2 193 ? 34.80992 15.35417 18.55775 1.000 16.55141 193 ALA B CA 1
ATOM 11255 C C . ALA B 2 193 ? 36.11912 15.75222 19.22231 1.000 16.44051 193 ALA B C 1
ATOM 11256 O O . ALA B 2 193 ? 37.00619 14.91511 19.44028 1.000 15.78092 193 ALA B O 1
ATOM 11263 N N . GLN B 2 194 ? 36.25733 17.04190 19.54059 1.000 15.62790 194 GLN B N 1
ATOM 11264 C CA . GLN B 2 194 ? 37.44645 17.54058 20.21817 1.000 17.54601 194 GLN B CA 1
ATOM 11265 C C . GLN B 2 194 ? 37.60992 16.91428 21.59526 1.000 16.90566 194 GLN B C 1
ATOM 11266 O O . GLN B 2 194 ? 38.74147 16.65697 22.02244 1.000 16.14480 194 GLN B O 1
ATOM 11280 N N . MET B 2 195 ? 36.50099 16.63459 22.29053 1.000 16.13765 195 MET B N 1
ATOM 11281 C CA . MET B 2 195 ? 36.60273 16.07120 23.63429 1.000 16.43877 195 MET B CA 1
ATOM 11282 C C . MET B 2 195 ? 37.01071 14.60282 23.59051 1.000 15.77777 195 MET B C 1
ATOM 11283 O O . MET B 2 195 ? 37.75591 14.13590 24.45915 1.000 15.42644 195 MET B O 1
ATOM 11297 N N . ILE B 2 196 ? 36.51752 13.85038 22.60686 1.000 15.27002 196 ILE B N 1
ATOM 11298 C CA . ILE B 2 196 ? 36.99941 12.48263 22.43512 1.000 15.37111 196 ILE B CA 1
ATOM 11299 C C . ILE B 2 196 ? 38.51247 12.48444 22.25003 1.000 15.82351 196 ILE B C 1
ATOM 11300 O O . ILE B 2 196 ? 39.23525 11.70547 22.87980 1.000 15.58077 196 ILE B O 1
ATOM 11316 N N . GLN B 2 197 ? 39.01933 13.36681 21.38434 1.000 15.46088 197 GLN B N 1
ATOM 11317 C CA . GLN B 2 197 ? 40.46098 13.41626 21.15708 1.000 16.40923 197 GLN B CA 1
ATOM 11318 C C . GLN B 2 197 ? 41.19084 13.88042 22.41129 1.000 15.62585 197 GLN B C 1
ATOM 11319 O O . GLN B 2 197 ? 42.27764 13.37805 22.72754 1.000 16.68106 197 GLN B O 1
ATOM 11333 N N . MET B 2 198 ? 40.58686 14.80554 23.16149 1.000 16.61274 198 MET B N 1
ATOM 11334 C CA . MET B 2 198 ? 41.17372 15.22746 24.42826 1.000 16.22603 198 MET B CA 1
ATOM 11335 C C . MET B 2 198 ? 41.32073 14.04694 25.38161 1.000 17.23162 198 MET B C 1
ATOM 11336 O O . MET B 2 198 ? 42.36205 13.88693 26.02972 1.000 15.87304 198 MET B O 1
ATOM 11350 N N . GLU B 2 199 ? 40.28071 13.21343 25.49379 1.000 15.63652 199 GLU B N 1
ATOM 11351 C CA . GLU B 2 199 ? 40.38770 12.04213 26.35737 1.000 15.72756 199 GLU B CA 1
ATOM 11352 C C . GLU B 2 199 ? 41.54007 11.14277 25.91621 1.000 15.86209 199 GLU B C 1
ATOM 11353 O O . GLU B 2 199 ? 42.32118 10.65924 26.74336 1.000 15.98152 199 GLU B O 1
ATOM 11365 N N . ARG B 2 200 ? 41.64645 10.88612 24.60999 1.000 16.65104 200 ARG B N 1
ATOM 11366 C CA . ARG B 2 200 ? 42.70340 10.00802 24.11505 1.000 17.16518 200 ARG B CA 1
ATOM 11367 C C . ARG B 2 200 ? 44.08119 10.60152 24.38604 1.000 16.09998 200 ARG B C 1
ATOM 11368 O O . ARG B 2 200 ? 45.00579 9.88388 24.78571 1.000 16.65289 200 ARG B O 1
ATOM 11389 N N . LEU B 2 201 ? 44.23199 11.91431 24.19229 1.000 16.04236 201 LEU B N 1
ATOM 11390 C CA . LEU B 2 201 ? 45.50775 12.56989 24.46454 1.000 16.24798 201 LEU B CA 1
ATOM 11391 C C . LEU B 2 201 ? 45.86308 12.50102 25.94477 1.000 16.22616 201 LEU B C 1
ATOM 11392 O O . LEU B 2 201 ? 47.04046 12.39135 26.30654 1.000 17.76185 201 LEU B O 1
ATOM 11408 N N . PHE B 2 202 ? 44.85643 12.59149 26.81158 1.000 16.49407 202 PHE B N 1
ATOM 11409 C CA . PHE B 2 202 ? 45.08810 12.50464 28.24880 1.000 16.21237 202 PHE B CA 1
ATOM 11410 C C . PHE B 2 202 ? 45.54747 11.10798 28.64175 1.000 16.34486 202 PHE B C 1
ATOM 11411 O O . PHE B 2 202 ? 46.52875 10.95370 29.37693 1.000 16.48986 202 PHE B O 1
ATOM 11428 N N . ILE B 2 203 ? 44.86456 10.07402 28.14832 1.000 16.31883 203 ILE B N 1
ATOM 11429 C CA . ILE B 2 203 ? 45.28620 8.71009 28.45972 1.000 18.88474 203 ILE B CA 1
ATOM 11430 C C . ILE B 2 203 ? 46.72636 8.48140 28.01700 1.000 17.19860 203 ILE B C 1
ATOM 11431 O O . ILE B 2 203 ? 47.50020 7.79588 28.69695 1.000 19.17910 203 ILE B O 1
ATOM 11447 N N . ALA B 2 204 ? 47.10971 9.04308 26.86781 1.000 16.62326 204 ALA B N 1
ATOM 11448 C CA . ALA B 2 204 ? 48.46844 8.85103 26.37305 1.000 18.97614 204 ALA B CA 1
ATOM 11449 C C . ALA B 2 204 ? 49.50697 9.38801 27.35100 1.000 19.98486 204 ALA B C 1
ATOM 11450 O O . ALA B 2 204 ? 50.63903 8.89061 27.38627 1.000 20.63680 204 ALA B O 1
ATOM 11457 N N . LYS B 2 205 ? 49.14679 10.39607 28.15126 1.000 18.10761 205 LYS B N 1
ATOM 11458 C CA . LYS B 2 205 ? 50.08106 10.92448 29.13863 1.000 17.87924 205 LYS B CA 1
ATOM 11459 C C . LYS B 2 205 ? 50.23814 9.99493 30.33172 1.000 20.06452 205 LYS B C 1
ATOM 11460 O O . LYS B 2 205 ? 51.23489 10.09101 31.05726 1.000 21.29818 205 LYS B O 1
ATOM 11479 N N . LEU B 2 206 ? 49.28042 9.09781 30.54695 1.000 19.22282 206 LEU B N 1
ATOM 11480 C CA . LEU B 2 206 ? 49.29028 8.23932 31.71735 1.000 19.18850 206 LEU B CA 1
ATOM 11481 C C . LEU B 2 206 ? 49.72631 6.81369 31.42178 1.000 22.16978 206 LEU B C 1
ATOM 11482 O O . LEU B 2 206 ? 50.16592 6.11902 32.34523 1.000 24.11274 206 LEU B O 1
ATOM 11498 N N . VAL B 2 207 ? 49.61953 6.36325 30.17955 1.000 18.81208 207 VAL B N 1
ATOM 11499 C CA . VAL B 2 207 ? 49.81296 4.96651 29.82009 1.000 17.48341 207 VAL B CA 1
ATOM 11500 C C . VAL B 2 207 ? 50.92408 4.88171 28.77956 1.000 23.67450 207 VAL B C 1
ATOM 11501 O O . VAL B 2 207 ? 50.70415 5.15532 27.59824 1.000 22.52047 207 VAL B O 1
ATOM 11514 N N . PRO B 2 208 ? 52.13030 4.47922 29.18068 1.000 24.37333 208 PRO B N 1
ATOM 11515 C CA . PRO B 2 208 ? 53.21333 4.31400 28.19990 1.000 23.84541 208 PRO B CA 1
ATOM 11516 C C . PRO B 2 208 ? 52.79662 3.36923 27.08479 1.000 23.84378 208 PRO B C 1
ATOM 11517 O O . PRO B 2 208 ? 52.22352 2.30537 27.32981 1.000 24.51670 208 PRO B O 1
ATOM 11528 N N . GLY B 2 209 ? 53.08567 3.76927 25.84965 1.000 27.11089 209 GLY B N 1
ATOM 11529 C CA . GLY B 2 209 ? 52.73290 2.98483 24.69159 1.000 27.49061 209 GLY B CA 1
ATOM 11530 C C . GLY B 2 209 ? 51.34997 3.23542 24.12892 1.000 26.77729 209 GLY B C 1
ATOM 11531 O O . GLY B 2 209 ? 51.02583 2.68860 23.06982 1.000 26.47221 209 GLY B O 1
ATOM 11535 N N . PHE B 2 210 ? 50.51997 4.02950 24.79370 1.000 22.13817 210 PHE B N 1
ATOM 11536 C CA . PHE B 2 210 ? 49.18419 4.32552 24.28702 1.000 20.48880 210 PHE B CA 1
ATOM 11537 C C . PHE B 2 210 ? 49.28718 5.42829 23.24467 1.000 21.66958 210 PHE B C 1
ATOM 11538 O O . PHE B 2 210 ? 49.78968 6.51734 23.53607 1.000 21.69512 210 PHE B O 1
ATOM 11555 N N . ASP B 2 211 ? 48.81034 5.14900 22.03368 1.000 19.98230 211 ASP B N 1
ATOM 11556 C CA . ASP B 2 211 ? 48.98031 6.04150 20.88984 1.000 20.45894 211 ASP B CA 1
ATOM 11557 C C . ASP B 2 211 ? 47.69492 6.82807 20.66264 1.000 20.53574 211 ASP B C 1
ATOM 11558 O O . ASP B 2 211 ? 46.66705 6.25675 20.28504 1.000 19.78703 211 ASP B O 1
ATOM 11567 N N . ALA B 2 212 ? 47.76204 8.14256 20.87223 1.000 18.93483 212 ALA B N 1
ATOM 11568 C CA . ALA B 2 212 ? 46.60518 9.01000 20.70311 1.000 20.45769 212 ALA B CA 1
ATOM 11569 C C . ALA B 2 212 ? 46.50023 9.63012 19.31327 1.000 16.58659 212 ALA B C 1
ATOM 11570 O O . ALA B 2 212 ? 45.60501 10.45102 19.09021 1.000 19.87695 212 ALA B O 1
ATOM 11577 N N A SER B 2 213 ? 47.38564 9.26858 18.38537 0.671 18.15768 213 SER B N 1
ATOM 11578 N N B SER B 2 213 ? 47.38461 9.28422 18.37993 0.329 18.81556 213 SER B N 1
ATOM 11579 C CA A SER B 2 213 ? 47.22636 9.69867 17.00396 0.671 20.64864 213 SER B CA 1
ATOM 11580 C CA B SER B 2 213 ? 47.22614 9.78323 17.02044 0.329 19.67262 213 SER B CA 1
ATOM 11581 C C A SER B 2 213 ? 45.85263 9.28885 16.49132 0.671 18.42341 213 SER B C 1
ATOM 11582 C C B SER B 2 213 ? 45.91263 9.27143 16.43807 0.329 19.08443 213 SER B C 1
ATOM 11583 O O A SER B 2 213 ? 45.27380 8.29121 16.93186 0.671 18.45691 213 SER B O 1
ATOM 11584 O O B SER B 2 213 ? 45.43176 8.18900 16.78433 0.329 19.23826 213 SER B O 1
ATOM 11599 N N . THR B 2 214 ? 45.32853 10.06351 15.54419 1.000 16.66656 214 THR B N 1
ATOM 11600 C CA . THR B 2 214 ? 44.05736 9.71703 14.92357 1.000 16.62659 214 THR B CA 1
ATOM 11601 C C . THR B 2 214 ? 44.19533 8.69948 13.78811 1.000 18.72051 214 THR B C 1
ATOM 11602 O O . THR B 2 214 ? 43.17259 8.30901 13.21304 1.000 19.84663 214 THR B O 1
ATOM 11614 N N . ASP B 2 215 ? 45.41289 8.23966 13.46559 1.000 18.70854 215 ASP B N 1
ATOM 11615 C CA . ASP B 2 215 ? 45.59462 7.35849 12.31102 1.000 19.54850 215 ASP B CA 1
ATOM 11616 C C . ASP B 2 215 ? 44.69817 6.12350 12.38910 1.000 20.72319 215 ASP B C 1
ATOM 11617 O O . ASP B 2 215 ? 44.01623 5.77195 11.42058 1.000 20.48439 215 ASP B O 1
ATOM 11626 N N . VAL B 2 216 ? 44.71350 5.42570 13.52130 1.000 18.50114 216 VAL B N 1
ATOM 11627 C CA . VAL B 2 216 ? 43.94049 4.18907 13.64411 1.000 17.52599 216 VAL B CA 1
ATOM 11628 C C . VAL B 2 216 ? 42.44589 4.48929 13.70359 1.000 17.79941 216 VAL B C 1
ATOM 11629 O O . VAL B 2 216 ? 41.66956 3.85228 12.97759 1.000 19.64419 216 VAL B O 1
ATOM 11642 N N . PRO B 2 217 ? 41.99312 5.42407 14.54213 1.000 18.19789 217 PRO B N 1
ATOM 11643 C CA . PRO B 2 217 ? 40.57344 5.82600 14.48146 1.000 21.60363 217 PRO B CA 1
ATOM 11644 C C . PRO B 2 217 ? 40.08639 6.17795 13.08314 1.000 17.98960 217 PRO B C 1
ATOM 11645 O O . PRO B 2 217 ? 38.98725 5.76818 12.68842 1.000 18.79455 217 PRO B O 1
ATOM 11656 N N . LYS B 2 218 ? 40.87880 6.92953 12.31907 1.000 17.27911 218 LYS B N 1
ATOM 11657 C CA . LYS B 2 218 ? 40.44554 7.33988 10.98858 1.000 18.66358 218 LYS B CA 1
ATOM 11658 C C . LYS B 2 218 ? 40.38491 6.15272 10.03861 1.000 18.05296 218 LYS B C 1
ATOM 11659 O O . LYS B 2 218 ? 39.46941 6.05624 9.21242 1.000 18.81045 218 LYS B O 1
ATOM 11678 N N . LYS B 2 219 ? 41.36017 5.24785 10.13072 1.000 17.99569 219 LYS B N 1
ATOM 11679 C CA . LYS B 2 219 ? 41.32012 4.03619 9.32087 1.000 18.52241 219 LYS B CA 1
ATOM 11680 C C . LYS B 2 219 ? 40.07050 3.22104 9.62960 1.000 17.96018 219 LYS B C 1
ATOM 11681 O O . LYS B 2 219 ? 39.43125 2.68339 8.71924 1.000 19.39454 219 LYS B O 1
ATOM 11700 N N . ILE B 2 220 ? 39.69420 3.14011 10.90749 1.000 17.55713 220 ILE B N 1
ATOM 11701 C CA . ILE B 2 220 ? 38.48579 2.41411 11.29432 1.000 18.09942 220 ILE B CA 1
ATOM 11702 C C . ILE B 2 220 ? 37.24325 3.11443 10.75876 1.000 18.30352 220 ILE B C 1
ATOM 11703 O O . ILE B 2 220 ? 36.38040 2.48481 10.13756 1.000 19.31691 220 ILE B O 1
ATOM 11719 N N . TRP B 2 221 ? 37.13479 4.42488 10.98161 1.000 17.75610 221 TRP B N 1
ATOM 11720 C CA . TRP B 2 221 ? 35.97324 5.15208 10.48025 1.000 18.26469 221 TRP B CA 1
ATOM 11721 C C . TRP B 2 221 ? 35.82430 4.99170 8.97613 1.000 16.06169 221 TRP B C 1
ATOM 11722 O O . TRP B 2 221 ? 34.71069 4.80042 8.47350 1.000 17.60173 221 TRP B O 1
ATOM 11743 N N . THR B 2 222 ? 36.93436 5.07300 8.23886 1.000 16.74119 222 THR B N 1
ATOM 11744 C CA . THR B 2 222 ? 36.85337 5.09667 6.78436 1.000 17.87368 222 THR B CA 1
ATOM 11745 C C . THR B 2 222 ? 36.79021 3.71064 6.14641 1.000 20.14128 222 THR B C 1
ATOM 11746 O O . THR B 2 222 ? 36.33081 3.60716 5.00326 1.000 22.81596 222 THR B O 1
ATOM 11757 N N . THR B 2 223 ? 37.23291 2.64461 6.83149 1.000 19.40152 223 THR B N 1
ATOM 11758 C CA . THR B 2 223 ? 37.29873 1.33297 6.18673 1.000 18.85906 223 THR B CA 1
ATOM 11759 C C . THR B 2 223 ? 36.74360 0.15001 6.97785 1.000 21.60437 223 THR B C 1
ATOM 11760 O O . THR B 2 223 ? 36.58040 -0.92496 6.38965 1.000 22.63301 223 THR B O 1
ATOM 11771 N N . ASP B 2 224 ? 36.46838 0.28765 8.26241 1.000 18.86521 224 ASP B N 1
ATOM 11772 C CA . ASP B 2 224 ? 36.00441 -0.85795 9.05068 1.000 18.74098 224 ASP B CA 1
ATOM 11773 C C . ASP B 2 224 ? 34.51007 -1.06355 8.83247 1.000 18.99774 224 ASP B C 1
ATOM 11774 O O . ASP B 2 224 ? 33.74341 -0.09793 8.91035 1.000 19.37973 224 ASP B O 1
ATOM 11783 N N . PRO B 2 225 ? 34.06163 -2.29423 8.56126 1.000 18.86035 225 PRO B N 1
ATOM 11784 C CA . PRO B 2 225 ? 32.61804 -2.52078 8.35655 1.000 19.05733 225 PRO B CA 1
ATOM 11785 C C . PRO B 2 225 ? 31.75125 -2.02272 9.49901 1.000 19.70580 225 PRO B C 1
ATOM 11786 O O . PRO B 2 225 ? 30.58879 -1.65675 9.28085 1.000 18.75921 225 PRO B O 1
ATOM 11797 N N . ILE B 2 226 ? 32.29098 -1.99870 10.71839 1.000 19.00030 226 ILE B N 1
ATOM 11798 C CA . ILE B 2 226 ? 31.52158 -1.58521 11.88851 1.000 20.73901 226 ILE B CA 1
ATOM 11799 C C . ILE B 2 226 ? 30.96263 -0.18269 11.73043 1.000 20.32115 226 ILE B C 1
ATOM 11800 O O . ILE B 2 226 ? 29.86491 0.10927 12.21654 1.000 17.94599 226 ILE B O 1
ATOM 11816 N N . TYR B 2 227 ? 31.67905 0.70127 11.04278 1.000 18.70656 227 TYR B N 1
ATOM 11817 C CA . TYR B 2 227 ? 31.22420 2.07197 10.86249 1.000 17.93491 227 TYR B CA 1
ATOM 11818 C C . TYR B 2 227 ? 30.78211 2.37349 9.43513 1.000 18.29364 227 TYR B C 1
ATOM 11819 O O . TYR B 2 227 ? 30.51719 3.53548 9.11354 1.000 19.21095 227 TYR B O 1
ATOM 11837 N N A SER B 2 228 ? 30.66999 1.35568 8.58367 0.549 17.01037 228 SER B N 1
ATOM 11838 N N B SER B 2 228 ? 30.68570 1.35176 8.58285 0.451 17.22191 228 SER B N 1
ATOM 11839 C CA A SER B 2 228 ? 30.38329 1.60660 7.17443 0.549 19.76837 228 SER B CA 1
ATOM 11840 C CA B SER B 2 228 ? 30.37718 1.57659 7.17252 0.451 20.01858 228 SER B CA 1
ATOM 11841 C C A SER B 2 228 ? 29.03941 2.30120 6.99167 0.549 19.59111 228 SER B C 1
ATOM 11842 C C B SER B 2 228 ? 29.04503 2.29544 6.99824 0.451 19.43781 228 SER B C 1
ATOM 11843 O O A SER B 2 228 ? 28.93596 3.29192 6.25699 0.549 19.46009 228 SER B O 1
ATOM 11844 O O B SER B 2 228 ? 28.95784 3.30079 6.28176 0.451 19.92798 228 SER B O 1
ATOM 11859 N N . GLY B 2 229 ? 27.98986 1.78689 7.63221 1.000 18.85645 229 GLY B N 1
ATOM 11860 C CA . GLY B 2 229 ? 26.67894 2.39363 7.47381 1.000 16.74589 229 GLY B CA 1
ATOM 11861 C C . GLY B 2 229 ? 26.58645 3.76432 8.11485 1.000 16.47410 229 GLY B C 1
ATOM 11862 O O . GLY B 2 229 ? 25.91753 4.66170 7.59196 1.000 17.03501 229 GLY B O 1
ATOM 11867 N N . ALA B 2 230 ? 27.25163 3.94850 9.25654 1.000 16.32350 230 ALA B N 1
ATOM 11868 C CA . ALA B 2 230 ? 27.22732 5.24953 9.91490 1.000 18.01262 230 ALA B CA 1
ATOM 11869 C C . ALA B 2 230 ? 27.89263 6.30949 9.04685 1.000 17.99471 230 ALA B C 1
ATOM 11870 O O . ALA B 2 230 ? 27.35691 7.40941 8.86835 1.000 19.11696 230 ALA B O 1
ATOM 11877 N N . ARG B 2 231 ? 29.07951 5.99899 8.51522 1.000 17.91954 231 ARG B N 1
ATOM 11878 C CA . ARG B 2 231 ? 29.78623 6.95900 7.67341 1.000 17.04973 231 ARG B CA 1
ATOM 11879 C C . ARG B 2 231 ? 28.98744 7.27407 6.41506 1.000 17.55763 231 ARG B C 1
ATOM 11880 O O . ARG B 2 231 ? 28.90666 8.43414 5.99633 1.000 18.00168 231 ARG B O 1
ATOM 11901 N N . ALA B 2 232 ? 28.38361 6.25672 5.79950 1.000 17.47616 232 ALA B N 1
ATOM 11902 C CA . ALA B 2 232 ? 27.57092 6.50758 4.61399 1.000 15.86769 232 ALA B CA 1
ATOM 11903 C C . ALA B 2 232 ? 26.43821 7.47855 4.92269 1.000 17.18774 232 ALA B C 1
ATOM 11904 O O . ALA B 2 232 ? 26.14496 8.37566 4.12046 1.000 18.80359 232 ALA B O 1
ATOM 11911 N N . THR B 2 233 ? 25.78810 7.31517 6.08108 1.000 16.87028 233 THR B N 1
ATOM 11912 C CA . THR B 2 233 ? 24.67485 8.18421 6.44928 1.000 16.60128 233 THR B CA 1
ATOM 11913 C C . THR B 2 233 ? 25.15987 9.60566 6.70464 1.000 15.46184 233 THR B C 1
ATOM 11914 O O . THR B 2 233 ? 24.55922 10.57567 6.22757 1.000 17.23329 233 THR B O 1
ATOM 11925 N N . VAL B 2 234 ? 26.24181 9.74426 7.47164 1.000 16.69754 234 VAL B N 1
ATOM 11926 C CA . VAL B 2 234 ? 26.77330 11.06906 7.77317 1.000 15.32046 234 VAL B CA 1
ATOM 11927 C C . VAL B 2 234 ? 27.18753 11.78197 6.49287 1.000 17.61149 234 VAL B C 1
ATOM 11928 O O . VAL B 2 234 ? 26.91636 12.97585 6.32104 1.000 17.99800 234 VAL B O 1
ATOM 11941 N N . GLN B 2 235 ? 27.84451 11.06536 5.57245 1.000 16.13345 235 GLN B N 1
ATOM 11942 C CA . GLN B 2 235 ? 28.25204 11.68930 4.31468 1.000 17.48929 235 GLN B CA 1
ATOM 11943 C C . GLN B 2 235 ? 27.04367 12.19782 3.53496 1.000 19.01433 235 GLN B C 1
ATOM 11944 O O . GLN B 2 235 ? 27.11437 13.24471 2.87959 1.000 18.54283 235 GLN B O 1
ATOM 11958 N N . GLU B 2 236 ? 25.92552 11.46777 3.58461 1.000 16.83937 236 GLU B N 1
ATOM 11959 C CA . GLU B 2 236 ? 24.74474 11.89025 2.83707 1.000 16.19980 236 GLU B CA 1
ATOM 11960 C C . GLU B 2 236 ? 24.08098 13.09748 3.48950 1.000 17.33121 236 GLU B C 1
ATOM 11961 O O . GLU B 2 236 ? 23.70047 14.05008 2.80060 1.000 20.58197 236 GLU B O 1
ATOM 11973 N N . ILE B 2 237 ? 23.93997 13.08276 4.81596 1.000 15.58986 237 ILE B N 1
ATOM 11974 C CA . ILE B 2 237 ? 23.29411 14.19883 5.50442 1.000 17.55674 237 ILE B CA 1
ATOM 11975 C C . ILE B 2 237 ? 24.10011 15.47622 5.32712 1.000 18.07476 237 ILE B C 1
ATOM 11976 O O . ILE B 2 237 ? 23.54070 16.56413 5.13904 1.000 19.57187 237 ILE B O 1
ATOM 11992 N N . TRP B 2 238 ? 25.42191 15.36672 5.39463 1.000 16.59658 238 TRP B N 1
ATOM 11993 C CA . TRP B 2 238 ? 26.28409 16.53738 5.29227 1.000 18.42960 238 TRP B CA 1
ATOM 11994 C C . TRP B 2 238 ? 26.35539 17.04651 3.85917 1.000 19.41415 238 TRP B C 1
ATOM 11995 O O . TRP B 2 238 ? 26.06751 18.21946 3.59365 1.000 19.20187 238 TRP B O 1
ATOM 12016 N N . GLN B 2 239 ? 26.72836 16.18072 2.91550 1.000 16.08588 239 GLN B N 1
ATOM 12017 C CA . GLN B 2 239 ? 27.09083 16.63213 1.57957 1.000 19.72249 239 GLN B CA 1
ATOM 12018 C C . GLN B 2 239 ? 26.13071 16.20399 0.47755 1.000 19.75723 239 GLN B C 1
ATOM 12019 O O . GLN B 2 239 ? 26.30349 16.63952 -0.66607 1.000 21.66972 239 GLN B O 1
ATOM 12033 N N . GLY B 2 240 ? 25.13234 15.37867 0.77500 1.000 18.50667 240 GLY B N 1
ATOM 12034 C CA . GLY B 2 240 ? 24.23577 14.89910 -0.25701 1.000 20.15506 240 GLY B CA 1
ATOM 12035 C C . GLY B 2 240 ? 22.98222 15.70709 -0.47520 1.000 19.26175 240 GLY B C 1
ATOM 12036 O O . GLY B 2 240 ? 22.25915 15.46918 -1.44713 1.000 22.06069 240 GLY B O 1
ATOM 12040 N N . VAL B 2 241 ? 22.69383 16.66203 0.40405 1.000 18.21644 241 VAL B N 1
ATOM 12041 C CA . VAL B 2 241 ? 21.47774 17.45380 0.31498 1.000 20.00147 241 VAL B CA 1
ATOM 12042 C C . VAL B 2 241 ? 21.79010 18.87127 0.77115 1.000 18.87745 241 VAL B C 1
ATOM 12043 O O . VAL B 2 241 ? 22.81627 19.13573 1.40046 1.000 18.40631 241 VAL B O 1
ATOM 12056 N N . GLN B 2 242 ? 20.88170 19.78977 0.44656 1.000 16.65056 242 GLN B N 1
ATOM 12057 C CA . GLN B 2 242 ? 21.01615 21.16342 0.90480 1.000 17.33765 242 GLN B CA 1
ATOM 12058 C C . GLN B 2 242 ? 19.76690 21.74107 1.56633 1.000 18.87407 242 GLN B C 1
ATOM 12059 O O . GLN B 2 242 ? 19.86704 22.80229 2.18949 1.000 19.29963 242 GLN B O 1
ATOM 12073 N N . ASP B 2 243 ? 18.61431 21.08100 1.48627 1.000 15.26521 243 ASP B N 1
ATOM 12074 C CA . ASP B 2 243 ? 17.44816 21.52558 2.24521 1.000 17.02051 243 ASP B CA 1
ATOM 12075 C C . ASP B 2 243 ? 17.81957 21.60175 3.72138 1.000 15.54208 243 ASP B C 1
ATOM 12076 O O . ASP B 2 243 ? 18.11781 20.57871 4.34327 1.000 16.04889 243 ASP B O 1
ATOM 12085 N N . TRP B 2 244 ? 17.81021 22.81477 4.28783 1.000 14.87095 244 TRP B N 1
ATOM 12086 C CA . TRP B 2 244 ? 18.35516 22.97786 5.63521 1.000 15.13807 244 TRP B CA 1
ATOM 12087 C C . TRP B 2 244 ? 17.48225 22.32273 6.70325 1.000 15.95121 244 TRP B C 1
ATOM 12088 O O . TRP B 2 244 ? 17.99982 21.91963 7.75014 1.000 17.23944 244 TRP B O 1
ATOM 12109 N N . ASN B 2 245 ? 16.17109 22.20504 6.47651 1.000 15.96653 245 ASN B N 1
ATOM 12110 C CA . ASN B 2 245 ? 15.34837 21.47093 7.43581 1.000 15.07037 245 ASN B CA 1
ATOM 12111 C C . ASN B 2 245 ? 15.59986 19.97208 7.34088 1.000 16.37713 245 ASN B C 1
ATO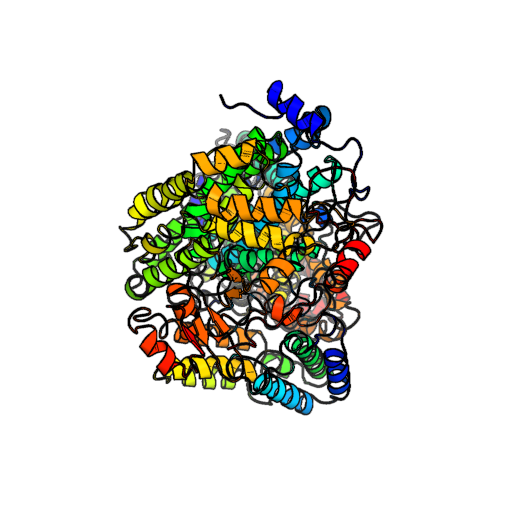M 12112 O O . ASN B 2 245 ? 15.63911 19.27795 8.36445 1.000 17.51405 245 ASN B O 1
ATOM 12123 N N . GLU B 2 246 ? 15.76419 19.45395 6.11983 1.000 14.99116 246 GLU B N 1
ATOM 12124 C CA . GLU B 2 246 ? 16.11964 18.04839 5.95731 1.000 15.06509 246 GLU B CA 1
ATOM 12125 C C . GLU B 2 246 ? 17.39865 17.71744 6.72087 1.000 17.08975 246 GLU B C 1
ATOM 12126 O O . GLU B 2 246 ? 17.47850 16.68042 7.39022 1.000 15.86069 246 GLU B O 1
ATOM 12138 N N . ILE B 2 247 ? 18.39786 18.60248 6.65941 1.000 15.51817 247 ILE B N 1
ATOM 12139 C CA . ILE B 2 247 ? 19.66882 18.34390 7.33734 1.000 15.81772 247 ILE B CA 1
ATOM 12140 C C . ILE B 2 247 ? 19.47511 18.28724 8.85019 1.000 14.82759 247 ILE B C 1
ATOM 12141 O O . ILE B 2 247 ? 19.92100 17.34357 9.51138 1.000 15.71280 247 ILE B O 1
ATOM 12157 N N . LEU B 2 248 ? 18.83196 19.31100 9.42682 1.000 14.76275 248 LEU B N 1
ATOM 12158 C CA . LEU B 2 248 ? 18.65205 19.34034 10.87724 1.000 14.71314 248 LEU B CA 1
ATOM 12159 C C . LEU B 2 248 ? 17.83139 18.14902 11.36048 1.000 16.95424 248 LEU B C 1
ATOM 12160 O O . LEU B 2 248 ? 18.15279 17.53837 12.38831 1.000 16.50409 248 LEU B O 1
ATOM 12176 N N . TRP B 2 249 ? 16.76768 17.80291 10.63093 1.000 15.45432 249 TRP B N 1
ATOM 12177 C CA . TRP B 2 249 ? 15.91458 16.69558 11.04835 1.000 15.71581 249 TRP B CA 1
ATOM 12178 C C . TRP B 2 249 ? 16.64254 15.36395 10.91934 1.000 14.98669 249 TRP B C 1
ATOM 12179 O O . TRP B 2 249 ? 16.70215 14.57764 11.87262 1.000 16.09220 249 TRP B O 1
ATOM 12200 N N . ALA B 2 250 ? 17.18222 15.08142 9.73438 1.000 15.21563 250 ALA B N 1
ATOM 12201 C CA . ALA B 2 250 ? 17.89121 13.82354 9.53886 1.000 16.54484 250 ALA B CA 1
ATOM 12202 C C . ALA B 2 250 ? 19.05821 13.69879 10.50658 1.000 17.56841 250 ALA B C 1
ATOM 12203 O O . ALA B 2 250 ? 19.28103 12.63250 11.09265 1.000 17.54156 250 ALA B O 1
ATOM 12210 N N . GLY B 2 251 ? 19.81120 14.78485 10.68825 1.000 16.44047 251 GLY B N 1
ATOM 12211 C CA . GLY B 2 251 ? 21.01465 14.71288 11.49801 1.000 16.57392 251 GLY B CA 1
ATOM 12212 C C . GLY B 2 251 ? 20.72317 14.51063 12.97243 1.000 16.40450 251 GLY B C 1
ATOM 12213 O O . GLY B 2 251 ? 21.27402 13.60623 13.60546 1.000 20.53559 251 GLY B O 1
ATOM 12217 N N . HIS B 2 252 ? 19.84887 15.34321 13.53894 1.000 15.55827 252 HIS B N 1
ATOM 12218 C CA . HIS B 2 252 ? 19.64353 15.31797 14.98164 1.000 16.28540 252 HIS B CA 1
ATOM 12219 C C . HIS B 2 252 ? 18.47988 14.44224 15.41430 1.000 20.97159 252 HIS B C 1
ATOM 12220 O O . HIS B 2 252 ? 18.57504 13.75151 16.43403 1.000 19.82009 252 HIS B O 1
ATOM 12234 N N . ALA B 2 253 ? 17.37094 14.47922 14.68273 1.000 15.63508 253 ALA B N 1
ATOM 12235 C CA . ALA B 2 253 ? 16.17016 13.78778 15.12378 1.000 15.09667 253 ALA B CA 1
ATOM 12236 C C . ALA B 2 253 ? 16.09111 12.34519 14.64786 1.000 15.49048 253 ALA B C 1
ATOM 12237 O O . ALA B 2 253 ? 15.26952 11.58688 15.17521 1.000 16.86743 253 ALA B O 1
ATOM 12244 N N . VAL B 2 254 ? 16.90954 11.94335 13.67320 1.000 16.01651 254 VAL B N 1
ATOM 12245 C CA . VAL B 2 254 ? 16.89418 10.55452 13.21909 1.000 15.22836 254 VAL B CA 1
ATOM 12246 C C . VAL B 2 254 ? 18.23728 9.87695 13.47887 1.000 18.09141 254 VAL B C 1
ATOM 12247 O O . VAL B 2 254 ? 18.33476 8.99912 14.34359 1.000 18.23832 254 VAL B O 1
ATOM 12260 N N . TYR B 2 255 ? 19.28220 10.28008 12.74787 1.000 16.51864 255 TYR B N 1
ATOM 12261 C CA . TYR B 2 255 ? 20.57021 9.59771 12.86571 1.000 16.22298 255 TYR B CA 1
ATOM 12262 C C . TYR B 2 255 ? 21.16455 9.74571 14.26109 1.000 16.61327 255 TYR B C 1
ATOM 12263 O O . TYR B 2 255 ? 21.51680 8.74971 14.90330 1.000 17.44477 255 TYR B O 1
ATOM 12281 N N . ASP B 2 256 ? 21.31571 10.97860 14.74746 1.000 16.28428 256 ASP B N 1
ATOM 12282 C CA . ASP B 2 256 ? 21.99258 11.12578 16.03120 1.000 17.41660 256 ASP B CA 1
ATOM 12283 C C . ASP B 2 256 ? 21.13909 10.61295 17.18594 1.000 19.42508 256 ASP B C 1
ATOM 12284 O O . ASP B 2 256 ? 21.68053 10.18439 18.21184 1.000 17.60972 256 ASP B O 1
ATOM 12293 N N . ALA B 2 257 ? 19.81319 10.64510 17.03666 1.000 16.65850 257 ALA B N 1
ATOM 12294 C CA . ALA B 2 257 ? 18.91031 10.18661 18.08395 1.000 15.49353 257 ALA B CA 1
ATOM 12295 C C . ALA B 2 257 ? 18.80711 8.67044 18.15672 1.000 19.03498 257 ALA B C 1
ATOM 12296 O O . ALA B 2 257 ? 18.31539 8.14469 19.16129 1.000 18.59874 257 ALA B O 1
ATOM 12303 N N . THR B 2 258 ? 19.23903 7.95952 17.11742 1.000 15.77810 258 THR B N 1
ATOM 12304 C CA . THR B 2 258 ? 19.22206 6.50046 17.11310 1.000 16.50474 258 THR B CA 1
ATOM 12305 C C . THR B 2 258 ? 20.64925 5.97018 17.13981 1.000 18.40063 258 THR B C 1
ATOM 12306 O O . THR B 2 258 ? 21.11871 5.52158 18.19040 1.000 17.97554 258 THR B O 1
ATOM 12317 N N . PHE B 2 259 ? 21.37759 6.05114 16.02002 1.000 16.57220 259 PHE B N 1
ATOM 12318 C CA . PHE B 2 259 ? 22.76067 5.58831 16.00316 1.000 15.42447 259 PHE B CA 1
ATOM 12319 C C . PHE B 2 259 ? 23.60936 6.32494 17.04143 1.000 15.88812 259 PHE B C 1
ATOM 12320 O O . PHE B 2 259 ? 24.36700 5.70661 17.79962 1.000 17.02244 259 PHE B O 1
ATOM 12337 N N . GLY B 2 260 ? 23.52781 7.65742 17.05922 1.000 17.46280 260 GLY B N 1
ATOM 12338 C CA . GLY B 2 260 ? 24.41977 8.42681 17.91335 1.000 16.42712 260 GLY B CA 1
ATOM 12339 C C . GLY B 2 260 ? 24.19629 8.14454 19.38513 1.000 17.26635 260 GLY B C 1
ATOM 12340 O O . GLY B 2 260 ? 25.14758 7.95727 20.15111 1.000 18.37801 260 GLY B O 1
ATOM 12344 N N . GLN B 2 261 ? 22.92750 8.11513 19.79899 1.000 15.90384 261 GLN B N 1
ATOM 12345 C CA . GLN B 2 261 ? 22.60087 7.80287 21.18412 1.000 17.77883 261 GLN B CA 1
ATOM 12346 C C . GLN B 2 261 ? 23.00307 6.38044 21.53350 1.000 15.88981 261 GLN B C 1
ATOM 12347 O O . GLN B 2 261 ? 23.48942 6.12025 22.63990 1.000 16.82496 261 GLN B O 1
ATOM 12361 N N . PHE B 2 262 ? 22.81154 5.44064 20.60643 1.000 16.27225 262 PHE B N 1
ATOM 12362 C CA . PHE B 2 262 ? 23.24418 4.07975 20.88819 1.000 15.51065 262 PHE B CA 1
ATOM 12363 C C . PHE B 2 262 ? 24.75139 4.03103 21.11758 1.000 16.47770 262 PHE B C 1
ATOM 12364 O O . PHE B 2 262 ? 25.22330 3.51526 22.13868 1.000 16.72883 262 PHE B O 1
ATOM 12381 N N . ALA B 2 263 ? 25.52698 4.58253 20.18183 1.000 16.58550 263 ALA B N 1
ATOM 12382 C CA . ALA B 2 263 ? 26.98037 4.49693 20.27896 1.000 16.38853 263 ALA B CA 1
ATOM 12383 C C . ALA B 2 263 ? 27.50174 5.20671 21.52729 1.000 17.02843 263 ALA B C 1
ATOM 12384 O O . ALA B 2 263 ? 28.32152 4.65502 22.26856 1.000 18.24517 263 ALA B O 1
ATOM 12391 N N . ARG B 2 264 ? 27.03437 6.43114 21.78208 1.000 18.73949 264 ARG B N 1
ATOM 12392 C CA . ARG B 2 264 ? 27.59529 7.20270 22.88970 1.000 16.31414 264 ARG B CA 1
ATOM 12393 C C . ARG B 2 264 ? 27.13140 6.66604 24.23904 1.000 18.71230 264 ARG B C 1
ATOM 12394 O O . ARG B 2 264 ? 27.94093 6.47589 25.15685 1.000 19.00981 264 ARG B O 1
ATOM 12415 N N . ARG B 2 265 ? 25.82561 6.44711 24.38794 1.000 17.40976 265 ARG B N 1
ATOM 12416 C CA . ARG B 2 265 ? 25.24601 6.13459 25.68666 1.000 17.77569 265 ARG B CA 1
ATOM 12417 C C . ARG B 2 265 ? 25.17728 4.63673 25.95458 1.000 15.53884 265 ARG B C 1
ATOM 12418 O O . ARG B 2 265 ? 25.55110 4.18153 27.04000 1.000 17.83356 265 ARG B O 1
ATOM 12439 N N . GLU B 2 266 ? 24.66314 3.86154 24.99706 1.000 16.17402 266 GLU B N 1
ATOM 12440 C CA . GLU B 2 266 ? 24.49355 2.43524 25.24437 1.000 15.69732 266 GLU B CA 1
ATOM 12441 C C . GLU B 2 266 ? 25.79675 1.66762 25.08054 1.000 18.08344 266 GLU B C 1
ATOM 12442 O O . GLU B 2 266 ? 25.99153 0.64366 25.74586 1.000 18.95515 266 GLU B O 1
ATOM 12454 N N . PHE B 2 267 ? 26.69524 2.12160 24.20727 1.000 16.52136 267 PHE B N 1
ATOM 12455 C CA . PHE B 2 267 ? 27.97245 1.42041 24.04826 1.000 15.78501 267 PHE B CA 1
ATOM 12456 C C . PHE B 2 267 ? 29.06114 2.02283 24.93774 1.000 17.67898 267 PHE B C 1
ATOM 12457 O O . PHE B 2 267 ? 29.44240 1.42687 25.94731 1.000 18.20395 267 PHE B O 1
ATOM 12474 N N . PHE B 2 268 ? 29.56196 3.21051 24.59577 1.000 17.18055 268 PHE B N 1
ATOM 12475 C CA . PHE B 2 268 ? 30.76254 3.69275 25.28170 1.000 17.46298 268 PHE B CA 1
ATOM 12476 C C . PHE B 2 268 ? 30.48884 4.10099 26.72385 1.000 17.21085 268 PHE B C 1
ATOM 12477 O O . PHE B 2 268 ? 31.23341 3.71254 27.62834 1.000 17.46434 268 PHE B O 1
ATOM 12494 N N . GLN B 2 269 ? 29.42319 4.85575 26.97657 1.000 16.24910 269 GLN B N 1
ATOM 12495 C CA . GLN B 2 269 ? 29.16893 5.25025 28.35887 1.000 16.02472 269 GLN B CA 1
ATOM 12496 C C . GLN B 2 269 ? 28.78585 4.04746 29.21345 1.000 19.51099 269 GLN B C 1
ATOM 12497 O O . GLN B 2 269 ? 29.32836 3.85102 30.30824 1.000 18.21070 269 GLN B O 1
ATOM 12511 N N . ARG B 2 270 ? 27.84494 3.23002 28.73407 1.000 15.75970 270 ARG B N 1
ATOM 12512 C CA . ARG B 2 270 ? 27.34742 2.12561 29.54968 1.000 16.65868 270 ARG B CA 1
ATOM 12513 C C . ARG B 2 270 ? 28.44766 1.10614 29.80664 1.000 16.46954 270 ARG B C 1
ATOM 12514 O O . ARG B 2 270 ? 28.66399 0.68295 30.94868 1.000 18.41157 270 ARG B O 1
ATOM 12535 N N . LEU B 2 271 ? 29.17064 0.70995 28.75973 1.000 15.98807 271 LEU B N 1
ATOM 12536 C CA . LEU B 2 271 ? 30.16965 -0.33844 28.93290 1.000 16.22288 271 LEU B CA 1
ATOM 12537 C C . LEU B 2 271 ? 31.38578 0.16322 29.70213 1.000 18.06750 271 LEU B C 1
ATOM 12538 O O . LEU B 2 271 ? 32.07996 -0.63255 30.34202 1.000 17.00466 271 LEU B O 1
ATOM 12554 N N . ALA B 2 272 ? 31.66689 1.46999 29.66303 1.000 17.33310 272 ALA B N 1
ATOM 12555 C CA . ALA B 2 272 ? 32.70701 2.00172 30.54036 1.000 17.08607 272 ALA B CA 1
ATOM 12556 C C . ALA B 2 272 ? 32.45204 1.58214 31.98522 1.000 18.56531 272 ALA B C 1
ATOM 12557 O O . ALA B 2 272 ? 33.39312 1.28122 32.73097 1.000 19.21957 272 ALA B O 1
ATOM 12564 N N . THR B 2 273 ? 31.17900 1.52579 32.38948 1.000 17.86807 273 THR B N 1
ATOM 12565 C CA . THR B 2 273 ? 30.80852 1.21689 33.76688 1.000 17.94686 273 THR B CA 1
ATOM 12566 C C . THR B 2 273 ? 30.58323 -0.27272 34.00817 1.000 20.95663 273 THR B C 1
ATOM 12567 O O . THR B 2 273 ? 30.06107 -0.64245 35.06641 1.000 19.29404 273 THR B O 1
ATOM 12578 N N . VAL B 2 274 ? 30.95746 -1.12774 33.05737 1.000 17.88740 274 VAL B N 1
ATOM 12579 C CA . VAL B 2 274 ? 31.14355 -2.54541 33.33530 1.000 20.64100 274 VAL B CA 1
ATOM 12580 C C . VAL B 2 274 ? 32.60608 -2.98430 33.21841 1.000 20.76570 274 VAL B C 1
ATOM 12581 O O . VAL B 2 274 ? 32.95757 -4.04785 33.75502 1.000 21.98721 274 VAL B O 1
ATOM 12594 N N . TYR B 2 275 ? 33.47464 -2.18845 32.58315 1.000 18.12976 275 TYR B N 1
ATOM 12595 C CA . TYR B 2 275 ? 34.87850 -2.53808 32.39566 1.000 17.84133 275 TYR B CA 1
ATOM 12596 C C . TYR B 2 275 ? 35.83189 -1.67360 33.22545 1.000 21.25499 275 TYR B C 1
ATOM 12597 O O . TYR B 2 275 ? 37.02782 -1.60540 32.91891 1.000 23.90833 275 TYR B O 1
ATOM 12615 N N . GLY B 2 276 ? 35.33089 -0.99860 34.25685 1.000 19.08796 276 GLY B N 1
ATOM 12616 C CA . GLY B 2 276 ? 36.20329 -0.30735 35.18943 1.000 20.95952 276 GLY B CA 1
ATOM 12617 C C . GLY B 2 276 ? 36.76712 1.01036 34.71410 1.000 20.96967 276 GLY B C 1
ATOM 12618 O O . GLY B 2 276 ? 37.80452 1.44706 35.22249 1.000 21.23946 276 GLY B O 1
ATOM 12622 N N . ASP B 2 277 ? 36.09904 1.66720 33.77310 1.000 17.89379 277 ASP B N 1
ATOM 12623 C CA . ASP B 2 277 ? 36.57215 2.90186 33.14827 1.000 16.30929 277 ASP B CA 1
ATOM 12624 C C . ASP B 2 277 ? 35.94782 4.07317 33.89529 1.000 19.13644 277 ASP B C 1
ATOM 12625 O O . ASP B 2 277 ? 34.78041 4.41212 33.68739 1.000 19.16527 277 ASP B O 1
ATOM 12634 N N . THR B 2 278 ? 36.73408 4.68421 34.78316 1.000 18.99199 278 THR B N 1
ATOM 12635 C CA . THR B 2 278 ? 36.31034 5.83653 35.56557 1.000 18.70042 278 THR B CA 1
ATOM 12636 C C . THR B 2 278 ? 36.57418 7.16116 34.86069 1.000 22.32853 278 THR B C 1
ATOM 12637 O O . THR B 2 278 ? 36.31424 8.21805 35.44401 1.000 23.61331 278 THR B O 1
ATOM 12648 N N . LEU B 2 279 ? 37.07206 7.13730 33.62584 1.000 18.36730 279 LEU B N 1
ATOM 12649 C CA . LEU B 2 279 ? 37.40659 8.36005 32.90559 1.000 18.71438 279 LEU B CA 1
ATOM 12650 C C . LEU B 2 279 ? 36.36918 8.72267 31.85168 1.000 16.85019 279 LEU B C 1
ATOM 12651 O O . LEU B 2 279 ? 35.89314 9.86125 31.81484 1.000 17.40399 279 LEU B O 1
ATOM 12667 N N . THR B 2 280 ? 36.01560 7.76808 30.99227 1.000 17.31915 280 THR B N 1
ATOM 12668 C CA . THR B 2 280 ? 35.09185 8.04480 29.89604 1.000 16.77472 280 THR B CA 1
ATOM 12669 C C . THR B 2 280 ? 33.75713 8.61763 30.35329 1.000 15.93302 280 THR B C 1
ATOM 12670 O O . THR B 2 280 ? 33.23460 9.50764 29.65890 1.000 18.67218 280 THR B O 1
ATOM 12681 N N . PRO B 2 281 ? 33.15609 8.18277 31.46302 1.000 15.68956 281 PRO B N 1
ATOM 12682 C CA . PRO B 2 281 ? 31.86800 8.78253 31.85923 1.000 16.94433 281 PRO B CA 1
ATOM 12683 C C . PRO B 2 281 ? 31.93001 10.28694 32.04151 1.000 16.28721 281 PRO B C 1
ATOM 12684 O O . PRO B 2 281 ? 30.91516 10.96739 31.83984 1.000 18.64144 281 PRO B O 1
ATOM 12695 N N . PHE B 2 282 ? 33.09048 10.82980 32.42019 1.000 16.84921 282 PHE B N 1
ATOM 12696 C CA . PHE B 2 282 ? 33.20650 12.27707 32.55775 1.000 15.51939 282 PHE B CA 1
ATOM 12697 C C . PHE B 2 282 ? 33.02594 12.95798 31.20874 1.000 17.09003 282 PHE B C 1
ATOM 12698 O O . PHE B 2 282 ? 32.43184 14.03794 31.11939 1.000 16.31627 282 PHE B O 1
ATOM 12715 N N . PHE B 2 283 ? 33.53254 12.33478 30.14575 1.000 16.77585 283 PHE B N 1
ATOM 12716 C CA . PHE B 2 283 ? 33.42312 12.90727 28.81027 1.000 18.93204 283 PHE B CA 1
ATOM 12717 C C . PHE B 2 283 ? 32.04834 12.66327 28.19780 1.000 18.96772 283 PHE B C 1
ATOM 12718 O O . PHE B 2 283 ? 31.47027 13.57680 27.59978 1.000 17.41623 283 PHE B O 1
ATOM 12735 N N . THR B 2 284 ? 31.49169 11.45894 28.34374 1.000 18.30600 284 THR B N 1
ATOM 12736 C CA . THR B 2 284 ? 30.15565 11.22775 27.80224 1.000 18.89306 284 THR B CA 1
ATOM 12737 C C . THR B 2 284 ? 29.09107 12.02289 28.54826 1.000 15.79343 284 THR B C 1
ATOM 12738 O O . THR B 2 284 ? 28.04772 12.33462 27.96694 1.000 18.95653 284 THR B O 1
ATOM 12749 N N . ALA B 2 285 ? 29.33321 12.37997 29.81001 1.000 19.76232 285 ALA B N 1
ATOM 12750 C CA . ALA B 2 285 ? 28.39615 13.25935 30.50078 1.000 19.49728 285 ALA B CA 1
ATOM 12751 C C . ALA B 2 285 ? 28.17489 14.54989 29.71741 1.000 19.70068 285 ALA B C 1
ATOM 12752 O O . ALA B 2 285 ? 27.04827 15.05767 29.64947 1.000 18.38189 285 ALA B O 1
ATOM 12759 N N . GLN B 2 286 ? 29.23651 15.09200 29.11011 1.000 17.86349 286 GLN B N 1
ATOM 12760 C CA . GLN B 2 286 ? 29.10489 16.34566 28.36938 1.000 16.23107 286 GLN B CA 1
ATOM 12761 C C . GLN B 2 286 ? 28.34656 16.13539 27.06438 1.000 15.23505 286 GLN B C 1
ATOM 12762 O O . GLN B 2 286 ? 27.39245 16.86267 26.76792 1.000 16.43795 286 GLN B O 1
ATOM 12776 N N . SER B 2 287 ? 28.73293 15.12599 26.27862 1.000 17.21669 287 SER B N 1
ATOM 12777 C CA . SER B 2 287 ? 28.04378 14.90388 25.01002 1.000 17.65267 287 SER B CA 1
ATOM 12778 C C . SER B 2 287 ? 26.56021 14.61379 25.22396 1.000 18.52316 287 SER B C 1
ATOM 12779 O O . SER B 2 287 ? 25.71981 15.03759 24.42316 1.000 18.03992 287 SER B O 1
ATOM 12787 N N . GLN B 2 288 ? 26.21207 13.91170 26.30813 1.000 15.43567 288 GLN B N 1
ATOM 12788 C CA . GLN B 2 288 ? 24.80973 13.57523 26.54414 1.000 16.42398 288 GLN B CA 1
ATOM 12789 C C . GLN B 2 288 ? 24.02113 14.77686 27.04516 1.000 17.57874 288 GLN B C 1
ATOM 12790 O O . GLN B 2 288 ? 22.84397 14.92970 26.69714 1.000 15.55576 288 GLN B O 1
ATOM 12804 N N . THR B 2 289 ? 24.65290 15.64003 27.84422 1.000 15.76547 289 THR B N 1
ATOM 12805 C CA . THR B 2 289 ? 24.02894 16.91014 28.19579 1.000 14.86136 289 THR B CA 1
ATOM 12806 C C . THR B 2 289 ? 23.78327 17.75221 26.94582 1.000 14.89057 289 THR B C 1
ATOM 12807 O O . THR B 2 289 ? 22.68933 18.29924 26.76640 1.000 15.65250 289 THR B O 1
ATOM 12818 N N . TYR B 2 290 ? 24.76790 17.81918 26.04173 1.000 17.38188 290 TYR B N 1
ATOM 12819 C CA . TYR B 2 290 ? 24.59216 18.60613 24.82393 1.000 16.17232 290 TYR B CA 1
ATOM 12820 C C . TYR B 2 290 ? 23.49212 18.01880 23.94614 1.000 17.71575 290 TYR B C 1
ATOM 12821 O O . TYR B 2 290 ? 22.72579 18.76176 23.31488 1.000 15.75724 290 TYR B O 1
ATOM 12839 N N . PHE B 2 291 ? 23.40737 16.68606 23.88233 1.000 15.28015 291 PHE B N 1
ATOM 12840 C CA . PHE B 2 291 ? 22.36688 16.05898 23.07795 1.000 16.31509 291 PHE B CA 1
ATOM 12841 C C . PHE B 2 291 ? 20.98004 16.47067 23.56156 1.000 16.23655 291 PHE B C 1
ATOM 12842 O O . PHE B 2 291 ? 20.09374 16.78334 22.75941 1.000 15.09667 291 PHE B O 1
ATOM 12859 N N . GLN B 2 292 ? 20.75994 16.44440 24.87822 1.000 15.24654 292 GLN B N 1
ATOM 12860 C CA . GLN B 2 292 ? 19.43480 16.77591 25.38932 1.000 15.60857 292 GLN B CA 1
ATOM 12861 C C . GLN B 2 292 ? 19.12244 18.25639 25.21169 1.000 18.69464 292 GLN B C 1
ATOM 12862 O O . GLN B 2 292 ? 17.96704 18.61651 24.96211 1.000 19.21786 292 GLN B O 1
ATOM 12876 N N . THR B 2 293 ? 20.12763 19.12637 25.32194 1.000 15.77269 293 THR B N 1
ATOM 12877 C CA . THR B 2 293 ? 19.89157 20.54395 25.06694 1.000 14.62405 293 THR B CA 1
ATOM 12878 C C . THR B 2 293 ? 19.52164 20.76984 23.60962 1.000 15.21730 293 THR B C 1
ATOM 12879 O O . THR B 2 293 ? 18.54330 21.46204 23.30206 1.000 17.14677 293 THR B O 1
ATOM 12890 N N . THR B 2 294 ? 20.28391 20.17280 22.69623 1.000 15.31993 294 THR B N 1
ATOM 12891 C CA . THR B 2 294 ? 19.97640 20.30941 21.27949 1.000 16.87708 294 THR B CA 1
ATOM 12892 C C . THR B 2 294 ? 18.59023 19.75990 20.97313 1.000 19.63322 294 THR B C 1
ATOM 12893 O O . THR B 2 294 ? 17.82895 20.37019 20.21140 1.000 16.87534 294 THR B O 1
ATOM 12904 N N A ARG B 2 295 ? 18.23418 18.62410 21.57813 0.401 16.29928 295 ARG B N 1
ATOM 12905 N N B ARG B 2 295 ? 18.24430 18.61566 21.56457 0.599 15.97244 295 ARG B N 1
ATOM 12906 C CA A ARG B 2 295 ? 16.93440 18.01851 21.30518 0.401 15.30202 295 ARG B CA 1
ATOM 12907 C CA B ARG B 2 295 ? 16.93876 18.01138 21.32007 0.599 15.02026 295 ARG B CA 1
ATOM 12908 C C A ARG B 2 295 ? 15.79088 18.95658 21.67506 0.401 16.27790 295 ARG B C 1
ATOM 12909 C C B ARG B 2 295 ? 15.80476 18.96911 21.66773 0.599 16.07260 295 ARG B C 1
ATOM 12910 O O A ARG B 2 295 ? 14.77754 19.01651 20.97036 0.401 17.52019 295 ARG B O 1
ATOM 12911 O O B ARG B 2 295 ? 14.81297 19.05594 20.93624 0.599 17.94602 295 ARG B O 1
ATOM 12952 N N . GLY B 2 296 ? 15.92340 19.68597 22.78357 1.000 18.25513 296 GLY B N 1
ATOM 12953 C CA . GLY B 2 296 ? 14.87255 20.61920 23.15491 1.000 17.05837 296 GLY B CA 1
ATOM 12954 C C . GLY B 2 296 ? 14.57679 21.62266 22.05688 1.000 17.29655 296 GLY B C 1
ATOM 12955 O O . GLY B 2 296 ? 13.41504 21.92581 21.76976 1.000 16.84096 296 GLY B O 1
ATOM 12960 N N . ALA B 2 297 ? 15.62557 22.14441 21.42218 1.000 17.26934 297 ALA B N 1
ATOM 12961 C CA . ALA B 2 297 ? 15.44707 23.13786 20.37178 1.000 15.17776 297 ALA B CA 1
ATOM 12962 C C . ALA B 2 297 ? 14.98659 22.49669 19.06723 1.000 16.44545 297 ALA B C 1
ATOM 12963 O O . ALA B 2 297 ? 14.07851 23.01561 18.40990 1.000 17.73754 297 ALA B O 1
ATOM 12970 N N . ILE B 2 298 ? 15.59101 21.37100 18.67799 1.000 16.32325 298 ILE B N 1
ATOM 12971 C CA . ILE B 2 298 ? 15.15255 20.66821 17.47153 1.000 18.86448 298 ILE B CA 1
ATOM 12972 C C . ILE B 2 298 ? 13.67834 20.30218 17.57514 1.000 19.83367 298 ILE B C 1
ATOM 12973 O O . ILE B 2 298 ? 12.91550 20.43411 16.60842 1.000 18.58130 298 ILE B O 1
ATOM 12989 N N . ASP B 2 299 ? 13.25655 19.83390 18.75136 1.000 15.82726 299 ASP B N 1
ATOM 12990 C CA . ASP B 2 299 ? 11.86382 19.47147 18.98339 1.000 15.37866 299 ASP B CA 1
ATOM 12991 C C . ASP B 2 299 ? 10.94354 20.67115 18.79661 1.000 15.54519 299 ASP B C 1
ATOM 12992 O O . ASP B 2 299 ? 9.90156 20.55989 18.14022 1.000 16.56052 299 ASP B O 1
ATOM 13001 N N . ASP B 2 300 ? 11.32975 21.83885 19.31601 1.000 15.99074 300 ASP B N 1
ATOM 13002 C CA . ASP B 2 300 ? 10.47438 23.00630 19.14035 1.000 16.35597 300 ASP B CA 1
ATOM 13003 C C . ASP B 2 300 ? 10.32185 23.35974 17.66401 1.000 16.65301 300 ASP B C 1
ATOM 13004 O O . ASP B 2 300 ? 9.21521 23.64251 17.19058 1.000 18.45908 300 ASP B O 1
ATOM 13013 N N . LEU B 2 301 ? 11.43119 23.37611 16.92383 1.000 17.73773 301 LEU B N 1
ATOM 13014 C CA . LEU B 2 301 ? 11.36342 23.73331 15.51054 1.000 17.82126 301 LEU B CA 1
ATOM 13015 C C . LEU B 2 301 ? 10.48684 22.75795 14.73771 1.000 16.61931 301 LEU B C 1
ATOM 13016 O O . LEU B 2 301 ? 9.60381 23.16509 13.97765 1.000 16.76052 301 LEU B O 1
ATOM 13032 N N . PHE B 2 302 ? 10.70855 21.46397 14.91348 1.000 15.61051 302 PHE B N 1
ATOM 13033 C CA . PHE B 2 302 ? 10.04623 20.51615 14.02535 1.000 14.94869 302 PHE B CA 1
ATOM 13034 C C . PHE B 2 302 ? 8.66048 20.11194 14.47853 1.000 15.62543 302 PHE B C 1
ATOM 13035 O O . PHE B 2 302 ? 7.81791 19.80611 13.62890 1.000 18.74468 302 PHE B O 1
ATOM 13052 N N . VAL B 2 303 ? 8.37918 20.15192 15.77437 1.000 18.57483 303 VAL B N 1
ATOM 13053 C CA . VAL B 2 303 ? 7.07636 19.72220 16.26452 1.000 17.64143 303 VAL B CA 1
ATOM 13054 C C . VAL B 2 303 ? 6.16545 20.92849 16.45384 1.000 18.79236 303 VAL B C 1
ATOM 13055 O O . VAL B 2 303 ? 5.17130 21.07971 15.73641 1.000 21.96179 303 VAL B O 1
ATOM 13068 N N . TYR B 2 304 ? 6.50241 21.80645 17.39786 1.000 16.18169 304 TYR B N 1
ATOM 13069 C CA . TYR B 2 304 ? 5.65238 22.96517 17.65921 1.000 20.20319 304 TYR B CA 1
ATOM 13070 C C . TYR B 2 304 ? 5.51749 23.85166 16.42402 1.000 19.40205 304 TYR B C 1
ATOM 13071 O O . TYR B 2 304 ? 4.41194 24.28347 16.07791 1.000 19.99096 304 TYR B O 1
ATOM 13089 N N . CYS B 2 305 ? 6.62843 24.13998 15.74318 1.000 16.24410 305 CYS B N 1
ATOM 13090 C CA . CYS B 2 305 ? 6.56719 25.13879 14.68009 1.000 16.79632 305 CYS B CA 1
ATOM 13091 C C . CYS B 2 305 ? 6.12309 24.54876 13.34638 1.000 23.09645 305 CYS B C 1
ATOM 13092 O O . CYS B 2 305 ? 5.28920 25.13637 12.65018 1.000 25.10527 305 CYS B O 1
ATOM 13100 N N . LEU B 2 306 ? 6.68080 23.40721 12.95362 1.000 16.21653 306 LEU B N 1
ATOM 13101 C CA . LEU B 2 306 ? 6.51939 22.94704 11.57712 1.000 15.14180 306 LEU B CA 1
ATOM 13102 C C . LEU B 2 306 ? 5.49473 21.82744 11.42958 1.000 16.37042 306 LEU B C 1
ATOM 13103 O O . LEU B 2 306 ? 4.55058 21.96932 10.64968 1.000 17.41531 306 LEU B O 1
ATOM 13119 N N . ALA B 2 307 ? 5.63203 20.72892 12.17600 1.000 15.46061 307 ALA B N 1
ATOM 13120 C CA . ALA B 2 307 ? 4.66730 19.64155 12.04018 1.000 16.63968 307 ALA B CA 1
ATOM 13121 C C . ALA B 2 307 ? 3.26292 20.06664 12.45173 1.000 17.11952 307 ALA B C 1
ATOM 13122 O O . ALA B 2 307 ? 2.27638 19.47141 12.00168 1.000 19.48237 307 ALA B O 1
ATOM 13129 N N . ASN B 2 308 ? 3.14879 21.07030 13.31996 1.000 16.59399 308 ASN B N 1
ATOM 13130 C CA . ASN B 2 308 ? 1.85846 21.53352 13.81225 1.000 18.69396 308 ASN B CA 1
ATOM 13131 C C . ASN B 2 308 ? 1.54195 22.96183 13.38008 1.000 22.86455 308 ASN B C 1
ATOM 13132 O O . ASN B 2 308 ? 0.68948 23.61592 13.98718 1.000 19.42747 308 ASN B O 1
ATOM 13143 N N . ASP B 2 309 ? 2.18741 23.44416 12.31843 1.000 18.77899 309 ASP B N 1
ATOM 13144 C CA . ASP B 2 309 ? 1.81378 24.72813 11.73631 1.000 18.98738 309 ASP B CA 1
ATOM 13145 C C . ASP B 2 309 ? 0.33999 24.71345 11.34619 1.000 19.21325 309 ASP B C 1
ATOM 13146 O O . ASP B 2 309 ? -0.16378 23.73956 10.77991 1.000 18.31745 309 ASP B O 1
ATOM 13155 N N . SER B 2 310 ? -0.35389 25.81210 11.65163 1.000 20.17586 310 SER B N 1
ATOM 13156 C CA . SER B 2 310 ? -1.80493 25.83278 11.49854 1.000 21.22711 310 SER B CA 1
ATOM 13157 C C . SER B 2 310 ? -2.23464 25.70900 10.04140 1.000 22.47982 310 SER B C 1
ATOM 13158 O O . SER B 2 310 ? -3.33759 25.22261 9.76604 1.000 22.55119 310 SER B O 1
ATOM 13166 N N . GLU B 2 311 ? -1.39423 26.14072 9.10040 1.000 19.67350 311 GLU B N 1
ATOM 13167 C CA . GLU B 2 311 ? -1.72420 26.05324 7.68239 1.000 20.92035 311 GLU B CA 1
ATOM 13168 C C . GLU B 2 311 ? -0.98126 24.93693 6.95724 1.000 17.19700 311 GLU B C 1
ATOM 13169 O O . GLU B 2 311 ? -1.54299 24.33648 6.03286 1.000 20.34699 311 GLU B O 1
ATOM 13181 N N . PHE B 2 312 ? 0.25538 24.62874 7.35325 1.000 16.69682 312 PHE B N 1
ATOM 13182 C CA . PHE B 2 312 ? 1.11311 23.73423 6.58075 1.000 16.07387 312 PHE B CA 1
ATOM 13183 C C . PHE B 2 312 ? 1.50680 22.47126 7.33650 1.000 17.16797 312 PHE B C 1
ATOM 13184 O O . PHE B 2 312 ? 2.39121 21.73867 6.87489 1.000 17.63748 312 PHE B O 1
ATOM 13201 N N . GLY B 2 313 ? 0.86083 22.18205 8.46696 1.000 18.97980 313 GLY B N 1
ATOM 13202 C CA . GLY B 2 313 ? 1.27591 21.04871 9.27790 1.000 19.11697 313 GLY B CA 1
ATOM 13203 C C . GLY B 2 313 ? 1.23795 19.73370 8.52183 1.000 18.62954 313 GLY B C 1
ATOM 13204 O O . GLY B 2 313 ? 2.21343 18.98253 8.51530 1.000 19.06707 313 GLY B O 1
ATOM 13208 N N . ALA B 2 314 ? 0.10581 19.43529 7.88151 1.000 18.93110 314 ALA B N 1
ATOM 13209 C CA . ALA B 2 314 ? -0.00523 18.17914 7.14307 1.000 17.90598 314 ALA B CA 1
ATOM 13210 C C . ALA B 2 314 ? 1.00705 18.11857 6.00220 1.000 19.56241 314 ALA B C 1
ATOM 13211 O O . ALA B 2 314 ? 1.61945 17.07218 5.76030 1.000 17.48704 314 ALA B O 1
ATOM 13218 N N . HIS B 2 315 ? 1.17779 19.23110 5.28302 1.000 16.80595 315 HIS B N 1
ATOM 13219 C CA . HIS B 2 315 ? 2.18064 19.33190 4.22220 1.000 16.29552 315 HIS B CA 1
ATOM 13220 C C . HIS B 2 315 ? 3.57196 19.03251 4.75861 1.000 16.34552 315 HIS B C 1
ATOM 13221 O O . HIS B 2 315 ? 4.31488 18.22626 4.18401 1.000 17.07232 315 HIS B O 1
ATOM 13235 N N . ASN B 2 316 ? 3.93682 19.66368 5.87271 1.000 17.22787 316 ASN B N 1
ATOM 13236 C CA . ASN B 2 316 ? 5.26194 19.44761 6.43682 1.000 15.62130 316 ASN B CA 1
ATOM 13237 C C . ASN B 2 316 ? 5.42124 18.01940 6.93343 1.000 15.90552 316 ASN B C 1
ATOM 13238 O O . ASN B 2 316 ? 6.49808 17.42555 6.79557 1.000 16.50161 316 ASN B O 1
ATOM 13249 N N A ARG B 2 317 ? 4.37182 17.45578 7.52904 0.633 15.77029 317 ARG B N 1
ATOM 13250 N N B ARG B 2 317 ? 4.35548 17.44518 7.50236 0.367 17.49848 317 ARG B N 1
ATOM 13251 C CA A ARG B 2 317 ? 4.45439 16.07302 7.98230 0.633 17.88887 317 ARG B CA 1
ATOM 13252 C CA B ARG B 2 317 ? 4.41682 16.06920 7.98776 0.367 17.88542 317 ARG B CA 1
ATOM 13253 C C A ARG B 2 317 ? 4.71359 15.13246 6.81196 0.633 17.58033 317 ARG B C 1
ATOM 13254 C C B ARG B 2 317 ? 4.59870 15.07609 6.84563 0.367 17.54276 317 ARG B C 1
ATOM 13255 O O A ARG B 2 317 ? 5.48398 14.17427 6.94031 0.633 17.18340 317 ARG B O 1
ATOM 13256 O O B ARG B 2 317 ? 5.17499 14.00171 7.04666 0.367 20.18834 317 ARG B O 1
ATOM 13297 N N . THR B 2 318 ? 4.11471 15.41020 5.64838 1.000 19.68719 318 THR B N 1
ATOM 13298 C CA . THR B 2 318 ? 4.36962 14.56879 4.48280 1.000 17.03744 318 THR B CA 1
ATOM 13299 C C . THR B 2 318 ? 5.86527 14.49686 4.19037 1.000 17.79123 318 THR B C 1
ATOM 13300 O O . THR B 2 318 ? 6.41945 13.41051 3.99095 1.000 17.76833 318 THR B O 1
ATOM 13312 N N . PHE B 2 319 ? 6.54598 15.64616 4.19704 1.000 17.22977 319 PHE B N 1
ATOM 13313 C CA . PHE B 2 319 ? 7.98628 15.63797 3.95712 1.000 16.78734 319 PHE B CA 1
ATOM 13314 C C . PHE B 2 319 ? 8.74474 15.00612 5.11889 1.000 17.17807 319 PHE B C 1
ATOM 13315 O O . PHE B 2 319 ? 9.67503 14.22099 4.90392 1.000 17.44834 319 PHE B O 1
ATOM 13332 N N . LEU B 2 320 ? 8.37643 15.34357 6.35644 1.000 17.45712 320 LEU B N 1
ATOM 13333 C CA . LEU B 2 320 ? 9.11049 14.81436 7.50219 1.000 18.10113 320 LEU B CA 1
ATOM 13334 C C . LEU B 2 320 ? 8.98736 13.29901 7.58059 1.000 21.17028 320 LEU B C 1
ATOM 13335 O O . LEU B 2 320 ? 9.93750 12.60732 7.96652 1.000 17.87971 320 LEU B O 1
ATOM 13351 N N . ASN B 2 321 ? 7.81998 12.76602 7.22102 1.000 19.11040 321 ASN B N 1
ATOM 13352 C CA . ASN B 2 321 ? 7.63220 11.32025 7.23408 1.000 21.10950 321 ASN B CA 1
ATOM 13353 C C . ASN B 2 321 ? 8.43789 10.64673 6.12850 1.000 21.73468 321 ASN B C 1
ATOM 13354 O O . ASN B 2 321 ? 9.01297 9.57311 6.34247 1.000 19.33617 321 ASN B O 1
ATOM 13365 N N . ALA B 2 322 ? 8.50099 11.26283 4.94495 1.000 17.01808 322 ALA B N 1
ATOM 13366 C CA . ALA B 2 322 ? 9.33046 10.72292 3.87114 1.000 19.37447 322 ALA B CA 1
ATOM 13367 C C . ALA B 2 322 ? 10.80377 10.72436 4.26225 1.000 23.28307 322 ALA B C 1
ATOM 13368 O O . ALA B 2 322 ? 11.51535 9.73457 4.05179 1.000 18.87070 322 ALA B O 1
ATOM 13375 N N . TRP B 2 323 ? 11.28719 11.83521 4.82617 1.000 18.75333 323 TRP B N 1
ATOM 13376 C CA . TRP B 2 323 ? 12.67343 11.87852 5.27824 1.000 16.81322 323 TRP B CA 1
ATOM 13377 C C . TRP B 2 323 ? 12.92967 10.82777 6.34925 1.000 16.28122 323 TRP B C 1
ATOM 13378 O O . TRP B 2 323 ? 13.96409 10.14881 6.33311 1.000 18.73929 323 TRP B O 1
ATOM 13399 N N . THR B 2 324 ? 12.00733 10.69872 7.30431 1.000 19.20582 324 THR B N 1
ATOM 13400 C CA . THR B 2 324 ? 12.21185 9.75296 8.39383 1.000 17.98229 324 THR B CA 1
ATOM 13401 C C . THR B 2 324 ? 12.28365 8.32758 7.86920 1.000 18.74180 324 THR B C 1
ATOM 13402 O O . THR B 2 324 ? 13.12271 7.53783 8.31456 1.000 17.73318 324 THR B O 1
ATOM 13413 N N . GLU B 2 325 ? 11.41622 7.97253 6.92366 1.000 16.84745 325 GLU B N 1
ATOM 13414 C CA . GLU B 2 325 ? 11.47793 6.62214 6.37838 1.000 17.61397 325 GLU B CA 1
ATOM 13415 C C . GLU B 2 325 ? 12.86070 6.34519 5.80631 1.000 19.59420 325 GLU B C 1
ATOM 13416 O O . GLU B 2 325 ? 13.45611 5.28800 6.04798 1.000 19.80494 325 GLU B O 1
ATOM 13428 N N . HIS B 2 326 ? 13.38925 7.29655 5.04254 1.000 17.13461 326 HIS B N 1
ATOM 13429 C CA . HIS B 2 326 ? 14.67653 7.10613 4.39132 1.000 17.79277 326 HIS B CA 1
ATOM 13430 C C . HIS B 2 326 ? 15.81448 7.06204 5.40157 1.000 16.92971 326 HIS B C 1
ATOM 13431 O O . HIS B 2 326 ? 16.63674 6.13755 5.38607 1.000 17.87987 326 HIS B O 1
ATOM 13445 N N . TYR B 2 327 ? 15.89017 8.06238 6.27885 1.000 15.74651 327 TYR B N 1
ATOM 13446 C CA . TYR B 2 327 ? 17.03268 8.15692 7.17810 1.000 18.41734 327 TYR B CA 1
ATOM 13447 C C . TYR B 2 327 ? 16.94796 7.17254 8.33376 1.000 17.40224 327 TYR B C 1
ATOM 13448 O O . TYR B 2 327 ? 17.98708 6.79516 8.88479 1.000 17.50015 327 TYR B O 1
ATOM 13466 N N . LEU B 2 328 ? 15.74161 6.74696 8.72204 1.000 17.48880 328 LEU B N 1
ATOM 13467 C CA . LEU B 2 328 ? 15.65073 5.66300 9.69452 1.000 18.39800 328 LEU B CA 1
ATOM 13468 C C . LEU B 2 328 ? 16.20936 4.37304 9.10706 1.000 17.83469 328 LEU B C 1
ATOM 13469 O O . LEU B 2 328 ? 16.93230 3.63571 9.78461 1.000 19.36216 328 LEU B O 1
ATOM 13485 N N . ALA B 2 329 ? 15.89071 4.08506 7.84280 1.000 16.83714 329 ALA B N 1
ATOM 13486 C CA . ALA B 2 329 ? 16.48141 2.91930 7.19262 1.000 17.60623 329 ALA B CA 1
ATOM 13487 C C . ALA B 2 329 ? 18.00444 3.00430 7.19271 1.000 18.34678 329 ALA B C 1
ATOM 13488 O O . ALA B 2 329 ? 18.68679 2.01246 7.48020 1.000 17.72974 329 ALA B O 1
ATOM 13495 N N . SER B 2 330 ? 18.55691 4.18502 6.89113 1.000 17.08499 330 SER B N 1
ATOM 13496 C CA . SER B 2 330 ? 20.00841 4.34554 6.90794 1.000 16.62238 330 SER B CA 1
ATOM 13497 C C . SER B 2 330 ? 20.57359 4.12468 8.30611 1.000 15.83907 330 SER B C 1
ATOM 13498 O O . SER B 2 330 ? 21.64915 3.53366 8.46200 1.000 17.76149 330 SER B O 1
ATOM 13506 N N . SER B 2 331 ? 19.86972 4.61318 9.33339 1.000 16.22983 331 SER B N 1
ATOM 13507 C CA . SER B 2 331 ? 20.37445 4.51363 10.70059 1.000 16.08800 331 SER B CA 1
ATOM 13508 C C . SER B 2 331 ? 20.26793 3.08562 11.22353 1.000 19.79310 331 SER B C 1
ATOM 13509 O O . SER B 2 331 ? 21.14186 2.62527 11.96906 1.000 18.72880 331 SER B O 1
ATOM 13517 N N . VAL B 2 332 ? 19.20001 2.37618 10.85169 1.000 17.27064 332 VAL B N 1
ATOM 13518 C CA . VAL B 2 332 ? 19.09726 0.95161 11.16586 1.000 19.56224 332 VAL B CA 1
ATOM 13519 C C . VAL B 2 332 ? 20.25749 0.18712 10.53919 1.000 17.17334 332 VAL B C 1
ATOM 13520 O O . VAL B 2 332 ? 20.87668 -0.67018 11.17994 1.000 18.86674 332 VAL B O 1
ATOM 13533 N N . ALA B 2 333 ? 20.56611 0.47751 9.27208 1.000 17.48309 333 ALA B N 1
ATOM 13534 C CA . ALA B 2 333 ? 21.70892 -0.17100 8.63625 1.000 17.30992 333 ALA B CA 1
ATOM 13535 C C . ALA B 2 333 ? 23.00656 0.18597 9.35197 1.000 19.68618 333 ALA B C 1
ATOM 13536 O O . ALA B 2 333 ? 23.88419 -0.66849 9.52528 1.000 18.53234 333 ALA B O 1
ATOM 13543 N N . ALA B 2 334 ? 23.14226 1.44428 9.78449 1.000 17.84726 334 ALA B N 1
ATOM 13544 C CA . ALA B 2 334 ? 24.33421 1.84588 10.52562 1.000 17.23027 334 ALA B CA 1
ATOM 13545 C C . ALA B 2 334 ? 24.45399 1.08058 11.83916 1.000 18.87321 334 ALA B C 1
ATOM 13546 O O . ALA B 2 334 ? 25.54867 0.64676 12.21573 1.000 17.85596 334 ALA B O 1
ATOM 13553 N N . LEU B 2 335 ? 23.34053 0.91331 12.55573 1.000 17.17816 335 LEU B N 1
ATOM 13554 C CA . LEU B 2 335 ? 23.37910 0.16995 13.81181 1.000 18.38106 335 LEU B CA 1
ATOM 13555 C C . LEU B 2 335 ? 23.61275 -1.31583 13.57231 1.000 17.87585 335 LEU B C 1
ATOM 13556 O O . LEU B 2 335 ? 24.28893 -1.98029 14.36722 1.000 17.43257 335 LEU B O 1
ATOM 13572 N N . LYS B 2 336 ? 23.04255 -1.86123 12.49669 1.000 17.38749 336 LYS B N 1
ATOM 13573 C CA . LYS B 2 336 ? 23.27254 -3.26581 12.17902 1.000 17.78679 336 LYS B CA 1
ATOM 13574 C C . LYS B 2 336 ? 24.75712 -3.53880 11.96963 1.000 19.74118 336 LYS B C 1
ATOM 13575 O O . LYS B 2 336 ? 25.27775 -4.56395 12.42721 1.000 17.45400 336 LYS B O 1
ATOM 13594 N N . ASP B 2 337 ? 25.45601 -2.63198 11.27861 1.000 16.31051 337 ASP B N 1
ATOM 13595 C CA . ASP B 2 337 ? 26.90140 -2.76945 11.13986 1.000 17.84961 337 ASP B CA 1
ATOM 13596 C C . ASP B 2 337 ? 27.59201 -2.60922 12.48808 1.000 18.08721 337 ASP B C 1
ATOM 13597 O O . ASP B 2 337 ? 28.52421 -3.35642 12.81347 1.000 18.41117 337 ASP B O 1
ATOM 13606 N N . PHE B 2 338 ? 27.14248 -1.62993 13.28072 1.000 16.67520 338 PHE B N 1
ATOM 13607 C CA . PHE B 2 338 ? 27.85463 -1.25462 14.49664 1.000 16.35291 338 PHE B CA 1
ATOM 13608 C C . PHE B 2 338 ? 27.82533 -2.37125 15.53419 1.000 17.72086 338 PHE B C 1
ATOM 13609 O O . PHE B 2 338 ? 28.81596 -2.58128 16.24506 1.000 19.14663 338 PHE B O 1
ATOM 13626 N N . VAL B 2 339 ? 26.70669 -3.09648 15.64578 1.000 16.47083 339 VAL B N 1
ATOM 13627 C CA . VAL B 2 339 ? 26.60872 -4.11872 16.68591 1.000 16.30172 339 VAL B CA 1
ATOM 13628 C C . VAL B 2 339 ? 27.56903 -5.27998 16.44629 1.000 18.22812 339 VAL B C 1
ATOM 13629 O O . VAL B 2 339 ? 27.73385 -6.13592 17.32328 1.000 19.17008 339 VAL B O 1
ATOM 13642 N N . GLY B 2 340 ? 28.19530 -5.34633 15.26977 1.000 18.32989 340 GLY B N 1
ATOM 13643 C CA . GLY B 2 340 ? 29.30879 -6.25990 15.08556 1.000 20.35518 340 GLY B CA 1
ATOM 13644 C C . GLY B 2 340 ? 30.45750 -6.02466 16.04722 1.000 19.78670 340 GLY B C 1
ATOM 13645 O O . GLY B 2 340 ? 31.28445 -6.92046 16.24509 1.000 19.74932 340 GLY B O 1
ATOM 13649 N N . LEU B 2 341 ? 30.53529 -4.83755 16.64869 1.000 19.91383 341 LEU B N 1
ATOM 13650 C CA . LEU B 2 341 ? 31.60700 -4.56489 17.59955 1.000 19.43938 341 LEU B CA 1
ATOM 13651 C C . LEU B 2 341 ? 31.48085 -5.40650 18.86120 1.000 18.43374 341 LEU B C 1
ATOM 13652 O O . LEU B 2 341 ? 32.49315 -5.66523 19.51934 1.000 19.13646 341 LEU B O 1
ATOM 13668 N N . TYR B 2 342 ? 30.27371 -5.85960 19.20451 1.000 16.50653 342 TYR B N 1
ATOM 13669 C CA . TYR B 2 342 ? 30.13537 -6.70519 20.38405 1.000 16.58304 342 TYR B CA 1
ATOM 13670 C C . TYR B 2 342 ? 30.88388 -8.02522 20.24336 1.000 18.05489 342 TYR B C 1
ATOM 13671 O O . TYR B 2 342 ? 31.20862 -8.64839 21.25857 1.000 19.32228 342 TYR B O 1
ATOM 13689 N N . ALA B 2 343 ? 31.16773 -8.47092 19.01689 1.000 16.98678 343 ALA B N 1
ATOM 13690 C CA . ALA B 2 343 ? 31.95080 -9.69093 18.85443 1.000 20.98322 343 ALA B CA 1
ATOM 13691 C C . ALA B 2 343 ? 33.35062 -9.54011 19.43183 1.000 23.29962 343 ALA B C 1
ATOM 13692 O O . ALA B 2 343 ? 34.00875 -10.54739 19.72105 1.000 22.72088 343 ALA B O 1
ATOM 13699 N N . LYS B 2 344 ? 33.80936 -8.29925 19.60840 1.000 21.57067 344 LYS B N 1
ATOM 13700 C CA . LYS B 2 344 ? 35.16634 -8.00338 20.02932 1.000 22.22165 344 LYS B CA 1
ATOM 13701 C C . LYS B 2 344 ? 35.29421 -7.70441 21.51686 1.000 22.54533 344 LYS B C 1
ATOM 13702 O O . LYS B 2 344 ? 36.41907 -7.51004 21.99294 1.000 23.29894 344 LYS B O 1
ATOM 13721 N N . VAL B 2 345 ? 34.19309 -7.64680 22.25734 1.000 19.05522 345 VAL B N 1
ATOM 13722 C CA . VAL B 2 345 ? 34.25212 -7.28200 23.66220 1.000 18.36227 345 VAL B CA 1
ATOM 13723 C C . VAL B 2 345 ? 34.08637 -8.51870 24.53429 1.000 21.92622 345 VAL B C 1
ATOM 13724 O O . VAL B 2 345 ? 33.49666 -9.52648 24.13882 1.000 23.41739 345 VAL B O 1
ATOM 13737 N N . GLU B 2 346 ? 34.62289 -8.43137 25.74729 1.000 23.61770 346 GLU B N 1
ATOM 13738 C CA . GLU B 2 346 ? 34.44563 -9.48454 26.73481 1.000 28.88856 346 GLU B CA 1
ATOM 13739 C C . GLU B 2 346 ? 32.97686 -9.58403 27.11091 1.000 31.98015 346 GLU B C 1
ATOM 13740 O O . GLU B 2 346 ? 32.31548 -8.57101 27.36215 1.000 29.49905 346 GLU B O 1
ATOM 13752 N N . LYS B 2 347 ? 32.46302 -10.80684 27.14759 1.000 25.88200 347 LYS B N 1
ATOM 13753 C CA . LYS B 2 347 ? 31.06163 -10.98786 27.47875 1.000 30.36195 347 LYS B CA 1
ATOM 13754 C C . LYS B 2 347 ? 30.78753 -10.54087 28.90969 1.000 39.02853 347 LYS B C 1
ATOM 13755 O O . LYS B 2 347 ? 31.52940 -10.87969 29.83800 1.000 36.07277 347 LYS B O 1
ATOM 13774 N N . VAL B 2 348 ? 29.71315 -9.77207 29.07135 1.000 30.51719 348 VAL B N 1
ATOM 13775 C CA . VAL B 2 348 ? 29.12753 -9.43155 30.36255 1.000 25.91444 348 VAL B CA 1
ATOM 13776 C C . VAL B 2 348 ? 27.63249 -9.68558 30.21104 1.000 33.87669 348 VAL B C 1
ATOM 13777 O O . VAL B 2 348 ? 26.96165 -9.00110 29.42699 1.000 24.24832 348 VAL B O 1
ATOM 13790 N N . ALA B 2 349 ? 27.10935 -10.66862 30.94008 1.000 27.14703 349 ALA B N 1
ATOM 13791 C CA . ALA B 2 349 ? 25.70087 -11.01539 30.80803 1.000 27.57851 349 ALA B CA 1
ATOM 13792 C C . ALA B 2 349 ? 24.82510 -9.81216 31.13495 1.000 23.80693 349 ALA B C 1
ATOM 13793 O O . ALA B 2 349 ? 25.07130 -9.08822 32.10332 1.000 25.16125 349 ALA B O 1
ATOM 13800 N N . GLY B 2 350 ? 23.79292 -9.60466 30.31743 1.000 23.89362 350 GLY B N 1
ATOM 13801 C CA . GLY B 2 350 ? 22.89548 -8.48171 30.47517 1.000 24.43868 350 GLY B CA 1
ATOM 13802 C C . GLY B 2 350 ? 23.38817 -7.18554 29.87833 1.000 19.83612 350 GLY B C 1
ATOM 13803 O O . GLY B 2 350 ? 22.64509 -6.19276 29.89104 1.000 22.43399 350 GLY B O 1
ATOM 13807 N N . ALA B 2 351 ? 24.60994 -7.16311 29.34881 1.000 19.21486 351 ALA B N 1
ATOM 13808 C CA . ALA B 2 351 ? 25.17958 -5.94437 28.79620 1.000 17.59289 351 ALA B CA 1
ATOM 13809 C C . ALA B 2 351 ? 25.66649 -6.15629 27.36886 1.000 18.90350 351 ALA B C 1
ATOM 13810 O O . ALA B 2 351 ? 25.32674 -5.37670 26.47389 1.000 20.63257 351 ALA B O 1
ATOM 13817 N N . THR B 2 352 ? 26.46134 -7.19841 27.13621 1.000 18.17090 352 THR B N 1
ATOM 13818 C CA . THR B 2 352 ? 27.06347 -7.39530 25.82579 1.000 16.64697 352 THR B CA 1
ATOM 13819 C C . THR B 2 352 ? 26.56389 -8.64468 25.11473 1.000 18.68558 352 THR B C 1
ATOM 13820 O O . THR B 2 352 ? 26.95844 -8.87823 23.96603 1.000 19.70635 352 THR B O 1
ATOM 13831 N N . ASP B 2 353 ? 25.74909 -9.47113 25.77177 1.000 17.62868 353 ASP B N 1
ATOM 13832 C CA . ASP B 2 353 ? 25.13267 -10.62240 25.12669 1.000 20.90199 353 ASP B CA 1
ATOM 13833 C C . ASP B 2 353 ? 23.95274 -10.16128 24.27368 1.000 21.17595 353 ASP B C 1
ATOM 13834 O O . ASP B 2 353 ? 23.55006 -8.99536 24.29888 1.000 18.73914 353 ASP B O 1
ATOM 13843 N N . ARG B 2 354 ? 23.41475 -11.08135 23.47373 1.000 19.71716 354 ARG B N 1
ATOM 13844 C CA . ARG B 2 354 ? 22.37624 -10.68013 22.53153 1.000 17.85064 354 ARG B CA 1
ATOM 13845 C C . ARG B 2 354 ? 21.18373 -10.08244 23.26549 1.000 18.26949 354 ARG B C 1
ATOM 13846 O O . ARG B 2 354 ? 20.59495 -9.09547 22.81131 1.000 19.73245 354 ARG B O 1
ATOM 13867 N N . ALA B 2 355 ? 20.83792 -10.64394 24.42503 1.000 18.63202 355 ALA B N 1
ATOM 13868 C CA . ALA B 2 355 ? 19.70590 -10.12762 25.18520 1.000 22.23882 355 ALA B CA 1
ATOM 13869 C C . ALA B 2 355 ? 19.98773 -8.73368 25.73153 1.000 18.58843 355 ALA B C 1
ATOM 13870 O O . ALA B 2 355 ? 19.08502 -7.89027 25.78777 1.000 20.89980 355 ALA B O 1
ATOM 13877 N N . GLY B 2 356 ? 21.22313 -8.47775 26.16503 1.000 21.04207 356 GLY B N 1
ATOM 13878 C CA . GLY B 2 356 ? 21.55823 -7.15048 26.65173 1.000 21.43592 356 GLY B CA 1
ATOM 13879 C C . GLY B 2 356 ? 21.52402 -6.11331 25.54779 1.000 20.62709 356 GLY B C 1
ATOM 13880 O O . GLY B 2 356 ? 21.02484 -5.00036 25.73893 1.000 19.21910 356 GLY B O 1
ATOM 13884 N N . VAL B 2 357 ? 22.04400 -6.46589 24.37477 1.000 16.87671 357 VAL B N 1
ATOM 13885 C CA . VAL B 2 357 ? 21.97655 -5.54936 23.24400 1.000 16.98664 357 VAL B CA 1
ATOM 13886 C C . VAL B 2 357 ? 20.52854 -5.31769 22.83621 1.000 18.43575 357 VAL B C 1
ATOM 13887 O O . VAL B 2 357 ? 20.13939 -4.19762 22.48293 1.000 16.95740 357 VAL B O 1
ATOM 13900 N N . SER B 2 358 ? 19.70000 -6.36018 22.90568 1.000 18.82358 358 SER B N 1
ATOM 13901 C CA . SER B 2 358 ? 18.28716 -6.19103 22.58878 1.000 20.10506 358 SER B CA 1
ATOM 13902 C C . SER B 2 358 ? 17.63686 -5.14419 23.49151 1.000 17.95928 358 SER B C 1
ATOM 13903 O O . SER B 2 358 ? 16.92361 -4.25668 23.01256 1.000 18.79613 358 SER B O 1
ATOM 13911 N N . GLU B 2 359 ? 17.87385 -5.22391 24.80405 1.000 17.62281 359 GLU B N 1
ATOM 13912 C CA . GLU B 2 359 ? 17.28656 -4.23154 25.70535 1.000 17.12557 359 GLU B CA 1
ATOM 13913 C C . GLU B 2 359 ? 17.82088 -2.83063 25.42116 1.000 16.38084 359 GLU B C 1
ATOM 13914 O O . GLU B 2 359 ? 17.07231 -1.84783 25.49474 1.000 18.93137 359 GLU B O 1
ATOM 13926 N N . ALA B 2 360 ? 19.10676 -2.71386 25.07877 1.000 16.94005 360 ALA B N 1
ATOM 13927 C CA . ALA B 2 360 ? 19.65904 -1.40989 24.72411 1.000 16.93079 360 ALA B CA 1
ATOM 13928 C C . ALA B 2 360 ? 18.96694 -0.83346 23.49380 1.000 19.30091 360 ALA B C 1
ATOM 13929 O O . ALA B 2 360 ? 18.63419 0.35746 23.45615 1.000 18.52703 360 ALA B O 1
ATOM 13936 N N . LEU B 2 361 ? 18.74704 -1.66553 22.47488 1.000 18.60811 361 LEU B N 1
ATOM 13937 C CA . LEU B 2 361 ? 18.04854 -1.20774 21.27913 1.000 16.09102 361 LEU B CA 1
ATOM 13938 C C . LEU B 2 361 ? 16.58918 -0.89371 21.57597 1.000 18.81389 361 LEU B C 1
ATOM 13939 O O . LEU B 2 361 ? 16.01438 0.02842 20.98437 1.000 18.21984 361 LEU B O 1
ATOM 13955 N N . GLN B 2 362 ? 15.96207 -1.66034 22.47037 1.000 16.86111 362 GLN B N 1
ATOM 13956 C CA . GLN B 2 362 ? 14.58724 -1.35535 22.84711 1.000 17.51118 362 GLN B CA 1
ATOM 13957 C C . GLN B 2 362 ? 14.49865 0.01653 23.50551 1.000 16.37625 362 GLN B C 1
ATOM 13958 O O . GLN B 2 362 ? 13.53754 0.75919 23.27784 1.000 18.83649 362 GLN B O 1
ATOM 13972 N N . ARG B 2 363 ? 15.50657 0.37954 24.30767 1.000 16.51445 363 ARG B N 1
ATOM 13973 C CA . ARG B 2 363 ? 15.53767 1.71663 24.89380 1.000 16.38786 363 ARG B CA 1
ATOM 13974 C C . ARG B 2 363 ? 15.69369 2.78369 23.81535 1.000 18.36090 363 ARG B C 1
ATOM 13975 O O . ARG B 2 363 ? 14.95580 3.77569 23.79636 1.000 18.63320 363 ARG B O 1
ATOM 13996 N N . VAL B 2 364 ? 16.65923 2.60237 22.90947 1.000 17.72159 364 VAL B N 1
ATOM 13997 C CA . VAL B 2 364 ? 16.92949 3.63242 21.90860 1.000 18.04708 364 VAL B CA 1
ATOM 13998 C C . VAL B 2 364 ? 15.73156 3.80612 20.97837 1.000 19.78373 364 VAL B C 1
ATOM 13999 O O . VAL B 2 364 ? 15.26408 4.92764 20.74921 1.000 18.09359 364 VAL B O 1
ATOM 14012 N N . PHE B 2 365 ? 15.20727 2.70143 20.43159 1.000 16.92193 365 PHE B N 1
ATOM 14013 C CA . PHE B 2 365 ? 14.10274 2.82649 19.47955 1.000 17.27487 365 PHE B CA 1
ATOM 14014 C C . PHE B 2 365 ? 12.79910 3.18185 20.18785 1.000 19.85968 365 PHE B C 1
ATOM 14015 O O . PHE B 2 365 ? 11.98044 3.93835 19.65253 1.000 18.43978 365 PHE B O 1
ATOM 14032 N N . GLY B 2 366 ? 12.58276 2.63628 21.38656 1.000 17.89900 366 GLY B N 1
ATOM 14033 C CA . GLY B 2 366 ? 11.38706 2.97953 22.13844 1.000 18.49024 366 GLY B CA 1
ATOM 14034 C C . GLY B 2 366 ? 11.36503 4.43107 22.57432 1.000 19.64799 366 GLY B C 1
ATOM 14035 O O . GLY B 2 366 ? 10.32221 5.09120 22.51118 1.000 19.95856 366 GLY B O 1
ATOM 14039 N N . ASP B 2 367 ? 12.50660 4.94462 23.04691 1.000 17.23303 367 ASP B N 1
ATOM 14040 C CA . ASP B 2 367 ? 12.58567 6.36132 23.38716 1.000 17.87992 367 ASP B CA 1
ATOM 14041 C C . ASP B 2 367 ? 12.36754 7.21931 22.14276 1.000 17.94594 367 ASP B C 1
ATOM 14042 O O . ASP B 2 367 ? 11.67030 8.24171 22.18969 1.000 19.82704 367 ASP B O 1
ATOM 14051 N N . TRP B 2 368 ? 12.97245 6.81524 21.01857 1.000 17.45010 368 TRP B N 1
ATOM 14052 C CA . TRP B 2 368 ? 12.85723 7.57281 19.77526 1.000 17.56273 368 TRP B CA 1
ATOM 14053 C C . TRP B 2 368 ? 11.41033 7.64107 19.29823 1.000 16.52918 368 TRP B C 1
ATOM 14054 O O . TRP B 2 368 ? 10.97120 8.66925 18.76674 1.000 17.85930 368 TRP B O 1
ATOM 14075 N N . LYS B 2 369 ? 10.65542 6.55297 19.46978 1.000 16.72912 369 LYS B N 1
ATOM 14076 C CA . LYS B 2 369 ? 9.25606 6.54682 19.05187 1.000 16.02520 369 LYS B CA 1
ATOM 14077 C C . LYS B 2 369 ? 8.46316 7.60852 19.79694 1.000 15.85859 369 LYS B C 1
ATOM 14078 O O . LYS B 2 369 ? 7.66684 8.34180 19.19739 1.000 19.01361 369 LYS B O 1
ATOM 14097 N N . ILE B 2 370 ? 8.67099 7.69841 21.11114 1.000 18.04691 370 ILE B N 1
ATOM 14098 C CA . ILE B 2 370 ? 7.97312 8.67941 21.93245 1.000 18.22980 370 ILE B CA 1
ATOM 14099 C C . ILE B 2 370 ? 8.46797 10.08289 21.61759 1.000 19.41570 370 ILE B C 1
ATOM 14100 O O . ILE B 2 370 ? 7.67619 11.01810 21.45053 1.000 19.38112 370 ILE B O 1
ATOM 14116 N N . ASP B 2 371 ? 9.78896 10.24590 21.53648 1.000 18.03246 371 ASP B N 1
ATOM 14117 C CA . ASP B 2 371 ? 10.38285 11.57349 21.48017 1.000 17.61404 371 ASP B CA 1
ATOM 14118 C C . ASP B 2 371 ? 10.24589 12.22909 20.11026 1.000 18.33791 371 ASP B C 1
ATOM 14119 O O . ASP B 2 371 ? 10.22777 13.46399 20.02805 1.000 18.49420 371 ASP B O 1
ATOM 14128 N N A TYR B 2 372 ? 10.14803 11.44868 19.03430 0.521 18.75079 372 TYR B N 1
ATOM 14129 N N B TYR B 2 372 ? 10.14444 11.43767 19.03854 0.479 18.56362 372 TYR B N 1
ATOM 14130 C CA A TYR B 2 372 ? 10.06027 12.06383 17.71622 0.521 18.23743 372 TYR B CA 1
ATOM 14131 C CA B TYR B 2 372 ? 10.17186 11.99397 17.69138 0.479 18.28692 372 TYR B CA 1
ATOM 14132 C C A TYR B 2 372 ? 8.99810 11.44425 16.81238 0.521 17.91603 372 TYR B C 1
ATOM 14133 C C B TYR B 2 372 ? 9.06908 11.44390 16.79060 0.479 17.99615 372 TYR B C 1
ATOM 14134 O O A TYR B 2 372 ? 8.16114 12.16935 16.26446 0.521 18.10796 372 TYR B O 1
ATOM 14135 O O B TYR B 2 372 ? 8.27287 12.21125 16.24001 0.479 18.38621 372 TYR B O 1
ATOM 14170 N N . ALA B 2 373 ? 9.01921 10.12087 16.63020 1.000 18.13255 373 ALA B N 1
ATOM 14171 C CA . ALA B 2 373 ? 8.11343 9.51417 15.65326 1.000 18.66533 373 ALA B CA 1
ATOM 14172 C C . ALA B 2 373 ? 6.65533 9.82408 15.96999 1.000 21.57741 373 ALA B C 1
ATOM 14173 O O . ALA B 2 373 ? 5.89062 10.24037 15.08982 1.000 20.26690 373 ALA B O 1
ATOM 14181 N N . ASP B 2 374 ? 6.24126 9.60162 17.22007 1.000 18.17375 374 ASP B N 1
ATOM 14182 C CA . ASP B 2 374 ? 4.85368 9.85952 17.58405 1.000 17.99183 374 ASP B CA 1
ATOM 14183 C C . ASP B 2 374 ? 4.47615 11.31210 17.31427 1.000 22.39001 374 ASP B C 1
ATOM 14184 O O . ASP B 2 374 ? 3.33276 11.60011 16.94231 1.000 22.12042 374 ASP B O 1
ATOM 14193 N N . LYS B 2 375 ? 5.42644 12.23709 17.47575 1.000 18.82116 375 LYS B N 1
ATOM 14194 C CA . LYS B 2 375 ? 5.10949 13.65692 17.38206 1.000 18.99544 375 LYS B CA 1
ATOM 14195 C C . LYS B 2 375 ? 4.88835 14.12907 15.95205 1.000 20.24268 375 LYS B C 1
ATOM 14196 O O . LYS B 2 375 ? 4.29835 15.19696 15.76034 1.000 22.16472 375 LYS B O 1
ATOM 14215 N N . ILE B 2 376 ? 5.34373 13.37850 14.94962 1.000 19.66363 376 ILE B N 1
ATOM 14216 C CA . ILE B 2 376 ? 5.12860 13.74262 13.55182 1.000 19.75491 376 ILE B CA 1
ATOM 14217 C C . ILE B 2 376 ? 4.19251 12.76636 12.84958 1.000 21.36341 376 ILE B C 1
ATOM 14218 O O . ILE B 2 376 ? 4.00450 12.85995 11.63181 1.000 22.58757 376 ILE B O 1
ATOM 14234 N N . GLY B 2 377 ? 3.62541 11.81104 13.58092 1.000 20.72871 377 GLY B N 1
ATOM 14235 C CA . GLY B 2 377 ? 2.73805 10.83547 12.98234 1.000 22.14901 377 GLY B CA 1
ATOM 14236 C C . GLY B 2 377 ? 3.42519 9.74743 12.19159 1.000 24.90268 377 GLY B C 1
ATOM 14237 O O . GLY B 2 377 ? 2.81309 9.17463 11.28428 1.000 27.02740 377 GLY B O 1
ATOM 14241 N N . PHE B 2 378 ? 4.68105 9.43879 12.50923 1.000 20.41235 378 PHE B N 1
ATOM 14242 C CA . PHE B 2 378 ? 5.42283 8.39266 11.81525 1.000 20.66901 378 PHE B CA 1
ATOM 14243 C C . PHE B 2 378 ? 5.21803 7.06444 12.53506 1.000 19.87663 378 PHE B C 1
ATOM 14244 O O . PHE B 2 378 ? 5.59490 6.92072 13.70316 1.000 20.71594 378 PHE B O 1
ATOM 14261 N N . ARG B 2 379 ? 4.63437 6.09297 11.83834 1.000 22.10994 379 ARG B N 1
ATOM 14262 C CA . ARG B 2 379 ? 4.37478 4.79208 12.43850 1.000 23.01678 379 ARG B CA 1
ATOM 14263 C C . ARG B 2 379 ? 5.65657 3.96892 12.44979 1.000 20.33229 379 ARG B C 1
ATOM 14264 O O . ARG B 2 379 ? 6.34354 3.85867 11.42885 1.000 23.29780 379 ARG B O 1
ATOM 14285 N N . VAL B 2 380 ? 5.98263 3.39414 13.60495 1.000 21.32856 380 VAL B N 1
ATOM 14286 C CA . VAL B 2 380 ? 7.19246 2.59359 13.75313 1.000 22.49305 380 VAL B CA 1
ATOM 14287 C C . VAL B 2 380 ? 6.91631 1.43186 14.69820 1.000 24.11752 380 VAL B C 1
ATOM 14288 O O . VAL B 2 380 ? 6.38559 1.62316 15.79717 1.000 22.53981 380 VAL B O 1
ATOM 14301 N N . ASP B 2 381 ? 7.26396 0.22757 14.25498 1.000 22.56953 381 ASP B N 1
ATOM 14302 C CA . ASP B 2 381 ? 7.19022 -0.98531 15.06285 1.000 22.40360 381 ASP B CA 1
ATOM 14303 C C . ASP B 2 381 ? 8.55815 -1.17363 15.70868 1.000 22.35707 381 ASP B C 1
ATOM 14304 O O . ASP B 2 381 ? 9.52284 -1.54711 15.03505 1.000 21.30104 381 ASP B O 1
ATOM 14313 N N . VAL B 2 382 ? 8.64539 -0.90067 17.01289 1.000 20.54506 382 VAL B N 1
ATOM 14314 C CA . VAL B 2 382 ? 9.94223 -0.89846 17.68961 1.000 21.65076 382 VAL B CA 1
ATOM 14315 C C . VAL B 2 382 ? 10.60965 -2.26847 17.59344 1.000 19.42546 382 VAL B C 1
ATOM 14316 O O . VAL B 2 382 ? 11.80429 -2.37207 17.28975 1.000 20.56476 382 VAL B O 1
ATOM 14329 N N . ASP B 2 383 ? 9.85296 -3.33634 17.86938 1.000 19.86743 383 ASP B N 1
ATOM 14330 C CA . ASP B 2 383 ? 10.43191 -4.67836 17.85256 1.000 24.48369 383 ASP B CA 1
ATOM 14331 C C . ASP B 2 383 ? 11.00317 -5.01659 16.47993 1.000 19.42760 383 ASP B C 1
ATOM 14332 O O . ASP B 2 383 ? 12.02589 -5.70323 16.37274 1.000 20.40028 383 ASP B O 1
ATOM 14341 N N . GLN B 2 384 ? 10.34477 -4.55473 15.41758 1.000 19.50150 384 GLN B N 1
ATOM 14342 C CA . GLN B 2 384 ? 10.84472 -4.78463 14.06627 1.000 20.62806 384 GLN B CA 1
ATOM 14343 C C . GLN B 2 384 ? 12.22872 -4.17631 13.88053 1.000 20.21204 384 GLN B C 1
ATOM 14344 O O . GLN B 2 384 ? 13.12093 -4.79713 13.29077 1.000 19.81091 384 GLN B O 1
ATOM 14358 N N . LYS B 2 385 ? 12.41627 -2.93879 14.34322 1.000 19.81142 385 LYS B N 1
ATOM 14359 C CA . LYS B 2 385 ? 13.70629 -2.27833 14.17407 1.000 21.19619 385 LYS B CA 1
ATOM 14360 C C . LYS B 2 385 ? 14.76947 -2.92805 15.04966 1.000 17.76301 385 LYS B C 1
ATOM 14361 O O . LYS B 2 385 ? 15.91469 -3.10943 14.62021 1.000 19.13881 385 LYS B O 1
ATOM 14380 N N . VAL B 2 386 ? 14.40534 -3.29121 16.27809 1.000 19.20916 386 VAL B N 1
ATOM 14381 C CA . VAL B 2 386 ? 15.33451 -4.00718 17.14395 1.000 18.43843 386 VAL B CA 1
ATOM 14382 C C . VAL B 2 386 ? 15.80692 -5.28438 16.46287 1.000 20.03385 386 VAL B C 1
ATOM 14383 O O . VAL B 2 386 ? 17.00930 -5.56356 16.38042 1.000 18.60087 386 VAL B O 1
ATOM 14396 N N . ASP B 2 387 ? 14.86033 -6.08238 15.96759 1.000 19.36590 387 ASP B N 1
ATOM 14397 C CA . ASP B 2 387 ? 15.21261 -7.34888 15.33889 1.000 17.03085 387 ASP B CA 1
ATOM 14398 C C . ASP B 2 387 ? 16.06272 -7.13233 14.09295 1.000 20.01447 387 ASP B C 1
ATOM 14399 O O . ASP B 2 387 ? 16.98644 -7.91023 13.82280 1.000 18.50242 387 ASP B O 1
ATOM 14408 N N . ALA B 2 388 ? 15.76501 -6.08590 13.31559 1.000 20.31300 388 ALA B N 1
ATOM 14409 C CA . ALA B 2 388 ? 16.54557 -5.82183 12.11000 1.000 21.38204 388 ALA B CA 1
ATOM 14410 C C . ALA B 2 388 ? 18.00360 -5.54102 12.45333 1.000 16.87147 388 ALA B C 1
ATOM 14411 O O . ALA B 2 388 ? 18.91654 -6.01924 11.76949 1.000 22.70766 388 ALA B O 1
ATOM 14418 N N . VAL B 2 389 ? 18.24225 -4.76836 13.51368 1.000 16.56062 389 VAL B N 1
ATOM 14419 C CA . VAL B 2 389 ? 19.60833 -4.49930 13.94638 1.000 17.27582 389 VAL B CA 1
ATOM 14420 C C . VAL B 2 389 ? 20.26429 -5.75849 14.50858 1.000 16.58014 389 VAL B C 1
ATOM 14421 O O . VAL B 2 389 ? 21.44320 -6.02459 14.24656 1.000 18.24204 389 VAL B O 1
ATOM 14434 N N . LEU B 2 390 ? 19.53164 -6.53149 15.31773 1.000 17.74309 390 LEU B N 1
ATOM 14435 C CA . LEU B 2 390 ? 20.12912 -7.70766 15.94513 1.000 17.13447 390 LEU B CA 1
ATOM 14436 C C . LEU B 2 390 ? 20.52303 -8.76974 14.92444 1.000 18.18578 390 LEU B C 1
ATOM 14437 O O . LEU B 2 390 ? 21.32056 -9.65890 15.24284 1.000 19.58247 390 LEU B O 1
ATOM 14453 N N . ALA B 2 391 ? 19.98355 -8.70406 13.70656 1.000 19.69728 391 ALA B N 1
ATOM 14454 C CA . ALA B 2 391 ? 20.46518 -9.58141 12.64735 1.000 22.20435 391 ALA B CA 1
ATOM 14455 C C . ALA B 2 391 ? 21.95696 -9.39775 12.38814 1.000 20.78046 391 ALA B C 1
ATOM 14456 O O . ALA B 2 391 ? 22.58318 -10.28326 11.79602 1.000 23.52732 391 ALA B O 1
ATOM 14463 N N . GLY B 2 392 ? 22.53846 -8.27607 12.81570 1.000 18.86433 392 GLY B N 1
ATOM 14464 C CA . GLY B 2 392 ? 23.95680 -8.01765 12.68851 1.000 18.56103 392 GLY B CA 1
ATOM 14465 C C . GLY B 2 392 ? 24.79539 -8.46228 13.86316 1.000 19.81975 392 GLY B C 1
ATOM 14466 O O . GLY B 2 392 ? 26.02529 -8.34531 13.82547 1.000 20.44095 392 GLY B O 1
ATOM 14470 N N . TYR B 2 393 ? 24.16055 -8.96945 14.91544 1.000 19.07172 393 TYR B N 1
ATOM 14471 C CA . TYR B 2 393 ? 24.87217 -9.45786 16.08834 1.000 17.30507 393 TYR B CA 1
ATOM 14472 C C . TYR B 2 393 ? 25.43934 -10.83710 15.77132 1.000 21.13740 393 TYR B C 1
ATOM 14473 O O . TYR B 2 393 ? 24.69692 -11.74852 15.39041 1.000 19.95649 393 TYR B O 1
ATOM 14491 N N . LYS B 2 394 ? 26.75019 -10.99195 15.92303 1.000 18.17231 394 LYS B N 1
ATOM 14492 C CA . LYS B 2 394 ? 27.42713 -12.19366 15.45308 1.000 21.00852 394 LYS B CA 1
ATOM 14493 C C . LYS B 2 394 ? 27.26094 -13.35306 16.42463 1.000 18.25072 394 LYS B C 1
ATOM 14494 O O . LYS B 2 394 ? 27.27514 -13.17377 17.64603 1.000 20.73995 394 LYS B O 1
ATOM 14502 N N . ASN B 2 395 ? 27.08672 -14.54784 15.86038 1.000 19.81581 395 ASN B N 1
ATOM 14503 C CA . ASN B 2 395 ? 26.90899 -15.77464 16.62943 1.000 22.00034 395 ASN B CA 1
ATOM 14504 C C . ASN B 2 395 ? 28.23402 -16.47598 16.89380 1.000 39.35504 395 ASN B C 1
ATOM 14505 O O . ASN B 2 395 ? 28.29094 -17.51130 17.56430 1.000 27.99797 395 ASN B O 1
ATOM 14513 N N . ALA C 3 2 ? 1.04886 55.75832 -10.78001 1.000 37.93541 2 ALA C N 1
ATOM 14514 C CA . ALA C 3 2 ? 0.50943 57.01890 -10.28440 1.000 38.56191 2 ALA C CA 1
ATOM 14515 C C . ALA C 3 2 ? 0.48240 57.05213 -8.75785 1.000 33.64658 2 ALA C C 1
ATOM 14516 O O . ALA C 3 2 ? 1.29137 57.74730 -8.14736 1.000 35.20921 2 ALA C O 1
ATOM 14522 N N . LYS C 3 3 ? -0.43899 56.31980 -8.13214 1.000 27.35385 3 LYS C N 1
ATOM 14523 C CA . LYS C 3 3 ? -0.49348 56.23763 -6.67633 1.000 23.04858 3 LYS C CA 1
ATOM 14524 C C . LYS C 3 3 ? -0.44448 54.78207 -6.22976 1.000 23.69082 3 LYS C C 1
ATOM 14525 O O . LYS C 3 3 ? -1.35105 54.00036 -6.54046 1.000 25.86556 3 LYS C O 1
ATOM 14544 N N . ARG C 3 4 ? 0.60201 54.42698 -5.48801 1.000 21.34118 4 ARG C N 1
ATOM 14545 C CA . ARG C 3 4 ? 0.70620 53.07821 -4.95265 1.000 21.71681 4 ARG C CA 1
ATOM 14546 C C . ARG C 3 4 ? -0.25515 52.90457 -3.78110 1.000 22.78631 4 ARG C C 1
ATOM 14547 O O . ARG C 3 4 ? -0.48511 53.83146 -2.99791 1.000 21.42589 4 ARG C O 1
ATOM 14568 N N . GLU C 3 5 ? -0.82282 51.71244 -3.66826 1.000 20.09993 5 GLU C N 1
ATOM 14569 C CA . GLU C 3 5 ? -1.58796 51.32903 -2.48873 1.000 19.29424 5 GLU C CA 1
ATOM 14570 C C . GLU C 3 5 ? -0.62025 50.98147 -1.36236 1.000 18.39819 5 GLU C C 1
ATOM 14571 O O . GLU C 3 5 ? 0.60268 51.00434 -1.53406 1.000 19.90237 5 GLU C O 1
ATOM 14583 N N . PRO C 3 6 ? -1.13567 50.66695 -0.17279 1.000 19.86293 6 PRO C N 1
ATOM 14584 C CA . PRO C 3 6 ? -0.24781 50.29666 0.93749 1.000 17.66351 6 PRO C CA 1
ATOM 14585 C C . PRO C 3 6 ? 0.59602 49.07326 0.60628 1.000 21.07688 6 PRO C C 1
ATOM 14586 O O . PRO C 3 6 ? 0.27336 48.27653 -0.27895 1.000 20.33843 6 PRO C O 1
ATOM 14597 N N . ILE C 3 7 ? 1.69236 48.92971 1.35567 1.000 18.69133 7 ILE C N 1
ATOM 14598 C CA . ILE C 3 7 ? 2.73961 47.98415 0.98197 1.000 17.02138 7 ILE C CA 1
ATOM 14599 C C . ILE C 3 7 ? 2.23897 46.54808 1.07474 1.000 19.30121 7 ILE C C 1
ATOM 14600 O O . ILE C 3 7 ? 2.41109 45.74707 0.14716 1.000 18.22347 7 ILE C O 1
ATOM 14616 N N . HIS C 3 8 ? 1.67751 46.18161 2.22250 1.000 19.11526 8 HIS C N 1
ATOM 14617 C CA . HIS C 3 8 ? 1.51346 44.78244 2.58295 1.000 19.56615 8 HIS C CA 1
ATOM 14618 C C . HIS C 3 8 ? 0.11202 44.24612 2.34498 1.000 26.09649 8 HIS C C 1
ATOM 14619 O O . HIS C 3 8 ? -0.07792 43.02752 2.37250 1.000 30.93702 8 HIS C O 1
ATOM 14633 N N . ASP C 3 9 ? -0.86567 45.10932 2.11306 1.000 20.56197 9 ASP C N 1
ATOM 14634 C CA . ASP C 3 9 ? -2.24294 44.67235 1.91683 1.000 22.77857 9 ASP C CA 1
ATOM 14635 C C . ASP C 3 9 ? -2.83198 45.63112 0.90137 1.000 23.00451 9 ASP C C 1
ATOM 14636 O O . ASP C 3 9 ? -2.91551 46.83420 1.16559 1.000 22.47494 9 ASP C O 1
ATOM 14645 N N . ASN C 3 10 ? -3.19648 45.12450 -0.26988 1.000 18.78456 10 ASN C N 1
ATOM 14646 C CA . ASN C 3 10 ? -3.63289 46.01900 -1.33164 1.000 20.14774 10 ASN C CA 1
ATOM 14647 C C . ASN C 3 10 ? -4.43534 45.23440 -2.35651 1.000 19.66429 10 ASN C C 1
ATOM 14648 O O . ASN C 3 10 ? -4.50699 44.00422 -2.31924 1.000 20.19243 10 ASN C O 1
ATOM 14659 N N . SER C 3 11 ? -5.04034 45.97681 -3.28143 1.000 20.40144 11 SER C N 1
ATOM 14660 C CA . SER C 3 11 ? -5.98843 45.36547 -4.20377 1.000 21.76190 11 SER C CA 1
ATOM 14661 C C . SER C 3 11 ? -5.30183 44.43564 -5.19617 1.000 20.44289 11 SER C C 1
ATOM 14662 O O . SER C 3 11 ? -5.91038 43.45253 -5.63155 1.000 21.93173 11 SER C O 1
ATOM 14670 N N . ILE C 3 12 ? -4.04671 44.71094 -5.55868 1.000 19.19143 12 ILE C N 1
ATOM 14671 C CA . ILE C 3 12 ? -3.34219 43.82922 -6.48795 1.000 18.80970 12 ILE C CA 1
ATOM 14672 C C . ILE C 3 12 ? -3.05087 42.48471 -5.83180 1.000 17.93723 12 ILE C C 1
ATOM 14673 O O . ILE C 3 12 ? -3.29722 41.42369 -6.41908 1.000 19.85476 12 ILE C O 1
ATOM 14689 N N . ARG C 3 13 ? -2.50958 42.50112 -4.61281 1.000 19.35000 13 ARG C N 1
ATOM 14690 C CA . ARG C 3 13 ? -2.25532 41.24072 -3.92270 1.000 16.82177 13 ARG C CA 1
ATOM 14691 C C . ARG C 3 13 ? -3.55285 40.47777 -3.68764 1.000 22.91118 13 ARG C C 1
ATOM 14692 O O . ARG C 3 13 ? -3.59851 39.25262 -3.84019 1.000 19.41140 13 ARG C O 1
ATOM 14713 N N . THR C 3 14 ? -4.62056 41.18981 -3.32589 1.000 20.05082 14 THR C N 1
ATOM 14714 C CA . THR C 3 14 ? -5.91159 40.54607 -3.09822 1.000 20.62298 14 THR C CA 1
ATOM 14715 C C . THR C 3 14 ? -6.45636 39.91520 -4.37369 1.000 19.89613 14 THR C C 1
ATOM 14716 O O . THR C 3 14 ? -6.95499 38.78390 -4.34492 1.000 23.51496 14 THR C O 1
ATOM 14727 N N . GLU C 3 15 ? -6.35997 40.62215 -5.50186 1.000 22.68067 15 GLU C N 1
ATOM 14728 C CA . GLU C 3 15 ? -6.83875 40.07064 -6.76693 1.000 23.81309 15 GLU C CA 1
ATOM 14729 C C . GLU C 3 15 ? -6.10659 38.78366 -7.12402 1.000 24.00878 15 GLU C C 1
ATOM 14730 O O . GLU C 3 15 ? -6.71950 37.82667 -7.61463 1.000 22.84504 15 GLU C O 1
ATOM 14742 N N . TRP C 3 16 ? -4.78745 38.75608 -6.92656 1.000 20.54977 16 TRP C N 1
ATOM 14743 C CA . TRP C 3 16 ? -4.02297 37.55208 -7.23833 1.000 16.90553 16 TRP C CA 1
ATOM 14744 C C . TRP C 3 16 ? -4.33494 36.42727 -6.26353 1.000 19.76892 16 TRP C C 1
ATOM 14745 O O . TRP C 3 16 ? -4.37097 35.25659 -6.65736 1.000 18.72028 16 TRP C O 1
ATOM 14766 N N . GLU C 3 17 ? -4.58572 36.75321 -4.99416 1.000 19.50987 17 GLU C N 1
ATOM 14767 C CA . GLU C 3 17 ? -4.98541 35.71626 -4.04843 1.000 19.01230 17 GLU C CA 1
ATOM 14768 C C . GLU C 3 17 ? -6.28731 35.05353 -4.48645 1.000 21.54432 17 GLU C C 1
ATOM 14769 O O . GLU C 3 17 ? -6.46026 33.83981 -4.32228 1.000 21.88802 17 GLU C O 1
ATOM 14781 N N . ALA C 3 18 ? -7.20877 35.83505 -5.05854 1.000 21.10590 18 ALA C N 1
ATOM 14782 C CA . ALA C 3 18 ? -8.45053 35.26706 -5.57560 1.000 25.87556 18 ALA C CA 1
ATOM 14783 C C . ALA C 3 18 ? -8.17964 34.30861 -6.72921 1.000 23.01231 18 ALA C C 1
ATOM 14784 O O . ALA C 3 18 ? -8.81984 33.25532 -6.83396 1.000 26.49107 18 ALA C O 1
ATOM 14791 N N . LYS C 3 19 ? -7.23690 34.66131 -7.60791 1.000 21.40926 19 LYS C N 1
ATOM 14792 C CA . LYS C 3 19 ? -6.89768 33.78071 -8.72022 1.000 20.24361 19 LYS C CA 1
ATOM 14793 C C . LYS C 3 19 ? -6.28192 32.48027 -8.21645 1.000 23.95217 19 LYS C C 1
ATOM 14794 O O . LYS C 3 19 ? -6.60988 31.39049 -8.70506 1.000 23.79907 19 LYS C O 1
ATOM 14813 N N . ILE C 3 20 ? -5.36041 32.58231 -7.25528 1.000 20.29139 20 ILE C N 1
ATOM 14814 C CA . ILE C 3 20 ? -4.63239 31.42265 -6.75450 1.000 17.12166 20 ILE C CA 1
ATOM 14815 C C . ILE C 3 20 ? -5.57316 30.44320 -6.07600 1.000 19.81937 20 ILE C C 1
ATOM 14816 O O . ILE C 3 20 ? -5.38266 29.22345 -6.17275 1.000 20.68460 20 ILE C O 1
ATOM 14832 N N . ALA C 3 21 ? -6.60738 30.94910 -5.40146 1.000 21.92974 21 ALA C N 1
ATOM 14833 C CA . ALA C 3 21 ? -7.53608 30.08639 -4.68491 1.000 33.89351 21 ALA C CA 1
ATOM 14834 C C . ALA C 3 21 ? -8.30067 29.15988 -5.61554 1.000 27.19174 21 ALA C C 1
ATOM 14835 O O . ALA C 3 21 ? -8.86068 28.16028 -5.15420 1.000 36.54904 21 ALA C O 1
ATOM 14842 N N . LYS C 3 22 ? -8.33550 29.46122 -6.90722 1.000 23.53160 22 LYS C N 1
ATOM 14843 C CA . LYS C 3 22 ? -9.06404 28.64870 -7.86862 1.000 27.96593 22 LYS C CA 1
ATOM 14844 C C . LYS C 3 22 ? -8.23461 27.50897 -8.43678 1.000 29.32228 22 LYS C C 1
ATOM 14845 O O . LYS C 3 22 ? -8.76568 26.70288 -9.20493 1.000 28.40492 22 LYS C O 1
ATOM 14864 N N . LEU C 3 23 ? -6.95800 27.41666 -8.08274 1.000 21.99677 23 LEU C N 1
ATOM 14865 C CA . LEU C 3 23 ? -6.10765 26.35156 -8.59404 1.000 20.79772 23 LEU C CA 1
ATOM 14866 C C . LEU C 3 23 ? -6.43016 25.05579 -7.86265 1.000 21.67547 23 LEU C C 1
ATOM 14867 O O . LEU C 3 23 ? -6.43925 25.01574 -6.62872 1.000 26.94225 23 LEU C O 1
ATOM 14883 N N . THR C 3 24 ? -6.69353 23.99346 -8.62542 1.000 23.03084 24 THR C N 1
ATOM 14884 C CA . THR C 3 24 ? -7.15151 22.74031 -8.04950 1.000 24.21248 24 THR C CA 1
ATOM 14885 C C . THR C 3 24 ? -6.30354 21.52972 -8.40936 1.000 20.53728 24 THR C C 1
ATOM 14886 O O . THR C 3 24 ? -6.55805 20.44518 -7.87214 1.000 24.27859 24 THR C O 1
ATOM 14897 N N . SER C 3 25 ? -5.31003 21.66710 -9.28353 1.000 21.94462 25 SER C N 1
ATOM 14898 C CA . SER C 3 25 ? -4.46103 20.53597 -9.62383 1.000 22.68437 25 SER C CA 1
ATOM 14899 C C . SER C 3 25 ? -3.00867 20.97399 -9.75617 1.000 22.51212 25 SER C C 1
ATOM 14900 O O . SER C 3 25 ? -2.70479 22.14231 -10.00862 1.000 19.57154 25 SER C O 1
ATOM 14908 N N . VAL C 3 26 ? -2.10808 20.00251 -9.57525 1.000 20.42688 26 VAL C N 1
ATOM 14909 C CA . VAL C 3 26 ? -0.67946 20.26343 -9.74235 1.000 23.37539 26 VAL C CA 1
ATOM 14910 C C . VAL C 3 26 ? -0.38618 20.76751 -11.15374 1.000 22.23859 26 VAL C C 1
ATOM 14911 O O . VAL C 3 26 ? 0.40233 21.70248 -11.33667 1.000 19.93690 26 VAL C O 1
ATOM 14924 N N . ASP C 3 27 ? -1.02228 20.17127 -12.17102 1.000 22.04772 27 ASP C N 1
ATOM 14925 C CA . ASP C 3 27 ? -0.76646 20.59169 -13.54918 1.000 23.71154 27 ASP C CA 1
ATOM 14926 C C . ASP C 3 27 ? -1.16061 22.04821 -13.75430 1.000 24.78090 27 ASP C C 1
ATOM 14927 O O . ASP C 3 27 ? -0.41729 22.83913 -14.35095 1.000 21.28505 27 ASP C O 1
ATOM 14936 N N . GLN C 3 28 ? -2.36032 22.40331 -13.30004 1.000 22.89572 28 GLN C N 1
ATOM 14937 C CA . GLN C 3 28 ? -2.86885 23.75948 -13.45450 1.000 20.67832 28 GLN C CA 1
ATOM 14938 C C . GLN C 3 28 ? -1.99551 24.76135 -12.71168 1.000 18.86164 28 GLN C C 1
ATOM 14939 O O . GLN C 3 28 ? -1.67535 25.83394 -13.23619 1.000 21.24724 28 GLN C O 1
ATOM 14953 N N . ALA C 3 29 ? -1.60531 24.42783 -11.47897 1.000 20.28234 29 ALA C N 1
ATOM 14954 C CA . ALA C 3 29 ? -0.79049 25.34239 -10.68607 1.000 18.24323 29 ALA C CA 1
ATOM 14955 C C . ALA C 3 29 ? 0.62803 25.45011 -11.23110 1.000 18.10679 29 ALA C C 1
ATOM 14956 O O . ALA C 3 29 ? 1.26397 26.50191 -11.09449 1.000 18.32772 29 ALA C O 1
ATOM 14963 N N . THR C 3 30 ? 1.14089 24.38512 -11.85067 1.000 18.46534 30 THR C N 1
ATOM 14964 C CA . THR C 3 30 ? 2.46510 24.46340 -12.45745 1.000 17.66383 30 THR C CA 1
ATOM 14965 C C . THR C 3 30 ? 2.45819 25.38956 -13.66672 1.000 20.22271 30 THR C C 1
ATOM 14966 O O . THR C 3 30 ? 3.35690 26.22418 -13.81711 1.000 18.21808 30 THR C O 1
ATOM 14977 N N . LYS C 3 31 ? 1.45519 25.26516 -14.53919 1.000 18.36554 31 LYS C N 1
ATOM 14978 C CA . LYS C 3 31 ? 1.35401 26.20236 -15.65356 1.000 22.11150 31 LYS C CA 1
ATOM 14979 C C . LYS C 3 31 ? 1.18966 27.62880 -15.14265 1.000 18.76388 31 LYS C C 1
ATOM 14980 O O . LYS C 3 31 ? 1.80980 28.56185 -15.66523 1.000 20.38812 31 LYS C O 1
ATOM 14999 N N . PHE C 3 32 ? 0.38053 27.80841 -14.09787 1.000 18.89178 32 PHE C N 1
ATOM 15000 C CA . PHE C 3 32 ? 0.15159 29.13279 -13.52618 1.000 17.90694 32 PHE C CA 1
ATOM 15001 C C . PHE C 3 32 ? 1.45026 29.75156 -13.01639 1.000 17.22733 32 PHE C C 1
ATOM 15002 O O . PHE C 3 32 ? 1.74597 30.91632 -13.30725 1.000 18.94072 32 PHE C O 1
ATOM 15019 N N . ILE C 3 33 ? 2.24927 28.98642 -12.26500 1.000 17.62200 33 ILE C N 1
ATOM 15020 C CA . ILE C 3 33 ? 3.45290 29.55927 -11.66156 1.000 17.69208 33 ILE C CA 1
ATOM 15021 C C . ILE C 3 33 ? 4.53764 29.79876 -12.71183 1.000 19.82154 33 ILE C C 1
ATOM 15022 O O . ILE C 3 33 ? 5.26149 30.79986 -12.65096 1.000 18.26593 33 ILE C O 1
ATOM 15038 N N . GLN C 3 34 ? 4.66466 28.90224 -13.69551 1.000 18.82581 34 GLN C N 1
ATOM 15039 C CA . GLN C 3 34 ? 5.63358 29.12966 -14.76670 1.000 18.34614 34 GLN C CA 1
ATOM 15040 C C . GLN C 3 34 ? 5.26079 30.36023 -15.58849 1.000 17.46580 34 GLN C C 1
ATOM 15041 O O . GLN C 3 34 ? 6.11316 31.20623 -15.88515 1.000 18.75268 34 GLN C O 1
ATOM 15055 N N . ASP C 3 35 ? 3.98751 30.46687 -15.97939 1.000 18.06442 35 ASP C N 1
ATOM 15056 C CA . ASP C 3 35 ? 3.53826 31.65031 -16.70442 1.000 19.28871 35 ASP C CA 1
ATOM 15057 C C . ASP C 3 35 ? 3.77805 32.90909 -15.88283 1.000 18.07002 35 ASP C C 1
ATOM 15058 O O . ASP C 3 35 ? 4.19787 33.94454 -16.41391 1.000 19.27431 35 ASP C O 1
ATOM 15067 N N . PHE C 3 36 ? 3.51040 32.84043 -14.58005 1.000 17.10349 36 PHE C N 1
ATOM 15068 C CA . PHE C 3 36 ? 3.68942 34.00812 -13.72929 1.000 18.22585 36 PHE C CA 1
ATOM 15069 C C . PHE C 3 36 ? 5.15030 34.43519 -13.67983 1.000 19.24689 36 PHE C C 1
ATOM 15070 O O . PHE C 3 36 ? 5.46783 35.62366 -13.80638 1.000 16.75428 36 PHE C O 1
ATOM 15087 N N . ARG C 3 37 ? 6.05590 33.47611 -13.48010 1.000 16.72998 37 ARG C N 1
ATOM 15088 C CA . ARG C 3 37 ? 7.47345 33.80433 -13.37397 1.000 16.60598 37 ARG C CA 1
ATOM 15089 C C . ARG C 3 37 ? 8.03604 34.30484 -14.69614 1.000 16.73143 37 ARG C C 1
ATOM 15090 O O . ARG C 3 37 ? 8.88944 35.19773 -14.70260 1.000 16.88850 37 ARG C O 1
ATOM 15111 N N . LEU C 3 38 ? 7.55087 33.78431 -15.82118 1.000 16.99958 38 LEU C N 1
ATOM 15112 C CA . LEU C 3 38 ? 7.99963 34.31480 -17.10220 1.000 17.07535 38 LEU C CA 1
ATOM 15113 C C . LEU C 3 38 ? 7.47525 35.72629 -17.32009 1.000 20.40186 38 LEU C C 1
ATOM 15114 O O . LEU C 3 38 ? 8.16663 36.57225 -17.90213 1.000 19.73397 38 LEU C O 1
ATOM 15130 N N . ALA C 3 39 ? 6.25461 35.99436 -16.85822 1.000 17.64367 39 ALA C N 1
ATOM 15131 C CA . ALA C 3 39 ? 5.61968 37.27433 -17.13033 1.000 17.94610 39 ALA C CA 1
ATOM 15132 C C . ALA C 3 39 ? 6.15329 38.38138 -16.23539 1.000 18.38656 39 ALA C C 1
ATOM 15133 O O . ALA C 3 39 ? 6.24627 39.53555 -16.66675 1.000 18.05533 39 ALA C O 1
ATOM 15140 N N . TYR C 3 40 ? 6.49467 38.06414 -14.98785 1.000 16.84914 40 TYR C N 1
ATOM 15141 C CA . TYR C 3 40 ? 6.64491 39.10734 -13.98745 1.000 16.83606 40 TYR C CA 1
ATOM 15142 C C . TYR C 3 40 ? 7.96448 39.10872 -13.22798 1.000 17.38346 40 TYR C C 1
ATOM 15143 O O . TYR C 3 40 ? 8.16030 39.99645 -12.38979 1.000 20.75728 40 TYR C O 1
ATOM 15161 N N . THR C 3 41 ? 8.87696 38.17345 -13.49236 1.000 16.42689 41 THR C N 1
ATOM 15162 C CA . THR C 3 41 ? 10.12443 38.09826 -12.74202 1.000 18.06059 41 THR C CA 1
ATOM 15163 C C . THR C 3 41 ? 11.33374 38.21939 -13.66381 1.000 18.16068 41 THR C C 1
ATOM 15164 O O . THR C 3 41 ? 11.27714 37.86780 -14.84607 1.000 17.11193 41 THR C O 1
ATOM 15175 N N . SER C 3 42 ? 12.43342 38.73273 -13.09291 1.000 19.54748 42 SER C N 1
ATOM 15176 C CA . SER C 3 42 ? 13.74230 38.89809 -13.71999 1.000 16.65316 42 SER C CA 1
ATOM 15177 C C . SER C 3 42 ? 13.80327 40.12734 -14.62099 1.000 18.00574 42 SER C C 1
ATOM 15178 O O . SER C 3 42 ? 12.76254 40.71116 -14.94963 1.000 17.18443 42 SER C O 1
ATOM 15186 N N . PRO C 3 43 ? 15.00695 40.55046 -15.02865 1.000 19.21293 43 PRO C N 1
ATOM 15187 C CA . PRO C 3 43 ? 15.11389 41.68290 -15.96652 1.000 18.38860 43 PRO C CA 1
ATOM 15188 C C . PRO C 3 43 ? 14.48456 41.42128 -17.31279 1.000 19.51378 43 PRO C C 1
ATOM 15189 O O . PRO C 3 43 ? 14.28941 42.36862 -18.08433 1.000 19.74402 43 PRO C O 1
ATOM 15200 N N . PHE C 3 44 ? 14.19777 40.16297 -17.63633 1.000 18.10182 44 PHE C N 1
ATOM 15201 C CA . PHE C 3 44 ? 13.60832 39.78366 -18.91172 1.000 16.95618 44 PHE C CA 1
ATOM 15202 C C . PHE C 3 44 ? 12.11634 39.51535 -18.80417 1.000 19.14089 44 PHE C C 1
ATOM 15203 O O . PHE C 3 44 ? 11.52360 38.95716 -19.73296 1.000 19.62165 44 PHE C O 1
ATOM 15220 N N . ARG C 3 45 ? 11.49258 39.95891 -17.71624 1.000 19.10628 45 ARG C N 1
ATOM 15221 C CA . ARG C 3 45 ? 10.05996 39.80008 -17.54051 1.000 16.97079 45 ARG C CA 1
ATOM 15222 C C . ARG C 3 45 ? 9.29203 40.50829 -18.65257 1.000 18.15742 45 ARG C C 1
ATOM 15223 O O . ARG C 3 45 ? 9.78119 41.44197 -19.29679 1.000 19.91330 45 ARG C O 1
ATOM 15244 N N . LYS C 3 46 ? 8.05892 40.05236 -18.86761 1.000 19.00259 46 LYS C N 1
ATOM 15245 C CA . LYS C 3 46 ? 7.20154 40.68962 -19.85311 1.000 18.13839 46 LYS C CA 1
ATOM 15246 C C . LYS C 3 46 ? 6.55562 41.96813 -19.33036 1.000 20.40874 46 LYS C C 1
ATOM 15247 O O . LYS C 3 46 ? 6.16059 42.81454 -20.13959 1.000 23.02863 46 LYS C O 1
ATOM 15266 N N . SER C 3 47 ? 6.44407 42.14241 -18.01117 1.000 18.46795 47 SER C N 1
ATOM 15267 C CA . SER C 3 47 ? 5.71722 43.29159 -17.49026 1.000 19.24136 47 SER C CA 1
ATOM 15268 C C . SER C 3 47 ? 6.16858 43.67810 -16.09013 1.000 20.20898 47 SER C C 1
ATOM 15269 O O . SER C 3 47 ? 6.35872 42.81643 -15.22963 1.000 20.48967 47 SER C O 1
ATOM 15277 N N . TYR C 3 48 ? 6.30794 44.98916 -15.86750 1.000 17.57836 48 TYR C N 1
ATOM 15278 C CA . TYR C 3 48 ? 6.55911 45.55747 -14.54866 1.000 19.20147 48 TYR C CA 1
ATOM 15279 C C . TYR C 3 48 ? 5.27291 46.03477 -13.87244 1.000 23.49528 48 TYR C C 1
ATOM 15280 O O . TYR C 3 48 ? 5.33480 46.75899 -12.87208 1.000 20.57146 48 TYR C O 1
ATOM 15298 N N . ASP C 3 49 ? 4.10862 45.60586 -14.37561 1.000 21.24468 49 ASP C N 1
ATOM 15299 C CA . ASP C 3 49 ? 2.84136 46.14881 -13.90015 1.000 20.21242 49 ASP C CA 1
ATOM 15300 C C . ASP C 3 49 ? 2.52586 45.77479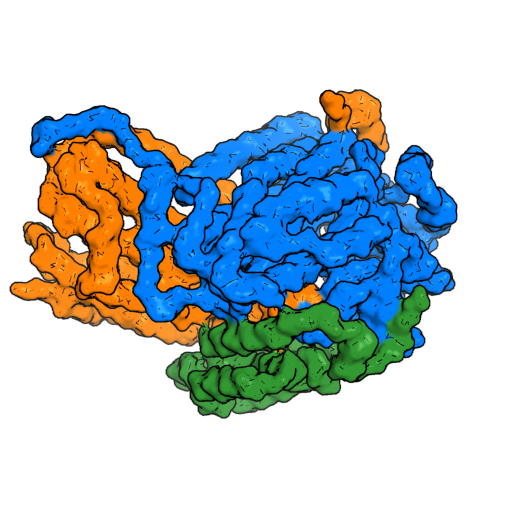 -12.45338 1.000 22.29804 49 ASP C C 1
ATOM 15301 O O . ASP C 3 49 ? 1.66784 46.42119 -11.84086 1.000 22.73520 49 ASP C O 1
ATOM 15310 N N . ILE C 3 50 ? 3.14957 44.72617 -11.90867 1.000 19.28790 50 ILE C N 1
ATOM 15311 C CA . ILE C 3 50 ? 2.94442 44.36204 -10.50679 1.000 17.32609 50 ILE C CA 1
ATOM 15312 C C . ILE C 3 50 ? 4.27154 44.31879 -9.75201 1.000 18.75346 50 ILE C C 1
ATOM 15313 O O . ILE C 3 50 ? 4.43779 43.54277 -8.80267 1.000 18.33900 50 ILE C O 1
ATOM 15329 N N . ASP C 3 51 ? 5.19546 45.20646 -10.12584 1.000 17.44029 51 ASP C N 1
ATOM 15330 C CA . ASP C 3 51 ? 6.55783 45.16886 -9.59747 1.000 17.03013 51 ASP C CA 1
ATOM 15331 C C . ASP C 3 51 ? 6.60870 45.10080 -8.06958 1.000 17.11836 51 ASP C C 1
ATOM 15332 O O . ASP C 3 51 ? 7.36477 44.30300 -7.50762 1.000 18.57564 51 ASP C O 1
ATOM 15341 N N . VAL C 3 52 ? 5.84737 45.94852 -7.36687 1.000 16.94999 52 VAL C N 1
ATOM 15342 C CA . VAL C 3 52 ? 6.01348 45.98673 -5.90932 1.000 17.72308 52 VAL C CA 1
ATOM 15343 C C . VAL C 3 52 ? 5.24846 44.88003 -5.19919 1.000 19.45046 52 VAL C C 1
ATOM 15344 O O . VAL C 3 52 ? 5.32456 44.77340 -3.96613 1.000 19.60275 52 VAL C O 1
ATOM 15357 N N . ASP C 3 53 ? 4.52583 44.04289 -5.93682 1.000 16.20724 53 ASP C N 1
ATOM 15358 C CA . ASP C 3 53 ? 3.71160 42.99184 -5.35676 1.000 16.61918 53 ASP C CA 1
ATOM 15359 C C . ASP C 3 53 ? 4.07968 41.59507 -5.83540 1.000 15.86293 53 ASP C C 1
ATOM 15360 O O . ASP C 3 53 ? 3.62746 40.61986 -5.22504 1.000 16.94827 53 ASP C O 1
ATOM 15369 N N . TYR C 3 54 ? 4.89898 41.45862 -6.88504 1.000 16.99227 54 TYR C N 1
ATOM 15370 C CA . TYR C 3 54 ? 5.04048 40.14548 -7.51289 1.000 16.69344 54 TYR C CA 1
ATOM 15371 C C . TYR C 3 54 ? 5.74189 39.14685 -6.59601 1.000 15.83322 54 TYR C C 1
ATOM 15372 O O . TYR C 3 54 ? 5.46736 37.94486 -6.67290 1.000 16.96760 54 TYR C O 1
ATOM 15390 N N . GLN C 3 55 ? 6.64455 39.60865 -5.72720 1.000 15.72441 55 GLN C N 1
ATOM 15391 C CA . GLN C 3 55 ? 7.39075 38.66443 -4.89838 1.000 15.56288 55 GLN C CA 1
ATOM 15392 C C . GLN C 3 55 ? 6.49122 38.04017 -3.83928 1.000 15.54060 55 GLN C C 1
ATOM 15393 O O . GLN C 3 55 ? 6.54981 36.82562 -3.60217 1.000 15.53654 55 GLN C O 1
ATOM 15407 N N . TYR C 3 56 ? 5.64495 38.85693 -3.20320 1.000 15.53748 56 TYR C N 1
ATOM 15408 C CA . TYR C 3 56 ? 4.64115 38.32687 -2.28975 1.000 18.24198 56 TYR C CA 1
ATOM 15409 C C . TYR C 3 56 ? 3.67811 37.39255 -3.01700 1.000 15.70518 56 TYR C C 1
ATOM 15410 O O . TYR C 3 56 ? 3.36123 36.30459 -2.52240 1.000 16.51488 56 TYR C O 1
ATOM 15428 N N . ILE C 3 57 ? 3.19623 37.79717 -4.19376 1.000 15.84024 57 ILE C N 1
ATOM 15429 C CA . ILE C 3 57 ? 2.26382 36.94516 -4.92742 1.000 16.00704 57 ILE C CA 1
ATOM 15430 C C . ILE C 3 57 ? 2.91929 35.61132 -5.27117 1.000 16.00779 57 ILE C C 1
ATOM 15431 O O . ILE C 3 57 ? 2.30296 34.54854 -5.13107 1.000 17.42392 57 ILE C O 1
ATOM 15447 N N . GLU C 3 58 ? 4.17995 35.64653 -5.71143 1.000 16.31575 58 GLU C N 1
ATOM 15448 C CA . GLU C 3 58 ? 4.88799 34.40901 -6.03461 1.000 17.02168 58 GLU C CA 1
ATOM 15449 C C . GLU C 3 58 ? 4.94896 33.47924 -4.82781 1.000 15.84686 58 GLU C C 1
ATOM 15450 O O . GLU C 3 58 ? 4.73445 32.26930 -4.95945 1.000 17.48514 58 GLU C O 1
ATOM 15462 N N . ARG C 3 59 ? 5.24723 34.02576 -3.64538 1.000 16.49697 59 ARG C N 1
ATOM 15463 C CA . ARG C 3 59 ? 5.21064 33.23512 -2.41818 1.000 15.62175 59 ARG C CA 1
ATOM 15464 C C . ARG C 3 59 ? 3.87605 32.51482 -2.26576 1.000 17.87357 59 ARG C C 1
ATOM 15465 O O . ARG C 3 59 ? 3.82857 31.33418 -1.89906 1.000 16.96419 59 ARG C O 1
ATOM 15486 N N . LYS C 3 60 ? 2.77182 33.22304 -2.50826 1.000 16.76437 60 LYS C N 1
ATOM 15487 C CA . LYS C 3 60 ? 1.46358 32.60833 -2.31386 1.000 17.08318 60 LYS C CA 1
ATOM 15488 C C . LYS C 3 60 ? 1.17347 31.55389 -3.37560 1.000 16.12267 60 LYS C C 1
ATOM 15489 O O . LYS C 3 60 ? 0.53466 30.54169 -3.07058 1.000 18.13255 60 LYS C O 1
ATOM 15508 N N . ILE C 3 61 ? 1.64846 31.74569 -4.61033 1.000 17.24411 61 ILE C N 1
ATOM 15509 C CA . ILE C 3 61 ? 1.49476 30.68799 -5.60364 1.000 18.45280 61 ILE C CA 1
ATOM 15510 C C . ILE C 3 61 ? 2.29198 29.45777 -5.18595 1.000 16.83530 61 ILE C C 1
ATOM 15511 O O . ILE C 3 61 ? 1.82049 28.31859 -5.30963 1.000 17.51746 61 ILE C O 1
ATOM 15527 N N . GLU C 3 62 ? 3.53150 29.67034 -4.72835 1.000 16.08554 62 GLU C N 1
ATOM 15528 C CA . GLU C 3 62 ? 4.37165 28.56576 -4.28086 1.000 16.01281 62 GLU C CA 1
ATOM 15529 C C . GLU C 3 62 ? 3.67483 27.76654 -3.19019 1.000 16.00925 62 GLU C C 1
ATOM 15530 O O . GLU C 3 62 ? 3.68831 26.53002 -3.20110 1.000 16.18520 62 GLU C O 1
ATOM 15542 N N . GLU C 3 63 ? 3.08153 28.46374 -2.21733 1.000 16.87767 63 GLU C N 1
ATOM 15543 C CA . GLU C 3 63 ? 2.40446 27.77542 -1.12385 1.000 16.58023 63 GLU C CA 1
ATOM 15544 C C . GLU C 3 63 ? 1.26340 26.91727 -1.64730 1.000 18.31686 63 GLU C C 1
ATOM 15545 O O . GLU C 3 63 ? 1.07918 25.77810 -1.20387 1.000 18.61258 63 GLU C O 1
ATOM 15557 N N . LYS C 3 64 ? 0.48882 27.44762 -2.59357 1.000 16.78641 64 LYS C N 1
ATOM 15558 C CA . LYS C 3 64 ? -0.62488 26.69145 -3.15516 1.000 17.17504 64 LYS C CA 1
ATOM 15559 C C . LYS C 3 64 ? -0.12926 25.45521 -3.89693 1.000 17.98014 64 LYS C C 1
ATOM 15560 O O . LYS C 3 64 ? -0.64461 24.34932 -3.69569 1.000 17.18931 64 LYS C O 1
ATOM 15579 N N . LEU C 3 65 ? 0.86798 25.62164 -4.76779 1.000 17.65352 65 LEU C N 1
ATOM 15580 C CA . LEU C 3 65 ? 1.39037 24.47192 -5.50099 1.000 17.56749 65 LEU C CA 1
ATOM 15581 C C . LEU C 3 65 ? 1.98177 23.43653 -4.55148 1.000 17.60718 65 LEU C C 1
ATOM 15582 O O . LEU C 3 65 ? 1.78589 22.23038 -4.73643 1.000 18.85062 65 LEU C O 1
ATOM 15598 N N . SER C 3 66 ? 2.69954 23.88640 -3.52177 1.000 17.32745 66 SER C N 1
ATOM 15599 C CA . SER C 3 66 ? 3.35866 22.94141 -2.62706 1.000 17.22971 66 SER C CA 1
ATOM 15600 C C . SER C 3 66 ? 2.34325 22.08493 -1.88205 1.000 17.75540 66 SER C C 1
ATOM 15601 O O . SER C 3 66 ? 2.53098 20.86982 -1.74415 1.000 17.38451 66 SER C O 1
ATOM 15609 N N . VAL C 3 67 ? 1.25536 22.69332 -1.40834 1.000 17.20875 67 VAL C N 1
ATOM 15610 C CA . VAL C 3 67 ? 0.21295 21.92040 -0.74241 1.000 16.59905 67 VAL C CA 1
ATOM 15611 C C . VAL C 3 67 ? -0.49522 20.99021 -1.72646 1.000 18.63639 67 VAL C C 1
ATOM 15612 O O . VAL C 3 67 ? -0.83350 19.85262 -1.38176 1.000 19.89203 67 VAL C O 1
ATOM 15625 N N . LEU C 3 68 ? -0.73195 21.44519 -2.96077 1.000 17.95277 68 LEU C N 1
ATOM 15626 C CA . LEU C 3 68 ? -1.32909 20.55876 -3.95751 1.000 17.58309 68 LEU C CA 1
ATOM 15627 C C . LEU C 3 68 ? -0.44142 19.34322 -4.20621 1.000 18.14160 68 LEU C C 1
ATOM 15628 O O . LEU C 3 68 ? -0.93889 18.21877 -4.34981 1.000 19.23723 68 LEU C O 1
ATOM 15644 N N . LYS C 3 69 ? 0.87822 19.54922 -4.23937 1.000 17.34935 69 LYS C N 1
ATOM 15645 C CA . LYS C 3 69 ? 1.80310 18.43030 -4.38855 1.000 16.81122 69 LYS C CA 1
ATOM 15646 C C . LYS C 3 69 ? 1.63186 17.41821 -3.26484 1.000 19.34299 69 LYS C C 1
ATOM 15647 O O . LYS C 3 69 ? 1.50802 16.21289 -3.51148 1.000 18.20117 69 LYS C O 1
ATOM 15666 N N . THR C 3 70 ? 1.66104 17.88024 -2.01291 1.000 18.35694 70 THR C N 1
ATOM 15667 C CA . THR C 3 70 ? 1.60508 16.92960 -0.90759 1.000 18.40561 70 THR C CA 1
ATOM 15668 C C . THR C 3 70 ? 0.23643 16.26844 -0.80746 1.000 20.56814 70 THR C C 1
ATOM 15669 O O . THR C 3 70 ? 0.13791 15.12359 -0.35325 1.000 20.92172 70 THR C O 1
ATOM 15680 N N . GLU C 3 71 ? -0.82210 16.95310 -1.24654 1.000 21.31396 71 GLU C N 1
ATOM 15681 C CA . GLU C 3 71 ? -2.15099 16.35704 -1.18735 1.000 23.08522 71 GLU C CA 1
ATOM 15682 C C . GLU C 3 71 ? -2.41037 15.38886 -2.33477 1.000 22.83186 71 GLU C C 1
ATOM 15683 O O . GLU C 3 71 ? -3.15408 14.41589 -2.15750 1.000 25.99510 71 GLU C O 1
ATOM 15695 N N . LYS C 3 72 ? -1.81735 15.62993 -3.50866 1.000 21.04002 72 LYS C N 1
ATOM 15696 C CA . LYS C 3 72 ? -2.23802 14.94205 -4.71980 1.000 21.94452 72 LYS C CA 1
ATOM 15697 C C . LYS C 3 72 ? -1.23495 13.94381 -5.28042 1.000 24.28844 72 LYS C C 1
ATOM 15698 O O . LYS C 3 72 ? -1.64273 13.04722 -6.02762 1.000 27.07637 72 LYS C O 1
ATOM 15717 N N . LEU C 3 73 ? 0.06773 14.08934 -4.97245 1.000 21.86366 73 LEU C N 1
ATOM 15718 C CA . LEU C 3 73 ? 1.06409 13.30075 -5.67884 1.000 20.83679 73 LEU C CA 1
ATOM 15719 C C . LEU C 3 73 ? 1.55026 12.13256 -4.83249 1.000 21.65832 73 LEU C C 1
ATOM 15720 O O . LEU C 3 73 ? 1.54042 12.20271 -3.59916 1.000 21.86175 73 LEU C O 1
ATOM 15736 N N . PRO C 3 74 ? 2.00822 11.05663 -5.47804 1.000 20.92448 74 PRO C N 1
ATOM 15737 C CA . PRO C 3 74 ? 2.71940 10.01206 -4.73176 1.000 23.76875 74 PRO C CA 1
ATOM 15738 C C . PRO C 3 74 ? 3.96976 10.60248 -4.10388 1.000 23.74713 74 PRO C C 1
ATOM 15739 O O . PRO C 3 74 ? 4.64320 11.45005 -4.69594 1.000 22.81853 74 PRO C O 1
ATOM 15750 N N . VAL C 3 75 ? 4.28287 10.13818 -2.89481 1.000 23.34928 75 VAL C N 1
ATOM 15751 C CA . VAL C 3 75 ? 5.37837 10.72694 -2.13293 1.000 19.82565 75 VAL C CA 1
ATOM 15752 C C . VAL C 3 75 ? 6.68782 10.62968 -2.90315 1.000 23.60627 75 VAL C C 1
ATOM 15753 O O . VAL C 3 75 ? 7.50852 11.55442 -2.87491 1.000 22.42259 75 VAL C O 1
ATOM 15766 N N . ALA C 3 76 ? 6.89904 9.52138 -3.61924 1.000 23.83580 76 ALA C N 1
ATOM 15767 C CA . ALA C 3 76 ? 8.14791 9.35649 -4.35484 1.000 21.32580 76 ALA C CA 1
ATOM 15768 C C . ALA C 3 76 ? 8.32513 10.43983 -5.41183 1.000 21.64774 76 ALA C C 1
ATOM 15769 O O . ALA C 3 76 ? 9.45890 10.84390 -5.69873 1.000 24.16002 76 ALA C O 1
ATOM 15776 N N . ASP C 3 77 ? 7.22259 10.92210 -5.99964 1.000 23.50204 77 ASP C N 1
ATOM 15777 C CA . ASP C 3 77 ? 7.32448 11.96723 -7.01363 1.000 20.19366 77 ASP C CA 1
ATOM 15778 C C . ASP C 3 77 ? 7.83888 13.27805 -6.42347 1.000 18.99004 77 ASP C C 1
ATOM 15779 O O . ASP C 3 77 ? 8.44098 14.08570 -7.14122 1.000 20.07288 77 ASP C O 1
ATOM 15788 N N . LEU C 3 78 ? 7.58482 13.52274 -5.13395 1.000 19.47411 78 LEU C N 1
ATOM 15789 C CA . LEU C 3 78 ? 8.12044 14.71105 -4.48270 1.000 18.80436 78 LEU C CA 1
ATOM 15790 C C . LEU C 3 78 ? 9.64072 14.70190 -4.45080 1.000 19.99391 78 LEU C C 1
ATOM 15791 O O . LEU C 3 78 ? 10.26124 15.76833 -4.34372 1.000 19.58472 78 LEU C O 1
ATOM 15807 N N . ILE C 3 79 ? 10.24691 13.52083 -4.52471 1.000 20.01661 79 ILE C N 1
ATOM 15808 C CA . ILE C 3 79 ? 11.69646 13.40036 -4.49158 1.000 24.28659 79 ILE C CA 1
ATOM 15809 C C . ILE C 3 79 ? 12.29042 13.37844 -5.89523 1.000 21.03630 79 ILE C C 1
ATOM 15810 O O . ILE C 3 79 ? 13.33962 13.98119 -6.13416 1.000 26.09553 79 ILE C O 1
ATOM 15826 N N . THR C 3 80 ? 11.65827 12.67749 -6.84434 1.000 22.28499 80 THR C N 1
ATOM 15827 C CA . THR C 3 80 ? 12.31770 12.39018 -8.11095 1.000 23.37039 80 THR C CA 1
ATOM 15828 C C . THR C 3 80 ? 11.78708 13.17290 -9.30296 1.000 20.71074 80 THR C C 1
ATOM 15829 O O . THR C 3 80 ? 12.40582 13.11560 -10.37300 1.000 21.09576 80 THR C O 1
ATOM 15840 N N . LYS C 3 81 ? 10.66482 13.87475 -9.17434 1.000 18.90705 81 LYS C N 1
ATOM 15841 C CA . LYS C 3 81 ? 10.05262 14.50233 -10.33223 1.000 18.13307 81 LYS C CA 1
ATOM 15842 C C . LYS C 3 81 ? 9.87848 16.00303 -10.15987 1.000 16.94960 81 LYS C C 1
ATOM 15843 O O . LYS C 3 81 ? 9.72151 16.51001 -9.04533 1.000 17.92638 81 LYS C O 1
ATOM 15862 N N . ALA C 3 82 ? 9.90475 16.70143 -11.29258 1.000 18.53129 82 ALA C N 1
ATOM 15863 C CA . ALA C 3 82 ? 9.37432 18.04846 -11.38933 1.000 18.47209 82 ALA C CA 1
ATOM 15864 C C . ALA C 3 82 ? 7.85674 17.98077 -11.53701 1.000 19.17615 82 ALA C C 1
ATOM 15865 O O . ALA C 3 82 ? 7.29595 16.97565 -11.98564 1.000 19.50258 82 ALA C O 1
ATOM 15872 N N . THR C 3 83 ? 7.18302 19.06572 -11.14898 1.000 19.60267 83 THR C N 1
ATOM 15873 C CA . THR C 3 83 ? 5.72741 19.07079 -11.26344 1.000 20.75611 83 THR C CA 1
ATOM 15874 C C . THR C 3 83 ? 5.25468 19.18940 -12.70479 1.000 21.38303 83 THR C C 1
ATOM 15875 O O . THR C 3 83 ? 4.05086 19.07298 -12.95682 1.000 21.73009 83 THR C O 1
ATOM 15886 N N . THR C 3 84 ? 6.16502 19.43120 -13.64654 1.000 19.22130 84 THR C N 1
ATOM 15887 C CA . THR C 3 84 ? 5.83752 19.28682 -15.05458 1.000 18.49016 84 THR C CA 1
ATOM 15888 C C . THR C 3 84 ? 5.65817 17.83086 -15.45778 1.000 21.16425 84 THR C C 1
ATOM 15889 O O . THR C 3 84 ? 5.20506 17.56571 -16.57642 1.000 22.88499 84 THR C O 1
ATOM 15900 N N . GLY C 3 85 ? 6.03197 16.88830 -14.59220 1.000 21.55619 85 GLY C N 1
ATOM 15901 C CA . GLY C 3 85 ? 6.07957 15.48830 -14.94423 1.000 23.82307 85 GLY C CA 1
ATOM 15902 C C . GLY C 3 85 ? 7.43484 15.00056 -15.40153 1.000 26.73799 85 GLY C C 1
ATOM 15903 O O . GLY C 3 85 ? 7.62117 13.78686 -15.55907 1.000 25.88978 85 GLY C O 1
ATOM 15907 N N . GLU C 3 86 ? 8.38367 15.90190 -15.61860 1.000 20.36327 86 GLU C N 1
ATOM 15908 C CA . GLU C 3 86 ? 9.71087 15.51069 -16.05504 1.000 18.54535 86 GLU C CA 1
ATOM 15909 C C . GLU C 3 86 ? 10.49019 14.91449 -14.89148 1.000 19.89537 86 GLU C C 1
ATOM 15910 O O . GLU C 3 86 ? 10.25776 15.24233 -13.72535 1.000 21.54554 86 GLU C O 1
ATOM 15922 N N . ASP C 3 87 ? 11.41361 14.01705 -15.21468 1.000 19.17648 87 ASP C N 1
ATOM 15923 C CA . ASP C 3 87 ? 12.32527 13.50421 -14.20358 1.000 19.07483 87 ASP C CA 1
ATOM 15924 C C . ASP C 3 87 ? 13.26663 14.62141 -13.76688 1.000 17.58155 87 ASP C C 1
ATOM 15925 O O . ASP C 3 87 ? 13.81767 15.33848 -14.60524 1.000 18.37450 87 ASP C O 1
ATOM 15934 N N . ALA C 3 88 ? 13.45466 14.77250 -12.45245 1.000 19.57989 88 ALA C N 1
ATOM 15935 C CA . ALA C 3 88 ? 14.22736 15.90584 -11.94537 1.000 17.16273 88 ALA C CA 1
ATOM 15936 C C . ALA C 3 88 ? 15.69290 15.83650 -12.37024 1.000 17.81586 88 ALA C C 1
ATOM 15937 O O . ALA C 3 88 ? 16.29124 16.86044 -12.72323 1.000 18.29898 88 ALA C O 1
ATOM 15944 N N . ALA C 3 89 ? 16.29617 14.64565 -12.33045 1.000 18.03673 89 ALA C N 1
ATOM 15945 C CA . ALA C 3 89 ? 17.68786 14.52340 -12.75735 1.000 20.12238 89 ALA C CA 1
ATOM 15946 C C . ALA C 3 89 ? 17.84210 14.81605 -14.24535 1.000 19.41313 89 ALA C C 1
ATOM 15947 O O . ALA C 3 89 ? 18.88246 15.33246 -14.67314 1.000 20.49188 89 ALA C O 1
ATOM 15954 N N . ALA C 3 90 ? 16.82198 14.50102 -15.04885 1.000 17.78256 90 ALA C N 1
ATOM 15955 C CA . ALA C 3 90 ? 16.86883 14.83556 -16.46840 1.000 18.65546 90 ALA C CA 1
ATOM 15956 C C . ALA C 3 90 ? 16.81312 16.34449 -16.68840 1.000 19.23231 90 ALA C C 1
ATOM 15957 O O . ALA C 3 90 ? 17.47039 16.86656 -17.59610 1.000 19.12055 90 ALA C O 1
ATOM 15964 N N . VAL C 3 91 ? 16.01602 17.05894 -15.88780 1.000 18.66751 91 VAL C N 1
ATOM 15965 C CA . VAL C 3 91 ? 15.99972 18.51929 -15.97720 1.000 18.65159 91 VAL C CA 1
ATOM 15966 C C . VAL C 3 91 ? 17.38099 19.07771 -15.66207 1.000 17.18043 91 VAL C C 1
ATOM 15967 O O . VAL C 3 91 ? 17.90474 19.93690 -16.38150 1.000 18.75263 91 VAL C O 1
ATOM 15980 N N . GLU C 3 92 ? 17.98199 18.61150 -14.56617 1.000 17.36850 92 GLU C N 1
ATOM 15981 C CA . GLU C 3 92 ? 19.32573 19.05050 -14.21047 1.000 18.79276 92 GLU C CA 1
ATOM 15982 C C . GLU C 3 92 ? 20.27726 18.84368 -15.37735 1.000 18.62114 92 GLU C C 1
ATOM 15983 O O . GLU C 3 92 ? 21.05474 19.73511 -15.73526 1.000 17.91126 92 GLU C O 1
ATOM 15995 N N . ALA C 3 93 ? 20.21104 17.66350 -15.99169 1.000 19.38703 93 ALA C N 1
ATOM 15996 C CA . ALA C 3 93 ? 21.11756 17.33210 -17.08198 1.000 20.23613 93 ALA C CA 1
ATOM 15997 C C . ALA C 3 93 ? 20.89837 18.24089 -18.27994 1.000 21.34532 93 ALA C C 1
ATOM 15998 O O . ALA C 3 93 ? 21.86010 18.67016 -18.92833 1.000 19.89556 93 ALA C O 1
ATOM 16005 N N . THR C 3 94 ? 19.63831 18.53178 -18.60038 1.000 18.34859 94 THR C N 1
ATOM 16006 C CA . THR C 3 94 ? 19.33951 19.40018 -19.73135 1.000 18.58477 94 THR C CA 1
ATOM 16007 C C . THR C 3 94 ? 19.95522 20.78013 -19.53832 1.000 18.01094 94 THR C C 1
ATOM 16008 O O . THR C 3 94 ? 20.61061 21.31493 -20.43845 1.000 19.86022 94 THR C O 1
ATOM 16019 N N . TRP C 3 95 ? 19.75023 21.37428 -18.36383 1.000 18.66807 95 TRP C N 1
ATOM 16020 C CA . TRP C 3 95 ? 20.13233 22.76859 -18.15151 1.000 17.30869 95 TRP C CA 1
ATOM 16021 C C . TRP C 3 95 ? 21.62425 22.92943 -17.91715 1.000 17.77104 95 TRP C C 1
ATOM 16022 O O . TRP C 3 95 ? 22.20532 23.91876 -18.37734 1.000 17.86446 95 TRP C O 1
ATOM 16043 N N . ILE C 3 96 ? 22.26898 21.97013 -17.25086 1.000 17.20784 96 ILE C N 1
ATOM 16044 C CA . ILE C 3 96 ? 23.72725 22.00110 -17.17959 1.000 17.82805 96 ILE C CA 1
ATOM 16045 C C . ILE C 3 96 ? 24.32194 21.92817 -18.57911 1.000 20.14860 96 ILE C C 1
ATOM 16046 O O . ILE C 3 96 ? 25.23277 22.69248 -18.92156 1.000 21.82172 96 ILE C O 1
ATOM 16062 N N . ALA C 3 97 ? 23.80188 21.03361 -19.42350 1.000 19.96941 97 ALA C N 1
ATOM 16063 C CA . ALA C 3 97 ? 24.32165 20.94014 -20.78415 1.000 19.23574 97 ALA C CA 1
ATOM 16064 C C . ALA C 3 97 ? 24.11682 22.24836 -21.53889 1.000 22.29682 97 ALA C C 1
ATOM 16065 O O . ALA C 3 97 ? 25.00758 22.69512 -22.27254 1.000 22.36608 97 ALA C O 1
ATOM 16072 N N . LYS C 3 98 ? 22.95305 22.88298 -21.36497 1.000 19.60765 98 LYS C N 1
ATOM 16073 C CA . LYS C 3 98 ? 22.69235 24.14035 -22.05722 1.000 18.67008 98 LYS C CA 1
ATOM 16074 C C . LYS C 3 98 ? 23.74048 25.18434 -21.69807 1.000 18.82412 98 LYS C C 1
ATOM 16075 O O . LYS C 3 98 ? 24.31075 25.84159 -22.57600 1.000 23.79079 98 LYS C O 1
ATOM 16094 N N . ILE C 3 99 ? 23.98867 25.37410 -20.40166 1.000 20.38163 99 ILE C N 1
ATOM 16095 C CA . ILE C 3 99 ? 24.87737 26.46030 -20.00871 1.000 23.45365 99 ILE C CA 1
ATOM 16096 C C . ILE C 3 99 ? 26.32426 26.13277 -20.36666 1.000 27.09860 99 ILE C C 1
ATOM 16097 O O . ILE C 3 99 ? 27.11292 27.03563 -20.67291 1.000 24.16363 99 ILE C O 1
ATOM 16113 N N . LYS C 3 100 ? 26.69769 24.84965 -20.35672 1.000 21.36775 100 LYS C N 1
ATOM 16114 C CA . LYS C 3 100 ? 28.03768 24.47430 -20.79327 1.000 22.62634 100 LYS C CA 1
ATOM 16115 C C . LYS C 3 100 ? 28.24576 24.72563 -22.27939 1.000 25.85900 100 LYS C C 1
ATOM 16116 O O . LYS C 3 100 ? 29.39316 24.86027 -22.71815 1.000 25.94228 100 LYS C O 1
ATOM 16135 N N . ALA C 3 101 ? 27.17044 24.79643 -23.05909 1.000 22.20280 101 ALA C N 1
ATOM 16136 C CA . ALA C 3 101 ? 27.26861 25.07805 -24.48298 1.000 23.50655 101 ALA C CA 1
ATOM 16137 C C . ALA C 3 101 ? 27.13409 26.55992 -24.80291 1.000 23.94649 101 ALA C C 1
ATOM 16138 O O . ALA C 3 101 ? 27.27371 26.94109 -25.96943 1.000 26.81024 101 ALA C O 1
ATOM 16145 N N . ALA C 3 102 ? 26.86190 27.39740 -23.80680 1.000 23.04139 102 ALA C N 1
ATOM 16146 C CA . ALA C 3 102 ? 26.66935 28.81897 -24.05295 1.000 25.18242 102 ALA C CA 1
ATOM 16147 C C . ALA C 3 102 ? 27.95741 29.45329 -24.55958 1.000 25.75259 102 ALA C C 1
ATOM 16148 O O . ALA C 3 102 ? 29.04411 29.18858 -24.03920 1.000 28.27298 102 ALA C O 1
ATOM 16155 N N . LYS C 3 103 ? 27.82452 30.32442 -25.55965 1.000 26.76613 103 LYS C N 1
ATOM 16156 C CA . LYS C 3 103 ? 28.96561 30.90091 -26.25817 1.000 32.73371 103 LYS C CA 1
ATOM 16157 C C . LYS C 3 103 ? 29.30403 32.32127 -25.81923 1.000 32.66677 103 LYS C C 1
ATOM 16158 O O . LYS C 3 103 ? 30.29966 32.87820 -26.29402 1.000 31.70959 103 LYS C O 1
ATOM 16177 N N . SER C 3 104 ? 28.50747 32.92320 -24.94154 1.000 23.41635 104 SER C N 1
ATOM 16178 C CA . SER C 3 104 ? 28.77773 34.27369 -24.47045 1.000 26.92544 104 SER C CA 1
ATOM 16179 C C . SER C 3 104 ? 28.09697 34.43982 -23.12243 1.000 27.02338 104 SER C C 1
ATOM 16180 O O . SER C 3 104 ? 27.21131 33.66150 -22.76045 1.000 22.95630 104 SER C O 1
ATOM 16188 N N . LYS C 3 105 ? 28.49935 35.48106 -22.38995 1.000 22.84500 105 LYS C N 1
ATOM 16189 C CA . LYS C 3 105 ? 27.82744 35.76228 -21.12522 1.000 24.27467 105 LYS C CA 1
ATOM 16190 C C . LYS C 3 105 ? 26.35876 36.11041 -21.34419 1.000 19.97727 105 LYS C C 1
ATOM 16191 O O . LYS C 3 105 ? 25.53488 35.91381 -20.44482 1.000 22.10328 105 LYS C O 1
ATOM 16210 N N . TYR C 3 106 ? 26.00489 36.61571 -22.52899 1.000 21.67867 106 TYR C N 1
ATOM 16211 C CA . TYR C 3 106 ? 24.60705 36.94980 -22.79451 1.000 22.25942 106 TYR C CA 1
ATOM 16212 C C . TYR C 3 106 ? 23.76349 35.70457 -23.03851 1.000 22.52438 106 TYR C C 1
ATOM 16213 O O . TYR C 3 106 ? 22.60581 35.65014 -22.61062 1.000 25.40147 106 TYR C O 1
ATOM 16231 N N . GLU C 3 107 ? 24.31458 34.68727 -23.70257 1.000 21.07902 107 GLU C N 1
ATOM 16232 C CA . GLU C 3 107 ? 23.58458 33.42809 -23.78887 1.000 21.56106 107 GLU C CA 1
ATOM 16233 C C . GLU C 3 107 ? 23.48152 32.77744 -22.41869 1.000 20.35208 107 GLU C C 1
ATOM 16234 O O . GLU C 3 107 ? 22.42003 32.27230 -22.03532 1.000 21.62275 107 GLU C O 1
ATOM 16246 N N . ALA C 3 108 ? 24.57456 32.79550 -21.65925 1.000 19.13874 108 ALA C N 1
ATOM 16247 C CA . ALA C 3 108 ? 24.59114 32.07053 -20.39860 1.000 17.31178 108 ALA C CA 1
ATOM 16248 C C . ALA C 3 108 ? 23.65486 32.70049 -19.38057 1.000 17.99423 108 ALA C C 1
ATOM 16249 O O . ALA C 3 108 ? 22.98140 31.98560 -18.62967 1.000 17.27740 108 ALA C O 1
ATOM 16256 N N . GLU C 3 109 ? 23.61740 34.03428 -19.31479 1.000 17.06092 109 GLU C N 1
ATOM 16257 C CA . GLU C 3 109 ? 22.77029 34.68410 -18.31903 1.000 18.42826 109 GLU C CA 1
ATOM 16258 C C . GLU C 3 109 ? 21.30243 34.35019 -18.55890 1.000 19.01231 109 GLU C C 1
ATOM 16259 O O . GLU C 3 109 ? 20.55244 34.10160 -17.60850 1.000 20.53777 109 GLU C O 1
ATOM 16271 N N . ARG C 3 110 ? 20.87693 34.30715 -19.82512 1.000 17.10936 110 ARG C N 1
ATOM 16272 C CA . ARG C 3 110 ? 19.47217 34.02334 -20.10625 1.000 17.77774 110 ARG C CA 1
ATOM 16273 C C . ARG C 3 110 ? 19.12800 32.56846 -19.80827 1.000 22.85424 110 ARG C C 1
ATOM 16274 O O . ARG C 3 110 ? 18.01154 32.27849 -19.36601 1.000 18.59193 110 ARG C O 1
ATOM 16295 N N . ILE C 3 111 ? 20.07071 31.64821 -20.02843 1.000 18.74670 111 ILE C N 1
ATOM 16296 C CA . ILE C 3 111 ? 19.84836 30.24851 -19.66887 1.000 19.31161 111 ILE C CA 1
ATOM 16297 C C . ILE C 3 111 ? 19.61885 30.11720 -18.17052 1.000 17.77646 111 ILE C C 1
ATOM 16298 O O . ILE C 3 111 ? 18.68161 29.44522 -17.72149 1.000 18.70643 111 ILE C O 1
ATOM 16314 N N . HIS C 3 112 ? 20.47592 30.75012 -17.37074 1.000 17.73494 112 HIS C N 1
ATOM 16315 C CA . HIS C 3 112 ? 20.34589 30.62962 -15.92329 1.000 16.61774 112 HIS C CA 1
ATOM 16316 C C . HIS C 3 112 ? 19.04769 31.26620 -15.44144 1.000 18.74564 112 HIS C C 1
ATOM 16317 O O . HIS C 3 112 ? 18.30250 30.66667 -14.65576 1.000 17.07850 112 HIS C O 1
ATOM 16331 N N . ILE C 3 113 ? 18.75290 32.47687 -15.91669 1.000 18.22187 113 ILE C N 1
ATOM 16332 C CA . ILE C 3 113 ? 17.52455 33.16608 -15.52630 1.000 17.87883 113 ILE C CA 1
ATOM 16333 C C . ILE C 3 113 ? 16.30222 32.32494 -15.87883 1.000 18.16676 113 ILE C C 1
ATOM 16334 O O . ILE C 3 113 ? 15.38954 32.14967 -15.06239 1.000 18.86966 113 ILE C O 1
ATOM 16350 N N . GLU C 3 114 ? 16.27005 31.78025 -17.09579 1.000 18.64700 114 GLU C N 1
ATOM 16351 C CA . GLU C 3 114 ? 15.09445 31.02750 -17.51930 1.000 17.25816 114 GLU C CA 1
ATOM 16352 C C . GLU C 3 114 ? 14.96661 29.70999 -16.76127 1.000 18.05330 114 GLU C C 1
ATOM 16353 O O . GLU C 3 114 ? 13.84961 29.28262 -16.44376 1.000 18.41037 114 GLU C O 1
ATOM 16365 N N . PHE C 3 115 ? 16.09013 29.05368 -16.45380 1.000 18.15547 115 PHE C N 1
ATOM 16366 C CA . PHE C 3 115 ? 16.02202 27.87731 -15.59297 1.000 16.73419 115 PHE C CA 1
ATOM 16367 C C . PHE C 3 115 ? 15.27948 28.20199 -14.30059 1.000 16.55680 115 PHE C C 1
ATOM 16368 O O . PHE C 3 115 ? 14.39951 27.45296 -13.86362 1.000 17.42043 115 PHE C O 1
ATOM 16385 N N . ARG C 3 116 ? 15.62392 29.32818 -13.67141 1.000 17.48794 116 ARG C N 1
ATOM 16386 C CA . ARG C 3 116 ? 14.96728 29.69833 -12.42157 1.000 16.25423 116 ARG C CA 1
ATOM 16387 C C . ARG C 3 116 ? 13.49477 30.03168 -12.64609 1.000 16.32175 116 ARG C C 1
ATOM 16388 O O . ARG C 3 116 ? 12.63606 29.62675 -11.85514 1.000 18.71026 116 ARG C O 1
ATOM 16409 N N . GLN C 3 117 ? 13.17440 30.74571 -13.72744 1.000 16.45207 117 GLN C N 1
ATOM 16410 C CA . GLN C 3 117 ? 11.77857 31.08144 -13.98700 1.000 17.20072 117 GLN C CA 1
ATOM 16411 C C . GLN C 3 117 ? 10.92676 29.82788 -14.14638 1.000 17.22272 117 GLN C C 1
ATOM 16412 O O . GLN C 3 117 ? 9.77683 29.78286 -13.69339 1.000 16.73468 117 GLN C O 1
ATOM 16426 N N . LEU C 3 118 ? 11.46849 28.80533 -14.80204 1.000 16.74983 118 LEU C N 1
ATOM 16427 C CA . LEU C 3 118 ? 10.69268 27.61334 -15.10683 1.000 16.88395 118 LEU C CA 1
ATOM 16428 C C . LEU C 3 118 ? 10.70892 26.57694 -13.99283 1.000 16.77491 118 LEU C C 1
ATOM 16429 O O . LEU C 3 118 ? 9.71202 25.86544 -13.81616 1.000 17.63643 118 LEU C O 1
ATOM 16445 N N . TYR C 3 119 ? 11.79919 26.46987 -13.22781 1.000 18.38063 119 TYR C N 1
ATOM 16446 C CA . TYR C 3 119 ? 11.96935 25.33570 -12.32692 1.000 17.82974 119 TYR C CA 1
ATOM 16447 C C . TYR C 3 119 ? 12.17058 25.66983 -10.85582 1.000 17.68404 119 TYR C C 1
ATOM 16448 O O . TYR C 3 119 ? 12.33629 24.74090 -10.05663 1.000 17.54774 119 TYR C O 1
ATOM 16466 N N . LYS C 3 120 ? 12.11039 26.93451 -10.46075 1.000 16.22896 120 LYS C N 1
ATOM 16467 C CA . LYS C 3 120 ? 12.22293 27.26987 -9.04869 1.000 17.24234 120 LYS C CA 1
ATOM 16468 C C . LYS C 3 120 ? 11.25087 26.41371 -8.23254 1.000 16.03285 120 LYS C C 1
ATOM 16469 O O . LYS C 3 120 ? 10.11056 26.19582 -8.66447 1.000 16.15407 120 LYS C O 1
ATOM 16488 N N . PRO C 3 121 ? 11.65343 25.91661 -7.06369 1.000 16.45840 121 PRO C N 1
ATOM 16489 C CA . PRO C 3 121 ? 10.69802 25.19075 -6.21373 1.000 18.23463 121 PRO C CA 1
ATOM 16490 C C . PRO C 3 121 ? 9.45225 26.02846 -5.99790 1.000 15.91210 121 PRO C C 1
ATOM 16491 O O . PRO C 3 121 ? 9.53686 27.26195 -5.89315 1.000 18.20436 121 PRO C O 1
ATOM 16502 N N . PRO C 3 122 ? 8.26846 25.40256 -5.91846 1.000 16.56415 122 PRO C N 1
ATOM 16503 C CA . PRO C 3 122 ? 8.12836 23.94124 -5.85303 1.000 18.71733 122 PRO C CA 1
ATOM 16504 C C . PRO C 3 122 ? 8.06689 23.14049 -7.15516 1.000 19.98463 122 PRO C C 1
ATOM 16505 O O . PRO C 3 122 ? 7.71214 21.95881 -7.10462 1.000 17.62642 122 PRO C O 1
ATOM 16516 N N . VAL C 3 123 ? 8.41631 23.73193 -8.29366 1.000 16.48299 123 VAL C N 1
ATOM 16517 C CA . VAL C 3 123 ? 8.38457 22.97192 -9.54044 1.000 16.52732 123 VAL C CA 1
ATOM 16518 C C . VAL C 3 123 ? 9.41166 21.84020 -9.50897 1.000 17.29557 123 VAL C C 1
ATOM 16519 O O . VAL C 3 123 ? 9.07609 20.67461 -9.73646 1.000 18.04113 123 VAL C O 1
ATOM 16532 N N . LEU C 3 124 ? 10.66200 22.15902 -9.23211 1.000 16.39459 124 LEU C N 1
ATOM 16533 C CA . LEU C 3 124 ? 11.67965 21.12311 -9.08718 1.000 16.38149 124 LEU C CA 1
ATOM 16534 C C . LEU C 3 124 ? 11.92249 20.83899 -7.60843 1.000 17.86831 124 LEU C C 1
ATOM 16535 O O . LEU C 3 124 ? 11.81007 21.74410 -6.77729 1.000 18.72842 124 LEU C O 1
ATOM 16551 N N . PRO C 3 125 ? 12.22831 19.59700 -7.22038 1.000 16.22938 125 PRO C N 1
ATOM 16552 C CA . PRO C 3 125 ? 12.59123 19.34606 -5.81613 1.000 16.07451 125 PRO C CA 1
ATOM 16553 C C . PRO C 3 125 ? 13.74199 20.24674 -5.38232 1.000 16.51502 125 PRO C C 1
ATOM 16554 O O . PRO C 3 125 ? 14.66450 20.51551 -6.15305 1.000 17.80271 125 PRO C O 1
ATOM 16565 N N . VAL C 3 126 ? 13.69937 20.67835 -4.11626 1.000 16.16144 126 VAL C N 1
ATOM 16566 C CA . VAL C 3 126 ? 14.66243 21.65204 -3.59510 1.000 17.46590 126 VAL C CA 1
ATOM 16567 C C . VAL C 3 126 ? 16.10555 21.17473 -3.76962 1.000 15.86436 126 VAL C C 1
ATOM 16568 O O . VAL C 3 126 ? 16.96761 21.93333 -4.22223 1.000 16.13067 126 VAL C O 1
ATOM 16581 N N . ASN C 3 127 ? 16.41056 19.93013 -3.38974 1.000 16.25801 127 ASN C N 1
ATOM 16582 C CA . ASN C 3 127 ? 17.81518 19.51874 -3.42921 1.000 16.07269 127 ASN C CA 1
ATOM 16583 C C . ASN C 3 127 ? 18.35771 19.52480 -4.85383 1.000 15.76867 127 ASN C C 1
ATOM 16584 O O . ASN C 3 127 ? 19.50207 19.93347 -5.09080 1.000 19.32131 127 ASN C O 1
ATOM 16595 N N . VAL C 3 128 ? 17.55179 19.06803 -5.81462 1.000 16.04130 128 VAL C N 1
ATOM 16596 C CA . VAL C 3 128 ? 17.99047 19.05530 -7.20505 1.000 16.94974 128 VAL C CA 1
ATOM 16597 C C . VAL C 3 128 ? 18.10754 20.47824 -7.73079 1.000 17.18382 128 VAL C C 1
ATOM 16598 O O . VAL C 3 128 ? 19.06974 20.82552 -8.42985 1.000 17.06988 128 VAL C O 1
ATOM 16611 N N . PHE C 3 129 ? 17.13320 21.32564 -7.39865 1.000 15.96777 129 PHE C N 1
ATOM 16612 C CA . PHE C 3 129 ? 17.17509 22.70396 -7.86022 1.000 16.08824 129 PHE C CA 1
ATOM 16613 C C . PHE C 3 129 ? 18.42441 23.41895 -7.36385 1.000 16.27693 129 PHE C C 1
ATOM 16614 O O . PHE C 3 129 ? 19.10529 24.10841 -8.13026 1.000 16.71321 129 PHE C O 1
ATOM 16631 N N . LEU C 3 130 ? 18.71526 23.30951 -6.06622 1.000 16.99529 130 LEU C N 1
ATOM 16632 C CA . LEU C 3 130 ? 19.81301 24.09051 -5.50796 1.000 16.08678 130 LEU C CA 1
ATOM 16633 C C . LEU C 3 130 ? 21.14574 23.67538 -6.11301 1.000 18.67788 130 LEU C C 1
ATOM 16634 O O . LEU C 3 130 ? 21.99293 24.52541 -6.40789 1.000 18.25109 130 LEU C O 1
ATOM 16650 N N . ARG C 3 131 ? 21.35019 22.37695 -6.32763 1.000 17.45629 131 ARG C N 1
ATOM 16651 C CA . ARG C 3 131 ? 22.62860 21.96052 -6.88996 1.000 20.30199 131 ARG C CA 1
ATOM 16652 C C . ARG C 3 131 ? 22.72689 22.31086 -8.37004 1.000 17.41359 131 ARG C C 1
ATOM 16653 O O . ARG C 3 131 ? 23.82409 22.59640 -8.86009 1.000 18.38028 131 ARG C O 1
ATOM 16674 N N . THR C 3 132 ? 21.59869 22.33133 -9.08634 1.000 17.68098 132 THR C N 1
ATOM 16675 C CA . THR C 3 132 ? 21.61937 22.77178 -10.47948 1.000 16.58714 132 THR C CA 1
ATOM 16676 C C . THR C 3 132 ? 21.88527 24.27004 -10.56185 1.000 16.14297 132 THR C C 1
ATOM 16677 O O . THR C 3 132 ? 22.70981 24.72509 -11.36473 1.000 17.89410 132 THR C O 1
ATOM 16688 N N . ASP C 3 133 ? 21.19065 25.05252 -9.72967 1.000 16.00405 133 ASP C N 1
ATOM 16689 C CA . ASP C 3 133 ? 21.40298 26.49525 -9.69292 1.000 15.93786 133 ASP C CA 1
ATOM 16690 C C . ASP C 3 133 ? 22.85084 26.82912 -9.36865 1.000 15.89112 133 ASP C C 1
ATOM 16691 O O . ASP C 3 133 ? 23.42439 27.76590 -9.93773 1.000 17.01858 133 ASP C O 1
ATOM 16700 N N . ALA C 3 134 ? 23.45754 26.08218 -8.44491 1.000 17.11485 134 ALA C N 1
ATOM 16701 C CA . ALA C 3 134 ? 24.85070 26.34080 -8.10350 1.000 19.15858 134 ALA C CA 1
ATOM 16702 C C . ALA C 3 134 ? 25.76532 26.04559 -9.28604 1.000 20.88716 134 ALA C C 1
ATOM 16703 O O . ALA C 3 134 ? 26.67289 26.83049 -9.58312 1.000 18.84664 134 ALA C O 1
ATOM 16710 N N . ALA C 3 135 ? 25.52980 24.92710 -9.98244 1.000 18.57686 135 ALA C N 1
ATOM 16711 C CA . ALA C 3 135 ? 26.35658 24.57819 -11.13528 1.000 19.49536 135 ALA C CA 1
ATOM 16712 C C . ALA C 3 135 ? 26.23066 25.61725 -12.24157 1.000 20.90256 135 ALA C C 1
ATOM 16713 O O . ALA C 3 135 ? 27.22362 25.97409 -12.88801 1.000 18.31018 135 ALA C O 1
ATOM 16720 N N . LEU C 3 136 ? 25.01157 26.09780 -12.49037 1.000 18.80389 136 LEU C N 1
ATOM 16721 C CA . LEU C 3 136 ? 24.81002 27.12013 -13.51031 1.000 17.28590 136 LEU C CA 1
ATOM 16722 C C . LEU C 3 136 ? 25.49562 28.42458 -13.12415 1.000 17.27073 136 LEU C C 1
ATOM 16723 O O . LEU C 3 136 ? 26.14373 29.06383 -13.96131 1.000 17.72791 136 LEU C O 1
ATOM 16739 N N . GLY C 3 137 ? 25.37763 28.82463 -11.85696 1.000 17.23394 137 GLY C N 1
ATOM 16740 C CA . GLY C 3 137 ? 25.98756 30.07176 -11.42576 1.000 16.71018 137 GLY C CA 1
ATOM 16741 C C . GLY C 3 137 ? 27.50081 30.05152 -11.51994 1.000 16.94320 137 GLY C C 1
ATOM 16742 O O . GLY C 3 137 ? 28.12383 31.06898 -11.83644 1.000 18.12887 137 GLY C O 1
ATOM 16746 N N . THR C 3 138 ? 28.11540 28.90349 -11.22637 1.000 17.45225 138 THR C N 1
ATOM 16747 C CA . THR C 3 138 ? 29.55859 28.77384 -11.40388 1.000 17.17205 138 THR C CA 1
ATOM 16748 C C . THR C 3 138 ? 29.95224 29.12866 -12.83396 1.000 17.47981 138 THR C C 1
ATOM 16749 O O . THR C 3 138 ? 30.84344 29.95348 -13.05854 1.000 20.55023 138 THR C O 1
ATOM 16760 N N . VAL C 3 139 ? 29.27328 28.53601 -13.81610 1.000 17.93248 139 VAL C N 1
ATOM 16761 C CA . VAL C 3 139 ? 29.62402 28.79246 -15.21088 1.000 18.76124 139 VAL C CA 1
ATOM 16762 C C . VAL C 3 139 ? 29.34917 30.24339 -15.57703 1.000 21.55637 139 VAL C C 1
ATOM 16763 O O . VAL C 3 139 ? 30.16274 30.89433 -16.24294 1.000 18.12742 139 VAL C O 1
ATOM 16776 N N . LEU C 3 140 ? 28.19933 30.77320 -15.15896 1.000 18.25763 140 LEU C N 1
ATOM 16777 C CA . LEU C 3 140 ? 27.86083 32.15283 -15.48709 1.000 19.00179 140 LEU C CA 1
ATOM 16778 C C . LEU C 3 140 ? 28.90571 33.11879 -14.94413 1.000 16.57635 140 LEU C C 1
ATOM 16779 O O . LEU C 3 140 ? 29.32396 34.04692 -15.64565 1.000 19.13079 140 LEU C O 1
ATOM 16795 N N . MET C 3 141 ? 29.35253 32.90803 -13.70171 1.000 16.42660 141 MET C N 1
ATOM 16796 C CA . MET C 3 141 ? 30.34258 33.81242 -13.12651 1.000 16.96144 141 MET C CA 1
ATOM 16797 C C . MET C 3 141 ? 31.67351 33.70129 -13.85303 1.000 18.45210 141 MET C C 1
ATOM 16798 O O . MET C 3 141 ? 32.34894 34.70984 -14.08549 1.000 17.81115 141 MET C O 1
ATOM 16812 N N . GLU C 3 142 ? 32.07607 32.47991 -14.20250 1.000 19.29907 142 GLU C N 1
ATOM 16813 C CA . GLU C 3 142 ? 33.34641 32.30166 -14.89212 1.000 17.50812 142 GLU C CA 1
ATOM 16814 C C . GLU C 3 142 ? 33.38143 33.09122 -16.19309 1.000 21.07548 142 GLU C C 1
ATOM 16815 O O . GLU C 3 142 ? 34.40507 33.69945 -16.52577 1.000 23.18280 142 GLU C O 1
ATOM 16827 N N A ILE C 3 143 ? 32.27260 33.08704 -16.93976 0.724 18.62898 143 ILE C N 1
ATOM 16828 N N B ILE C 3 143 ? 32.27969 33.12507 -16.93868 0.276 19.22305 143 ILE C N 1
ATOM 16829 C CA A ILE C 3 143 ? 32.22988 33.81611 -18.20330 0.724 17.68314 143 ILE C CA 1
ATOM 16830 C CA B ILE C 3 143 ? 32.33159 33.85317 -18.20340 0.276 17.81798 143 ILE C CA 1
ATOM 16831 C C A ILE C 3 143 ? 32.18568 35.31788 -17.94502 0.724 20.13393 143 ILE C C 1
ATOM 16832 C C B ILE C 3 143 ? 32.16197 35.35208 -17.98208 0.276 19.44780 143 ILE C C 1
ATOM 16833 O O A ILE C 3 143 ? 32.94593 36.08852 -18.54062 0.724 21.49522 143 ILE C O 1
ATOM 16834 O O B ILE C 3 143 ? 32.79842 36.16304 -18.66307 0.276 20.77153 143 ILE C O 1
ATOM 16865 N N . ARG C 3 144 ? 31.30456 35.75500 -17.04091 1.000 16.94909 144 ARG C N 1
ATOM 16866 C CA . ARG C 3 144 ? 31.11095 37.18568 -16.82312 1.000 19.26598 144 ARG C CA 1
ATOM 16867 C C . ARG C 3 144 ? 32.35276 37.84675 -16.24006 1.000 20.08272 144 ARG C C 1
ATOM 16868 O O . ARG C 3 144 ? 32.65805 39.00117 -16.56318 1.000 19.87271 144 ARG C O 1
ATOM 16890 N N . ASN C 3 145 ? 33.04810 37.15891 -15.33779 1.000 17.70163 145 ASN C N 1
ATOM 16891 C CA . ASN C 3 145 ? 34.16836 37.75390 -14.62067 1.000 19.40943 145 ASN C CA 1
ATOM 16892 C C . ASN C 3 145 ? 35.48221 37.65083 -15.39196 1.000 20.18966 145 ASN C C 1
ATOM 16893 O O . ASN C 3 145 ? 36.51816 38.08968 -14.88168 1.000 21.76764 145 ASN C O 1
ATOM 16904 N N . THR C 3 146 ? 35.46724 37.07840 -16.59767 1.000 19.68833 146 THR C N 1
ATOM 16905 C CA . THR C 3 146 ? 36.64322 37.06285 -17.46191 1.000 21.29518 146 THR C CA 1
ATOM 16906 C C . THR C 3 146 ? 36.75478 38.42625 -18.13873 1.000 22.36298 146 THR C C 1
ATOM 16907 O O . THR C 3 146 ? 35.81213 38.86962 -18.80229 1.000 22.89151 146 THR C O 1
ATOM 16918 N N . ASP C 3 147 ? 37.88927 39.10142 -17.95290 1.000 20.55868 147 ASP C N 1
ATOM 16919 C CA . ASP C 3 147 ? 38.12899 40.42582 -18.53855 1.000 21.40113 147 ASP C CA 1
ATOM 16920 C C . ASP C 3 147 ? 36.95331 41.37472 -18.28603 1.000 21.53780 147 ASP C C 1
ATOM 16921 O O . ASP C 3 147 ? 36.41392 42.00688 -19.19666 1.000 22.92402 147 ASP C O 1
ATOM 16930 N N . TYR C 3 148 ? 36.59769 41.50800 -17.00837 1.000 20.72775 148 TYR C N 1
ATOM 16931 C CA . TYR C 3 148 ? 35.38264 42.21256 -16.60850 1.000 21.31267 148 TYR C CA 1
ATOM 16932 C C . TYR C 3 148 ? 35.41298 43.68928 -16.96680 1.000 21.65560 148 TYR C C 1
ATOM 16933 O O . TYR C 3 148 ? 34.35701 44.27680 -17.22955 1.000 21.24327 148 TYR C O 1
ATOM 16951 N N . TYR C 3 149 ? 36.58930 44.31391 -16.95826 1.000 20.02170 149 TYR C N 1
ATOM 16952 C CA . TYR C 3 149 ? 36.71799 45.73952 -17.23615 1.000 25.46042 149 TYR C CA 1
ATOM 16953 C C . TYR C 3 149 ? 37.12216 46.01490 -18.68040 1.000 24.60693 149 TYR C C 1
ATOM 16954 O O . TYR C 3 149 ? 37.42774 47.16218 -19.01864 1.000 24.56380 149 TYR C O 1
ATOM 16972 N N . GLY C 3 150 ? 37.09212 44.99512 -19.54417 1.000 22.01008 150 GLY C N 1
ATOM 16973 C CA . GLY C 3 150 ? 37.62261 45.14228 -20.88896 1.000 23.29401 150 GLY C CA 1
ATOM 16974 C C . GLY C 3 150 ? 36.74786 45.92244 -21.84602 1.000 27.90827 150 GLY C C 1
ATOM 16975 O O . GLY C 3 150 ? 37.26308 46.54637 -22.77901 1.000 27.42736 150 GLY C O 1
ATOM 16979 N N . THR C 3 151 ? 35.41924 45.89696 -21.64979 1.000 22.26481 151 THR C N 1
ATOM 16980 C CA . THR C 3 151 ? 34.52572 46.63422 -22.54172 1.000 19.67061 151 THR C CA 1
ATOM 16981 C C . THR C 3 151 ? 34.17629 47.98136 -21.93115 1.000 22.03140 151 THR C C 1
ATOM 16982 O O . THR C 3 151 ? 33.70614 48.02736 -20.78426 1.000 23.43122 151 THR C O 1
ATOM 16993 N N . PRO C 3 152 ? 34.36880 49.09168 -22.64637 1.000 21.32426 152 PRO C N 1
ATOM 16994 C CA . PRO C 3 152 ? 33.98427 50.39325 -22.08775 1.000 23.67310 152 PRO C CA 1
ATOM 16995 C C . PRO C 3 152 ? 32.48611 50.46546 -21.84777 1.000 22.45186 152 PRO C C 1
ATOM 16996 O O . PRO C 3 152 ? 31.69697 49.72863 -22.44286 1.000 21.35897 152 PRO C O 1
ATOM 17007 N N . LEU C 3 153 ? 32.09397 51.39701 -20.97581 1.000 21.20438 153 LEU C N 1
ATOM 17008 C CA . LEU C 3 153 ? 30.67920 51.54337 -20.65434 1.000 21.24281 153 LEU C CA 1
ATOM 17009 C C . LEU C 3 153 ? 29.85103 51.79224 -21.90711 1.000 24.25617 153 LEU C C 1
ATOM 17010 O O . LEU C 3 153 ? 28.74702 51.25351 -22.04463 1.000 23.83756 153 LEU C O 1
ATOM 17026 N N . GLU C 3 154 ? 30.35970 52.61397 -22.82978 1.000 23.68918 154 GLU C N 1
ATOM 17027 C CA . GLU C 3 154 ? 29.61436 52.87181 -24.05736 1.000 23.94045 154 GLU C CA 1
ATOM 17028 C C . GLU C 3 154 ? 29.31327 51.57165 -24.79131 1.000 25.35657 154 GLU C C 1
ATOM 17029 O O . GLU C 3 154 ? 28.20986 51.38646 -25.31943 1.000 25.20660 154 GLU C O 1
ATOM 17041 N N . GLY C 3 155 ? 30.28448 50.65845 -24.83307 1.000 25.87967 155 GLY C N 1
ATOM 17042 C CA . GLY C 3 155 ? 30.05796 49.38035 -25.48444 1.000 25.65854 155 GLY C CA 1
ATOM 17043 C C . GLY C 3 155 ? 29.10911 48.48656 -24.71115 1.000 23.09023 155 GLY C C 1
ATOM 17044 O O . GLY C 3 155 ? 28.26454 47.80826 -25.30260 1.000 22.43084 155 GLY C O 1
ATOM 17048 N N . LEU C 3 156 ? 29.23042 48.46886 -23.38097 1.000 21.01184 156 LEU C N 1
ATOM 17049 C CA . LEU C 3 156 ? 28.33280 47.64112 -22.58268 1.000 19.19897 156 LEU C CA 1
ATOM 17050 C C . LEU C 3 156 ? 26.88767 48.10346 -22.72239 1.000 21.22493 156 LEU C C 1
ATOM 17051 O O . LEU C 3 156 ? 25.96399 47.28190 -22.75314 1.000 21.31665 156 LEU C O 1
ATOM 17067 N N . ARG C 3 157 ? 26.66711 49.41927 -22.77103 1.000 18.54672 157 ARG C N 1
ATOM 17068 C CA . ARG C 3 157 ? 25.31107 49.92476 -22.94879 1.000 17.66402 157 ARG C CA 1
ATOM 17069 C C . ARG C 3 157 ? 24.69800 49.38635 -24.23530 1.000 20.79247 157 ARG C C 1
ATOM 17070 O O . ARG C 3 157 ? 23.52018 49.00952 -24.26172 1.000 23.50603 157 ARG C O 1
ATOM 17091 N N . LYS C 3 158 ? 25.48987 49.32785 -25.30977 1.000 22.55938 158 LYS C N 1
ATOM 17092 C CA . LYS C 3 158 ? 24.96986 48.84088 -26.58252 1.000 23.30844 158 LYS C CA 1
ATOM 17093 C C . LYS C 3 158 ? 24.75032 47.33400 -26.54903 1.000 22.77042 158 LYS C C 1
ATOM 17094 O O . LYS C 3 158 ? 23.76066 46.83265 -27.09699 1.000 23.20206 158 LYS C O 1
ATOM 17113 N N . GLU C 3 159 ? 25.67584 46.59529 -25.92894 1.000 18.70121 159 GLU C N 1
ATOM 17114 C CA . GLU C 3 159 ? 25.53135 45.14624 -25.82807 1.000 19.80318 159 GLU C CA 1
ATOM 17115 C C . GLU C 3 159 ? 24.30755 44.77252 -25.00549 1.000 20.19324 159 GLU C C 1
ATOM 17116 O O . GLU C 3 159 ? 23.58362 43.82819 -25.34063 1.000 23.98228 159 GLU C O 1
ATOM 17128 N N . ARG C 3 160 ? 24.07866 45.48065 -23.90326 1.000 18.16152 160 ARG C N 1
ATOM 17129 C CA . ARG C 3 160 ? 22.89223 45.22977 -23.09741 1.000 20.91120 160 ARG C CA 1
ATOM 17130 C C . ARG C 3 160 ? 21.63027 45.63987 -23.83947 1.000 19.36892 160 ARG C C 1
ATOM 17131 O O . ARG C 3 160 ? 20.58358 45.00280 -23.67655 1.000 23.21034 160 ARG C O 1
ATOM 17152 N N . GLY C 3 161 ? 21.71869 46.66147 -24.68578 1.000 20.84351 161 GLY C N 1
ATOM 17153 C CA . GLY C 3 161 ? 20.54835 47.13567 -25.39342 1.000 22.81560 161 GLY C CA 1
ATOM 17154 C C . GLY C 3 161 ? 19.70655 48.13697 -24.63593 1.000 26.37654 161 GLY C C 1
ATOM 17155 O O . GLY C 3 161 ? 18.49860 48.22300 -24.87568 1.000 25.21777 161 GLY C O 1
ATOM 17159 N N . VAL C 3 162 ? 20.30938 48.90913 -23.72840 1.000 22.85905 162 VAL C N 1
ATOM 17160 C CA . VAL C 3 162 ? 19.55435 49.94652 -23.03864 1.000 20.19608 162 VAL C CA 1
ATOM 17161 C C . VAL C 3 162 ? 19.22293 51.07153 -24.01298 1.000 21.39771 162 VAL C C 1
ATOM 17162 O O . VAL C 3 162 ? 19.94230 51.31716 -24.99119 1.000 23.53041 162 VAL C O 1
ATOM 17175 N N . LYS C 3 163 ? 18.12972 51.77284 -23.73457 1.000 20.44231 163 LYS C N 1
ATOM 17176 C CA . LYS C 3 163 ? 17.87771 53.08863 -24.30919 1.000 20.19314 163 LYS C CA 1
ATOM 17177 C C . LYS C 3 163 ? 18.43636 54.10071 -23.31425 1.000 22.07969 163 LYS C C 1
ATOM 17178 O O . LYS C 3 163 ? 17.95492 54.19177 -22.17985 1.000 22.73119 163 LYS C O 1
ATOM 17197 N N . VAL C 3 164 ? 19.47711 54.82532 -23.71509 1.000 20.48731 164 VAL C N 1
ATOM 17198 C CA . VAL C 3 164 ? 20.11249 55.80040 -22.83370 1.000 17.58992 164 VAL C CA 1
ATOM 17199 C C . VAL C 3 164 ? 19.24578 57.05225 -22.80661 1.000 20.76519 164 VAL C C 1
ATOM 17200 O O . VAL C 3 164 ? 19.07532 57.72128 -23.83137 1.000 21.52018 164 VAL C O 1
ATOM 17213 N N . LEU C 3 165 ? 18.70460 57.38052 -21.63351 1.000 19.94120 165 LEU C N 1
ATOM 17214 C CA . LEU C 3 165 ? 17.81921 58.53176 -21.51198 1.000 20.10619 165 LEU C CA 1
ATOM 17215 C C . LEU C 3 165 ? 18.52532 59.78899 -21.03094 1.000 20.48025 165 LEU C C 1
ATOM 17216 O O . LEU C 3 165 ? 18.09065 60.89625 -21.36679 1.000 24.85104 165 LEU C O 1
ATOM 17232 N N . HIS C 3 166 ? 19.59191 59.64930 -20.24891 1.000 18.69668 166 HIS C N 1
ATOM 17233 C CA . HIS C 3 166 ? 20.30439 60.80652 -19.73603 1.000 18.13910 166 HIS C CA 1
ATOM 17234 C C . HIS C 3 166 ? 21.70045 60.38651 -19.31790 1.000 20.66237 166 HIS C C 1
ATOM 17235 O O . HIS C 3 166 ? 21.87683 59.34887 -18.67519 1.000 20.42541 166 HIS C O 1
ATOM 17249 N N . LEU C 3 167 ? 22.68325 61.20119 -19.68816 1.000 20.53139 167 LEU C N 1
ATOM 17250 C CA . LEU C 3 167 ? 24.04208 61.08917 -19.17379 1.000 22.37521 167 LEU C CA 1
ATOM 17251 C C . LEU C 3 167 ? 24.45454 62.48177 -18.72190 1.000 20.12224 167 LEU C C 1
ATOM 17252 O O . LEU C 3 167 ? 24.61825 63.38474 -19.54979 1.000 21.83654 167 LEU C O 1
ATOM 17268 N N . GLN C 3 168 ? 24.59773 62.66123 -17.41479 1.000 19.63283 168 GLN C N 1
ATOM 17269 C CA . GLN C 3 168 ? 25.04591 63.93683 -16.88035 1.000 23.90843 168 GLN C CA 1
ATOM 17270 C C . GLN C 3 168 ? 26.41961 64.29182 -17.43560 1.000 25.67641 168 GLN C C 1
ATOM 17271 O O . GLN C 3 168 ? 27.33429 63.46331 -17.44504 1.000 30.75008 168 GLN C O 1
ATOM 17285 N N . ALA C 3 169 ? 26.56129 65.53251 -17.89232 1.000 31.65459 169 ALA C N 1
ATOM 17286 C CA . ALA C 3 169 ? 27.82066 66.01486 -18.44441 1.000 43.82172 169 ALA C CA 1
ATOM 17287 C C . ALA C 3 169 ? 28.92787 65.99410 -17.39832 1.000 50.87105 169 ALA C C 1
ATOM 17288 O O . ALA C 3 169 ? 28.69458 66.28354 -16.22653 1.000 57.65124 169 ALA C O 1
#

Nearest PDB structures (foldseek):
  1mhy-assembly1_D  TM=1.001E+00  e=6.256E-78  Methylosinus trichosporium
  7s6s-assembly1_E  TM=9.894E-01  e=9.610E-74  Methylosinus trichosporium OB3b
  7tc8-assembly1_D  TM=9.978E-01  e=8.465E-70  Methylococcus capsulatus
  1mty-assembly1_E  TM=9.953E-01  e=2.736E-68  Methylococcus capsulatus str. Bath
  1fyz-assembly1_A  TM=9.981E-01  e=6.913E-68  Methylococcus capsulatus

Solvent-accessible surface area: 34714 Å² total; per-residue (Å²): 131,67,128,148,38,99,137,49,94,44,22,2,95,34,102,48,1,5,145,48,2,44,29,0,16,8,139,34,182,96,25,166,39,25,8,6,19,12,14,104,3,41,78,153,11,112,17,119,65,94,21,5,3,8,39,6,0,86,34,0,6,55,51,3,81,198,6,20,34,59,0,96,80,21,12,57,169,103,37,0,1,55,101,0,10,0,23,0,0,2,8,0,0,18,7,0,1,11,7,0,0,3,13,2,0,2,1,0,0,0,0,0,0,0,6,10,3,25,3,2,6,6,4,10,8,0,4,14,0,0,1,0,2,0,4,0,2,2,5,0,0,7,0,3,8,2,0,0,103,62,0,5,0,0,2,0,1,2,2,3,9,45,0,4,10,7,7,14,35,2,7,0,5,4,2,2,6,0,0,0,3,0,0,0,1,0,0,14,0,1,2,3,2,0,1,0,0,6,10,1,0,8,32,31,2,1,48,11,0,7,84,11,0,7,8,0,0,0,21,0,0,6,27,1,1,89,14,0,58,66,0,4,109,29,0,14,15,13,1,58,33,1,1,42,3,0,38,149,31,112,11,8,100,117,7,2,42,16,2,1,4,9,1,0,15,3,0,4,24,4,2,2,9,4,11,0,15,17,3,1,9,12,0,22,25,40,64,45,14,2,31,127,10,2,41,94,10,0,74,88,66,3,9,40,108,34,4,49,125,0,42,144,53,49,10,114,59,7,80,0,14,134,48,0,45,135,27,3,101,48,9,1,0,22,7,0,1,5,12,2,0,13,5,3,3,30,10,9,3,28,13,15,12,54,150,121,5,42,65,51,1,63,77,47,10,97,29,1,42,112,45,0,3,131,17,5,58,70,0,118,171,74,12,0,28,65,14,169,44,22,26,2,0,4,52,52,0,58,88,76,48,32,31,1,10,9,2,12,1,5,1,12,17,21,8,34,65,14,28,83,20,80,20,27,4,22,0,0,56,20,68,63,38,52,14,5,0,3,15,72,46,3,0,20,6,4,1,3,4,4,2,2,4,27,0,5,18,2,3,30,3,2,38,16,8,12,4,12,85,3,1,45,50,19,86,4,26,11,71,83,42,116,15,0,0,2,0,0,2,18,106,18,74,88,33,0,23,35,125,18,0,116,120,17,38,2,76,5,42,60,14,17,69,119,58,204,102,109,88,0,34,98,18,109,121,46,35,64,76,3,73,93,34,23,16,142,94,48,17,15,117,51,73,99,2,0,55,42,4,132,70,60,70,208,190,16,14,70,6,0,17,0,0,2,22,1,2,4,2,3,15,19,0,4,20,11,60,8,6,12,1,4,0,3,12,5,10,4,13,14,16,2,4,4,18,12,10,2,15,1,15,4,45,23,10,9,80,2,15,3,75,55,97,18,22,1,31,35,10,0,85,71,5,12,98,46,9,132,117,2,54,134,41,0,36,53,13,1,42,119,2,37,6,73,101,6,47,77,104,3,35,48,64,1,3,16,64,11,6,0,0,0,0,0,1,1,2,0,2,3,0,2,6,1,0,0,1,6,12,0,0,0,0,0,0,0,7,4,0,1,1,2,0,6,6,10,2,1,6,0,2,8,10,0,4,1,5,22,0,0,35,81,9,19,132,85,19,96,9,23,1,104,69,1,60,134,17,0,42,88,24,101,8,0,47,11,0,44,57,3,0,32,58,1,1,22,28,18,10,1,0,0,14,3,0,0,0,4,7,0,0,0,1,10,0,0,1,8,0,0,4,58,7,0,0,48,74,0,0,94,56,14,37,5,79,0,0,39,34,6,2,51,18,11,25,79,13,15,88,42,10,62,24,0,0,29,13,1,0,19,116,4,1,1,81,10,114,103,2,8,84,6,0,70,35,1,0,37,17,9,0,123,90,2,4,64,25,0,19,49,0,0,93,52,0,0,3,0,10,69,89,17,112,150,42,80,40,4,5,32,114,70,2,0,21,102,2,0,78,98,3,0,20,66,4,68,113,37,2,0,74,70,1,46,25,222,14,83,29,92,103,46,4,88,40,0,5,66,15,38,128,197,109,134,72,79,63,10,79,110,13,62,49,10,74,93,28,69,56,75,10,68,148,9,92,45,12,112,81,0,5,134,44,0,30,68,5,0,60,25,45,8,12,6,35,6,157,30,43,122,15,19,26,4,8,23,34,1,13,27,44,0,10,10,62,0,2,36,11,2,19,120,125,48,84,71,67,30,3,90,67,84,3,9,54,51,76,72,2,58,52,5,29,61,67,18,38,59,92,2,152,74,18,174,41,40,57,70,0,4,91,30,1,4,58,0,11,7,34,16,28,3,2,0,0,6,2,34,13,0,5,112,0,4,9,36,0,2,33,29,0,4,65,55,2,4,63,115,6,77,45,40,92,26,125,24,1,26,170,90,20,52,18,133,65,37,64,83,65,140

Radius of gyration: 29.84 Å; Cα contacts (8 Å, |Δi|>4): 1954; chains: 3; bounding box: 62×96×68 Å

Organism: Methylosinus trichosporium (NCBI:txid426)

B-factor: mean 24.67, std 10.84, range [14.16, 106.16]

Secondary structure (DSSP, 8-state):
--S----------HHHHHTTGGGG----TT-S-SS--S----TT---SS---HHHHHHHHHHHHHHHHHIIIIIIHHHTGGG-S-HHHHHHHHHHHHHHHHHHHHHHHHHHHHHHH--SHHHHHHHHHHHHHHHHHHHHHHHHHHHHHHHSS--TTTTTHHHHGGGSHHHHHHHIIIIIHHHSS-HHHHHIIIIIIIIIIIIHHHHHHHHHHHHHTT--HHHHHHHHHHTTHHHHHHHHHHHHHHHTTSHHHHHHHHHHHHHHHHHHHHHHHHHHHHHHHHS-SS--S-HHHHHIIIIIIIIIIIIHHTTGGGT----TTHHHHHHHTTTHHHHHHHHHHHTGGGSSSB-----HHHHHHHHHHSTTTIIIIIHHHHHHHHTTTT-TTS---HHHHHHHTT---EE-TTT--EE-TTT--SS---EEEEETTEEEEE-SHHHHHHHHH-GGG--PPPHHHHHTT-BHHHHHHHTT-B-TTSSBBS-BSS--SSS--BHHHHHHHT-B---TTTT-/----TTT-HHHHHHHHHHS-SS-S----STTTTS--SSSS--HHHHHHTT-S--BTTSTT--B-S--SS--TTS--SS-GGG-S---S-GGG---TT---HHHHHHHHHHHHHHHHHHHHHHHHHTGGGGS-HHIIIIIIIIIIHHHHHHHHHHHHHHHHHHHH-S-HHHHHHHHHHHHHHHHHHHHHHHHHHHHHHHSTT----SHHHHHHHHH-GGGHHHHHHHHHHHHS---HHHHHIIIIIIIIIIIIHIIIIIIIIHHHTTTT-SSHHHHHHHHHHHHHHHHHHHHIIIIIIIIT-TTTHHHHHHHHHHHHHHHHHHHHHHHHHHGGGGGGS---TTTTSHHHHHHHHHHHHHHHIIIIIHHHT----HHHHHHHHHTTS--/-----SSS-HHHHHHHHHHTT--SHHHHHHHHHHHHHHHSSTT-S--TTTTTHHHHHHHHHHHHHHHHHHHS-HHHHHHB-TTS-BHHHHHHHHHHHHHT--SHHHHHHHHHHHHHHHTTTTS-HHHHHHHHHHHHHHHHHHHTTTTTSS-HHHHHHHHT-EEEEE--

InterPro domains:
  IPR003430 Propane/methane/phenol/toluene hydroxylase [PF02332] (38-260)
  IPR009078 Ferritin-like superfamily [SSF47240] (20-524)
  IPR012348 Ribonucleotide reductase-like [G3DSA:1.10.620.20] (1-526)

Foldseek 3Di:
DVPDDDPDDDDADLLNVLVCQQVPDDDDDPLAFPDDAPFAFAQPFAADDSDDDVNLCVVLVVLVVQLCCCLVPVCVVVLLLAQFFQLQLQLLLCVLVLVLQLLVQLLVLLCSQLRHHNGSRLNVLSVSSNVLSVVSNVLSLVLLVSNLVRYPFNFSSPDCVQLVVLDLLSLLSCQQRHCQLHPDHSLLNLLSRQLPVQQQDVLVPLVVSCVLRVQRRHPSSCSRSVSSNVSRVSSNSSSVSSLVRGLPPPSCLVPNLVSNLLSNCSNLVSCLQPVQLSQLFSGDDHDDRSLVVNCCRHVNRRLPDVQVVCVVSVHHRHPCSVLSNQQSLFNNVQLNVVCLLPQLSHQGEGAQQDPVSLVVCCVVRPVCCVAVVVVSVVQVVQPSQALQRLDRCQVVCVVVVQDWDAALNSSRIDRPVRGPGDWDWDWDDDPHDIGIHTDDSRVVVCVVPVVVRDDDGSLRVQAFHQSLVSCLVSVQADPVSWFGSGGHHSDPPNTHTSVSSVSNRDGRHDRPPVD/DDDDLVPDVVSVVVVVVVDDPDDPDDPPQQPVVDDDPDPDRDPLCSVFAQPDQDAVQQQAHDHHDADPDQDVVRHGQADPVQAQFDFNHLRPFDQPVSDDPVVLVVVVVVVVVVVVVVLVVCLVVLLVPQFQVCCVAPPLLQAVLLCLVLLLLLLLLLPLVLRHRDGRNSNVLSNSLSVLSNVLSVLSLVLQVSVCVVDPPRDSDSPRSNCCCVPPLLQVLSNVLSCCLRPVDRNSLLNLCLSQLAQCLFLVCCCLPQNPCVVCVVRSNPRSVSSSVSSVVSSVSSLSRNCRCPQVGTCVRPPCNVVSLVVSLVSNVVSNVSNLSSLLSNLCCLVVDDDDPLRSDLNVQLVSQLVSLVVSCVSPCVRSVHDDDSNVSSVSSSVSNDD/DDDDDQPDDDVLVVLLVVLVPDQALQSLLVVQLLLLCQDDDPNHVDCPCVSCSVVSSVVSQVSNVVNCVVPHDPVCQPFHFSNRHGLVVLLVVLLVQLVPDDALVSLVVSLSSSCSNCPPPRHRPVSSVVSSVSSVVSSCVRCVVCVPVDDPVRVCVVVPDDDDDDDD